Protein AF-A0AAU9JEL0-F1 (afdb_monomer)

InterPro domains:
  IPR000330 SNF2, N-terminal domain [PF00176] (108-391)
  IPR001650 Helicase, C-terminal domain-like [PF00271] (410-521)
  IPR001650 Helicase, C-terminal domain-like [PS51194] (413-571)
  IPR001650 Helicase, C-terminal domain-like [SM00490] (439-521)
  IPR014001 Helicase superfamily 1/2, ATP-binding domain [PS51192] (117-277)
  IPR014001 Helicase superfamily 1/2, ATP-binding domain [SM00487] (101-285)
  IPR027417 P-loop containing nucleoside triphosphate hydrolase [G3DSA:3.40.50.300] (337-603)
  IPR027417 P-loop containing nucleoside triphosphate hydrolase [SSF52540] (73-327)
  IPR027417 P-loop containing nucleoside triphosphate hydrolase [SSF52540] (328-576)
  IPR038718 SNF2-like, N-terminal domain superfamily [G3DSA:3.40.50.10810] (67-326)
  IPR049730 SNF2/RAD5-like, C-terminal helicase domain [cd18793] (408-532)
  IPR050496 SNF2/RAD54 Helicase and DNA Repair [PTHR45629] (23-666)

Secondary structure (DSSP, 8-state):
-HHHHHHHHHHHHHHHHHHHHHHHHHHHHHHHHHHHHHHHHHHHHHHHT--SHHHHHHHHHHHHHHHHHHHHHHHHHTTSS-S----EEEETTTEEEEHHHHHHS-HHHHHHHHHHHHHHHTT--EEE-PPTTS-HHHHHHHHHHHHHHTT---S-EEEE--TTTHHHHHHHHHHH-TTS-EEE--TTHHHHHHHHHHHT-EEEE-TTHHHHHHHHHHTS-EEEEEESSGGGG--TTSHHHHHHHTS-EEEEEEE-S-S-SS-HHHHHHHHHHHSTTTT--HHHHIIIIIHHHHHHHSTT--HHHHHHHHHHHHHHHHHHGGGEE---TTTS---PPPPEEEEEEEPPPHHHHHHHHHHHHHHHHH-SS--HHHHHHHHHHHHHHHH-GGGS-HHHHTTT-S------HHHHHHHHHHHHHHHTT--EEEEES-HHHHHHHHHHHHHTT--EEEE-TTS-HHHHHHHHHHHHHTS-SEEEEEHHHHTSS---TT--EEEESS--SSHHHHHHHHTTSS-TT--SPPEEEEEEETTSHHHHHHHHHHHHHHHHHHHHT---PPP---S-HHHHHTPPPPPPPPTTSS--------TT-HHHHHHHHHH-S------TT--S-----HHHHHHHHHHHHHHHHHHHHHHHHHHHHHT---TTHHHHHHHHHHHHHHHHHHHHHHHHHHHHHHHHHTTSPP---HHHHHHHHHHHHHTTT---HHHHHHHHHTTS-TT-HHHHHHHHHHHHHSTT------GGGS--

Radius of gyration: 37.8 Å; Cα contacts (8 Å, |Δi|>4): 823; chains: 1; bounding box: 83×120×112 Å

Mean predicted aligned error: 19.43 Å

Solvent-accessible surface area (backbone atoms only — not comparable to full-atom values): 43737 Å² total; per-residue (Å²): 112,73,68,61,52,53,52,56,51,52,53,49,51,52,50,49,54,53,50,49,54,51,52,55,51,51,51,51,52,51,55,54,50,52,52,50,51,52,53,51,52,55,45,52,60,49,62,77,66,64,82,48,76,69,54,52,56,52,46,55,54,48,53,55,50,50,52,54,50,51,49,53,52,50,66,75,54,59,92,77,80,81,70,76,91,60,58,63,42,60,53,94,77,70,40,31,40,46,42,73,61,59,70,71,49,51,73,65,45,51,54,48,40,54,52,53,48,57,33,54,76,67,63,38,24,32,37,44,32,35,38,72,66,77,46,71,68,58,38,52,50,51,45,53,51,19,31,54,71,55,66,67,66,89,43,22,33,40,36,36,32,55,77,78,44,50,66,52,54,55,49,50,38,55,73,78,44,63,87,60,56,76,43,73,72,52,96,63,47,75,60,52,58,52,53,29,65,74,67,46,17,38,42,40,37,39,66,72,53,43,78,81,46,35,74,66,57,48,78,41,79,31,32,36,38,36,34,47,58,40,67,78,36,30,49,64,84,39,69,63,33,51,52,58,64,63,45,48,53,65,32,28,40,33,32,21,56,57,70,60,84,87,49,68,63,29,43,50,31,49,44,47,54,25,37,68,67,77,69,59,55,71,70,57,32,38,65,68,36,46,46,40,34,56,48,22,44,41,64,87,46,51,72,68,42,37,51,50,11,47,51,38,47,51,54,53,41,65,72,41,50,88,40,46,49,67,54,50,75,87,80,46,88,77,76,66,53,71,75,48,81,43,80,43,77,28,57,63,31,68,70,40,45,54,53,50,50,56,48,53,54,52,47,58,76,70,51,89,65,94,48,68,70,61,52,54,49,50,55,53,51,53,54,32,40,67,56,30,64,83,70,50,62,66,82,62,60,64,76,71,72,69,97,67,87,78,69,32,38,51,52,56,55,48,50,56,50,50,52,55,33,56,76,69,68,51,27,36,36,40,31,29,75,46,72,68,58,50,55,55,50,48,52,54,36,56,75,69,69,51,49,64,45,79,48,51,91,84,60,56,75,78,65,49,55,59,53,50,49,36,39,61,74,57,80,27,43,34,38,41,31,27,36,75,52,42,55,48,84,54,81,37,61,58,34,30,37,38,39,34,63,53,80,60,87,49,56,63,52,51,49,46,29,51,39,23,48,54,42,85,88,31,83,52,61,34,41,36,38,38,45,35,41,60,65,41,60,54,43,54,48,48,54,51,32,53,51,49,53,50,53,44,46,27,70,73,75,48,73,90,67,81,73,77,63,67,96,68,52,69,65,63,57,67,51,81,54,79,78,68,69,62,96,83,76,69,82,75,78,88,68,80,92,60,92,89,49,71,80,53,54,61,50,48,66,71,69,47,100,73,72,84,76,80,61,90,76,71,87,60,79,94,73,91,55,72,66,59,58,50,53,50,50,51,50,52,51,51,49,51,52,50,51,52,52,49,50,51,48,54,54,54,66,72,66,65,92,72,79,73,53,59,61,54,46,54,52,52,51,47,50,49,51,51,49,52,47,52,48,49,50,50,49,49,51,48,45,56,44,52,59,51,56,75,70,55,76,86,81,72,63,69,64,65,52,48,52,53,50,51,52,40,57,76,52,74,74,63,82,55,74,68,60,52,50,58,60,46,50,75,81,41,74,94,79,55,73,68,57,57,54,52,48,53,53,52,57,58,61,51,92,72,82,85,60,80,87,68,78,79,70,78,84,115

Sequence (764 aa):
MFEVRNQQEIDKEILGSILAQKEEKTTKLKLENEKLLKIFEETKDLKSKARSKAIQKKIEKLERKSKQVEIAVNKSLAPVTQAEESESISINGELKLNKEFWGKLLDHQKAALEWLWEIHKKNAGGVLGDEMGLGKTIEIISLLESLRLTSLIEGPTLILAPATIIHQWKNEFSNWAPNFQVYLYDSQRSKILKEIFNNCGILITTYEILHTEGPALLKKKWFYVVLDEGHKIKNPNAAVTQIIKKIMSSHRLLLTGTPIQNSLHELWSIFDFAFPGLLGSLEVFDREIAAPINKAGYSNSDHLQVELGYQCALQLREMISPYFLRRTKKEIDIGIPEQEEKLLFCELTVDQWEIYINYIEKFWNSVTEVNKGVTFRCIKDLRLICNHPDLLKNSVIKVIGEEKNYSSGKLEVMKQLIEIWGDEGHSIVIFSQFKKMLNISEEVLRSAGIKFGRIDGNINIDDRLPIIQKFNSGEITALLMTTKVGGFGINLPKASRVLILDPDWNPMNDSQAKERALRIGQSNKVLIYRFITKHTIEEKIYNRQVFKTFLANKILLCPDQRSFFKNNELRELFSIPPKPEDLNTVESCNLPQKRKRENIILKSLLDSEGIKTYNEQKAIGGVECAGYREINRMKTHAYELAQIAKNNLINSIRNNQTADNRRLFEIQYRDIKIGNGKARDIIAKKRKAIVKDTTEKPRVEESIVNDLHEFFIQKGGKAQSNEIIEHISKELCPFDNMLVKEVLHQLAKRKNGLWVLRNEFITE

pLDDT: mean 70.11, std 21.09, range [21.97, 96.31]

Organism: NCBI:txid1481888

Foldseek 3Di:
DVVVVVVVVVVVVVVVVVVVVVVVVVVVLVVLVVVLVVLVVVLVVLVVVPPDPVSVVVSVVSVVVSVVSVVVSVVVCPDPPPDPPQPWDDDVNQWTDRPVLVVPQDPVLSVLLVLVVVCVVVLFFFEEQAAPQNCPLSSVLRNVRRCVVSVVLPAAEEEEDAPLCLVVSVVCCCVRPVVADEDECDPVNVVVVVVCGVVNHYYYYYLVCCVVCLVVQLVDAHAEYEYEQLLVQQACPDPSLVSLLSRHYSAYYYYHNQCDFFFVSSNVSSNCSRGNCLCHDPVCNCVQARVLLVLLQAPVHDPVSVVSNLVSLVVVQVSRVSRYDYDYCVRRPLVFADEAEAEDAFAFDLVLQVLLVVLLVVLVVPPPDDDPVSLVVSLVQLLLSQLPPVSDPPVSVVVVDDPDPDDHRLLVVVLVVLLLCVVVLAAEEEEDQDPVSLVVVVVSCVVSVFFEEEDEPVDDPVVVVVRLVCSQVSVHRYYYYYLQRLLRPAARLRHAEYEYSAQDLGNVSVSSSVVNNGHNPHDHHHYYYYYAYPPALRVVSVVVNVVSVVVSCCSNPNVPDGYDDDDPVSVVSSDRGDRDDPPPDDDDPDDDDDPPCPSPVVVCVVPDPDDDDPDPPPPPDDDPDVVVVVVVVVVVVVVVVVVVVVVVVVVVVVVDDDDPVVVVVVVVVVVVVVVVVVVVVVVVVVVVVVVVVVPDDDDDDVVVLVVVVVVCVVVVNDDDPVVSLVVVVVPDPNPCPPSVVVSVVVNCPPPPPSDDDDPPPPPD

Structure (mmCIF, N/CA/C/O backbone):
data_AF-A0AAU9JEL0-F1
#
_entry.id   AF-A0AAU9JEL0-F1
#
loop_
_atom_site.group_PDB
_atom_site.id
_atom_site.type_symbol
_atom_site.label_atom_id
_atom_site.label_alt_id
_atom_site.label_comp_id
_atom_site.label_asym_id
_atom_site.label_entity_id
_atom_site.label_seq_id
_atom_site.pdbx_PDB_ins_code
_atom_site.Cartn_x
_atom_site.Cartn_y
_atom_site.Cartn_z
_atom_site.occupancy
_atom_site.B_iso_or_equiv
_atom_site.auth_seq_id
_atom_site.auth_comp_id
_atom_site.auth_asym_id
_atom_site.auth_atom_id
_atom_site.pdbx_PDB_model_num
ATOM 1 N N . MET A 1 1 ? 38.287 9.024 -29.444 1.00 37.25 1 MET A N 1
ATOM 2 C CA . MET A 1 1 ? 38.519 8.862 -30.904 1.00 37.25 1 MET A CA 1
ATOM 3 C C . MET A 1 1 ? 39.182 7.527 -31.241 1.00 37.25 1 MET A C 1
ATOM 5 O O . MET A 1 1 ? 38.669 6.850 -32.118 1.00 37.25 1 MET A O 1
ATOM 9 N N . PHE A 1 2 ? 40.243 7.104 -30.538 1.00 24.55 2 PHE A N 1
ATOM 10 C CA . PHE A 1 2 ? 40.856 5.774 -30.729 1.00 24.55 2 PHE A CA 1
ATOM 11 C C . PHE A 1 2 ? 39.956 4.609 -30.247 1.00 24.55 2 PHE A C 1
ATOM 13 O O . PHE A 1 2 ? 39.812 3.621 -30.953 1.00 24.55 2 PHE A O 1
ATOM 20 N N . GLU A 1 3 ? 39.242 4.764 -29.125 1.00 30.23 3 GLU A N 1
ATOM 21 C CA . GLU A 1 3 ? 38.297 3.742 -28.619 1.00 30.23 3 GLU A CA 1
ATOM 22 C C . GLU A 1 3 ? 37.030 3.586 -29.478 1.00 30.23 3 GLU A C 1
ATOM 24 O O . GLU A 1 3 ? 36.522 2.484 -29.647 1.00 30.23 3 GLU A O 1
ATOM 29 N N . VAL A 1 4 ? 36.555 4.673 -30.097 1.00 34.62 4 VAL A N 1
ATOM 30 C CA . VAL A 1 4 ? 35.370 4.653 -30.980 1.00 34.62 4 VAL A CA 1
ATOM 31 C C . VAL A 1 4 ? 35.658 3.898 -32.285 1.00 34.62 4 VAL A C 1
ATOM 33 O O . VAL A 1 4 ? 34.762 3.259 -32.828 1.00 34.62 4 VAL A O 1
ATOM 36 N N . ARG A 1 5 ? 36.909 3.922 -32.773 1.00 33.69 5 ARG A N 1
ATOM 37 C CA . ARG A 1 5 ? 37.325 3.144 -33.952 1.00 33.69 5 ARG A CA 1
ATOM 38 C C . ARG A 1 5 ? 37.430 1.647 -33.652 1.00 33.69 5 ARG A C 1
ATOM 40 O O . ARG A 1 5 ? 36.917 0.863 -34.441 1.00 33.69 5 ARG A O 1
ATOM 47 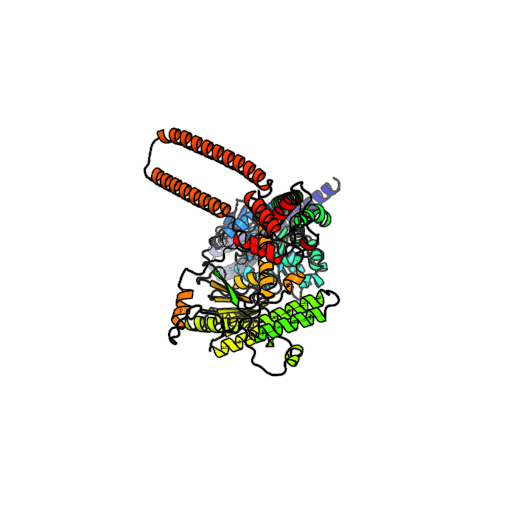N N . ASN A 1 6 ? 37.982 1.264 -32.497 1.00 36.25 6 ASN A N 1
ATOM 48 C CA . ASN A 1 6 ? 38.048 -0.147 -32.093 1.00 36.25 6 ASN A CA 1
ATOM 49 C C . ASN A 1 6 ? 36.656 -0.758 -31.875 1.00 36.25 6 ASN A C 1
ATOM 51 O O . ASN A 1 6 ? 36.423 -1.893 -32.272 1.00 36.25 6 ASN A O 1
ATOM 55 N N . GLN A 1 7 ? 35.708 -0.007 -31.302 1.00 37.66 7 GLN A N 1
ATOM 56 C CA . GLN A 1 7 ? 34.334 -0.489 -31.121 1.00 37.66 7 GLN A CA 1
ATOM 57 C C . GLN A 1 7 ? 33.635 -0.741 -32.472 1.00 37.66 7 GLN A C 1
ATOM 59 O O . GLN A 1 7 ? 32.992 -1.768 -32.654 1.00 37.66 7 GLN A O 1
ATOM 64 N N . GLN A 1 8 ? 33.830 0.152 -33.451 1.00 39.81 8 GLN A N 1
ATOM 65 C CA . GLN A 1 8 ? 33.269 0.007 -34.801 1.00 39.81 8 GLN A CA 1
ATOM 66 C C . GLN A 1 8 ? 33.887 -1.146 -35.606 1.00 39.81 8 GLN A C 1
ATOM 68 O O . GLN A 1 8 ? 33.214 -1.709 -36.470 1.00 39.81 8 GLN A O 1
ATOM 73 N N . GLU A 1 9 ? 35.152 -1.494 -35.359 1.00 44.69 9 GLU A N 1
ATOM 74 C CA . GLU A 1 9 ? 35.790 -2.667 -35.970 1.00 44.69 9 GLU A CA 1
ATOM 75 C C . GLU A 1 9 ? 35.285 -3.975 -35.349 1.00 44.69 9 GLU A C 1
ATOM 77 O O . GLU A 1 9 ? 34.937 -4.895 -36.090 1.00 44.69 9 GLU A O 1
ATOM 82 N N . ILE A 1 10 ? 35.115 -4.021 -34.023 1.00 47.94 10 ILE A N 1
ATOM 83 C CA . ILE A 1 10 ? 34.549 -5.181 -33.314 1.00 47.94 10 ILE A CA 1
ATOM 84 C C . ILE A 1 10 ? 33.087 -5.419 -33.731 1.00 47.94 10 ILE A C 1
ATOM 86 O O . ILE A 1 10 ? 32.699 -6.552 -34.017 1.00 47.94 10 ILE A O 1
ATOM 90 N N . ASP A 1 11 ? 32.280 -4.361 -33.848 1.00 41.72 11 ASP A N 1
ATOM 91 C CA . ASP A 1 11 ? 30.884 -4.469 -34.290 1.00 41.72 11 ASP A CA 1
ATOM 92 C C . ASP A 1 11 ? 30.775 -4.953 -35.748 1.00 41.72 11 ASP A C 1
ATOM 94 O O . ASP A 1 11 ? 29.863 -5.714 -36.080 1.00 41.72 11 ASP A O 1
ATOM 98 N N . LYS A 1 12 ? 31.729 -4.582 -36.618 1.00 49.38 12 LYS A N 1
ATOM 99 C CA . LYS A 1 12 ? 31.809 -5.084 -38.003 1.00 49.38 12 LYS A CA 1
ATOM 100 C C . LYS A 1 12 ? 32.212 -6.554 -38.076 1.00 49.38 12 LYS A C 1
ATOM 102 O O . LYS A 1 12 ? 31.645 -7.280 -38.892 1.00 49.38 12 LYS A O 1
ATOM 107 N N . GLU A 1 13 ? 33.141 -7.009 -37.237 1.00 53.38 13 GLU A N 1
ATOM 108 C CA . GLU A 1 13 ? 33.512 -8.429 -37.161 1.00 53.38 13 GLU A CA 1
ATOM 109 C C . GLU A 1 13 ? 32.355 -9.291 -36.638 1.00 53.38 13 GLU A C 1
ATOM 111 O O . GLU A 1 13 ? 32.065 -10.353 -37.198 1.00 53.38 13 GLU A O 1
ATOM 116 N N . ILE A 1 14 ? 31.623 -8.808 -35.628 1.00 47.97 14 ILE A N 1
ATOM 117 C CA . ILE A 1 14 ? 30.445 -9.499 -35.091 1.00 47.97 14 ILE A CA 1
ATOM 118 C C . ILE A 1 14 ? 29.337 -9.568 -36.151 1.00 47.97 14 ILE A C 1
ATOM 120 O O . ILE A 1 14 ? 28.809 -10.656 -36.398 1.00 47.97 14 ILE A O 1
ATOM 124 N N . LEU A 1 15 ? 29.031 -8.466 -36.848 1.00 43.53 15 LEU A N 1
ATOM 125 C CA . LEU A 1 15 ? 28.057 -8.469 -37.949 1.00 43.53 15 LEU A CA 1
ATOM 126 C C . LEU A 1 15 ? 28.479 -9.402 -39.093 1.00 43.53 15 LEU A C 1
ATOM 128 O O . LEU A 1 15 ? 27.639 -10.129 -39.625 1.00 43.53 15 LEU A O 1
ATOM 132 N N . GLY A 1 16 ? 29.771 -9.427 -39.434 1.00 47.00 16 GLY A N 1
ATOM 133 C CA . GLY A 1 16 ? 30.331 -10.343 -40.428 1.00 47.00 16 GLY A CA 1
ATOM 134 C C . GLY A 1 16 ? 30.146 -11.811 -40.037 1.00 47.00 16 GLY A C 1
ATOM 135 O O . GLY A 1 16 ? 29.712 -12.618 -40.858 1.00 47.00 16 GLY A O 1
ATOM 136 N N . SER A 1 17 ? 30.378 -12.152 -38.766 1.00 48.12 17 SER A N 1
ATOM 137 C CA . SER A 1 17 ? 30.187 -13.517 -38.256 1.00 48.12 17 SER A CA 1
ATOM 138 C C . SER A 1 17 ? 28.715 -13.960 -38.263 1.00 48.12 17 SER A C 1
ATOM 140 O O . SER A 1 17 ? 28.409 -15.104 -38.609 1.00 48.12 17 SER A O 1
ATOM 142 N N . ILE A 1 18 ? 27.786 -13.047 -37.960 1.00 44.06 18 ILE A N 1
ATOM 143 C CA . ILE A 1 18 ? 26.339 -13.310 -37.962 1.00 44.06 18 ILE A CA 1
ATOM 144 C C . ILE A 1 18 ? 25.822 -13.484 -39.394 1.00 44.06 18 ILE A C 1
ATOM 146 O O . ILE A 1 18 ? 25.024 -14.389 -39.659 1.00 44.06 18 ILE A O 1
ATOM 150 N N . LEU A 1 19 ? 26.288 -12.653 -40.331 1.00 46.06 19 LEU A N 1
ATOM 151 C CA . LEU A 1 19 ? 25.949 -12.776 -41.749 1.00 46.06 19 LEU A CA 1
ATOM 152 C C . LEU A 1 19 ? 26.476 -14.092 -42.332 1.00 46.06 19 LEU A C 1
ATOM 154 O O . LEU A 1 19 ? 25.705 -14.807 -42.970 1.00 46.06 19 LEU A O 1
ATOM 158 N N . ALA A 1 20 ? 27.713 -14.481 -42.009 1.00 52.72 20 ALA A N 1
ATOM 159 C CA . ALA A 1 20 ? 28.290 -15.757 -42.434 1.00 52.72 20 ALA A CA 1
ATOM 160 C C . ALA A 1 20 ? 27.497 -16.969 -41.903 1.00 52.72 20 ALA A C 1
ATOM 162 O O . ALA A 1 20 ? 27.183 -17.888 -42.658 1.00 52.72 20 ALA A O 1
ATOM 163 N N . GLN A 1 21 ? 27.076 -16.957 -40.630 1.00 48.34 21 GLN A N 1
ATOM 164 C CA . GLN A 1 21 ? 26.231 -18.025 -40.071 1.00 48.34 21 GLN A CA 1
ATOM 165 C C . GLN A 1 21 ? 24.840 -18.090 -40.723 1.00 48.34 21 GLN A C 1
ATOM 167 O O . GLN A 1 21 ? 24.252 -19.170 -40.853 1.00 48.34 21 GLN A O 1
ATOM 172 N N . LYS A 1 22 ? 24.292 -16.942 -41.138 1.00 49.50 22 LYS A N 1
ATOM 173 C CA . LYS A 1 22 ? 23.000 -16.860 -41.833 1.00 49.50 22 LYS A CA 1
ATOM 174 C C . LYS A 1 22 ? 23.113 -17.354 -43.280 1.00 49.50 22 LYS A C 1
ATOM 176 O O . LYS A 1 22 ? 22.220 -18.064 -43.751 1.00 49.50 22 LYS A O 1
ATOM 181 N N . GLU A 1 23 ? 24.218 -17.059 -43.960 1.00 53.81 23 GLU A N 1
ATOM 182 C CA . GLU A 1 23 ? 24.541 -17.592 -45.289 1.00 53.81 23 GLU A CA 1
ATOM 183 C C . GLU A 1 23 ? 24.781 -19.108 -45.261 1.00 53.81 23 GLU A C 1
ATOM 185 O O . GLU A 1 23 ? 24.267 -19.833 -46.115 1.00 53.81 23 GLU A O 1
ATOM 190 N N . GLU A 1 24 ? 25.458 -19.627 -44.235 1.00 58.94 24 GLU A N 1
ATOM 191 C CA . GLU A 1 24 ? 25.696 -21.068 -44.078 1.00 58.94 24 GLU A CA 1
ATOM 192 C C . GLU A 1 24 ? 24.393 -21.844 -43.800 1.00 58.94 24 GLU A C 1
ATOM 194 O O . GLU A 1 24 ? 24.160 -22.930 -44.337 1.00 58.94 24 GLU A O 1
ATOM 199 N N . LYS A 1 25 ? 23.483 -21.276 -42.996 1.00 58.78 25 LYS A N 1
ATOM 200 C CA . LYS A 1 25 ? 22.154 -21.871 -42.763 1.00 58.78 25 LYS A CA 1
ATOM 201 C C . LYS A 1 25 ? 21.280 -21.841 -44.017 1.00 58.78 25 LYS A C 1
ATOM 203 O O . LYS A 1 25 ? 20.612 -22.829 -44.318 1.00 58.78 25 LYS A O 1
ATOM 208 N N . THR A 1 26 ? 21.288 -20.737 -44.762 1.00 54.44 26 THR A N 1
ATOM 209 C CA . THR A 1 26 ? 20.482 -20.606 -45.988 1.00 54.44 26 THR A CA 1
ATOM 210 C C . THR A 1 26 ? 21.003 -21.483 -47.126 1.00 54.44 26 THR A C 1
ATOM 212 O O . THR A 1 26 ? 20.198 -22.051 -47.863 1.00 54.44 26 THR A O 1
ATOM 215 N N . THR A 1 27 ? 22.318 -21.682 -47.243 1.00 64.62 27 THR A N 1
ATOM 216 C CA . THR A 1 27 ? 22.903 -22.644 -48.195 1.00 64.62 27 THR A CA 1
ATOM 217 C C . THR A 1 27 ? 22.587 -24.096 -47.832 1.00 64.62 27 THR A C 1
ATOM 219 O O . THR A 1 27 ? 22.218 -24.863 -48.723 1.00 64.62 27 THR A O 1
ATOM 222 N N . LYS A 1 28 ? 22.622 -24.476 -46.544 1.00 66.94 28 LYS A N 1
ATOM 223 C CA . LYS A 1 28 ? 22.197 -25.820 -46.095 1.00 66.94 28 LYS A CA 1
ATOM 224 C C . LYS A 1 28 ? 20.724 -26.105 -46.414 1.00 66.94 28 LYS A C 1
ATOM 226 O O . LYS A 1 28 ? 20.424 -27.160 -46.968 1.00 66.94 28 LYS A O 1
ATOM 231 N N . LEU A 1 29 ? 19.831 -25.144 -46.162 1.00 60.88 29 LEU A N 1
ATOM 232 C CA . LEU A 1 29 ? 18.402 -25.248 -46.499 1.00 60.88 29 LEU A CA 1
ATOM 233 C C . LEU A 1 29 ? 18.157 -25.364 -48.012 1.00 60.88 29 LEU A C 1
ATOM 235 O O . LEU A 1 29 ? 17.342 -26.179 -48.442 1.00 60.88 29 LEU A O 1
ATOM 239 N N . LYS A 1 30 ? 18.885 -24.600 -48.838 1.00 66.38 30 LYS A N 1
ATOM 240 C CA . LYS A 1 30 ? 18.811 -24.725 -50.306 1.00 66.38 30 LYS A CA 1
ATOM 241 C C . LYS A 1 30 ? 19.233 -26.120 -50.779 1.00 66.38 30 LYS A C 1
ATOM 243 O O . LYS A 1 30 ? 18.538 -26.713 -51.599 1.00 66.38 30 LYS A O 1
ATOM 248 N N . LEU A 1 31 ? 20.311 -26.669 -50.216 1.00 71.31 31 LEU A N 1
ATOM 249 C CA . LEU A 1 31 ? 20.808 -28.004 -50.560 1.00 71.31 31 LEU A CA 1
ATOM 250 C C . LEU A 1 31 ? 19.818 -29.119 -50.168 1.00 71.31 31 LEU A C 1
ATOM 252 O O . LEU A 1 31 ? 19.675 -30.108 -50.886 1.00 71.31 31 LEU A O 1
ATOM 256 N N . GLU A 1 32 ? 19.138 -28.988 -49.027 1.00 69.69 32 GLU A N 1
ATOM 257 C CA . GLU A 1 32 ? 18.111 -29.946 -48.591 1.00 69.69 32 GLU A CA 1
ATOM 258 C C . GLU A 1 32 ? 16.840 -29.869 -49.448 1.00 69.69 32 GLU A C 1
ATOM 260 O O . GLU A 1 32 ? 16.294 -30.912 -49.816 1.00 69.69 32 GLU A O 1
ATOM 265 N N . ASN A 1 33 ? 16.435 -28.667 -49.865 1.00 62.88 33 ASN A N 1
ATOM 266 C CA . ASN A 1 33 ? 15.311 -28.476 -50.785 1.00 62.88 33 ASN A CA 1
ATOM 267 C C . ASN A 1 33 ? 15.601 -29.022 -52.195 1.00 62.88 33 ASN A C 1
ATOM 269 O O . ASN A 1 33 ? 14.737 -29.665 -52.790 1.00 62.88 33 ASN A O 1
ATOM 273 N N . GLU A 1 34 ? 16.821 -28.862 -52.716 1.00 71.75 34 GLU A N 1
ATOM 274 C CA . GLU A 1 34 ? 17.221 -29.487 -53.987 1.00 71.75 34 GLU A CA 1
ATOM 275 C C . GLU A 1 34 ? 17.216 -31.021 -53.915 1.00 71.75 34 GLU A C 1
ATOM 277 O O . GLU A 1 34 ? 16.830 -31.695 -54.874 1.00 71.75 34 GLU A O 1
ATOM 282 N N . LYS A 1 35 ? 17.615 -31.599 -52.773 1.00 74.25 35 LYS A N 1
ATOM 283 C CA . LYS A 1 35 ? 17.542 -33.053 -52.555 1.00 74.25 35 LYS A CA 1
ATOM 284 C C . LYS A 1 35 ? 16.095 -33.548 -52.552 1.00 74.25 35 LYS A C 1
ATOM 286 O O . LYS A 1 35 ? 15.828 -34.597 -53.134 1.00 74.25 35 LYS A O 1
ATOM 291 N N . LEU A 1 36 ? 15.174 -32.805 -51.933 1.00 70.88 36 LEU A N 1
ATOM 292 C CA . LEU A 1 36 ? 13.741 -33.118 -51.953 1.00 70.88 36 LEU A CA 1
ATOM 293 C C . LEU A 1 36 ? 13.163 -33.060 -53.372 1.00 70.88 36 LEU A C 1
ATOM 295 O O . LEU A 1 36 ? 12.463 -33.989 -53.771 1.00 70.88 36 LEU A O 1
ATOM 299 N N . LEU A 1 37 ? 13.513 -32.035 -54.154 1.00 70.69 37 LEU A N 1
ATOM 300 C CA . LEU A 1 37 ? 13.068 -31.899 -55.546 1.00 70.69 37 LEU A CA 1
ATOM 301 C C . LEU A 1 37 ? 13.529 -33.075 -56.419 1.00 70.69 37 LEU A C 1
ATOM 303 O O . LEU A 1 37 ? 12.712 -33.660 -57.126 1.00 70.69 37 LEU A O 1
ATOM 307 N N . LYS A 1 38 ? 14.792 -33.506 -56.295 1.00 75.50 38 LYS A N 1
ATOM 308 C CA . LYS A 1 38 ? 15.303 -34.684 -57.023 1.00 75.50 38 LYS A CA 1
ATOM 309 C C . LYS A 1 38 ? 14.571 -35.974 -56.649 1.00 75.50 38 LYS A C 1
ATOM 311 O O . LYS A 1 38 ? 14.232 -36.764 -57.525 1.00 75.50 38 LYS A O 1
ATOM 316 N N . ILE A 1 39 ? 14.282 -36.184 -55.361 1.00 74.00 39 ILE A N 1
ATOM 317 C CA . ILE A 1 39 ? 13.505 -37.350 -54.903 1.00 74.00 39 ILE A CA 1
ATOM 318 C C . ILE A 1 39 ? 12.073 -37.294 -55.463 1.00 74.00 39 ILE A C 1
ATOM 320 O O . ILE A 1 39 ? 11.504 -38.326 -55.832 1.00 74.00 39 ILE A O 1
ATOM 324 N N . PHE A 1 40 ? 11.485 -36.102 -55.556 1.00 68.44 40 PHE A N 1
ATOM 325 C CA . PHE A 1 40 ? 10.145 -35.908 -56.102 1.00 68.44 40 PHE A CA 1
ATOM 326 C C . PHE A 1 40 ? 10.080 -36.186 -57.614 1.00 68.44 40 PHE A C 1
ATOM 328 O O . PHE A 1 40 ? 9.164 -36.861 -58.083 1.00 68.44 40 PHE A O 1
ATOM 335 N N . GLU A 1 41 ? 11.077 -35.747 -58.380 1.00 73.94 41 GLU A N 1
ATOM 336 C CA . GLU A 1 41 ? 11.178 -36.046 -59.815 1.00 73.94 41 GLU A CA 1
ATOM 337 C C . GLU A 1 41 ? 11.400 -37.543 -60.071 1.00 73.94 41 GLU A C 1
ATOM 339 O O . GLU A 1 41 ? 10.663 -38.151 -60.850 1.00 73.94 41 GLU A O 1
ATOM 344 N N . GLU A 1 42 ? 12.317 -38.183 -59.334 1.00 74.69 42 GLU A N 1
ATOM 345 C CA . GLU A 1 42 ? 12.560 -39.629 -59.442 1.00 74.69 42 GLU A CA 1
ATOM 346 C C . GLU A 1 42 ? 11.314 -40.459 -59.094 1.00 74.69 42 GLU A C 1
ATOM 348 O O . GLU A 1 42 ? 11.022 -41.473 -59.737 1.00 74.69 42 GLU A O 1
ATOM 353 N N . THR A 1 43 ? 10.548 -40.046 -58.080 1.00 68.94 43 THR A N 1
ATOM 354 C CA . THR A 1 43 ? 9.303 -40.737 -57.711 1.00 68.94 43 THR A CA 1
ATOM 355 C C . THR A 1 43 ? 8.197 -40.531 -58.744 1.00 68.94 43 THR A C 1
ATOM 357 O O . THR A 1 43 ? 7.444 -41.473 -59.005 1.00 68.94 43 THR A O 1
ATOM 360 N N . LYS A 1 44 ? 8.116 -39.356 -59.378 1.00 70.88 44 LYS A N 1
ATOM 361 C CA . LYS A 1 44 ? 7.163 -39.065 -60.461 1.00 70.88 44 LYS A CA 1
ATOM 362 C C . LYS A 1 44 ? 7.444 -39.913 -61.708 1.00 70.88 44 LYS A C 1
ATOM 364 O O . LYS A 1 44 ? 6.519 -40.523 -62.251 1.00 70.88 44 LYS A O 1
ATOM 369 N N . ASP A 1 45 ? 8.712 -40.048 -62.090 1.00 72.56 45 ASP A N 1
ATOM 370 C CA . ASP A 1 45 ? 9.146 -40.877 -63.222 1.00 72.56 45 ASP A CA 1
ATOM 371 C C . ASP A 1 45 ? 8.971 -42.382 -62.979 1.00 72.56 45 ASP A C 1
ATOM 373 O O . ASP A 1 45 ? 8.689 -43.148 -63.903 1.00 72.56 45 ASP A O 1
ATOM 377 N N . LEU A 1 46 ? 9.113 -42.837 -61.733 1.00 67.94 46 LEU A N 1
ATOM 378 C CA . LEU A 1 46 ? 8.872 -44.237 -61.376 1.00 67.94 46 LEU A CA 1
ATOM 379 C C . LEU A 1 46 ? 7.375 -44.565 -61.283 1.00 67.94 46 LEU A C 1
ATOM 381 O O . LEU A 1 46 ? 6.980 -45.680 -61.637 1.00 67.94 46 LEU A O 1
ATOM 385 N N . LYS A 1 47 ? 6.533 -43.608 -60.864 1.00 65.00 47 LYS A N 1
ATOM 386 C CA . LYS A 1 47 ? 5.066 -43.760 -60.836 1.00 65.00 47 LYS A CA 1
ATOM 387 C C . LYS A 1 47 ? 4.470 -43.900 -62.240 1.00 65.00 47 LYS A C 1
ATOM 389 O O . LYS A 1 47 ? 3.551 -44.695 -62.412 1.00 65.00 47 LYS A O 1
ATOM 394 N N . SER A 1 48 ? 5.028 -43.230 -63.253 1.00 64.31 48 SER A N 1
ATOM 395 C CA . SER A 1 48 ? 4.569 -43.364 -64.649 1.00 64.31 48 SER A CA 1
ATOM 396 C C . SER A 1 48 ? 4.888 -44.734 -65.279 1.00 64.31 48 SER A C 1
ATOM 398 O O . SER A 1 48 ? 4.217 -45.152 -66.221 1.00 64.31 48 SER A O 1
ATOM 400 N N . LYS A 1 49 ? 5.861 -45.477 -64.727 1.00 65.50 49 LYS A N 1
ATOM 401 C CA . LYS A 1 49 ? 6.320 -46.798 -65.213 1.00 65.50 49 LYS A CA 1
ATOM 402 C C . LYS A 1 49 ? 5.830 -47.983 -64.358 1.00 65.50 49 LYS A C 1
ATOM 404 O O . LYS A 1 49 ? 6.298 -49.112 -64.524 1.00 65.50 49 LYS A O 1
ATOM 409 N N . ALA A 1 50 ? 4.903 -47.758 -63.425 1.00 56.78 50 ALA A N 1
ATOM 410 C CA . ALA A 1 50 ? 4.514 -48.733 -62.407 1.00 56.78 50 ALA A CA 1
ATOM 411 C C . ALA A 1 50 ? 3.638 -49.884 -62.955 1.00 56.78 50 ALA A C 1
ATOM 413 O O . ALA A 1 50 ? 2.413 -49.820 -62.930 1.00 56.78 50 ALA A O 1
ATOM 414 N N . ARG A 1 51 ? 4.268 -50.976 -63.414 1.00 57.47 51 ARG A N 1
ATOM 415 C CA . ARG A 1 51 ? 3.584 -52.254 -63.732 1.00 57.47 51 ARG A CA 1
ATOM 416 C C . ARG A 1 51 ? 4.127 -53.479 -62.976 1.00 57.47 51 ARG A C 1
ATOM 418 O O . ARG A 1 51 ? 3.559 -54.557 -63.097 1.00 57.47 51 ARG A O 1
ATOM 425 N N . SER A 1 52 ? 5.186 -53.345 -62.166 1.00 67.69 52 SER A N 1
ATOM 426 C CA . SER A 1 52 ? 5.798 -54.466 -61.428 1.00 67.69 52 SER A CA 1
ATOM 427 C C . SER A 1 52 ? 5.921 -54.211 -59.916 1.00 67.69 52 SER A C 1
ATOM 429 O O . SER A 1 52 ? 6.212 -53.096 -59.472 1.00 67.69 52 SER A O 1
ATOM 431 N N . LYS A 1 53 ? 5.759 -55.272 -59.106 1.00 65.31 53 LYS A N 1
ATOM 432 C CA . LYS A 1 53 ? 5.861 -55.233 -57.627 1.00 65.31 53 LYS A CA 1
ATOM 433 C C . LYS A 1 53 ? 7.217 -54.708 -57.119 1.00 65.31 53 LYS A C 1
ATOM 435 O O . LYS A 1 53 ? 7.298 -54.162 -56.021 1.00 65.31 53 LYS A O 1
ATOM 440 N N . ALA A 1 54 ? 8.284 -54.848 -57.909 1.00 69.19 54 ALA A N 1
ATOM 441 C CA . ALA A 1 54 ? 9.615 -54.339 -57.570 1.00 69.19 54 ALA A CA 1
ATOM 442 C C . ALA A 1 54 ? 9.692 -52.801 -57.633 1.00 69.19 54 ALA A C 1
ATOM 444 O O . ALA A 1 54 ? 10.324 -52.182 -56.776 1.00 69.19 54 ALA A O 1
ATOM 445 N N . ILE A 1 55 ? 9.008 -52.181 -58.603 1.00 70.56 55 ILE A N 1
ATOM 446 C CA . ILE A 1 55 ? 8.944 -50.719 -58.743 1.00 70.56 55 ILE A CA 1
ATOM 447 C C . ILE A 1 55 ? 8.109 -50.119 -57.604 1.00 70.56 55 ILE A C 1
ATOM 449 O O . ILE A 1 55 ? 8.530 -49.134 -57.005 1.00 70.56 55 ILE A O 1
ATOM 453 N N . GLN A 1 56 ? 7.003 -50.767 -57.218 1.00 68.69 56 GLN A N 1
ATOM 454 C CA . GLN A 1 56 ? 6.183 -50.343 -56.072 1.00 68.69 56 GLN A CA 1
ATOM 455 C C . GLN A 1 56 ? 6.976 -50.318 -54.756 1.00 68.69 56 GLN A C 1
ATOM 457 O O . GLN A 1 56 ? 6.965 -49.307 -54.058 1.00 68.69 56 GLN A O 1
ATOM 462 N N . LYS A 1 57 ? 7.766 -51.362 -54.458 1.00 73.25 57 LYS A N 1
ATOM 463 C CA . LYS A 1 57 ? 8.647 -51.370 -53.271 1.00 73.25 57 LYS A CA 1
ATOM 464 C C . LYS A 1 57 ? 9.711 -50.265 -53.304 1.00 73.25 57 LYS A C 1
ATOM 466 O O . LYS A 1 57 ? 10.111 -49.752 -52.259 1.00 73.25 57 LYS A O 1
ATOM 471 N N . LYS A 1 58 ? 10.203 -49.902 -54.494 1.00 73.94 58 LYS A N 1
ATOM 472 C CA . LYS A 1 58 ? 11.192 -48.825 -54.656 1.00 73.94 58 LYS A CA 1
ATOM 473 C C . LYS A 1 58 ? 10.560 -47.445 -54.436 1.00 73.94 58 LYS A C 1
ATOM 475 O O . LYS A 1 58 ? 11.185 -46.611 -53.786 1.00 73.94 58 LYS A O 1
ATOM 480 N N . ILE A 1 59 ? 9.320 -47.250 -54.888 1.00 72.00 59 ILE A N 1
ATOM 481 C CA . ILE A 1 59 ? 8.520 -46.044 -54.626 1.00 72.00 59 ILE A CA 1
ATOM 482 C C . ILE A 1 59 ? 8.262 -45.890 -53.121 1.00 72.00 59 ILE A C 1
ATOM 484 O O . ILE A 1 59 ? 8.586 -44.842 -52.572 1.00 72.00 59 ILE A O 1
ATOM 488 N N . GLU A 1 60 ? 7.820 -46.941 -52.420 1.00 74.19 60 GLU A N 1
ATOM 489 C CA . GLU A 1 60 ? 7.615 -46.887 -50.959 1.00 74.19 60 GLU A CA 1
ATOM 490 C C . GLU A 1 60 ? 8.891 -46.497 -50.196 1.00 74.19 60 GLU A C 1
ATOM 492 O O . GLU A 1 60 ? 8.851 -45.744 -49.220 1.00 74.19 60 GLU A O 1
ATOM 497 N N . LYS A 1 61 ? 10.056 -46.991 -50.637 1.00 76.44 61 LYS A N 1
ATOM 498 C CA . LYS A 1 61 ? 11.345 -46.653 -50.017 1.00 76.44 61 LYS A CA 1
ATOM 499 C C . LYS A 1 61 ? 11.723 -45.183 -50.234 1.00 76.44 61 LYS A C 1
ATOM 501 O O . LYS A 1 61 ? 12.289 -44.572 -49.327 1.00 76.44 61 LYS A O 1
ATOM 506 N N . LEU A 1 62 ? 11.429 -44.624 -51.408 1.00 73.81 62 LEU A N 1
ATOM 507 C CA . LEU A 1 62 ? 11.678 -43.213 -51.718 1.00 73.81 62 LEU A CA 1
ATOM 508 C C . LEU A 1 62 ? 10.697 -42.288 -50.985 1.00 73.81 62 LEU A C 1
ATOM 510 O O . LEU A 1 62 ? 11.129 -41.284 -50.429 1.00 73.81 62 LEU A O 1
ATOM 514 N N . GLU A 1 63 ? 9.423 -42.667 -50.865 1.00 73.50 63 GLU A N 1
ATOM 515 C CA . GLU A 1 63 ? 8.426 -41.915 -50.089 1.00 73.50 63 GLU A CA 1
ATOM 516 C C . GLU A 1 63 ? 8.778 -41.869 -48.593 1.00 73.50 63 GLU A C 1
ATOM 518 O O . GLU A 1 63 ? 8.648 -40.826 -47.952 1.00 73.50 63 GLU A O 1
ATOM 523 N N . ARG A 1 64 ? 9.318 -42.960 -48.029 1.00 72.81 64 ARG A N 1
ATOM 524 C CA . ARG A 1 64 ? 9.846 -42.959 -46.650 1.00 72.81 64 ARG A CA 1
ATOM 525 C C . ARG A 1 64 ? 11.038 -42.017 -46.477 1.00 72.81 64 ARG A C 1
ATOM 527 O O . ARG A 1 64 ? 11.121 -41.337 -45.458 1.00 72.81 64 ARG A O 1
ATOM 534 N N . LYS A 1 65 ? 11.947 -41.963 -47.458 1.00 73.88 65 LYS A N 1
ATOM 535 C CA . LYS A 1 65 ? 13.077 -41.019 -47.445 1.00 73.88 65 LYS A CA 1
ATOM 536 C C . LYS A 1 65 ? 12.605 -39.569 -47.568 1.00 73.88 65 LYS A C 1
ATOM 538 O O . LYS A 1 65 ? 13.094 -38.733 -46.819 1.00 73.88 65 LYS A O 1
ATOM 543 N N . SER A 1 66 ? 11.628 -39.292 -48.434 1.00 70.50 66 SER A N 1
ATOM 544 C CA . SER A 1 66 ? 11.009 -37.966 -48.570 1.00 70.50 66 SER A CA 1
ATOM 545 C C . SER A 1 66 ? 10.428 -37.486 -47.240 1.00 70.50 66 SER A C 1
ATOM 547 O O . SER A 1 66 ? 10.766 -36.399 -46.786 1.00 70.50 66 SER A O 1
ATOM 549 N N . LYS A 1 67 ? 9.661 -38.343 -46.550 1.00 70.81 67 LYS A N 1
ATOM 550 C CA . LYS A 1 67 ? 9.089 -38.020 -45.233 1.00 70.81 67 LYS A CA 1
ATOM 551 C C . LYS A 1 67 ? 10.147 -37.727 -44.169 1.00 70.81 67 LYS A C 1
ATOM 553 O O . LYS A 1 67 ? 9.952 -36.845 -43.343 1.00 70.81 67 LYS A O 1
ATOM 558 N N . GLN A 1 68 ? 11.272 -38.445 -44.162 1.00 72.06 68 GLN A N 1
ATOM 559 C CA . GLN A 1 68 ? 12.354 -38.172 -43.207 1.00 72.06 68 GLN A CA 1
ATOM 560 C C . GLN A 1 68 ? 13.011 -36.809 -43.444 1.00 72.06 68 GLN A C 1
ATOM 562 O O . GLN A 1 68 ? 13.315 -36.109 -42.479 1.00 72.06 68 GLN A O 1
ATOM 567 N N . VAL A 1 69 ? 13.206 -36.423 -44.708 1.00 68.31 69 VAL A N 1
ATOM 568 C CA . VAL A 1 69 ? 13.776 -35.115 -45.053 1.00 68.31 69 VAL A CA 1
ATOM 569 C C . VAL A 1 69 ? 12.765 -33.994 -44.792 1.00 68.31 69 VAL A C 1
ATOM 571 O O . VAL A 1 69 ? 13.146 -32.993 -44.201 1.00 68.31 69 VAL A O 1
ATOM 574 N N . GLU A 1 70 ? 11.474 -34.181 -45.088 1.00 64.69 70 GLU A N 1
ATOM 575 C CA . GLU A 1 70 ? 10.411 -33.235 -44.695 1.00 64.69 70 GLU A CA 1
ATOM 576 C C . GLU A 1 70 ? 10.361 -33.009 -43.182 1.00 64.69 70 GLU A C 1
ATOM 578 O O . GLU A 1 70 ? 10.214 -31.878 -42.731 1.00 64.69 70 GLU A O 1
ATOM 583 N N . ILE A 1 71 ? 10.522 -34.062 -42.375 1.00 64.56 71 ILE A N 1
ATOM 584 C CA . ILE A 1 71 ? 10.565 -33.931 -40.914 1.00 64.56 71 ILE A CA 1
ATOM 585 C C . ILE A 1 71 ? 11.802 -33.135 -40.476 1.00 64.56 71 ILE A C 1
ATOM 587 O O . ILE A 1 71 ? 11.692 -32.302 -39.580 1.00 64.56 71 ILE A O 1
ATOM 591 N N . ALA A 1 72 ? 12.966 -33.352 -41.096 1.00 61.03 72 ALA A N 1
ATOM 592 C CA . ALA A 1 72 ? 14.181 -32.591 -40.794 1.00 61.03 72 ALA A CA 1
ATOM 593 C C . ALA A 1 72 ? 14.051 -31.108 -41.190 1.00 61.03 72 ALA A C 1
ATOM 595 O O . ALA A 1 72 ? 14.406 -30.228 -40.402 1.00 61.03 72 ALA A O 1
ATOM 596 N N . VAL A 1 73 ? 13.454 -30.833 -42.353 1.00 58.44 73 VAL A N 1
ATOM 597 C CA . VAL A 1 73 ? 13.149 -29.478 -42.833 1.00 58.44 73 VAL A CA 1
ATOM 598 C C . VAL A 1 73 ? 12.144 -28.797 -41.896 1.00 58.44 73 VAL A C 1
ATOM 600 O O . VAL A 1 73 ? 12.428 -27.713 -41.397 1.00 58.44 73 VAL A O 1
ATOM 603 N N . ASN A 1 74 ? 11.044 -29.461 -41.525 1.00 53.38 74 ASN A N 1
ATOM 604 C CA . ASN A 1 74 ? 10.027 -28.918 -40.613 1.00 53.38 74 ASN A CA 1
ATOM 605 C C . ASN A 1 74 ? 10.551 -28.688 -39.188 1.00 53.38 74 ASN A C 1
ATOM 607 O O . ASN A 1 74 ? 10.175 -27.714 -38.541 1.00 53.38 74 ASN A O 1
ATOM 611 N N . LYS A 1 75 ? 11.465 -29.535 -38.700 1.00 55.34 75 LYS A N 1
ATOM 612 C CA . LYS A 1 75 ? 12.120 -29.357 -37.392 1.00 55.34 75 LYS A CA 1
ATOM 613 C C . LYS A 1 75 ? 13.107 -28.184 -37.385 1.00 55.34 75 LYS A C 1
ATOM 615 O O . LYS A 1 75 ? 13.373 -27.619 -36.331 1.00 55.34 75 LYS A O 1
ATOM 620 N N . SER A 1 76 ? 13.611 -27.811 -38.560 1.00 51.59 76 SER A N 1
ATOM 621 C CA . SER A 1 76 ? 14.439 -26.618 -38.775 1.00 51.59 76 SER A CA 1
ATOM 622 C C . SER A 1 76 ? 13.601 -25.347 -38.999 1.00 51.59 76 SER A C 1
ATOM 624 O O . SER A 1 76 ? 14.137 -24.245 -38.902 1.00 51.59 76 SER A O 1
ATOM 626 N N . LEU A 1 77 ? 12.300 -25.500 -39.291 1.00 46.44 77 LEU A N 1
ATOM 627 C CA . LEU A 1 77 ? 11.367 -24.447 -39.722 1.00 46.44 77 LEU A CA 1
ATOM 628 C C . LEU A 1 77 ? 10.243 -24.101 -38.727 1.00 46.44 77 LEU A C 1
ATOM 630 O O . LEU A 1 77 ? 9.432 -23.232 -39.043 1.00 46.44 77 LEU A O 1
ATOM 634 N N . ALA A 1 78 ? 10.177 -24.684 -37.525 1.00 36.62 78 ALA A N 1
ATOM 635 C CA . ALA A 1 78 ? 9.157 -24.285 -36.547 1.00 36.62 78 ALA A CA 1
ATOM 636 C C . ALA A 1 78 ? 9.677 -24.123 -35.104 1.00 36.62 78 ALA A C 1
ATOM 638 O O . ALA A 1 78 ? 10.461 -24.955 -34.645 1.00 36.62 78 ALA A O 1
ATOM 639 N N . PRO A 1 79 ? 9.213 -23.075 -34.383 1.00 39.97 79 PRO A N 1
ATOM 640 C CA . PRO A 1 79 ? 8.020 -22.288 -34.703 1.00 39.97 79 PRO A CA 1
ATOM 641 C C . PRO A 1 79 ? 8.355 -20.906 -35.292 1.00 39.97 79 PRO A C 1
ATOM 643 O O . PRO A 1 79 ? 8.656 -19.969 -34.560 1.00 39.97 79 PRO A O 1
ATOM 646 N N . VAL A 1 80 ? 8.247 -20.762 -36.618 1.00 36.66 80 VAL A N 1
ATOM 647 C CA . VAL A 1 80 ? 8.057 -19.453 -37.280 1.00 36.66 80 VAL A CA 1
ATOM 648 C C . VAL A 1 80 ? 6.728 -19.400 -38.059 1.00 36.66 80 VAL A C 1
ATOM 650 O O . VAL A 1 80 ? 6.318 -18.330 -38.484 1.00 36.66 80 VAL A O 1
ATOM 653 N N . THR A 1 81 ? 5.980 -20.502 -38.198 1.00 30.12 81 THR A N 1
ATOM 654 C CA . THR A 1 81 ? 4.801 -20.539 -39.093 1.00 30.12 81 THR A CA 1
ATOM 655 C C . THR A 1 81 ? 3.592 -21.311 -38.554 1.00 30.12 81 THR A C 1
ATOM 657 O O . THR A 1 81 ? 2.911 -21.995 -39.307 1.00 30.12 81 THR A O 1
ATOM 660 N N . GLN A 1 82 ? 3.286 -21.170 -37.261 1.00 29.47 82 GLN A N 1
ATOM 661 C CA . GLN A 1 82 ? 1.933 -21.376 -36.713 1.00 29.47 82 GLN A CA 1
ATOM 662 C C . GLN A 1 82 ? 1.704 -20.407 -35.544 1.00 29.47 82 GLN A C 1
ATOM 664 O O . GLN A 1 82 ? 1.508 -20.804 -34.401 1.00 29.47 82 GLN A O 1
ATOM 669 N N . ALA A 1 83 ? 1.791 -19.111 -35.824 1.00 31.78 83 ALA A N 1
ATOM 670 C CA . ALA A 1 83 ? 0.930 -18.160 -35.146 1.00 31.78 83 ALA A CA 1
ATOM 671 C C . ALA A 1 83 ? -0.108 -17.800 -36.200 1.00 31.78 83 ALA A C 1
ATOM 673 O O . ALA A 1 83 ? 0.249 -17.440 -37.321 1.00 31.78 83 ALA A O 1
ATOM 674 N N . GLU A 1 84 ? -1.371 -18.001 -35.858 1.00 32.62 84 GLU A N 1
ATOM 675 C CA . GLU A 1 84 ? -2.512 -17.423 -36.549 1.00 32.62 84 GLU A CA 1
ATOM 676 C C . GLU A 1 84 ? -2.159 -16.000 -37.004 1.00 32.62 84 GLU A C 1
ATOM 678 O O . GLU A 1 84 ? -1.430 -15.290 -36.298 1.00 32.62 84 GLU A O 1
ATOM 683 N N . GLU A 1 85 ? -2.673 -15.579 -38.162 1.00 33.53 85 GLU A N 1
ATOM 684 C CA . GLU A 1 85 ? -2.841 -14.165 -38.504 1.00 33.53 85 GLU A CA 1
ATOM 685 C C . GLU A 1 85 ? -3.730 -13.515 -37.432 1.00 33.53 85 GLU A C 1
ATOM 687 O O . GLU A 1 85 ? -4.897 -13.195 -37.624 1.00 33.53 85 GLU A O 1
ATOM 692 N N . SER A 1 86 ? -3.169 -13.370 -36.241 1.00 45.78 86 SER A N 1
ATOM 693 C CA . SER A 1 86 ? -3.660 -12.554 -35.165 1.00 45.78 86 SER A CA 1
ATOM 694 C C . SER A 1 86 ? -3.361 -11.162 -35.657 1.00 45.78 86 SER A C 1
ATOM 696 O O . SER A 1 86 ? -2.234 -10.676 -35.588 1.00 45.78 86 SER A O 1
ATOM 698 N N . GLU A 1 87 ? -4.365 -10.584 -36.304 1.00 54.94 87 GLU A N 1
ATOM 699 C CA . GLU A 1 87 ? -4.331 -9.225 -36.792 1.00 54.94 87 GLU A CA 1
ATOM 700 C C . GLU A 1 87 ? -3.635 -8.348 -35.729 1.00 54.94 87 GLU A C 1
ATOM 702 O O . GLU A 1 87 ? -4.096 -8.236 -34.592 1.00 54.94 87 GLU A O 1
ATOM 707 N N . SER A 1 88 ? -2.455 -7.814 -36.037 1.00 61.97 88 SER A N 1
ATOM 708 C CA . SER A 1 88 ? -1.660 -7.043 -35.080 1.00 61.97 88 SER A CA 1
ATOM 709 C C . SER A 1 88 ? -1.989 -5.561 -35.232 1.00 61.97 88 SER A C 1
ATOM 711 O O . SER A 1 88 ? -1.991 -5.055 -36.354 1.00 61.97 88 SER A O 1
ATOM 713 N N . ILE A 1 89 ? -2.246 -4.851 -34.134 1.00 72.50 89 ILE A N 1
ATOM 714 C CA . ILE A 1 89 ? -2.377 -3.388 -34.131 1.00 72.50 89 ILE A CA 1
ATOM 715 C C . ILE A 1 89 ? -0.989 -2.771 -33.995 1.00 72.50 89 ILE A C 1
ATOM 717 O O . ILE A 1 89 ? -0.208 -3.172 -33.131 1.00 72.50 89 ILE A O 1
ATOM 721 N N . SER A 1 90 ? -0.712 -1.767 -34.827 1.00 72.44 90 SER A N 1
ATOM 722 C CA . SER A 1 90 ? 0.420 -0.862 -34.652 1.00 72.44 90 SER A CA 1
ATOM 723 C C . SER A 1 90 ? 0.025 0.300 -33.734 1.00 72.44 90 SER A C 1
ATOM 725 O O . SER A 1 90 ? -0.745 1.173 -34.138 1.00 72.44 90 SER A O 1
ATOM 727 N N . ILE A 1 91 ? 0.555 0.332 -32.516 1.00 68.50 91 ILE A N 1
ATOM 728 C CA . ILE A 1 91 ? 0.419 1.447 -31.575 1.00 68.50 91 ILE A CA 1
ATOM 729 C C . ILE A 1 91 ? 1.455 2.508 -31.970 1.00 68.50 91 ILE A C 1
ATOM 731 O O . ILE A 1 91 ? 2.647 2.209 -32.086 1.00 68.50 91 ILE A O 1
ATOM 735 N N . ASN A 1 92 ? 0.997 3.736 -32.239 1.00 62.03 92 ASN A N 1
ATOM 736 C CA . ASN A 1 92 ? 1.816 4.859 -32.726 1.00 62.03 92 ASN A CA 1
ATOM 737 C C . ASN A 1 92 ? 2.693 4.534 -33.956 1.00 62.03 92 ASN A C 1
ATOM 739 O O . ASN A 1 92 ? 3.738 5.145 -34.157 1.00 62.03 92 ASN A O 1
ATOM 743 N N . GLY A 1 93 ? 2.276 3.563 -34.778 1.00 61.75 93 GLY A N 1
ATOM 744 C CA . GLY A 1 93 ? 2.966 3.164 -36.010 1.00 61.75 93 GLY A CA 1
ATOM 745 C C . GLY A 1 93 ? 4.222 2.297 -35.834 1.00 61.75 93 GLY A C 1
ATOM 746 O O . GLY A 1 93 ? 4.768 1.848 -36.837 1.00 61.75 93 GLY A O 1
ATOM 747 N N . GLU A 1 94 ? 4.659 2.014 -34.602 1.00 73.75 94 GLU A N 1
ATOM 748 C CA . GLU A 1 94 ? 5.951 1.350 -34.340 1.00 73.75 94 GLU A CA 1
ATOM 749 C C . GLU A 1 94 ? 5.837 0.116 -33.437 1.00 73.75 94 GLU A C 1
ATOM 751 O O . GLU A 1 94 ? 6.469 -0.900 -33.722 1.00 73.75 94 GLU A O 1
ATOM 756 N N . LEU A 1 95 ? 5.009 0.156 -32.388 1.00 80.31 95 LEU A N 1
ATOM 757 C CA . LEU A 1 95 ? 4.809 -0.989 -31.496 1.00 80.31 95 LEU A CA 1
ATOM 758 C C . LEU A 1 95 ? 3.731 -1.919 -32.033 1.00 80.31 95 LEU A C 1
ATOM 760 O O . LEU A 1 95 ? 2.650 -1.465 -32.395 1.00 80.31 95 LEU A O 1
ATOM 764 N N . LYS A 1 96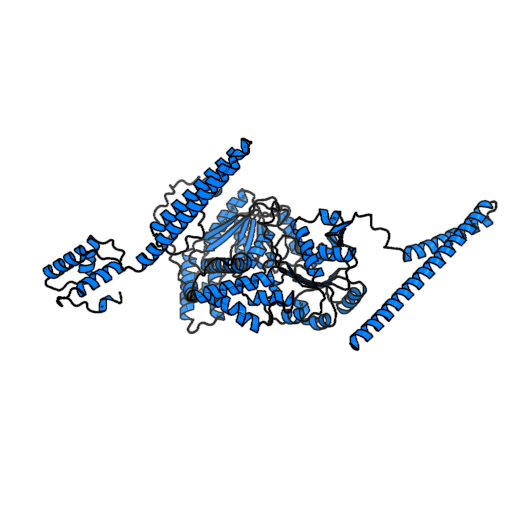 ? 3.983 -3.228 -32.020 1.00 82.69 96 LYS A N 1
ATOM 765 C CA . LYS A 1 96 ? 2.985 -4.235 -32.402 1.00 82.69 96 LYS A CA 1
ATOM 766 C C . LYS A 1 96 ? 2.381 -4.901 -31.175 1.00 82.69 96 LYS A C 1
ATOM 768 O O . LYS A 1 96 ? 3.111 -5.354 -30.300 1.00 82.69 96 LYS A O 1
ATOM 773 N N . LEU A 1 97 ? 1.057 -5.021 -31.143 1.00 85.19 97 LEU A N 1
ATOM 774 C CA . LEU A 1 97 ? 0.337 -5.818 -30.149 1.00 85.19 97 LEU A CA 1
ATOM 775 C C . LEU A 1 97 ? -0.797 -6.602 -30.819 1.00 85.19 97 LEU A C 1
ATOM 777 O O . LEU A 1 97 ? -1.396 -6.134 -31.787 1.00 85.19 97 LEU A O 1
ATOM 781 N N . ASN A 1 98 ? -1.112 -7.792 -30.312 1.00 84.88 98 ASN A N 1
ATOM 782 C CA . ASN A 1 98 ? -2.214 -8.601 -30.841 1.00 84.88 98 ASN A CA 1
ATOM 783 C C . ASN A 1 98 ? -3.560 -7.879 -30.648 1.00 84.88 98 ASN A C 1
ATOM 785 O O . ASN A 1 98 ? -3.826 -7.371 -29.554 1.00 84.88 98 ASN A O 1
ATOM 789 N N . LYS A 1 99 ? -4.440 -7.876 -31.666 1.00 81.06 99 LYS A N 1
ATOM 790 C CA . LYS A 1 99 ? -5.776 -7.248 -31.577 1.00 81.06 99 LYS A CA 1
ATOM 791 C C . LYS A 1 99 ? -6.597 -7.753 -30.397 1.00 81.06 99 LYS A C 1
ATOM 793 O O . LYS A 1 99 ? -7.205 -6.950 -29.695 1.00 81.06 99 LYS A O 1
ATOM 798 N N . GLU A 1 100 ? -6.588 -9.061 -30.152 1.00 82.56 100 GLU A N 1
ATOM 799 C CA . GLU A 1 100 ? -7.328 -9.654 -29.034 1.00 82.56 100 GLU A CA 1
ATOM 800 C C . GLU A 1 100 ? -6.805 -9.159 -27.677 1.00 82.56 100 GLU A C 1
ATOM 802 O O . GLU A 1 100 ? -7.587 -8.849 -26.779 1.00 82.56 100 GLU A O 1
ATOM 807 N N . PHE A 1 101 ? -5.482 -9.026 -27.538 1.00 85.88 101 PHE A N 1
ATOM 808 C CA . PHE A 1 101 ? -4.866 -8.494 -26.326 1.00 85.88 101 PHE A CA 1
ATOM 809 C C . PHE A 1 101 ? -5.263 -7.026 -26.131 1.00 85.88 101 PHE A C 1
ATOM 811 O O . PHE A 1 101 ? -5.728 -6.649 -25.058 1.00 85.88 101 PHE A O 1
ATOM 818 N N . TRP A 1 102 ? -5.141 -6.203 -27.177 1.00 85.69 102 TRP A N 1
ATOM 819 C CA . TRP A 1 102 ? -5.509 -4.785 -27.138 1.00 85.69 102 TRP A CA 1
ATOM 820 C C . TRP A 1 102 ? -6.996 -4.562 -26.826 1.00 85.69 102 TRP A C 1
ATOM 822 O O . TRP A 1 102 ? -7.338 -3.646 -26.080 1.00 85.69 102 TRP A O 1
ATOM 832 N N . GLY A 1 103 ? -7.881 -5.413 -27.355 1.00 85.19 103 GLY A N 1
ATOM 833 C CA . GLY A 1 103 ? -9.321 -5.357 -27.092 1.00 85.19 103 GLY A CA 1
ATOM 834 C C . GLY A 1 103 ? -9.697 -5.647 -25.636 1.00 85.19 103 GLY A C 1
ATOM 835 O O . GLY A 1 103 ? -10.714 -5.146 -25.165 1.00 85.19 103 GLY A O 1
ATOM 836 N N . LYS A 1 104 ? -8.871 -6.412 -24.909 1.00 88.19 104 LYS A N 1
ATOM 837 C CA . LYS A 1 104 ? -9.062 -6.705 -23.478 1.00 88.19 104 LYS A CA 1
ATOM 838 C C . LYS A 1 104 ? -8.527 -5.604 -22.553 1.00 88.19 104 LYS A C 1
ATOM 840 O O . LYS A 1 104 ? -8.889 -5.591 -21.378 1.00 88.19 104 LYS A O 1
ATOM 845 N N . LEU A 1 105 ? -7.668 -4.708 -23.049 1.00 89.06 105 LEU A N 1
ATOM 846 C CA . LEU A 1 105 ? -7.123 -3.600 -22.261 1.00 89.06 105 LEU A CA 1
ATOM 847 C C . LEU A 1 105 ? -8.162 -2.493 -22.063 1.00 89.06 105 LEU A C 1
ATOM 849 O O . LEU A 1 105 ? -8.877 -2.108 -22.990 1.00 89.06 105 LEU A O 1
ATOM 853 N N . LEU A 1 106 ? -8.185 -1.933 -20.856 1.00 88.75 106 LEU A N 1
ATOM 854 C CA . LEU A 1 106 ? -8.982 -0.749 -20.539 1.00 88.75 106 LEU A CA 1
ATOM 855 C C . LEU A 1 106 ? -8.349 0.508 -21.150 1.00 88.75 106 LEU A C 1
ATOM 857 O O . LEU A 1 106 ? -7.146 0.546 -21.413 1.00 88.75 106 LEU A O 1
ATOM 861 N N . ASP A 1 107 ? -9.137 1.560 -21.355 1.00 89.06 107 ASP A N 1
ATOM 862 C CA . ASP A 1 107 ? -8.662 2.757 -22.064 1.00 89.06 107 ASP A CA 1
ATOM 863 C C . ASP A 1 107 ? -7.539 3.484 -21.326 1.00 89.06 107 ASP A C 1
ATOM 865 O O . ASP A 1 107 ? -6.580 3.945 -21.949 1.00 89.06 107 ASP A O 1
ATOM 869 N N . HIS A 1 108 ? -7.572 3.500 -19.990 1.00 89.44 108 HIS A N 1
ATOM 870 C CA . HIS A 1 108 ? -6.429 3.992 -19.229 1.00 89.44 108 HIS A CA 1
ATOM 871 C C . HIS A 1 108 ? -5.203 3.098 -19.456 1.00 89.44 108 HIS A C 1
ATOM 873 O O . HIS A 1 108 ? -4.119 3.612 -19.698 1.00 89.44 108 HIS A O 1
ATOM 879 N N . GLN A 1 109 ? -5.336 1.775 -19.477 1.00 91.75 109 GLN A N 1
ATOM 880 C CA . GLN A 1 109 ? -4.190 0.879 -19.692 1.00 91.75 109 GLN A CA 1
ATOM 881 C C . GLN A 1 109 ? -3.552 1.087 -21.073 1.00 91.75 109 GLN A C 1
ATOM 883 O O . GLN A 1 109 ? -2.328 1.067 -21.189 1.00 91.75 109 GLN A O 1
ATOM 888 N N . LYS A 1 110 ? -4.359 1.378 -22.102 1.00 91.31 110 LYS A N 1
ATOM 889 C CA . LYS A 1 110 ? -3.874 1.762 -23.440 1.00 91.31 110 LYS A CA 1
ATOM 890 C C . LYS A 1 110 ? -3.053 3.055 -23.394 1.00 91.31 110 LYS A C 1
ATOM 892 O O . LYS A 1 110 ? -1.916 3.068 -23.856 1.00 91.31 110 LYS A O 1
ATOM 897 N N . ALA A 1 111 ? -3.572 4.101 -22.747 1.00 90.88 111 ALA A N 1
ATOM 898 C CA . ALA A 1 111 ? -2.835 5.354 -22.551 1.00 90.88 111 ALA A CA 1
ATOM 899 C C . ALA A 1 111 ? -1.551 5.162 -21.714 1.00 90.88 111 ALA A C 1
ATOM 901 O O . ALA A 1 111 ? -0.546 5.836 -21.931 1.00 90.88 111 ALA A O 1
ATOM 902 N N . ALA A 1 112 ? -1.561 4.220 -20.763 1.00 92.88 112 ALA A N 1
ATOM 903 C CA . ALA A 1 112 ? -0.381 3.863 -19.977 1.00 92.88 112 ALA A CA 1
ATOM 904 C C . ALA A 1 112 ? 0.701 3.229 -20.850 1.00 92.88 112 ALA A C 1
ATOM 906 O O . ALA A 1 112 ? 1.874 3.561 -20.712 1.00 92.88 112 ALA A O 1
ATOM 907 N N . LEU A 1 113 ? 0.305 2.333 -21.758 1.00 92.94 113 LEU A N 1
ATOM 908 C CA . LEU A 1 113 ? 1.209 1.682 -22.698 1.00 92.94 113 LEU A CA 1
ATOM 909 C C . LEU A 1 113 ? 1.851 2.698 -23.653 1.00 92.94 113 LEU A C 1
ATOM 911 O O . LEU A 1 113 ? 3.059 2.643 -23.872 1.00 92.94 113 LEU A O 1
ATOM 915 N N . GLU A 1 114 ? 1.082 3.667 -24.151 1.00 91.81 114 GLU A N 1
ATOM 916 C CA . GLU A 1 114 ? 1.614 4.781 -24.947 1.00 91.81 114 GLU A CA 1
ATOM 917 C C . GLU A 1 114 ? 2.639 5.608 -24.158 1.00 91.81 114 GLU A C 1
ATOM 919 O O . GLU A 1 114 ? 3.727 5.895 -24.653 1.00 91.81 114 GLU A O 1
ATOM 924 N N . TRP A 1 115 ? 2.342 5.941 -22.901 1.00 93.88 115 TRP A N 1
ATOM 925 C CA . TRP A 1 115 ? 3.278 6.672 -22.045 1.00 93.88 115 TRP A CA 1
ATOM 926 C C . TRP A 1 115 ? 4.550 5.867 -21.726 1.00 93.88 115 TRP A C 1
ATOM 928 O O . TRP A 1 115 ? 5.660 6.402 -21.778 1.00 93.88 115 TRP A O 1
ATOM 938 N N . LEU A 1 116 ? 4.413 4.569 -21.437 1.00 94.38 116 LEU A N 1
ATOM 939 C CA . LEU A 1 116 ? 5.541 3.663 -21.203 1.00 94.38 116 LEU A CA 1
ATOM 940 C C . LEU A 1 116 ? 6.445 3.562 -22.439 1.00 94.38 116 LEU A C 1
ATOM 942 O O . LEU A 1 116 ? 7.669 3.507 -22.303 1.00 94.38 116 LEU A O 1
ATOM 946 N N . TRP A 1 117 ? 5.855 3.578 -23.635 1.00 92.44 117 TRP A N 1
ATOM 947 C CA . TRP A 1 117 ? 6.587 3.600 -24.897 1.00 92.44 117 TRP A CA 1
ATOM 948 C C . TRP A 1 117 ? 7.395 4.887 -25.088 1.00 92.44 117 TRP A C 1
ATOM 950 O O . TRP A 1 117 ? 8.577 4.831 -25.431 1.00 92.44 117 TRP A O 1
ATOM 960 N N . GLU A 1 118 ? 6.806 6.046 -24.793 1.00 91.88 118 GLU A N 1
ATOM 961 C CA . GLU A 1 118 ? 7.508 7.334 -24.857 1.00 91.88 118 GLU A CA 1
ATOM 962 C C . GLU A 1 118 ? 8.715 7.391 -23.908 1.00 91.88 118 GLU A C 1
ATOM 964 O O . GLU A 1 118 ? 9.763 7.945 -24.248 1.00 91.88 118 GLU A O 1
ATOM 969 N N . ILE A 1 119 ? 8.603 6.787 -22.723 1.00 92.94 119 ILE A N 1
ATOM 970 C CA . ILE A 1 119 ? 9.720 6.682 -21.775 1.00 92.94 119 ILE A CA 1
ATOM 971 C C . ILE A 1 119 ? 10.799 5.726 -22.278 1.00 92.94 119 ILE A C 1
ATOM 973 O O . ILE A 1 119 ? 11.987 6.049 -22.180 1.00 92.94 119 ILE A O 1
ATOM 977 N N . HIS A 1 120 ? 10.400 4.590 -22.858 1.00 91.94 120 HIS A N 1
ATOM 978 C CA . HIS A 1 120 ? 11.329 3.644 -23.471 1.00 91.94 120 HIS A CA 1
ATOM 979 C C . HIS A 1 120 ? 12.168 4.321 -24.564 1.00 91.94 120 HIS A C 1
ATOM 981 O O . HIS A 1 120 ? 13.394 4.262 -24.508 1.00 91.94 120 HIS A O 1
ATOM 987 N N . LYS A 1 121 ? 11.533 5.066 -25.481 1.00 90.50 121 LYS A N 1
ATOM 988 C CA . LYS A 1 121 ? 12.221 5.826 -26.544 1.00 90.50 121 LYS A CA 1
ATOM 989 C C . LYS A 1 121 ? 13.242 6.828 -26.020 1.00 90.50 121 LYS A C 1
ATOM 991 O O . LYS A 1 121 ? 14.290 7.030 -26.627 1.00 90.50 121 LYS A O 1
ATOM 996 N N . LYS A 1 122 ? 12.929 7.478 -24.900 1.00 89.75 122 LYS A N 1
ATOM 997 C CA . LYS A 1 122 ? 13.811 8.466 -24.269 1.00 89.75 122 LYS A CA 1
ATOM 998 C C . LYS A 1 122 ? 14.989 7.828 -23.528 1.00 89.75 122 LYS A C 1
ATOM 1000 O O . LYS A 1 122 ? 15.803 8.569 -22.984 1.00 89.75 122 LYS A O 1
ATOM 1005 N N . ASN A 1 123 ? 15.082 6.493 -23.476 1.00 88.50 123 ASN A N 1
ATOM 1006 C CA . ASN A 1 123 ? 16.021 5.758 -22.620 1.00 88.50 123 ASN A CA 1
ATOM 1007 C C . ASN A 1 123 ? 15.983 6.245 -21.162 1.00 88.50 123 ASN A C 1
ATOM 1009 O O . ASN A 1 123 ? 16.988 6.241 -20.453 1.00 88.50 123 ASN A O 1
ATOM 1013 N N . ALA A 1 124 ? 14.806 6.692 -20.724 1.00 88.50 124 ALA A N 1
ATOM 1014 C CA . ALA A 1 124 ? 14.563 7.129 -19.365 1.00 88.50 124 ALA A CA 1
ATOM 1015 C C . ALA A 1 124 ? 13.863 6.013 -18.586 1.00 88.50 124 ALA A C 1
ATOM 1017 O O . ALA A 1 124 ? 13.318 5.069 -19.164 1.00 88.50 124 ALA A O 1
ATOM 1018 N N . GLY A 1 125 ? 13.874 6.114 -17.260 1.00 91.75 125 GLY A N 1
ATOM 1019 C CA . GLY A 1 125 ? 12.973 5.318 -16.438 1.00 91.75 125 GLY A CA 1
ATOM 1020 C C . GLY A 1 125 ? 11.706 6.077 -16.079 1.00 91.75 125 GLY A C 1
ATOM 1021 O O . GLY A 1 125 ? 11.588 7.282 -16.299 1.00 91.75 125 GLY A O 1
ATOM 1022 N N . GLY A 1 126 ? 10.747 5.346 -15.522 1.00 92.75 126 GLY A N 1
ATOM 1023 C CA . GLY A 1 126 ? 9.420 5.867 -15.221 1.00 92.75 126 GLY A CA 1
ATOM 1024 C C . GLY A 1 126 ? 8.861 5.326 -13.916 1.00 92.75 126 GLY A C 1
ATOM 1025 O O . GLY A 1 126 ? 9.163 4.206 -13.495 1.00 92.75 126 GLY A O 1
ATOM 1026 N N . VAL A 1 127 ? 8.021 6.138 -13.282 1.00 93.44 127 VAL A N 1
ATOM 1027 C CA . VAL A 1 127 ? 7.275 5.785 -12.078 1.00 93.44 127 VAL A CA 1
ATOM 1028 C C . VAL A 1 127 ? 5.791 5.712 -12.423 1.00 93.44 127 VAL A C 1
ATOM 1030 O O . VAL A 1 127 ? 5.155 6.724 -12.714 1.00 93.44 127 VAL A O 1
ATOM 1033 N N . LEU A 1 128 ? 5.243 4.502 -12.357 1.00 92.94 128 LEU A N 1
ATOM 1034 C CA . LEU A 1 128 ? 3.828 4.212 -12.542 1.00 92.94 128 LEU A CA 1
ATOM 1035 C C . LEU A 1 128 ? 3.129 4.257 -11.178 1.00 92.94 128 LEU A C 1
ATOM 1037 O O . LEU A 1 128 ? 3.140 3.297 -10.402 1.00 92.94 128 LEU A O 1
ATOM 1041 N N . GLY A 1 129 ? 2.585 5.431 -10.879 1.00 88.94 129 GLY A N 1
ATOM 1042 C CA . GLY A 1 129 ? 1.944 5.833 -9.632 1.00 88.94 129 GLY A CA 1
ATOM 1043 C C . GLY A 1 129 ? 0.428 5.634 -9.587 1.00 88.94 129 GLY A C 1
ATOM 1044 O O . GLY A 1 129 ? -0.223 6.259 -8.750 1.00 88.94 129 GLY A O 1
ATOM 1045 N N . ASP A 1 130 ? -0.145 4.846 -10.498 1.00 88.44 130 ASP A N 1
ATOM 1046 C CA . ASP A 1 130 ? -1.591 4.633 -10.577 1.00 88.44 130 ASP A CA 1
ATOM 1047 C C . ASP A 1 130 ? -2.175 4.010 -9.315 1.00 88.44 130 ASP A C 1
ATOM 1049 O O . ASP A 1 130 ? -1.560 3.147 -8.676 1.00 88.44 130 ASP A O 1
ATOM 1053 N N . GLU A 1 131 ? -3.404 4.411 -8.989 1.00 82.38 131 GLU A N 1
ATOM 1054 C CA . GLU A 1 131 ? -4.155 3.884 -7.852 1.00 82.38 131 GLU A CA 1
ATOM 1055 C C . GLU A 1 131 ? -4.267 2.346 -7.898 1.00 82.38 131 GLU A C 1
ATOM 1057 O O . GLU A 1 131 ? -4.191 1.693 -8.950 1.00 82.38 131 GLU A O 1
ATOM 1062 N N . MET A 1 132 ? -4.361 1.705 -6.732 1.00 80.19 132 MET A N 1
ATOM 1063 C CA . MET A 1 132 ? -4.289 0.248 -6.670 1.00 80.19 132 MET A CA 1
ATOM 1064 C C . MET A 1 132 ? -5.583 -0.364 -7.203 1.00 80.19 132 MET A C 1
ATOM 1066 O O . MET A 1 132 ? -6.686 0.108 -6.950 1.00 80.19 132 MET A O 1
ATOM 1070 N N . GLY A 1 133 ? -5.451 -1.442 -7.973 1.00 76.12 133 GLY A N 1
ATOM 1071 C CA . GLY A 1 133 ? -6.581 -2.077 -8.653 1.00 76.12 133 GLY A CA 1
ATOM 1072 C C . GLY A 1 133 ? -6.781 -1.649 -10.109 1.00 76.12 133 GLY A C 1
ATOM 1073 O O . GLY A 1 133 ? -7.513 -2.341 -10.803 1.00 76.12 133 GLY A O 1
ATOM 1074 N N . LEU A 1 134 ? -6.079 -0.619 -10.606 1.00 83.19 134 LEU A N 1
ATOM 1075 C CA . LEU A 1 134 ? -6.130 -0.201 -12.020 1.00 83.19 134 LEU A CA 1
ATOM 1076 C C . LEU A 1 134 ? -5.381 -1.132 -12.996 1.00 83.19 134 LEU A C 1
ATOM 1078 O O . LEU A 1 134 ? -5.564 -1.032 -14.207 1.00 83.19 134 LEU A O 1
ATOM 1082 N N . GLY A 1 135 ? -4.585 -2.076 -12.482 1.00 85.69 135 GLY A N 1
ATOM 1083 C CA . GLY A 1 135 ? -3.900 -3.079 -13.305 1.00 85.69 135 GLY A CA 1
ATOM 1084 C C . GLY A 1 135 ? -2.473 -2.713 -13.732 1.00 85.69 135 GLY A C 1
ATOM 1085 O O . GLY A 1 135 ? -2.095 -2.945 -14.870 1.00 85.69 135 GLY A O 1
ATOM 1086 N N . LYS A 1 136 ? -1.627 -2.239 -12.813 1.00 90.69 136 LYS A N 1
ATOM 1087 C CA . LYS A 1 136 ? -0.207 -1.951 -13.113 1.00 90.69 136 LYS A CA 1
ATOM 1088 C C . LYS A 1 136 ? 0.568 -3.149 -13.680 1.00 90.69 136 LYS A C 1
ATOM 1090 O O . LYS A 1 136 ? 1.424 -2.996 -14.542 1.00 90.69 136 LYS A O 1
ATOM 1095 N N . THR A 1 137 ? 0.260 -4.359 -13.211 1.00 91.50 137 THR A N 1
ATOM 1096 C CA . THR A 1 137 ? 0.900 -5.593 -13.690 1.00 91.50 137 THR A CA 1
ATOM 1097 C C . THR A 1 137 ? 0.619 -5.839 -15.172 1.00 91.50 137 THR A C 1
ATOM 1099 O O . THR A 1 137 ? 1.549 -6.121 -15.921 1.00 91.50 137 THR A O 1
ATOM 1102 N N . ILE A 1 138 ? -0.637 -5.687 -15.611 1.00 92.06 138 ILE A N 1
ATOM 1103 C CA . ILE A 1 138 ? -1.003 -5.891 -17.017 1.00 92.06 138 ILE A CA 1
ATOM 1104 C C . ILE A 1 138 ? -0.409 -4.802 -17.916 1.00 92.06 138 ILE A C 1
ATOM 1106 O O . ILE A 1 138 ? 0.032 -5.116 -19.015 1.00 92.06 138 ILE A O 1
ATOM 1110 N N . GLU A 1 139 ? -0.293 -3.562 -17.432 1.00 93.56 139 GLU A N 1
ATOM 1111 C CA . GLU A 1 139 ? 0.378 -2.477 -18.163 1.00 93.56 139 GLU A CA 1
ATOM 1112 C C . GLU A 1 139 ? 1.846 -2.837 -18.459 1.00 93.56 139 GLU A C 1
ATOM 1114 O O . GLU A 1 139 ? 2.289 -2.740 -19.604 1.00 93.56 139 GLU A O 1
ATOM 1119 N N . ILE A 1 140 ? 2.580 -3.383 -17.482 1.00 94.81 140 ILE A N 1
ATOM 1120 C CA . ILE A 1 140 ? 3.959 -3.852 -17.699 1.00 94.81 140 ILE A CA 1
ATOM 1121 C C . ILE A 1 140 ? 4.030 -5.072 -18.618 1.00 94.81 140 ILE A C 1
ATOM 1123 O O . ILE A 1 140 ? 4.889 -5.118 -19.498 1.00 94.81 140 ILE A O 1
ATOM 1127 N N . ILE A 1 141 ? 3.142 -6.054 -18.445 1.00 94.44 141 ILE A N 1
ATOM 1128 C CA . ILE A 1 141 ? 3.111 -7.236 -19.320 1.00 94.44 141 ILE A CA 1
ATOM 1129 C C . ILE A 1 141 ? 2.826 -6.818 -20.767 1.00 94.44 141 ILE A C 1
ATOM 1131 O O . ILE A 1 141 ? 3.485 -7.309 -21.679 1.00 94.44 141 ILE A O 1
ATOM 1135 N N . SER A 1 142 ? 1.901 -5.877 -20.975 1.00 93.06 142 SER A N 1
ATOM 1136 C CA . SER A 1 142 ? 1.557 -5.355 -22.300 1.00 93.06 142 SER A CA 1
ATOM 1137 C C . SER A 1 142 ? 2.741 -4.662 -22.976 1.00 93.06 142 SER A C 1
ATOM 1139 O O . SER A 1 142 ? 2.989 -4.894 -24.159 1.00 93.06 142 SER A O 1
ATOM 1141 N N . LEU A 1 143 ? 3.536 -3.900 -22.213 1.00 93.50 143 LEU A N 1
ATOM 1142 C CA . LEU A 1 143 ? 4.774 -3.301 -22.702 1.00 93.50 143 LEU A CA 1
ATOM 1143 C C . LEU A 1 143 ? 5.769 -4.381 -23.129 1.00 93.50 143 LEU A C 1
ATOM 1145 O O . LEU A 1 143 ? 6.245 -4.354 -24.261 1.00 93.50 143 LEU A O 1
ATOM 1149 N N . LEU A 1 144 ? 6.064 -5.352 -22.262 1.00 92.94 144 LEU A N 1
ATOM 1150 C CA . LEU A 1 144 ? 7.034 -6.405 -22.574 1.00 92.94 144 LEU A CA 1
ATOM 1151 C C . LEU A 1 144 ? 6.597 -7.239 -23.785 1.00 92.94 144 LEU A C 1
ATOM 1153 O O . LEU A 1 144 ? 7.410 -7.502 -24.669 1.00 92.94 144 LEU A O 1
ATOM 1157 N N . GLU A 1 145 ? 5.319 -7.609 -23.865 1.00 91.12 145 GLU A N 1
ATOM 1158 C CA . GLU A 1 145 ? 4.774 -8.348 -25.006 1.00 91.12 145 GLU A CA 1
ATOM 1159 C C . GLU A 1 145 ? 4.856 -7.531 -26.300 1.00 91.12 145 GLU A C 1
ATOM 1161 O O . GLU A 1 145 ? 5.274 -8.062 -27.331 1.00 91.12 145 GLU A O 1
ATOM 1166 N N . SER A 1 146 ? 4.562 -6.227 -26.246 1.00 90.00 146 SER A N 1
ATOM 1167 C CA . SER A 1 146 ? 4.702 -5.352 -27.414 1.00 90.00 146 SER A CA 1
ATOM 1168 C C . SER A 1 146 ? 6.152 -5.264 -27.903 1.00 90.00 146 SER A C 1
ATOM 1170 O O . SER A 1 146 ? 6.421 -5.373 -29.101 1.00 90.00 146 SER A O 1
ATOM 1172 N N . LEU A 1 147 ? 7.117 -5.170 -26.982 1.00 90.69 147 LEU A N 1
ATOM 1173 C CA . LEU A 1 147 ? 8.545 -5.164 -27.308 1.00 90.69 147 LEU A CA 1
ATOM 1174 C C . LEU A 1 147 ? 8.989 -6.504 -27.906 1.00 90.69 147 LEU A C 1
ATOM 1176 O O . LEU A 1 147 ? 9.782 -6.519 -28.848 1.00 90.69 147 LEU A O 1
ATOM 1180 N N . ARG A 1 148 ? 8.452 -7.628 -27.412 1.00 88.19 148 ARG A N 1
ATOM 1181 C CA . ARG A 1 148 ? 8.732 -8.971 -27.943 1.00 88.19 148 ARG A CA 1
ATOM 1182 C C . ARG A 1 148 ? 8.264 -9.107 -29.387 1.00 88.19 148 ARG A C 1
ATOM 1184 O O . ARG A 1 148 ? 9.042 -9.523 -30.239 1.00 88.19 148 ARG A O 1
ATOM 1191 N N . LEU A 1 149 ? 7.015 -8.731 -29.668 1.00 86.75 149 LEU A N 1
ATOM 1192 C CA . LEU A 1 149 ? 6.429 -8.802 -31.013 1.00 86.75 149 LEU A CA 1
ATOM 1193 C C . LEU A 1 149 ? 7.130 -7.864 -32.002 1.00 86.75 149 LEU A C 1
ATOM 1195 O O . LEU A 1 149 ? 7.257 -8.181 -33.184 1.00 86.75 149 LEU A O 1
ATOM 1199 N N . THR A 1 150 ? 7.634 -6.735 -31.509 1.00 86.50 150 THR A N 1
ATOM 1200 C CA . THR A 1 150 ? 8.408 -5.771 -32.303 1.00 86.50 150 THR A CA 1
ATOM 1201 C C . THR A 1 150 ? 9.895 -6.159 -32.411 1.00 86.50 150 THR A C 1
ATOM 1203 O O . THR A 1 150 ? 10.642 -5.529 -33.150 1.00 86.50 150 THR A O 1
ATOM 1206 N N . SER A 1 151 ? 10.330 -7.236 -31.738 1.00 83.50 151 SER A N 1
ATOM 1207 C CA . SER A 1 151 ? 11.727 -7.705 -31.681 1.00 83.50 151 SER A CA 1
ATOM 1208 C C . SER A 1 151 ? 12.720 -6.672 -31.122 1.00 83.50 151 SER A C 1
ATOM 1210 O O . SER A 1 151 ? 13.876 -6.636 -31.528 1.00 83.50 151 SER A O 1
ATOM 1212 N N . LEU A 1 152 ? 12.271 -5.853 -30.165 1.00 85.06 152 LEU A N 1
ATOM 1213 C CA . LEU A 1 152 ? 13.068 -4.821 -29.485 1.00 85.06 152 LEU A CA 1
ATOM 1214 C C . LEU A 1 152 ? 13.629 -5.281 -28.126 1.00 85.06 152 LEU A C 1
ATOM 1216 O O . LEU A 1 152 ? 14.202 -4.488 -27.386 1.00 85.06 152 LEU A O 1
ATOM 1220 N N . ILE A 1 153 ? 13.443 -6.551 -27.755 1.00 84.56 153 ILE A N 1
ATOM 1221 C CA . ILE A 1 153 ? 14.006 -7.101 -26.517 1.00 84.56 153 ILE A CA 1
ATOM 1222 C C . ILE A 1 153 ? 15.481 -7.442 -26.741 1.00 84.56 153 ILE A C 1
ATOM 1224 O O . ILE A 1 153 ? 15.802 -8.402 -27.437 1.00 84.56 153 ILE A O 1
ATOM 1228 N N . GLU A 1 154 ? 16.371 -6.687 -26.097 1.00 82.75 154 GLU A N 1
ATOM 1229 C CA . GLU A 1 154 ? 17.830 -6.853 -26.217 1.00 82.75 154 GLU A CA 1
ATOM 1230 C C . GLU A 1 154 ? 18.455 -7.681 -25.079 1.00 82.75 154 GLU A C 1
ATOM 1232 O O . GLU A 1 154 ? 19.673 -7.859 -25.015 1.00 82.75 154 GLU A O 1
ATOM 1237 N N . GLY A 1 155 ? 17.647 -8.182 -24.141 1.00 89.31 155 GLY A N 1
ATOM 1238 C CA . GLY A 1 155 ? 18.149 -8.979 -23.025 1.00 89.31 155 GLY A CA 1
ATOM 1239 C C . GLY A 1 155 ? 17.092 -9.358 -21.987 1.00 89.31 155 GLY A C 1
ATOM 1240 O O . GLY A 1 155 ? 15.905 -9.078 -22.161 1.00 89.31 155 GLY A O 1
ATOM 1241 N N . PRO A 1 156 ? 17.511 -10.001 -20.883 1.00 93.31 156 PRO A N 1
ATOM 1242 C CA . PRO A 1 156 ? 16.597 -10.506 -19.869 1.00 93.31 156 PRO A CA 1
ATOM 1243 C C . PRO A 1 156 ? 16.009 -9.389 -19.002 1.00 93.31 156 PRO A C 1
ATOM 1245 O O . PRO A 1 156 ? 16.630 -8.344 -18.780 1.00 93.31 156 PRO A O 1
ATOM 1248 N N . THR A 1 157 ? 14.822 -9.648 -18.456 1.00 95.00 157 THR A N 1
ATOM 1249 C CA . THR A 1 157 ? 14.095 -8.715 -17.583 1.00 95.00 157 THR A CA 1
ATOM 1250 C C . THR A 1 157 ? 14.108 -9.201 -16.136 1.00 95.00 157 THR A C 1
ATOM 1252 O O . THR A 1 157 ? 13.848 -10.373 -15.872 1.00 95.00 157 THR A O 1
ATOM 1255 N N . LEU A 1 158 ? 14.386 -8.298 -15.195 1.00 95.25 158 LEU A N 1
ATOM 1256 C CA . LEU A 1 158 ? 14.338 -8.544 -13.755 1.00 95.25 158 LEU A CA 1
ATOM 1257 C C . LEU A 1 158 ? 13.099 -7.886 -13.151 1.00 95.25 158 LEU A C 1
ATOM 1259 O O . LEU A 1 158 ? 12.924 -6.675 -13.261 1.00 95.25 158 LEU A O 1
ATOM 1263 N N . ILE A 1 159 ? 12.280 -8.664 -12.453 1.00 95.75 159 ILE A N 1
ATOM 1264 C CA . ILE A 1 159 ? 11.111 -8.181 -11.721 1.00 95.75 159 ILE A CA 1
ATOM 1265 C C . ILE A 1 159 ? 11.315 -8.469 -10.237 1.00 95.75 159 ILE A C 1
ATOM 1267 O O . ILE A 1 159 ? 11.498 -9.616 -9.821 1.00 95.75 159 ILE A O 1
ATOM 1271 N N . LEU A 1 160 ? 11.283 -7.412 -9.434 1.00 93.81 160 LEU A N 1
ATOM 1272 C CA . LEU A 1 160 ? 11.367 -7.475 -7.982 1.00 93.81 160 LEU A CA 1
ATOM 1273 C C . LEU A 1 160 ? 9.995 -7.215 -7.388 1.00 93.81 160 LEU A C 1
ATOM 1275 O O . LEU A 1 160 ? 9.432 -6.138 -7.556 1.00 93.81 160 LEU A O 1
ATOM 1279 N N . ALA A 1 161 ? 9.475 -8.200 -6.667 1.00 90.50 161 ALA A N 1
ATOM 1280 C CA . ALA A 1 161 ? 8.148 -8.136 -6.080 1.00 90.50 161 ALA A CA 1
ATOM 1281 C C . ALA A 1 161 ? 8.159 -8.699 -4.648 1.00 90.50 161 ALA A C 1
ATOM 1283 O O . ALA A 1 161 ? 8.994 -9.546 -4.317 1.00 90.50 161 ALA A O 1
ATOM 1284 N N . PRO A 1 162 ? 7.263 -8.263 -3.744 1.00 85.12 162 PRO A N 1
ATOM 1285 C CA . PRO A 1 162 ? 7.087 -8.921 -2.452 1.00 85.12 162 PRO A CA 1
ATOM 1286 C C . PRO A 1 162 ? 6.799 -10.422 -2.603 1.00 85.12 162 PRO A C 1
ATOM 1288 O O . PRO A 1 162 ? 6.083 -10.829 -3.517 1.00 85.12 162 PRO A O 1
ATOM 1291 N N . ALA A 1 163 ? 7.292 -11.242 -1.666 1.00 79.50 163 ALA A N 1
ATOM 1292 C CA . ALA A 1 163 ? 7.152 -12.707 -1.695 1.00 79.50 163 ALA A CA 1
ATOM 1293 C C . ALA A 1 163 ? 5.710 -13.192 -1.904 1.00 79.50 163 ALA A C 1
ATOM 1295 O O . ALA A 1 163 ? 5.461 -14.226 -2.513 1.00 79.50 163 ALA A O 1
ATOM 1296 N N . THR A 1 164 ? 4.749 -12.407 -1.440 1.00 71.44 164 THR A N 1
ATOM 1297 C CA . THR A 1 164 ? 3.326 -12.727 -1.469 1.00 71.44 164 THR A CA 1
ATOM 1298 C C . THR A 1 164 ? 2.659 -12.586 -2.828 1.00 71.44 164 THR A C 1
ATOM 1300 O O . THR A 1 164 ? 1.590 -13.158 -3.016 1.00 71.44 164 THR A O 1
ATOM 1303 N N . ILE A 1 165 ? 3.262 -11.862 -3.773 1.00 79.62 165 ILE A N 1
ATOM 1304 C CA . ILE A 1 165 ? 2.677 -11.632 -5.102 1.00 79.62 165 ILE A CA 1
ATOM 1305 C C . ILE A 1 165 ? 3.476 -12.287 -6.233 1.00 79.62 165 ILE A C 1
ATOM 1307 O O . ILE A 1 165 ? 3.062 -12.225 -7.384 1.00 79.62 165 ILE A O 1
ATOM 1311 N N . ILE A 1 166 ? 4.588 -12.963 -5.933 1.00 85.44 166 ILE A N 1
ATOM 1312 C CA . ILE A 1 166 ? 5.430 -13.613 -6.950 1.00 85.44 166 ILE A CA 1
ATOM 1313 C C . ILE A 1 166 ? 4.649 -14.646 -7.770 1.00 85.44 166 ILE A C 1
ATOM 1315 O O . ILE A 1 166 ? 4.743 -14.671 -8.997 1.00 85.44 166 ILE A O 1
ATOM 1319 N N . HIS A 1 167 ? 3.839 -15.473 -7.106 1.00 81.88 167 HIS A N 1
ATOM 1320 C CA . HIS A 1 167 ? 2.991 -16.449 -7.794 1.00 81.88 167 HIS A CA 1
ATOM 1321 C C . HIS A 1 167 ? 1.893 -15.774 -8.618 1.00 81.88 167 HIS A C 1
ATOM 1323 O O . HIS A 1 167 ? 1.575 -16.248 -9.705 1.00 81.88 167 HIS A O 1
ATOM 1329 N N . GLN A 1 168 ? 1.364 -14.640 -8.146 1.00 84.00 168 GLN A N 1
ATOM 1330 C CA . GLN A 1 168 ? 0.405 -13.853 -8.914 1.00 84.00 168 GLN A CA 1
ATOM 1331 C C . GLN A 1 168 ? 1.051 -13.344 -10.207 1.00 84.00 168 GLN A C 1
ATOM 1333 O O . GLN A 1 168 ? 0.496 -13.573 -11.271 1.00 84.00 168 GLN A O 1
ATOM 1338 N N . TRP A 1 169 ? 2.249 -12.756 -10.143 1.00 90.06 169 TRP A N 1
ATOM 1339 C CA . TRP A 1 169 ? 2.986 -12.323 -11.334 1.00 90.06 169 TRP A CA 1
ATOM 1340 C C . TRP A 1 169 ? 3.196 -13.467 -12.336 1.00 90.06 169 TRP A C 1
ATOM 1342 O O . TRP A 1 169 ? 2.936 -13.293 -13.524 1.00 90.06 169 TRP A O 1
ATOM 1352 N N . LYS A 1 170 ? 3.598 -14.657 -11.871 1.00 88.56 170 LYS A N 1
ATOM 1353 C CA . LYS A 1 170 ? 3.756 -15.836 -12.740 1.00 88.56 170 LYS A CA 1
ATOM 1354 C C . LYS A 1 170 ? 2.443 -16.247 -13.422 1.00 88.56 170 LYS A C 1
ATOM 1356 O O . LYS A 1 170 ? 2.447 -16.563 -14.613 1.00 88.56 170 LYS A O 1
ATOM 1361 N N . ASN A 1 171 ? 1.333 -16.234 -12.685 1.00 86.38 171 ASN A N 1
ATOM 1362 C CA . ASN A 1 171 ? 0.015 -16.562 -13.230 1.00 86.38 171 ASN A CA 1
ATOM 1363 C C . ASN A 1 171 ? -0.451 -15.512 -14.247 1.00 86.38 171 ASN A C 1
ATOM 1365 O O . ASN A 1 171 ? -0.952 -15.879 -15.303 1.00 86.38 171 ASN A O 1
ATOM 1369 N N . GLU A 1 172 ? -0.235 -14.224 -13.975 1.00 90.25 172 GLU A N 1
ATOM 1370 C CA . GLU A 1 172 ? -0.577 -13.144 -14.909 1.00 90.25 172 GLU A CA 1
ATOM 1371 C C . GLU A 1 172 ? 0.220 -13.265 -16.214 1.00 90.25 172 GLU A C 1
ATOM 1373 O O . GLU A 1 172 ? -0.367 -13.195 -17.289 1.00 90.25 172 GLU A O 1
ATOM 1378 N N . PHE A 1 173 ? 1.526 -13.549 -16.158 1.00 91.88 173 PHE A N 1
ATOM 1379 C CA . PHE A 1 173 ? 2.293 -13.832 -17.377 1.00 91.88 173 PHE A CA 1
ATOM 1380 C C . PHE A 1 173 ? 1.759 -15.048 -18.136 1.00 91.88 173 PHE A C 1
ATOM 1382 O O . PHE A 1 173 ? 1.652 -14.999 -19.354 1.00 91.88 173 PHE A O 1
ATOM 1389 N N . SER A 1 174 ? 1.378 -16.115 -17.431 1.00 90.00 174 SER A N 1
ATOM 1390 C CA . SER A 1 174 ? 0.830 -17.321 -18.068 1.00 90.00 174 SER A CA 1
ATOM 1391 C C . SER A 1 174 ? -0.512 -17.050 -18.764 1.00 90.00 174 SER A C 1
ATOM 1393 O O . SER A 1 174 ? -0.779 -17.625 -19.814 1.00 90.00 174 SER A O 1
ATOM 1395 N N . ASN A 1 175 ? -1.334 -16.159 -18.201 1.00 88.19 175 ASN A N 1
ATOM 1396 C CA . ASN A 1 175 ? -2.647 -15.803 -18.741 1.00 88.19 175 ASN A CA 1
ATOM 1397 C C . ASN A 1 175 ? -2.564 -14.808 -19.905 1.00 88.19 175 ASN A C 1
ATOM 1399 O O . ASN A 1 175 ? -3.286 -14.949 -20.888 1.00 88.19 175 ASN A O 1
ATOM 1403 N N . TRP A 1 176 ? -1.720 -13.782 -19.777 1.00 87.88 176 TRP A N 1
ATOM 1404 C CA . TRP A 1 176 ? -1.669 -12.663 -20.719 1.00 87.88 176 TRP A CA 1
ATOM 1405 C C . TRP A 1 176 ? -0.603 -12.845 -21.800 1.00 87.88 176 TRP A C 1
ATOM 1407 O O . TRP A 1 176 ? -0.842 -12.500 -22.953 1.00 87.88 176 TRP A O 1
ATOM 1417 N N . ALA A 1 177 ? 0.566 -13.385 -21.453 1.00 87.62 177 ALA A N 1
ATOM 1418 C CA . ALA A 1 177 ? 1.707 -13.493 -22.358 1.00 87.62 177 ALA A CA 1
ATOM 1419 C C . ALA A 1 177 ? 2.425 -14.855 -22.207 1.00 87.62 177 ALA A C 1
ATOM 1421 O O . ALA A 1 177 ? 3.574 -14.914 -21.755 1.00 87.62 177 ALA A O 1
ATOM 1422 N N . PRO A 1 178 ? 1.771 -15.968 -22.607 1.00 86.81 178 PRO A N 1
ATOM 1423 C CA . PRO A 1 178 ? 2.259 -17.337 -22.381 1.00 86.81 178 PRO A CA 1
ATOM 1424 C C . PRO A 1 178 ? 3.567 -17.665 -23.115 1.00 86.81 178 PRO A C 1
ATOM 1426 O O . PRO A 1 178 ? 4.246 -18.631 -22.776 1.00 86.81 178 PRO A O 1
ATOM 1429 N N . ASN A 1 179 ? 3.940 -16.861 -24.113 1.00 86.06 179 ASN A N 1
ATOM 1430 C CA . ASN A 1 179 ? 5.170 -17.036 -24.883 1.00 86.06 179 ASN A CA 1
ATOM 1431 C C . ASN A 1 179 ? 6.437 -16.639 -24.105 1.00 86.06 179 ASN A C 1
ATOM 1433 O O . ASN A 1 179 ? 7.544 -16.959 -24.542 1.00 86.06 179 ASN A O 1
ATOM 1437 N N . PHE A 1 180 ? 6.308 -15.942 -22.971 1.00 85.88 180 PHE A N 1
ATOM 1438 C CA . PHE A 1 180 ? 7.453 -15.624 -22.125 1.00 85.88 180 PHE A CA 1
ATOM 1439 C C . PHE A 1 180 ? 7.863 -16.805 -21.252 1.00 85.88 180 PHE A C 1
ATOM 1441 O O . PHE A 1 180 ? 7.060 -17.396 -20.533 1.00 85.88 180 PHE A O 1
ATOM 1448 N N . GLN A 1 181 ? 9.166 -17.079 -21.224 1.00 87.62 181 GLN A N 1
ATOM 1449 C CA . GLN A 1 181 ? 9.743 -17.978 -20.232 1.00 87.62 181 GLN A CA 1
ATOM 1450 C C . GLN A 1 181 ? 9.956 -17.223 -18.918 1.00 87.62 181 GLN A C 1
ATOM 1452 O O . GLN A 1 181 ? 10.843 -16.372 -18.805 1.00 87.62 181 GLN A O 1
ATOM 1457 N N . VAL A 1 182 ? 9.120 -17.539 -17.929 1.00 90.56 182 VAL A N 1
ATOM 1458 C CA . VAL A 1 182 ? 9.128 -16.904 -16.608 1.00 90.56 182 VAL A CA 1
ATOM 1459 C C . VAL A 1 182 ? 9.723 -17.842 -15.569 1.00 90.56 182 VAL A C 1
ATOM 1461 O O . VAL A 1 182 ? 9.215 -18.940 -15.327 1.00 90.56 182 VAL A O 1
ATOM 1464 N N . TYR A 1 183 ? 10.765 -17.370 -14.896 1.00 89.81 183 TYR A N 1
ATOM 1465 C CA . TYR A 1 183 ? 11.495 -18.119 -13.885 1.00 89.81 183 TYR A CA 1
ATOM 1466 C C . TYR A 1 183 ? 11.347 -17.462 -12.515 1.00 89.81 183 TYR A C 1
ATOM 1468 O O . TYR A 1 183 ? 11.487 -16.247 -12.370 1.00 89.81 183 TYR A O 1
ATOM 1476 N N . LEU A 1 184 ? 11.100 -18.280 -11.493 1.00 88.31 184 LEU A N 1
ATOM 1477 C CA . LEU A 1 184 ? 11.141 -17.846 -10.098 1.00 88.31 184 LEU A CA 1
ATOM 1478 C C . LEU A 1 184 ? 12.543 -18.080 -9.545 1.00 88.31 184 LEU A C 1
ATOM 1480 O O . LEU A 1 184 ? 13.107 -19.156 -9.742 1.00 88.31 184 LEU A O 1
ATOM 1484 N N . TYR A 1 185 ? 13.101 -17.092 -8.851 1.00 82.81 185 TYR A N 1
ATOM 1485 C CA . TYR A 1 185 ? 14.444 -17.190 -8.283 1.00 82.81 185 TYR A CA 1
ATOM 1486 C C . TYR A 1 185 ? 14.470 -18.041 -7.002 1.00 82.81 185 TYR A C 1
ATOM 1488 O O . TYR A 1 185 ? 14.580 -17.535 -5.887 1.00 82.81 185 TYR A O 1
ATOM 1496 N N . ASP A 1 186 ? 14.337 -19.354 -7.177 1.00 76.69 186 ASP A N 1
ATOM 1497 C CA . ASP A 1 186 ? 14.350 -20.359 -6.110 1.00 76.69 186 ASP A CA 1
ATOM 1498 C C . ASP A 1 186 ? 15.737 -21.030 -5.981 1.00 76.69 186 ASP A C 1
ATOM 1500 O O . ASP A 1 186 ? 16.703 -20.631 -6.621 1.00 76.69 186 ASP A O 1
ATOM 1504 N N . SER A 1 187 ? 15.863 -22.052 -5.143 1.00 67.31 187 SER A N 1
ATOM 1505 C CA . SER A 1 187 ? 17.074 -22.756 -4.707 1.00 67.31 187 SER A CA 1
ATOM 1506 C C . SER A 1 187 ? 18.039 -23.250 -5.808 1.00 67.31 187 SER A C 1
ATOM 1508 O O . SER A 1 187 ? 19.222 -23.422 -5.522 1.00 67.31 187 SER A O 1
ATOM 1510 N N . GLN A 1 188 ? 17.631 -23.377 -7.080 1.00 73.56 188 GLN A N 1
ATOM 1511 C CA . GLN A 1 188 ? 18.522 -23.706 -8.218 1.00 73.56 188 GLN A CA 1
ATOM 1512 C C . GLN A 1 188 ? 19.047 -22.474 -8.992 1.00 73.56 188 GLN A C 1
ATOM 1514 O O . GLN A 1 188 ? 19.168 -22.469 -10.220 1.00 73.56 188 GLN A O 1
ATOM 1519 N N . ARG A 1 189 ? 19.403 -21.422 -8.254 1.00 78.00 189 ARG A N 1
ATOM 1520 C CA . ARG A 1 189 ? 19.709 -20.059 -8.735 1.00 78.00 189 ARG A CA 1
ATOM 1521 C C . ARG A 1 189 ? 20.710 -19.967 -9.887 1.00 78.00 189 ARG A C 1
ATOM 1523 O O . ARG A 1 189 ? 20.486 -19.249 -10.858 1.00 78.00 189 ARG A O 1
ATOM 1530 N N . SER A 1 190 ? 21.821 -20.695 -9.803 1.00 75.12 190 SER A N 1
ATOM 1531 C CA . SER A 1 190 ? 22.919 -20.587 -10.774 1.00 75.12 190 SER A CA 1
ATOM 1532 C C . SER A 1 190 ? 22.586 -21.184 -12.144 1.00 75.12 190 SER A C 1
ATOM 1534 O O . SER A 1 190 ? 23.092 -20.698 -13.155 1.00 75.12 190 SER A O 1
ATOM 1536 N N . LYS A 1 191 ? 21.731 -22.215 -12.194 1.00 81.69 191 LYS A N 1
ATOM 1537 C CA . LYS A 1 191 ? 21.226 -22.795 -13.448 1.00 81.69 191 LYS A CA 1
ATOM 1538 C C . LYS A 1 191 ? 20.203 -21.866 -14.092 1.00 81.69 191 LYS A C 1
ATOM 1540 O O . LYS A 1 191 ? 20.351 -21.524 -15.261 1.00 81.69 191 LYS A O 1
ATOM 1545 N N . ILE A 1 192 ? 19.267 -21.370 -13.282 1.00 82.69 192 ILE A N 1
ATOM 1546 C CA . ILE A 1 192 ? 18.227 -20.421 -13.692 1.00 82.69 192 ILE A CA 1
ATOM 1547 C C . ILE A 1 192 ? 18.853 -19.182 -14.352 1.00 82.69 192 ILE A C 1
ATOM 1549 O O . ILE A 1 192 ? 18.464 -18.797 -15.450 1.00 82.69 192 ILE A O 1
ATOM 1553 N N . LEU A 1 193 ? 19.898 -18.603 -13.748 1.00 82.75 193 LEU A N 1
ATOM 1554 C CA . LEU A 1 193 ? 20.596 -17.452 -14.335 1.00 82.75 193 LEU A CA 1
ATOM 1555 C C . LEU A 1 193 ? 21.278 -17.754 -15.676 1.00 82.75 193 LEU A C 1
ATOM 1557 O O . LEU A 1 193 ? 21.470 -16.837 -16.463 1.00 82.75 193 LEU A O 1
ATOM 1561 N N . LYS A 1 194 ? 21.683 -18.994 -15.961 1.00 83.75 194 LYS A N 1
ATOM 1562 C CA . LYS A 1 194 ? 22.261 -19.326 -17.274 1.00 83.75 194 LYS A CA 1
ATOM 1563 C C . LYS A 1 194 ? 21.172 -19.434 -18.337 1.00 83.75 194 LYS A C 1
ATOM 1565 O O . LYS A 1 194 ? 21.320 -18.869 -19.413 1.00 83.75 194 LYS A O 1
ATOM 1570 N N . GLU A 1 195 ? 20.074 -20.111 -18.018 1.00 84.81 195 GLU A N 1
ATOM 1571 C CA . GLU A 1 195 ? 18.947 -20.300 -18.939 1.00 84.81 195 GLU A CA 1
ATOM 1572 C C . GLU A 1 195 ? 18.292 -18.970 -19.327 1.00 84.81 195 GLU A C 1
ATOM 1574 O O . GLU A 1 195 ? 18.045 -18.722 -20.505 1.00 84.81 195 GLU A O 1
ATOM 1579 N N . ILE A 1 196 ? 18.106 -18.068 -18.362 1.00 86.00 196 ILE A N 1
ATOM 1580 C CA . ILE A 1 196 ? 17.469 -16.763 -18.590 1.00 86.00 196 ILE A CA 1
ATOM 1581 C C . ILE A 1 196 ? 18.260 -15.891 -19.556 1.00 86.00 196 ILE A C 1
ATOM 1583 O O . ILE A 1 196 ? 17.670 -15.251 -20.422 1.00 86.00 196 ILE A O 1
ATOM 1587 N N . PHE A 1 197 ? 19.585 -15.854 -19.419 1.00 84.94 197 PHE A N 1
ATOM 1588 C CA . PHE A 1 197 ? 20.429 -15.041 -20.293 1.00 84.94 197 PHE A CA 1
ATOM 1589 C C . PHE A 1 197 ? 20.545 -15.642 -21.696 1.00 84.94 197 PHE A C 1
ATOM 1591 O O . PHE A 1 197 ? 20.687 -14.890 -22.653 1.00 84.94 197 PHE A O 1
ATOM 1598 N N . ASN A 1 198 ? 20.432 -16.967 -21.828 1.00 83.56 198 ASN A N 1
ATOM 1599 C CA . ASN A 1 198 ? 20.421 -17.629 -23.132 1.00 83.56 198 ASN A CA 1
ATOM 1600 C C . ASN A 1 198 ? 19.102 -17.398 -23.883 1.00 83.56 198 ASN A C 1
ATOM 1602 O O . ASN A 1 198 ? 19.118 -17.187 -25.092 1.00 83.56 198 ASN A O 1
ATOM 1606 N N . ASN A 1 199 ? 17.973 -17.419 -23.170 1.00 82.12 199 ASN A N 1
ATOM 1607 C CA . ASN A 1 199 ? 16.639 -17.355 -23.773 1.00 82.12 199 ASN A CA 1
ATOM 1608 C C . ASN A 1 199 ? 15.988 -15.963 -23.687 1.00 82.12 199 ASN A C 1
ATOM 1610 O O . ASN A 1 199 ? 14.832 -15.814 -24.072 1.00 82.12 199 ASN A O 1
ATOM 1614 N N . CYS A 1 200 ? 16.696 -14.956 -23.158 1.00 83.75 200 CYS A N 1
ATOM 1615 C CA . CYS A 1 200 ? 16.152 -13.626 -22.843 1.00 83.75 200 CYS A CA 1
ATOM 1616 C C . CYS A 1 200 ? 14.851 -13.696 -22.017 1.00 83.75 200 CYS A C 1
ATOM 1618 O O . CYS A 1 200 ? 13.853 -13.046 -22.321 1.00 83.75 200 CYS A O 1
ATOM 1620 N N . GLY A 1 201 ? 14.865 -14.526 -20.972 1.00 88.06 201 GLY A N 1
ATOM 1621 C CA . GLY A 1 201 ? 13.707 -14.781 -20.115 1.00 88.06 201 GLY A CA 1
ATOM 1622 C C . GLY A 1 201 ? 13.425 -13.682 -19.085 1.00 88.06 201 GLY A C 1
ATOM 1623 O O . GLY A 1 201 ? 14.179 -12.716 -18.921 1.00 88.06 201 GLY A O 1
ATOM 1624 N N . ILE A 1 202 ? 12.337 -13.871 -18.338 1.00 93.56 202 ILE A N 1
ATOM 1625 C CA . ILE A 1 202 ? 11.927 -12.998 -17.233 1.00 93.56 202 ILE A CA 1
ATOM 1626 C C . ILE A 1 202 ? 12.285 -13.672 -15.906 1.00 93.56 202 ILE A C 1
ATOM 1628 O O . ILE A 1 202 ? 11.849 -14.793 -15.637 1.00 93.56 202 ILE A O 1
ATOM 1632 N N . LEU A 1 203 ? 13.053 -12.980 -15.060 1.00 93.75 203 LEU A N 1
ATOM 1633 C CA . LEU A 1 203 ? 13.352 -13.405 -13.694 1.00 93.75 203 LEU A CA 1
ATOM 1634 C C . LEU A 1 203 ? 12.453 -12.674 -12.698 1.00 93.75 203 LEU A C 1
ATOM 1636 O O . LEU A 1 203 ? 12.516 -11.451 -12.606 1.00 93.75 203 LEU A O 1
ATOM 1640 N N . ILE A 1 204 ? 11.700 -13.416 -11.887 1.00 93.75 204 ILE A N 1
ATOM 1641 C CA . ILE A 1 204 ? 10.950 -12.863 -10.753 1.00 93.75 204 ILE A CA 1
ATOM 1642 C C . ILE A 1 204 ? 11.642 -13.265 -9.447 1.00 93.75 204 ILE A C 1
ATOM 1644 O O . ILE A 1 204 ? 11.862 -14.449 -9.179 1.00 93.75 204 ILE A O 1
ATOM 1648 N N . THR A 1 205 ? 11.969 -12.280 -8.613 1.00 92.00 205 THR A N 1
ATOM 1649 C CA . THR A 1 205 ? 12.637 -12.474 -7.315 1.00 92.00 205 THR A CA 1
ATOM 1650 C C . THR A 1 205 ? 12.046 -11.568 -6.231 1.00 92.00 205 THR A C 1
ATOM 1652 O O . THR A 1 205 ? 11.336 -10.603 -6.520 1.00 92.00 205 THR A O 1
ATOM 1655 N N . THR A 1 206 ? 12.340 -11.872 -4.963 1.00 91.00 206 THR A N 1
ATOM 1656 C CA . THR A 1 206 ? 11.958 -11.036 -3.818 1.00 91.00 206 THR A CA 1
ATOM 1657 C C . THR A 1 206 ? 13.017 -9.998 -3.471 1.00 91.00 206 THR A C 1
ATOM 1659 O O . THR A 1 206 ? 14.207 -10.175 -3.737 1.00 91.00 206 THR A O 1
ATOM 1662 N N . TYR A 1 207 ? 12.582 -8.947 -2.773 1.00 89.56 207 TYR A N 1
ATOM 1663 C CA . TYR A 1 207 ? 13.471 -7.980 -2.124 1.00 89.56 207 TYR A CA 1
ATOM 1664 C C . TYR A 1 207 ? 14.397 -8.609 -1.071 1.00 89.56 207 TYR A C 1
ATOM 1666 O O . TYR A 1 207 ? 15.506 -8.129 -0.870 1.00 89.56 207 TYR A O 1
ATOM 1674 N N . GLU A 1 208 ? 13.963 -9.681 -0.405 1.00 87.31 208 GLU A N 1
ATOM 1675 C CA . GLU A 1 208 ? 14.737 -10.341 0.654 1.00 87.31 208 GLU A CA 1
ATOM 1676 C C . GLU A 1 208 ? 15.934 -11.109 0.087 1.00 87.31 208 GLU A C 1
ATOM 1678 O O . GLU A 1 208 ? 17.029 -11.052 0.646 1.00 87.31 208 GLU A O 1
ATOM 1683 N N . ILE A 1 209 ? 15.758 -11.761 -1.068 1.00 87.25 209 ILE A N 1
ATOM 1684 C CA . ILE A 1 209 ? 16.828 -12.523 -1.726 1.00 87.25 209 ILE A CA 1
ATOM 1685 C C . ILE A 1 209 ? 17.963 -11.604 -2.209 1.00 87.25 209 ILE A C 1
ATOM 1687 O O . ILE A 1 209 ? 19.107 -12.039 -2.327 1.00 87.25 209 ILE A O 1
ATOM 1691 N N . LEU A 1 210 ? 17.709 -10.308 -2.415 1.00 86.75 210 LEU A N 1
ATOM 1692 C CA . LEU A 1 210 ? 18.761 -9.359 -2.793 1.00 86.75 210 LEU A CA 1
ATOM 1693 C C . LEU A 1 210 ? 19.862 -9.217 -1.739 1.00 86.75 210 LEU A C 1
ATOM 1695 O O . LEU A 1 210 ? 20.994 -8.901 -2.098 1.00 86.75 210 LEU A O 1
ATOM 1699 N N . HIS A 1 211 ? 19.567 -9.460 -0.460 1.00 86.31 211 HIS A N 1
ATOM 1700 C CA . HIS A 1 211 ? 20.589 -9.413 0.586 1.00 86.31 211 HIS A CA 1
ATOM 1701 C C . HIS A 1 211 ? 21.636 -10.514 0.427 1.00 86.31 211 HIS A C 1
ATOM 1703 O O . HIS A 1 211 ? 22.814 -10.280 0.683 1.00 86.31 211 HIS A O 1
ATOM 1709 N N . THR A 1 212 ? 21.210 -11.706 0.014 1.00 86.44 212 THR A N 1
ATOM 1710 C CA . THR A 1 212 ? 22.079 -12.880 -0.111 1.00 86.44 212 THR A CA 1
ATOM 1711 C C . THR A 1 212 ? 22.681 -12.992 -1.509 1.00 86.44 212 THR A C 1
ATOM 1713 O O . THR A 1 212 ? 23.865 -13.279 -1.653 1.00 86.44 212 THR A O 1
ATOM 1716 N N . GLU A 1 213 ? 21.892 -12.712 -2.544 1.00 85.62 213 GLU A N 1
ATOM 1717 C CA . GLU A 1 213 ? 22.237 -12.973 -3.948 1.00 85.62 213 GLU A CA 1
ATOM 1718 C C . GLU A 1 213 ? 22.485 -11.698 -4.767 1.00 85.62 213 GLU A C 1
ATOM 1720 O O . GLU A 1 213 ? 22.799 -11.766 -5.958 1.00 85.62 213 GLU A O 1
ATOM 1725 N N . GLY A 1 214 ? 22.395 -10.521 -4.141 1.00 84.56 214 GLY A N 1
ATOM 1726 C CA . GLY A 1 214 ? 22.691 -9.232 -4.771 1.00 84.56 214 GLY A CA 1
ATOM 1727 C C . GLY A 1 214 ? 24.009 -9.218 -5.561 1.00 84.56 214 GLY A C 1
ATOM 1728 O O . GLY A 1 214 ? 23.993 -8.817 -6.726 1.00 84.56 214 GLY A O 1
ATOM 1729 N N . PRO A 1 215 ? 25.139 -9.721 -5.020 1.00 87.81 215 PRO A N 1
ATOM 1730 C CA . PRO A 1 215 ? 26.411 -9.753 -5.744 1.00 87.81 215 PRO A CA 1
ATOM 1731 C C . PRO A 1 215 ? 26.387 -10.574 -7.041 1.00 87.81 215 PRO A C 1
ATOM 1733 O O . PRO A 1 215 ? 27.114 -10.249 -7.979 1.00 87.81 215 PRO A O 1
ATOM 1736 N N . ALA A 1 216 ? 25.574 -11.633 -7.121 1.00 88.38 216 ALA A N 1
ATOM 1737 C CA . ALA A 1 216 ? 25.440 -12.438 -8.334 1.00 88.38 216 ALA A CA 1
ATOM 1738 C C . ALA A 1 216 ? 24.643 -11.691 -9.413 1.00 88.38 216 ALA A C 1
ATOM 1740 O O . ALA A 1 216 ? 25.030 -11.699 -10.584 1.00 88.38 216 ALA A O 1
ATOM 1741 N N . LEU A 1 217 ? 23.577 -10.997 -9.005 1.00 88.62 217 LEU A N 1
ATOM 1742 C CA . LEU A 1 217 ? 22.718 -10.209 -9.893 1.00 88.62 217 LEU A CA 1
ATOM 1743 C C . LEU A 1 217 ? 23.419 -8.947 -10.422 1.00 88.62 217 LEU A C 1
ATOM 1745 O O . LEU A 1 217 ? 23.199 -8.576 -11.573 1.00 88.62 217 LEU A O 1
ATOM 1749 N N . LEU A 1 218 ? 24.299 -8.330 -9.622 1.00 91.69 218 LEU A N 1
ATOM 1750 C CA . LEU A 1 218 ? 25.091 -7.150 -10.002 1.00 91.69 218 LEU A CA 1
ATOM 1751 C C . LEU A 1 218 ? 26.106 -7.425 -11.121 1.00 91.69 218 LEU A C 1
ATOM 1753 O O . LEU A 1 218 ? 26.427 -6.527 -11.891 1.00 91.69 218 LEU A O 1
ATOM 1757 N N . LYS A 1 219 ? 26.610 -8.662 -11.235 1.00 89.06 219 LYS A N 1
ATOM 1758 C CA . LYS A 1 219 ? 27.574 -9.055 -12.284 1.00 89.06 219 LYS A CA 1
ATOM 1759 C C . LYS A 1 219 ? 26.951 -9.146 -13.678 1.00 89.06 219 LYS A C 1
ATOM 1761 O O . LYS A 1 219 ? 27.661 -9.395 -14.650 1.00 89.06 219 LYS A O 1
ATOM 1766 N N . LYS A 1 220 ? 25.629 -9.037 -13.779 1.00 89.69 220 LYS A N 1
ATOM 1767 C CA . LYS A 1 220 ? 24.877 -9.244 -15.010 1.00 89.69 220 LYS A CA 1
ATOM 1768 C C . LYS A 1 220 ? 24.242 -7.937 -15.486 1.00 89.69 220 LYS A C 1
ATOM 1770 O O . LYS A 1 220 ? 23.864 -7.100 -14.673 1.00 89.69 220 LYS A O 1
ATOM 1775 N N . LYS A 1 221 ? 24.124 -7.778 -16.808 1.00 91.88 221 LYS A N 1
ATOM 1776 C CA . LYS A 1 221 ? 23.452 -6.637 -17.444 1.00 91.88 221 LYS A CA 1
ATOM 1777 C C . LYS A 1 221 ? 22.004 -7.011 -17.747 1.00 91.88 221 LYS A C 1
ATOM 1779 O O . LYS A 1 221 ? 21.765 -7.985 -18.454 1.00 91.88 221 LYS A O 1
ATOM 1784 N N . TRP A 1 222 ? 21.066 -6.245 -17.210 1.00 94.38 222 TRP A N 1
ATOM 1785 C CA . TRP A 1 222 ? 19.634 -6.454 -17.414 1.00 94.38 222 TRP A CA 1
ATOM 1786 C C . TRP A 1 222 ? 19.103 -5.494 -18.476 1.00 94.38 222 TRP A C 1
ATOM 1788 O O . TRP A 1 222 ? 19.601 -4.379 -18.609 1.00 94.38 222 TRP A O 1
ATOM 1798 N N . PHE A 1 223 ? 18.093 -5.909 -19.234 1.00 94.31 223 PHE A N 1
ATOM 1799 C CA . PHE A 1 223 ? 17.435 -5.019 -20.187 1.00 94.31 223 PHE A CA 1
ATOM 1800 C C . PHE A 1 223 ? 16.420 -4.132 -19.460 1.00 94.31 223 PHE A C 1
ATOM 1802 O O . PHE A 1 223 ? 16.583 -2.913 -19.413 1.00 94.31 223 PHE A O 1
ATOM 1809 N N . TYR A 1 224 ? 15.460 -4.756 -18.778 1.00 95.19 224 TYR A N 1
ATOM 1810 C CA . TYR A 1 224 ? 14.510 -4.086 -17.891 1.00 95.19 224 TYR A CA 1
ATOM 1811 C C . TYR A 1 224 ? 14.714 -4.495 -16.436 1.00 95.19 224 TYR A C 1
ATOM 1813 O O . TYR A 1 224 ? 14.927 -5.671 -16.133 1.00 95.19 224 TYR A O 1
ATOM 1821 N N . VAL A 1 225 ? 14.575 -3.530 -15.528 1.00 95.88 225 VAL A N 1
ATOM 1822 C CA . VAL A 1 225 ? 14.386 -3.777 -14.094 1.00 95.88 225 VAL A CA 1
ATOM 1823 C C . VAL A 1 225 ? 13.075 -3.134 -13.666 1.00 95.88 225 VAL A C 1
ATOM 1825 O O . VAL A 1 225 ? 12.921 -1.915 -13.748 1.00 95.88 225 VAL A O 1
ATOM 1828 N N . VAL A 1 226 ? 12.137 -3.957 -13.204 1.00 96.31 226 VAL A N 1
ATOM 1829 C CA . VAL A 1 226 ? 10.823 -3.529 -12.723 1.00 96.31 226 VAL A CA 1
ATOM 1830 C C . VAL A 1 226 ? 10.737 -3.766 -11.221 1.00 96.31 226 VAL A C 1
ATOM 1832 O O . VAL A 1 226 ? 10.938 -4.887 -10.752 1.00 96.31 226 VAL A O 1
ATOM 1835 N N . LEU A 1 227 ? 10.432 -2.716 -10.463 1.00 94.75 227 LEU A N 1
ATOM 1836 C CA . LEU A 1 227 ? 10.181 -2.805 -9.025 1.00 94.75 227 LEU A CA 1
ATOM 1837 C C . LEU A 1 227 ? 8.687 -2.694 -8.761 1.00 94.75 227 LEU A C 1
ATOM 1839 O O . LEU A 1 227 ? 8.099 -1.646 -9.016 1.00 94.75 227 LEU A O 1
ATOM 1843 N N . ASP A 1 228 ? 8.085 -3.741 -8.213 1.00 92.00 228 ASP A N 1
ATOM 1844 C CA . ASP A 1 228 ? 6.716 -3.685 -7.714 1.00 92.00 228 ASP A CA 1
ATOM 1845 C C . ASP A 1 228 ? 6.686 -3.276 -6.240 1.00 92.00 228 ASP A C 1
ATOM 1847 O O . ASP A 1 228 ? 7.567 -3.646 -5.461 1.00 92.00 228 ASP A O 1
ATOM 1851 N N . GLU A 1 229 ? 5.670 -2.521 -5.836 1.00 84.88 229 GLU A N 1
ATOM 1852 C CA . GLU A 1 229 ? 5.574 -1.904 -4.511 1.00 84.88 229 GLU A CA 1
ATOM 1853 C C . GLU A 1 229 ? 6.817 -1.064 -4.162 1.00 84.88 229 GLU A C 1
ATOM 1855 O O . GLU A 1 229 ? 7.465 -1.242 -3.126 1.00 84.88 229 GLU A O 1
ATOM 1860 N N . GLY A 1 230 ? 7.150 -0.103 -5.029 1.00 80.75 230 GLY A N 1
ATOM 1861 C CA . GLY A 1 230 ? 8.355 0.729 -4.932 1.00 80.75 230 GLY A CA 1
ATOM 1862 C C . GLY A 1 230 ? 8.509 1.523 -3.627 1.00 80.75 230 GLY A C 1
ATOM 1863 O O . GLY A 1 230 ? 9.606 1.967 -3.297 1.00 80.75 230 GLY A O 1
ATOM 1864 N N . HIS A 1 231 ? 7.468 1.612 -2.794 1.00 78.88 231 HIS A N 1
ATOM 1865 C CA . HIS A 1 231 ? 7.595 2.100 -1.420 1.00 78.88 231 HIS A CA 1
ATOM 1866 C C . HIS A 1 231 ? 8.572 1.259 -0.561 1.00 78.88 231 HIS A C 1
ATOM 1868 O O . HIS A 1 231 ? 9.021 1.713 0.493 1.00 78.88 231 HIS A O 1
ATOM 1874 N N . LYS A 1 232 ? 8.959 0.047 -0.989 1.00 83.38 232 LYS A N 1
ATOM 1875 C CA . LYS A 1 232 ? 10.006 -0.764 -0.341 1.00 83.38 232 LYS A CA 1
ATOM 1876 C C . LYS A 1 232 ? 11.403 -0.139 -0.418 1.00 83.38 232 LYS A C 1
ATOM 1878 O O . LYS A 1 232 ? 12.201 -0.375 0.486 1.00 83.38 232 LYS A O 1
ATOM 1883 N N . ILE A 1 233 ? 11.679 0.698 -1.422 1.00 86.38 233 ILE A N 1
ATOM 1884 C CA . ILE A 1 233 ? 12.974 1.386 -1.602 1.00 86.38 233 ILE A CA 1
ATOM 1885 C C . ILE A 1 233 ? 12.970 2.837 -1.095 1.00 86.38 233 ILE A C 1
ATOM 1887 O O . ILE A 1 233 ? 13.833 3.644 -1.444 1.00 86.38 233 ILE A O 1
ATOM 1891 N N . LYS A 1 234 ? 11.998 3.183 -0.244 1.00 83.12 234 LYS A N 1
ATOM 1892 C CA . LYS A 1 234 ? 11.789 4.546 0.258 1.00 83.12 234 LYS A CA 1
ATOM 1893 C C . LYS A 1 234 ? 12.978 5.126 1.023 1.00 83.12 234 LYS A C 1
ATOM 1895 O O . LYS A 1 234 ? 13.194 6.326 0.993 1.00 83.12 234 LYS A O 1
ATOM 1900 N N . ASN A 1 235 ? 13.743 4.287 1.723 1.00 85.69 235 ASN A N 1
ATOM 1901 C CA . ASN A 1 235 ? 14.904 4.736 2.482 1.00 85.69 235 ASN A CA 1
ATOM 1902 C C . ASN A 1 235 ? 16.163 4.645 1.599 1.00 85.69 235 ASN A C 1
ATOM 1904 O O . ASN A 1 235 ? 16.555 3.520 1.262 1.00 85.69 235 ASN A O 1
ATOM 1908 N N . PRO A 1 236 ? 16.828 5.773 1.274 1.00 86.06 236 PRO A N 1
ATOM 1909 C CA . PRO A 1 236 ? 18.080 5.780 0.514 1.00 86.06 236 PRO A CA 1
ATOM 1910 C C . PRO A 1 236 ? 19.193 4.947 1.156 1.00 86.06 236 PRO A C 1
ATOM 1912 O O . PRO A 1 236 ? 19.989 4.318 0.462 1.00 86.06 236 PRO A O 1
ATOM 1915 N N . ASN A 1 237 ? 19.223 4.917 2.491 1.00 87.81 237 ASN A N 1
ATOM 1916 C CA . ASN A 1 237 ? 20.287 4.287 3.271 1.00 87.81 237 ASN A CA 1
ATOM 1917 C C . ASN A 1 237 ? 20.061 2.787 3.490 1.00 87.81 237 ASN A C 1
ATOM 1919 O O . ASN A 1 237 ? 20.915 2.112 4.061 1.00 87.81 237 ASN A O 1
ATOM 1923 N N . ALA A 1 238 ? 18.914 2.244 3.073 1.00 89.00 238 ALA A N 1
ATOM 1924 C CA . ALA A 1 238 ? 18.660 0.818 3.208 1.00 89.00 238 ALA A CA 1
ATOM 1925 C C . ALA A 1 238 ? 19.578 0.014 2.274 1.00 89.00 238 ALA A C 1
ATOM 1927 O O . ALA A 1 238 ? 19.714 0.334 1.093 1.00 89.00 238 ALA A O 1
ATOM 1928 N N . ALA A 1 239 ? 20.151 -1.079 2.788 1.00 88.94 239 ALA A N 1
ATOM 1929 C CA . ALA A 1 239 ? 21.052 -1.941 2.020 1.00 88.94 239 ALA A CA 1
ATOM 1930 C C . ALA A 1 239 ? 20.403 -2.462 0.722 1.00 88.94 239 ALA A C 1
ATOM 1932 O O . ALA A 1 239 ? 21.047 -2.479 -0.323 1.00 88.94 239 ALA A O 1
ATOM 1933 N N . VAL A 1 240 ? 19.109 -2.807 0.762 1.00 90.50 240 VAL A N 1
ATOM 1934 C CA . VAL A 1 240 ? 18.335 -3.218 -0.424 1.00 90.50 240 VAL A CA 1
ATOM 1935 C C . VAL A 1 240 ? 18.321 -2.116 -1.483 1.00 90.50 240 VAL A C 1
ATOM 1937 O O . VAL A 1 240 ? 18.653 -2.377 -2.636 1.00 90.50 240 VAL A O 1
ATOM 1940 N N . THR A 1 241 ? 17.996 -0.879 -1.096 1.00 91.56 241 THR A N 1
ATOM 1941 C CA . THR A 1 241 ? 17.966 0.281 -1.999 1.00 91.56 241 THR A CA 1
ATOM 1942 C C . THR A 1 241 ? 19.326 0.503 -2.656 1.00 91.56 241 THR A C 1
ATOM 1944 O O . THR A 1 241 ? 19.405 0.693 -3.867 1.00 91.56 241 THR A O 1
ATOM 1947 N N . GLN A 1 242 ? 20.409 0.420 -1.880 1.00 91.06 242 GLN A N 1
ATOM 1948 C CA . GLN A 1 242 ? 21.768 0.591 -2.395 1.00 91.06 242 GLN A CA 1
ATOM 1949 C C . GLN A 1 242 ? 22.167 -0.509 -3.384 1.00 91.06 242 GLN A C 1
ATOM 1951 O O . GLN A 1 242 ? 22.815 -0.217 -4.387 1.00 91.06 242 GLN A O 1
ATOM 1956 N N . ILE A 1 243 ? 21.790 -1.765 -3.125 1.00 92.06 243 ILE A N 1
ATOM 1957 C CA . ILE A 1 243 ? 22.053 -2.880 -4.044 1.00 92.06 243 ILE A CA 1
ATOM 1958 C C . ILE A 1 243 ? 21.263 -2.685 -5.339 1.00 92.06 243 ILE A C 1
ATOM 1960 O O . ILE A 1 243 ? 21.850 -2.753 -6.413 1.00 92.06 243 ILE A O 1
ATOM 1964 N N . ILE A 1 244 ? 19.965 -2.382 -5.249 1.00 92.44 244 ILE A N 1
ATOM 1965 C CA . ILE A 1 244 ? 19.088 -2.200 -6.416 1.00 92.44 244 ILE A CA 1
ATOM 1966 C C . ILE A 1 244 ? 19.579 -1.063 -7.314 1.00 92.44 244 ILE A C 1
ATOM 1968 O O . ILE A 1 244 ? 19.662 -1.235 -8.528 1.00 92.44 244 ILE A O 1
ATOM 1972 N N . LYS A 1 245 ? 19.954 0.084 -6.736 1.00 91.56 245 LYS A N 1
ATOM 1973 C CA . LYS A 1 245 ? 20.449 1.237 -7.506 1.00 91.56 245 LYS A CA 1
ATOM 1974 C C . LYS A 1 245 ? 21.747 0.938 -8.265 1.00 91.56 245 LYS A C 1
ATOM 1976 O O . LYS A 1 245 ? 21.962 1.502 -9.338 1.00 91.56 245 LYS A O 1
ATOM 1981 N N . LYS A 1 246 ? 22.570 0.016 -7.749 1.00 92.38 246 LYS A N 1
ATOM 1982 C CA . LYS A 1 246 ? 23.810 -0.460 -8.386 1.00 92.38 246 LYS A CA 1
ATOM 1983 C C . LYS A 1 246 ? 23.577 -1.465 -9.524 1.00 92.38 246 LYS A C 1
ATOM 1985 O O . LYS A 1 246 ? 24.520 -1.751 -10.256 1.00 92.38 246 LYS A O 1
ATOM 1990 N N . ILE A 1 247 ? 22.367 -2.010 -9.694 1.00 92.62 247 ILE A N 1
ATOM 1991 C CA . ILE A 1 247 ? 22.073 -2.971 -10.770 1.00 92.62 247 ILE A CA 1
ATOM 1992 C C . ILE A 1 247 ? 22.150 -2.276 -12.136 1.00 92.62 247 ILE A C 1
ATOM 1994 O O . ILE A 1 247 ? 21.438 -1.303 -12.413 1.00 92.62 247 ILE A O 1
ATOM 1998 N N . MET A 1 248 ? 22.999 -2.815 -13.013 1.00 91.31 248 MET A N 1
ATOM 1999 C CA . MET A 1 248 ? 23.148 -2.345 -14.389 1.00 91.31 248 MET A CA 1
ATOM 2000 C C . MET A 1 248 ? 21.923 -2.734 -15.216 1.00 91.31 248 MET A C 1
ATOM 2002 O O . MET A 1 248 ? 21.592 -3.917 -15.336 1.00 91.31 248 MET A O 1
ATOM 2006 N N . SER A 1 249 ? 21.255 -1.731 -15.779 1.00 93.00 249 SER A N 1
ATOM 2007 C CA . SER A 1 249 ? 20.027 -1.891 -16.560 1.00 93.00 249 SER A CA 1
ATOM 2008 C C . SER A 1 249 ? 19.916 -0.839 -17.657 1.00 93.00 249 SER A C 1
ATOM 2010 O O . SER A 1 249 ? 20.404 0.273 -17.462 1.00 93.00 249 SER A O 1
ATOM 2012 N N . SER A 1 250 ? 19.290 -1.190 -18.787 1.00 91.69 250 SER A N 1
ATOM 2013 C CA . SER A 1 250 ? 18.974 -0.226 -19.855 1.00 91.69 250 SER A CA 1
ATOM 2014 C C . SER A 1 250 ? 17.737 0.605 -19.507 1.00 91.69 250 SER A C 1
ATOM 2016 O O . SER A 1 250 ? 17.759 1.824 -19.631 1.00 91.69 250 SER A O 1
ATOM 2018 N N . HIS A 1 251 ? 16.683 -0.042 -19.002 1.00 94.06 251 HIS A N 1
ATOM 2019 C CA . HIS A 1 251 ? 15.432 0.610 -18.622 1.00 94.06 251 HIS A CA 1
ATOM 2020 C C . HIS A 1 251 ? 15.019 0.243 -17.196 1.00 94.06 251 HIS A C 1
ATOM 2022 O O . HIS A 1 251 ? 15.174 -0.900 -16.749 1.00 94.06 251 HIS A O 1
ATOM 2028 N N . ARG A 1 252 ? 14.456 1.219 -16.478 1.00 95.31 252 ARG A N 1
ATOM 2029 C CA . ARG A 1 252 ? 14.023 1.071 -15.084 1.00 95.31 252 ARG A CA 1
ATOM 2030 C C . ARG A 1 252 ? 12.590 1.547 -14.921 1.00 95.31 252 ARG A C 1
ATOM 2032 O O . ARG A 1 252 ? 12.270 2.686 -15.244 1.00 95.31 252 ARG A O 1
ATOM 2039 N N . LEU A 1 253 ? 11.735 0.682 -14.394 1.00 95.62 253 LEU A N 1
ATOM 2040 C CA . LEU A 1 253 ? 10.343 1.010 -14.109 1.00 95.62 253 LEU A CA 1
ATOM 2041 C C . LEU A 1 253 ? 10.036 0.734 -12.643 1.00 95.62 253 LEU A C 1
ATOM 2043 O O . LEU A 1 253 ? 10.449 -0.282 -12.082 1.00 95.62 253 LEU A O 1
ATOM 2047 N N . LEU A 1 254 ? 9.298 1.642 -12.019 1.00 94.31 254 LEU A N 1
ATOM 2048 C CA . LEU A 1 254 ? 8.855 1.501 -10.640 1.00 94.31 254 LEU A CA 1
ATOM 2049 C C . LEU A 1 254 ? 7.338 1.587 -10.575 1.00 94.31 254 LEU A C 1
ATOM 2051 O O . LEU A 1 254 ? 6.747 2.555 -11.039 1.00 94.31 254 LEU A O 1
ATOM 2055 N N . LEU A 1 255 ? 6.716 0.587 -9.961 1.00 92.69 255 LEU A N 1
ATOM 2056 C CA . LEU A 1 255 ? 5.277 0.510 -9.755 1.00 92.69 255 LEU A CA 1
ATOM 2057 C C . LEU A 1 255 ? 4.979 0.847 -8.301 1.00 92.69 255 LEU A C 1
ATOM 2059 O O . LEU A 1 255 ? 5.552 0.267 -7.376 1.00 92.69 255 LEU A O 1
ATOM 2063 N N . THR A 1 256 ? 4.070 1.785 -8.074 1.00 87.12 256 THR A N 1
ATOM 2064 C CA . THR A 1 256 ? 3.648 2.137 -6.720 1.00 87.12 256 THR A CA 1
ATOM 2065 C C . THR A 1 256 ? 2.198 2.586 -6.719 1.00 87.12 256 THR A C 1
ATOM 2067 O O . THR A 1 256 ? 1.784 3.389 -7.541 1.00 87.12 256 THR A O 1
ATOM 2070 N N . GLY A 1 257 ? 1.397 2.055 -5.795 1.00 76.69 257 GLY A N 1
ATOM 2071 C CA . GLY A 1 257 ? 0.051 2.581 -5.544 1.00 76.69 257 GLY A CA 1
ATOM 2072 C C . GLY A 1 257 ? 0.050 3.893 -4.763 1.00 76.69 257 GLY A C 1
ATOM 2073 O O . GLY A 1 257 ? -0.916 4.647 -4.792 1.00 76.69 257 GLY A O 1
ATOM 2074 N N . THR A 1 258 ? 1.138 4.156 -4.036 1.00 70.75 258 THR A N 1
ATOM 2075 C CA . THR A 1 258 ? 1.241 5.251 -3.068 1.00 70.75 258 THR A CA 1
ATOM 2076 C C . THR A 1 258 ? 2.619 5.901 -3.215 1.00 70.75 258 THR A C 1
ATOM 2078 O O . THR A 1 258 ? 3.555 5.539 -2.495 1.00 70.75 258 THR A O 1
ATOM 2081 N N . PRO A 1 259 ? 2.793 6.800 -4.195 1.00 58.88 259 PRO A N 1
ATOM 2082 C CA . PRO A 1 259 ? 4.113 7.295 -4.585 1.00 58.88 259 PRO A CA 1
ATOM 2083 C C . PRO A 1 259 ? 4.812 8.141 -3.514 1.00 58.88 259 PRO A C 1
ATOM 2085 O O . PRO A 1 259 ? 6.035 8.126 -3.448 1.00 58.88 259 PRO A O 1
ATOM 2088 N N . ILE A 1 260 ? 4.060 8.822 -2.640 1.00 64.06 260 ILE A N 1
ATOM 2089 C CA . ILE A 1 260 ? 4.598 9.568 -1.491 1.00 64.06 260 ILE A CA 1
ATOM 2090 C C . ILE A 1 260 ? 3.898 9.079 -0.224 1.00 64.06 260 ILE A C 1
ATOM 2092 O O . ILE A 1 260 ? 2.671 9.147 -0.144 1.00 64.06 260 ILE A O 1
ATOM 2096 N N . GLN A 1 261 ? 4.660 8.584 0.760 1.00 57.59 261 GLN A N 1
ATOM 2097 C CA . GLN A 1 261 ? 4.102 8.100 2.028 1.00 57.59 261 GLN A CA 1
ATOM 2098 C C . GLN A 1 261 ? 4.438 9.015 3.213 1.00 57.59 261 GLN A C 1
ATOM 2100 O O . GLN A 1 261 ? 3.541 9.325 3.995 1.00 57.59 261 GLN A O 1
ATOM 2105 N N . ASN A 1 262 ? 5.699 9.432 3.388 1.00 61.91 262 ASN A N 1
ATOM 2106 C CA . ASN A 1 262 ? 6.119 10.118 4.619 1.00 61.91 262 ASN A CA 1
ATOM 2107 C C . ASN A 1 262 ? 7.050 11.322 4.439 1.00 61.91 262 ASN A C 1
ATOM 2109 O O . ASN A 1 262 ? 6.971 12.228 5.266 1.00 61.91 262 ASN A O 1
ATOM 2113 N N . SER A 1 263 ? 7.938 11.351 3.437 1.00 71.94 263 SER A N 1
ATOM 2114 C CA . SER A 1 263 ? 8.885 12.468 3.269 1.00 71.94 263 SER A CA 1
ATOM 2115 C C . SER A 1 263 ? 9.351 12.675 1.827 1.00 71.94 263 SER A C 1
ATOM 2117 O O . SER A 1 263 ? 9.276 11.777 0.990 1.00 71.94 263 SER A O 1
ATOM 2119 N N . LEU A 1 264 ? 9.879 13.872 1.551 1.00 82.00 264 LEU A N 1
ATOM 2120 C CA . LEU A 1 264 ? 10.500 14.216 0.267 1.00 82.00 264 LEU A CA 1
ATOM 2121 C C . LEU A 1 264 ? 11.745 13.365 -0.031 1.00 82.00 264 LEU A C 1
ATOM 2123 O O . LEU A 1 264 ? 12.037 13.098 -1.192 1.00 82.00 264 LEU A O 1
ATOM 2127 N N . HIS A 1 265 ? 12.435 12.867 0.999 1.00 84.44 265 HIS A N 1
ATOM 2128 C CA . HIS A 1 265 ? 13.547 11.922 0.846 1.00 84.44 265 HIS A CA 1
ATOM 2129 C C . HIS A 1 265 ? 13.117 10.606 0.190 1.00 84.44 265 HIS A C 1
ATOM 2131 O O . HIS A 1 265 ? 13.877 10.024 -0.583 1.00 84.44 265 HIS A O 1
ATOM 2137 N N . GLU A 1 266 ? 11.897 10.134 0.478 1.00 85.00 266 GLU A N 1
ATOM 2138 C CA . GLU A 1 266 ? 11.352 8.921 -0.144 1.00 85.00 266 GLU A CA 1
ATOM 2139 C C . GLU A 1 266 ? 11.116 9.140 -1.643 1.00 85.00 266 GLU A C 1
ATOM 2141 O O . GLU A 1 266 ? 11.473 8.286 -2.456 1.00 85.00 266 GLU A O 1
ATOM 2146 N N . LEU A 1 267 ? 10.583 10.313 -2.002 1.00 86.62 267 LEU A N 1
ATOM 2147 C CA . LEU A 1 267 ? 10.381 10.728 -3.388 1.00 86.62 267 LEU A CA 1
ATOM 2148 C C . LEU A 1 267 ? 11.718 10.785 -4.138 1.00 86.62 267 LEU A C 1
ATOM 2150 O O . LEU A 1 267 ? 11.840 10.195 -5.209 1.00 86.62 267 LEU A O 1
ATOM 2154 N N . TRP A 1 268 ? 12.738 11.416 -3.546 1.00 90.69 268 TRP A N 1
ATOM 2155 C CA . TRP A 1 268 ? 14.083 11.441 -4.124 1.00 90.69 268 TRP A CA 1
ATOM 2156 C C . TRP A 1 268 ? 14.623 10.026 -4.351 1.00 90.69 268 TRP A C 1
ATOM 2158 O O . TRP A 1 268 ? 15.113 9.723 -5.434 1.00 90.69 268 TRP A O 1
ATOM 2168 N N . SER A 1 269 ? 14.468 9.121 -3.375 1.00 90.88 269 SER A N 1
ATOM 2169 C CA . SER A 1 269 ? 14.954 7.741 -3.500 1.00 90.88 269 SER A CA 1
ATOM 2170 C C . SER A 1 269 ? 14.333 6.996 -4.687 1.00 90.88 269 SER A C 1
ATOM 2172 O O . SER A 1 269 ? 15.036 6.261 -5.385 1.00 90.88 269 SER A O 1
ATOM 2174 N N . ILE A 1 270 ? 13.029 7.196 -4.904 1.00 90.62 270 ILE A N 1
ATOM 2175 C CA . ILE A 1 270 ? 12.247 6.601 -5.994 1.00 90.62 270 ILE A CA 1
ATOM 2176 C C . ILE A 1 270 ? 12.719 7.128 -7.355 1.00 90.62 270 ILE A C 1
ATOM 2178 O O . ILE A 1 270 ? 12.984 6.329 -8.255 1.00 90.62 270 ILE A O 1
ATOM 2182 N N . PHE A 1 271 ? 12.867 8.449 -7.501 1.00 90.88 271 PHE A N 1
ATOM 2183 C CA . PHE A 1 271 ? 13.296 9.054 -8.766 1.00 90.88 271 PHE A CA 1
ATOM 2184 C C . PHE A 1 271 ? 14.768 8.812 -9.076 1.00 90.88 271 PHE A C 1
ATOM 2186 O O . PHE A 1 271 ? 15.099 8.601 -10.234 1.00 90.88 271 PHE A O 1
ATOM 2193 N N . ASP A 1 272 ? 15.632 8.735 -8.066 1.00 92.25 272 ASP A N 1
ATOM 2194 C CA . ASP A 1 272 ? 17.035 8.354 -8.248 1.00 92.25 272 ASP A CA 1
ATOM 2195 C C . ASP A 1 272 ? 17.180 6.904 -8.749 1.00 92.25 272 ASP A C 1
ATOM 2197 O O . ASP A 1 272 ? 18.085 6.583 -9.517 1.00 92.25 272 ASP A O 1
ATOM 2201 N N . PHE A 1 273 ? 16.257 6.008 -8.372 1.00 92.69 273 PHE A N 1
ATOM 2202 C CA . PHE A 1 273 ? 16.194 4.689 -9.000 1.00 92.69 273 PHE A CA 1
ATOM 2203 C C . PHE A 1 273 ? 15.693 4.772 -10.446 1.00 92.69 273 PHE A C 1
ATOM 2205 O O . PHE A 1 273 ? 16.353 4.221 -11.329 1.00 92.69 273 PHE A O 1
ATOM 2212 N N . ALA A 1 274 ? 14.543 5.418 -10.676 1.00 91.75 274 ALA A N 1
ATOM 2213 C CA . ALA A 1 274 ? 13.893 5.454 -11.984 1.00 91.75 274 ALA A CA 1
ATOM 2214 C C . ALA A 1 274 ? 14.757 6.171 -13.032 1.00 91.75 274 ALA A C 1
ATOM 2216 O O . ALA A 1 274 ? 15.068 5.594 -14.068 1.00 91.75 274 ALA A O 1
ATOM 2217 N N . PHE A 1 275 ? 15.200 7.393 -12.749 1.00 90.44 275 PHE A N 1
ATOM 2218 C CA . PHE A 1 275 ? 16.037 8.179 -13.644 1.00 90.44 275 PHE A CA 1
ATOM 2219 C C . PHE A 1 275 ? 17.224 8.783 -12.868 1.00 90.44 275 PHE A C 1
ATOM 2221 O O . PHE A 1 275 ? 17.120 9.888 -12.321 1.00 90.44 275 PHE A O 1
ATOM 2228 N N . PRO A 1 276 ? 18.350 8.045 -12.769 1.00 88.38 276 PRO A N 1
ATOM 2229 C CA . PRO A 1 276 ? 19.496 8.473 -11.975 1.00 88.38 276 PRO A CA 1
ATOM 2230 C C . PRO A 1 276 ? 20.067 9.788 -12.517 1.00 88.38 276 PRO A C 1
ATOM 2232 O O . PRO A 1 276 ? 20.317 9.921 -13.713 1.00 88.38 276 PRO A O 1
ATOM 2235 N N . GLY A 1 277 ? 20.281 10.760 -11.627 1.00 86.31 277 GLY A N 1
ATOM 2236 C CA . GLY A 1 277 ? 20.795 12.092 -11.970 1.00 86.31 277 GLY A CA 1
ATOM 2237 C C . GLY A 1 277 ? 19.736 13.180 -12.190 1.00 86.31 277 GLY A C 1
ATOM 2238 O O . GLY A 1 277 ? 20.108 14.348 -12.228 1.00 86.31 277 GLY A O 1
ATOM 2239 N N . LEU A 1 278 ? 18.436 12.848 -12.248 1.00 89.69 278 LEU A N 1
ATOM 2240 C CA . LEU A 1 278 ? 17.357 13.832 -12.457 1.00 89.69 278 LEU A CA 1
ATOM 2241 C C . LEU A 1 278 ? 17.322 14.938 -11.395 1.00 89.69 278 LEU A C 1
ATOM 2243 O O . LEU A 1 278 ? 17.203 16.114 -11.716 1.00 89.69 278 LEU A O 1
ATOM 2247 N N . LEU A 1 279 ? 17.389 14.538 -10.124 1.00 88.31 279 LEU A N 1
ATOM 2248 C CA . LEU A 1 279 ? 17.247 15.424 -8.964 1.00 88.31 279 LEU A CA 1
ATOM 2249 C C . LEU A 1 279 ? 18.599 15.761 -8.311 1.00 88.31 279 LEU A C 1
ATOM 2251 O O . LEU A 1 279 ? 18.631 16.323 -7.219 1.00 88.31 279 LEU A O 1
ATOM 2255 N N . GLY A 1 280 ? 19.712 15.385 -8.948 1.00 89.81 280 GLY A N 1
ATOM 2256 C CA . GLY A 1 280 ? 21.051 15.510 -8.376 1.00 89.81 280 GLY A CA 1
ATOM 2257 C C . GLY A 1 280 ? 21.295 14.598 -7.166 1.00 89.81 280 GLY A C 1
ATOM 2258 O O . GLY A 1 280 ? 20.570 13.630 -6.920 1.00 89.81 280 GLY A O 1
ATOM 2259 N N . SER A 1 281 ? 22.355 14.893 -6.410 1.00 91.56 281 SER A N 1
ATOM 2260 C CA . SER A 1 281 ? 22.684 14.156 -5.186 1.00 91.56 281 SER A CA 1
ATOM 2261 C C . SER A 1 281 ? 21.707 14.481 -4.053 1.00 91.56 281 SER A C 1
ATOM 2263 O O . SER A 1 281 ? 21.097 15.551 -4.022 1.00 91.56 281 SER A O 1
ATOM 2265 N N . LEU A 1 282 ? 21.592 13.569 -3.084 1.00 90.50 282 LEU A N 1
ATOM 2266 C CA . LEU A 1 282 ? 20.698 13.736 -1.935 1.00 90.50 282 LEU A CA 1
ATOM 2267 C C . LEU A 1 282 ? 20.984 15.025 -1.149 1.00 90.50 282 LEU A C 1
ATOM 2269 O O . LEU A 1 282 ? 20.057 15.703 -0.726 1.00 90.50 282 LEU A O 1
ATOM 2273 N N . GLU A 1 283 ? 22.257 15.391 -0.987 1.00 90.88 283 GLU A N 1
ATOM 2274 C CA . GLU A 1 283 ? 22.664 16.596 -0.252 1.00 90.88 283 GLU A CA 1
ATOM 2275 C C . GLU A 1 283 ? 22.229 17.887 -0.957 1.00 90.88 283 GLU A C 1
ATOM 2277 O O . GLU A 1 283 ? 21.772 18.833 -0.311 1.00 90.88 283 GLU A O 1
ATOM 2282 N N . VAL A 1 284 ? 22.347 17.923 -2.288 1.00 92.50 284 VAL A N 1
ATOM 2283 C CA . VAL A 1 284 ? 21.911 19.064 -3.104 1.00 92.50 284 VAL A CA 1
ATOM 2284 C C . VAL A 1 284 ? 20.392 19.173 -3.059 1.00 92.50 284 VAL A C 1
ATOM 2286 O O . VAL A 1 284 ? 19.867 20.247 -2.767 1.00 92.50 284 VAL A O 1
ATOM 2289 N N . PHE A 1 285 ? 19.694 18.050 -3.245 1.00 92.56 285 PHE A N 1
ATOM 2290 C CA . PHE A 1 285 ? 18.239 17.984 -3.144 1.00 92.56 285 PHE A CA 1
ATOM 2291 C C . PHE A 1 285 ? 17.732 18.467 -1.779 1.00 92.56 285 PHE A C 1
ATOM 2293 O O . PHE A 1 285 ? 16.784 19.253 -1.701 1.00 92.56 285 PHE A O 1
ATOM 2300 N N . ASP A 1 286 ? 18.386 18.047 -0.696 1.00 90.25 286 ASP A N 1
ATOM 2301 C CA . ASP A 1 286 ? 18.002 18.441 0.654 1.00 90.25 286 ASP A CA 1
ATOM 2302 C C . ASP A 1 286 ? 18.181 19.937 0.897 1.00 90.25 286 ASP A C 1
ATOM 2304 O O . ASP A 1 286 ? 17.308 20.579 1.486 1.00 90.25 286 ASP A O 1
ATOM 2308 N N . ARG A 1 287 ? 19.285 20.510 0.414 1.00 90.44 287 ARG A N 1
ATOM 2309 C CA . ARG A 1 287 ? 19.582 21.936 0.562 1.00 90.44 287 ARG A CA 1
ATOM 2310 C C . ARG A 1 287 ? 18.653 22.814 -0.276 1.00 90.44 287 ARG A C 1
ATOM 2312 O O . ARG A 1 287 ? 18.182 23.833 0.227 1.00 90.44 287 ARG A O 1
ATOM 2319 N N . GLU A 1 288 ? 18.423 22.447 -1.533 1.00 88.50 288 GLU A N 1
ATOM 2320 C CA . GLU A 1 288 ? 17.772 23.312 -2.527 1.00 88.50 288 GLU A CA 1
ATOM 2321 C C . GLU A 1 288 ? 16.257 23.125 -2.595 1.00 88.50 288 GLU A C 1
ATOM 2323 O O . GLU A 1 288 ? 15.540 24.085 -2.867 1.00 88.50 288 GLU A O 1
ATOM 2328 N N . ILE A 1 289 ? 15.754 21.921 -2.305 1.00 87.31 289 ILE A N 1
ATOM 2329 C CA . ILE A 1 289 ? 14.335 21.586 -2.471 1.00 87.31 289 ILE A CA 1
ATOM 2330 C C . ILE A 1 289 ? 13.707 21.183 -1.135 1.00 87.31 289 ILE A C 1
ATOM 2332 O O . ILE A 1 289 ? 12.738 21.806 -0.695 1.00 87.31 289 ILE A O 1
ATOM 2336 N N . ALA A 1 290 ? 14.251 20.176 -0.444 1.00 86.31 290 ALA A N 1
ATOM 2337 C CA . ALA A 1 290 ? 13.572 19.616 0.726 1.00 86.31 290 ALA A CA 1
ATOM 2338 C C . ALA A 1 290 ? 13.536 20.582 1.923 1.00 86.31 290 ALA A C 1
ATOM 2340 O O . ALA A 1 290 ? 12.492 20.740 2.561 1.00 86.31 290 ALA A O 1
ATOM 2341 N N . ALA A 1 291 ? 14.649 21.252 2.241 1.00 86.88 291 ALA A N 1
ATOM 2342 C CA . ALA A 1 291 ? 14.721 22.166 3.379 1.00 86.88 291 ALA A CA 1
ATOM 2343 C C . ALA A 1 291 ? 13.806 23.399 3.224 1.00 86.88 291 ALA A C 1
ATOM 2345 O O . ALA A 1 291 ? 13.093 23.697 4.187 1.00 86.88 291 ALA A O 1
ATOM 2346 N N . PRO A 1 292 ? 13.750 24.098 2.070 1.00 86.56 292 PRO A N 1
ATOM 2347 C CA . PRO A 1 292 ? 12.790 25.182 1.853 1.00 86.56 292 PRO A CA 1
ATOM 2348 C C . PRO A 1 292 ? 11.327 24.740 1.975 1.00 86.56 292 PRO A C 1
ATOM 2350 O O . PRO A 1 292 ? 10.545 25.416 2.644 1.00 86.56 292 PRO A O 1
ATOM 2353 N N . ILE A 1 293 ? 10.960 23.585 1.407 1.00 82.75 293 ILE A N 1
ATOM 2354 C CA . ILE A 1 293 ? 9.584 23.063 1.474 1.00 82.75 293 ILE A CA 1
ATOM 2355 C C . ILE A 1 293 ? 9.199 22.716 2.917 1.00 82.75 293 ILE A C 1
ATOM 2357 O O . ILE A 1 293 ? 8.128 23.098 3.389 1.00 82.75 293 ILE A O 1
ATOM 2361 N N . ASN A 1 294 ? 10.087 22.042 3.652 1.00 82.19 294 ASN A N 1
ATOM 2362 C CA . ASN A 1 294 ? 9.842 21.708 5.054 1.00 82.19 294 ASN A CA 1
ATOM 2363 C C . ASN A 1 294 ? 9.745 22.970 5.922 1.00 82.19 294 ASN A C 1
ATOM 2365 O O . ASN A 1 294 ? 8.871 23.052 6.782 1.00 82.19 294 ASN A O 1
ATOM 2369 N N . LYS A 1 295 ? 10.591 23.981 5.666 1.00 79.81 295 LYS A N 1
ATOM 2370 C CA . LYS A 1 295 ? 10.513 25.280 6.346 1.00 79.81 295 LYS A CA 1
ATOM 2371 C C . LYS A 1 295 ? 9.183 25.976 6.075 1.00 79.81 295 LYS A C 1
ATOM 2373 O O . LYS A 1 295 ? 8.559 26.429 7.023 1.00 79.81 295 LYS A O 1
ATOM 2378 N N . ALA A 1 296 ? 8.695 25.993 4.837 1.00 75.69 296 ALA A N 1
ATOM 2379 C CA . ALA A 1 296 ? 7.379 26.543 4.494 1.00 75.69 296 ALA A CA 1
ATOM 2380 C C . ALA A 1 296 ? 6.205 25.835 5.197 1.00 75.69 296 ALA A C 1
ATOM 2382 O O . ALA A 1 296 ? 5.145 26.430 5.389 1.00 75.69 296 ALA A O 1
ATOM 2383 N N . GLY A 1 297 ? 6.384 24.567 5.578 1.00 65.94 297 GLY A N 1
ATOM 2384 C CA . GLY A 1 297 ? 5.380 23.778 6.287 1.00 65.94 297 GLY A CA 1
ATOM 2385 C C . GLY A 1 297 ? 5.178 24.175 7.751 1.00 65.94 297 GLY A C 1
ATOM 2386 O O . GLY A 1 297 ? 4.108 23.904 8.296 1.00 65.94 297 GLY A O 1
ATOM 2387 N N . TYR A 1 298 ? 6.151 24.830 8.397 1.00 69.31 298 TYR A N 1
ATOM 2388 C CA . TYR A 1 298 ? 5.999 25.208 9.800 1.00 69.31 298 TYR A CA 1
ATOM 2389 C C . TYR A 1 298 ? 5.018 26.375 9.975 1.00 69.31 298 TYR A C 1
ATOM 2391 O O . TYR A 1 298 ? 5.000 27.371 9.265 1.00 69.31 298 TYR A O 1
ATOM 2399 N N . SER A 1 299 ? 4.203 26.275 11.015 1.00 59.00 299 SER A N 1
ATOM 2400 C CA . SER A 1 299 ? 3.263 27.325 11.447 1.00 59.00 299 SER A CA 1
ATOM 2401 C C . SER A 1 299 ? 3.858 28.696 11.819 1.00 59.00 299 SER A C 1
ATOM 2403 O O . SER A 1 299 ? 3.115 29.667 11.882 1.00 59.00 299 SER A O 1
ATOM 2405 N N . ASN A 1 300 ? 5.155 28.764 12.139 1.00 69.25 300 ASN A N 1
ATOM 2406 C CA . ASN A 1 300 ? 5.849 30.000 12.520 1.00 69.25 300 ASN A CA 1
ATOM 2407 C C . ASN A 1 300 ? 6.598 30.609 11.323 1.00 69.25 300 ASN A C 1
ATOM 2409 O O . ASN A 1 300 ? 7.441 31.477 11.516 1.00 69.25 300 ASN A O 1
ATOM 2413 N N . SER A 1 301 ? 6.358 30.109 10.111 1.00 71.12 301 SER A N 1
ATOM 2414 C CA . SER A 1 301 ? 7.141 30.488 8.941 1.00 71.12 301 SER A CA 1
ATOM 2415 C C . SER A 1 301 ? 6.690 31.815 8.360 1.00 71.12 301 SER A C 1
ATOM 2417 O O . SER A 1 301 ? 5.495 32.064 8.186 1.00 71.12 301 SER A O 1
ATOM 2419 N N . ASP A 1 302 ? 7.671 32.645 8.015 1.00 79.75 302 ASP A N 1
ATOM 2420 C CA . ASP A 1 302 ? 7.441 33.929 7.365 1.00 79.75 302 ASP A CA 1
ATOM 2421 C C . ASP A 1 302 ? 6.773 33.749 5.999 1.00 79.75 302 ASP A C 1
ATOM 2423 O O . ASP A 1 302 ? 6.980 32.751 5.303 1.00 79.75 302 ASP A O 1
ATOM 2427 N N . HIS A 1 303 ? 6.035 34.769 5.557 1.00 81.31 303 HIS A N 1
ATOM 2428 C CA . HIS A 1 303 ? 5.367 34.752 4.253 1.00 81.31 303 HIS A CA 1
ATOM 2429 C C . HIS A 1 303 ? 6.350 34.489 3.097 1.00 81.31 303 HIS A C 1
ATOM 2431 O O . HIS A 1 303 ? 6.031 33.716 2.197 1.00 81.31 303 HIS A O 1
ATOM 2437 N N . LEU A 1 304 ? 7.567 35.045 3.173 1.00 82.19 304 LEU A N 1
ATOM 2438 C CA . LEU A 1 304 ? 8.635 34.803 2.197 1.00 82.19 304 LEU A CA 1
ATOM 2439 C C . LEU A 1 304 ? 9.070 33.328 2.174 1.00 82.19 304 LEU A C 1
ATOM 2441 O O . LEU A 1 304 ? 9.288 32.763 1.110 1.00 82.19 304 LEU A O 1
ATOM 2445 N N . GLN A 1 305 ? 9.173 32.677 3.337 1.00 78.56 305 GLN A N 1
ATOM 2446 C CA . GLN A 1 305 ? 9.552 31.262 3.417 1.00 78.56 305 GLN A CA 1
ATOM 2447 C C . GLN A 1 305 ? 8.461 30.361 2.841 1.00 78.56 305 GLN A C 1
ATOM 2449 O O . GLN A 1 305 ? 8.771 29.391 2.153 1.00 78.56 305 GLN A O 1
ATOM 2454 N N . VAL A 1 306 ? 7.192 30.700 3.088 1.00 77.25 306 VAL A N 1
ATOM 2455 C CA . VAL A 1 306 ? 6.046 29.988 2.511 1.00 77.25 306 VAL A CA 1
ATOM 2456 C C . VAL A 1 306 ? 6.044 30.103 0.985 1.00 77.25 306 VAL A C 1
ATOM 2458 O O . VAL A 1 306 ? 5.839 29.102 0.301 1.00 77.25 306 VAL A O 1
ATOM 2461 N N . GLU A 1 307 ? 6.311 31.295 0.450 1.00 79.06 307 GLU A N 1
ATOM 2462 C CA . GLU A 1 307 ? 6.388 31.528 -0.994 1.00 79.06 307 GLU A CA 1
ATOM 2463 C C . GLU A 1 307 ? 7.580 30.803 -1.633 1.00 79.06 307 GLU A C 1
ATOM 2465 O O . GLU A 1 307 ? 7.404 30.114 -2.636 1.00 79.06 307 GLU A O 1
ATOM 2470 N N . LEU A 1 308 ? 8.765 30.856 -1.016 1.00 82.56 308 LEU A N 1
ATOM 2471 C CA . LEU A 1 308 ? 9.944 30.120 -1.483 1.00 82.56 308 LEU A CA 1
ATOM 2472 C C . LEU A 1 308 ? 9.701 28.607 -1.514 1.00 82.56 308 LEU A C 1
ATOM 2474 O O . LEU A 1 308 ? 9.962 27.965 -2.528 1.00 82.56 308 LEU A O 1
ATOM 2478 N N . GLY A 1 309 ? 9.156 28.029 -0.439 1.00 84.12 309 GLY A N 1
ATOM 2479 C CA . GLY A 1 309 ? 8.855 26.597 -0.411 1.00 84.12 309 GLY A CA 1
ATOM 2480 C C . GLY A 1 309 ? 7.802 26.193 -1.446 1.00 84.12 309 GLY A C 1
ATOM 2481 O O . GLY A 1 309 ? 7.898 25.114 -2.024 1.00 84.12 309 GLY A O 1
ATOM 2482 N N . TYR A 1 310 ? 6.835 27.067 -1.734 1.00 81.75 310 TYR A N 1
ATOM 2483 C CA . TYR A 1 310 ? 5.864 26.853 -2.808 1.00 81.75 310 TYR A CA 1
ATOM 2484 C C . TYR A 1 310 ? 6.534 26.830 -4.192 1.00 81.75 310 TYR A C 1
ATOM 2486 O O . TYR A 1 310 ? 6.276 25.914 -4.973 1.00 81.75 310 TYR A O 1
ATOM 2494 N N . GLN A 1 311 ? 7.440 27.771 -4.477 1.00 84.12 311 GLN A N 1
ATOM 2495 C CA . GLN A 1 311 ? 8.186 27.791 -5.742 1.00 84.12 311 GLN A CA 1
ATOM 2496 C C . GLN A 1 311 ? 9.067 26.545 -5.908 1.00 84.12 311 GLN A C 1
ATOM 2498 O O . GLN A 1 311 ? 9.043 25.912 -6.963 1.00 84.12 311 GLN A O 1
ATOM 2503 N N . CYS A 1 312 ? 9.771 26.122 -4.854 1.00 86.81 312 CYS A N 1
ATOM 2504 C CA . CYS A 1 312 ? 10.545 24.876 -4.870 1.00 86.81 312 CYS A CA 1
ATOM 2505 C C . CYS A 1 312 ? 9.659 23.647 -5.145 1.00 86.81 312 CYS A C 1
ATOM 2507 O O . CYS A 1 312 ? 10.061 22.743 -5.877 1.00 86.81 312 CYS A O 1
ATOM 2509 N N . ALA A 1 313 ? 8.444 23.599 -4.586 1.00 84.69 313 ALA A N 1
ATOM 2510 C CA . ALA A 1 313 ? 7.506 22.503 -4.829 1.00 84.69 313 ALA A CA 1
ATOM 2511 C C . ALA A 1 313 ? 6.996 22.474 -6.282 1.00 84.69 313 ALA A C 1
ATOM 2513 O O . ALA A 1 313 ? 6.865 21.393 -6.858 1.00 84.69 313 ALA A O 1
ATOM 2514 N N . LEU A 1 314 ? 6.746 23.641 -6.887 1.00 85.50 314 LEU A N 1
ATOM 2515 C CA . LEU A 1 314 ? 6.388 23.753 -8.305 1.00 85.50 314 LEU A CA 1
ATOM 2516 C C . LEU A 1 314 ? 7.511 23.256 -9.216 1.00 85.50 314 LEU A C 1
ATOM 2518 O O . LEU A 1 314 ? 7.268 22.396 -10.060 1.00 85.50 314 LEU A O 1
ATOM 2522 N N . GLN A 1 315 ? 8.738 23.730 -8.991 1.00 88.94 315 GLN A N 1
ATOM 2523 C CA . GLN A 1 315 ? 9.914 23.293 -9.748 1.00 88.94 315 GLN A CA 1
ATOM 2524 C C . GLN A 1 315 ? 10.098 21.776 -9.664 1.00 88.94 315 GLN A C 1
ATOM 2526 O O . GLN A 1 315 ? 10.287 21.105 -10.677 1.00 88.94 315 GLN A O 1
ATOM 2531 N N . LEU A 1 316 ? 9.983 21.213 -8.457 1.00 88.69 316 LEU A N 1
ATOM 2532 C CA . LEU A 1 316 ? 10.065 19.771 -8.247 1.00 88.69 316 LEU A CA 1
ATOM 2533 C C . LEU A 1 316 ? 9.011 19.008 -9.059 1.00 88.69 316 LEU A C 1
ATOM 2535 O O . LEU A 1 316 ? 9.320 17.989 -9.678 1.00 88.69 316 LEU A O 1
ATOM 2539 N N . ARG A 1 317 ? 7.770 19.502 -9.072 1.00 85.44 317 ARG A N 1
ATOM 2540 C CA . ARG A 1 317 ? 6.674 18.890 -9.824 1.00 85.44 317 ARG A CA 1
ATOM 2541 C C . ARG A 1 317 ? 6.930 18.927 -11.327 1.00 85.44 317 ARG A C 1
ATOM 2543 O O . ARG A 1 317 ? 6.734 17.906 -11.979 1.00 85.44 317 ARG A O 1
ATOM 2550 N N . GLU A 1 318 ? 7.368 20.059 -11.870 1.00 88.50 318 GLU A N 1
ATOM 2551 C CA . GLU A 1 318 ? 7.659 20.203 -13.303 1.00 88.50 318 GLU A CA 1
ATOM 2552 C C . GLU A 1 318 ? 8.767 19.245 -13.760 1.00 88.50 318 GLU A C 1
ATOM 2554 O O . GLU A 1 318 ? 8.628 18.601 -14.799 1.00 88.50 318 GLU A O 1
ATOM 2559 N N . MET A 1 319 ? 9.815 19.071 -12.946 1.00 89.12 319 MET A N 1
ATOM 2560 C CA . MET A 1 319 ? 10.901 18.124 -13.230 1.00 89.12 319 MET A CA 1
ATOM 2561 C C . MET A 1 319 ? 10.433 16.662 -13.240 1.00 89.12 319 MET A C 1
ATOM 2563 O O . MET A 1 319 ? 10.909 15.856 -14.040 1.00 89.12 319 MET A O 1
ATOM 2567 N N . ILE A 1 320 ? 9.510 16.306 -12.345 1.00 89.31 320 ILE A N 1
ATOM 2568 C CA . ILE A 1 320 ? 9.055 14.925 -12.144 1.00 89.31 320 ILE A CA 1
ATOM 2569 C C . ILE A 1 320 ? 7.917 14.533 -13.096 1.00 89.31 320 ILE A C 1
ATOM 2571 O O . ILE A 1 320 ? 7.841 13.377 -13.517 1.00 89.31 320 ILE A O 1
ATOM 2575 N N . SER A 1 321 ? 7.044 15.477 -13.455 1.00 88.50 321 SER A N 1
ATOM 2576 C CA . SER A 1 321 ? 5.821 15.230 -14.227 1.00 88.50 321 SER A CA 1
ATOM 2577 C C . SER A 1 321 ? 5.987 14.362 -15.485 1.00 88.50 321 SER A C 1
ATOM 2579 O O . SER A 1 321 ? 5.129 13.506 -15.691 1.00 88.50 321 SER A O 1
ATOM 2581 N N . PRO A 1 322 ? 7.024 14.511 -16.339 1.00 90.94 322 PRO A N 1
ATOM 2582 C CA . PRO A 1 322 ? 7.144 13.670 -17.535 1.00 90.94 322 PRO A CA 1
ATOM 2583 C C . PRO A 1 322 ? 7.449 12.194 -17.228 1.00 90.94 322 PRO A C 1
ATOM 2585 O O . PRO A 1 322 ? 7.109 11.329 -18.032 1.00 90.94 322 PRO A O 1
ATOM 2588 N N . TYR A 1 323 ? 8.053 11.901 -16.073 1.00 91.88 323 TYR A N 1
ATOM 2589 C CA . TYR A 1 323 ? 8.477 10.555 -15.660 1.00 91.88 323 TYR A CA 1
ATOM 2590 C C . TYR A 1 323 ? 7.553 9.933 -14.609 1.00 91.88 323 TYR A C 1
ATOM 2592 O O . TYR A 1 323 ? 7.852 8.868 -14.067 1.00 91.88 323 TYR A O 1
ATOM 2600 N N . PHE A 1 324 ? 6.426 10.584 -14.320 1.00 90.75 324 PHE A N 1
ATOM 2601 C CA . PHE A 1 324 ? 5.472 10.158 -13.312 1.00 90.75 324 PHE A CA 1
ATOM 2602 C C . PHE A 1 324 ? 4.053 10.123 -13.873 1.00 90.75 324 PHE A C 1
ATOM 2604 O O . PHE A 1 324 ? 3.446 11.166 -14.111 1.00 90.75 324 PHE A O 1
ATOM 2611 N N . LEU A 1 325 ? 3.507 8.919 -14.034 1.00 91.00 325 LEU A N 1
ATOM 2612 C CA . LEU A 1 325 ? 2.113 8.722 -14.421 1.00 91.00 325 LEU A CA 1
ATOM 2613 C C . LEU A 1 325 ? 1.301 8.327 -13.192 1.00 91.00 325 LEU A C 1
ATOM 2615 O O . LEU A 1 325 ? 1.618 7.339 -12.537 1.00 91.00 325 LEU A O 1
ATOM 2619 N N . ARG A 1 326 ? 0.254 9.087 -12.872 1.00 88.06 326 ARG A N 1
ATOM 2620 C CA . ARG A 1 326 ? -0.674 8.762 -11.785 1.00 88.06 326 ARG A CA 1
ATOM 2621 C C . ARG A 1 326 ? -2.090 9.134 -12.176 1.00 88.06 326 ARG A C 1
ATOM 2623 O O . ARG A 1 326 ? -2.352 10.290 -12.487 1.00 88.06 326 ARG A O 1
ATOM 2630 N N . ARG A 1 327 ? -2.988 8.162 -12.073 1.00 86.81 327 ARG A N 1
ATOM 2631 C CA . ARG A 1 327 ? -4.427 8.321 -12.277 1.00 86.81 327 ARG A CA 1
ATOM 2632 C C . ARG A 1 327 ? -5.197 7.787 -11.081 1.00 86.81 327 ARG A C 1
ATOM 2634 O O . ARG A 1 327 ? -4.743 6.854 -10.407 1.00 86.81 327 ARG A O 1
ATOM 2641 N N . THR A 1 328 ? -6.356 8.382 -10.822 1.00 82.75 328 THR A N 1
ATOM 2642 C CA . THR A 1 328 ? -7.264 7.948 -9.752 1.00 82.75 328 THR A CA 1
ATOM 2643 C C . THR A 1 328 ? -8.500 7.245 -10.307 1.00 82.75 328 THR A C 1
ATOM 2645 O O . THR A 1 328 ? -8.929 7.498 -11.431 1.00 82.75 328 THR A O 1
ATOM 2648 N N . LYS A 1 329 ? -9.126 6.377 -9.506 1.00 78.62 329 LYS A N 1
ATOM 2649 C CA . LYS A 1 329 ? -10.378 5.687 -9.878 1.00 78.62 329 LYS A CA 1
ATOM 2650 C C . LYS A 1 329 ? -11.546 6.644 -10.109 1.00 78.62 329 LYS A C 1
ATOM 2652 O O . LYS A 1 329 ? -12.497 6.277 -10.777 1.00 78.62 329 LYS A O 1
ATOM 2657 N N . LYS A 1 330 ? -11.492 7.856 -9.545 1.00 75.00 330 LYS A N 1
ATOM 2658 C CA . LYS A 1 330 ? -12.504 8.898 -9.777 1.00 75.00 330 LYS A CA 1
ATOM 2659 C C . LYS A 1 330 ? -12.370 9.549 -11.154 1.00 75.00 330 LYS A C 1
ATOM 2661 O O . LYS A 1 330 ? -13.355 10.042 -11.681 1.00 75.00 330 LYS A O 1
ATOM 2666 N N . GLU A 1 331 ? -11.157 9.589 -11.702 1.00 76.50 331 GLU A N 1
ATOM 2667 C CA . GLU A 1 331 ? -10.875 10.170 -13.022 1.00 76.50 331 GLU A CA 1
ATOM 2668 C C . GLU A 1 331 ? -11.174 9.190 -14.157 1.00 76.50 331 GLU A C 1
ATOM 2670 O O . GLU A 1 331 ? -11.514 9.607 -15.261 1.00 76.50 331 GLU A O 1
ATOM 2675 N N . ILE A 1 332 ? -11.038 7.891 -13.888 1.00 74.50 332 ILE A N 1
ATOM 2676 C CA . ILE A 1 332 ? -11.269 6.827 -14.857 1.00 74.50 332 ILE A CA 1
ATOM 2677 C C . ILE A 1 332 ? -12.621 6.196 -14.513 1.00 74.50 332 ILE A C 1
ATOM 2679 O O . ILE A 1 332 ? -12.715 5.410 -13.574 1.00 74.50 332 ILE A O 1
ATOM 2683 N N . ASP A 1 333 ? -13.675 6.561 -15.239 1.00 66.69 333 ASP A N 1
ATOM 2684 C CA . ASP A 1 333 ? -15.024 6.007 -15.064 1.00 66.69 333 ASP A CA 1
ATOM 2685 C C . ASP A 1 333 ? -15.064 4.518 -15.472 1.00 66.69 333 ASP A C 1
ATOM 2687 O O . ASP A 1 333 ? -15.408 4.155 -16.592 1.00 66.69 333 ASP A O 1
ATOM 2691 N N . ILE A 1 334 ? -14.612 3.635 -14.573 1.00 66.44 334 ILE A N 1
ATOM 2692 C CA . ILE A 1 334 ? -14.457 2.185 -14.817 1.00 66.44 334 ILE A CA 1
ATOM 2693 C C . ILE A 1 334 ? -15.764 1.427 -14.494 1.00 66.44 334 ILE A C 1
ATOM 2695 O O . ILE A 1 334 ? -15.781 0.198 -14.443 1.00 66.44 334 ILE A O 1
ATOM 2699 N N . GLY A 1 335 ? -16.874 2.129 -14.230 1.00 65.31 335 GLY A N 1
ATOM 2700 C CA . GLY A 1 335 ? -18.128 1.501 -13.796 1.00 65.31 335 GLY A CA 1
ATOM 2701 C C . GLY A 1 335 ? -18.027 0.820 -12.423 1.00 65.31 335 GLY A C 1
ATOM 2702 O O . GLY A 1 335 ? -18.780 -0.107 -12.127 1.00 65.31 335 GLY A O 1
ATOM 2703 N N . ILE A 1 336 ? -17.073 1.245 -11.587 1.00 67.81 336 ILE A N 1
ATOM 2704 C CA . ILE A 1 336 ? -16.954 0.792 -10.196 1.00 67.81 336 ILE A CA 1
ATOM 2705 C C . ILE A 1 336 ? -18.050 1.500 -9.382 1.00 67.81 336 ILE A C 1
ATOM 2707 O O . ILE A 1 336 ? -18.177 2.720 -9.495 1.00 67.81 336 ILE A O 1
ATOM 2711 N N . PRO A 1 337 ? -18.833 0.782 -8.556 1.00 71.12 337 PRO A N 1
ATOM 2712 C CA . PRO A 1 337 ? -19.891 1.395 -7.762 1.00 71.12 337 PRO A CA 1
ATOM 2713 C C . PRO A 1 337 ? -19.333 2.433 -6.783 1.00 71.12 337 PRO A C 1
ATOM 2715 O O . PRO A 1 337 ? -18.226 2.282 -6.258 1.00 71.12 337 PRO A O 1
ATOM 2718 N N . GLU A 1 338 ? -20.123 3.477 -6.515 1.00 67.06 338 GLU A N 1
ATOM 2719 C CA . GLU A 1 338 ? -19.727 4.567 -5.625 1.00 67.06 338 GLU A CA 1
ATOM 2720 C C . GLU A 1 338 ? -19.320 4.048 -4.241 1.00 67.06 338 GLU A C 1
ATOM 2722 O O . GLU A 1 338 ? -20.074 3.346 -3.557 1.00 67.06 338 GLU A O 1
ATOM 2727 N N . GLN A 1 339 ? -18.111 4.425 -3.828 1.00 74.94 339 GLN A N 1
ATOM 2728 C CA . GLN A 1 339 ? -17.591 4.147 -2.500 1.00 74.94 339 GLN A CA 1
ATOM 2729 C C . GLN A 1 339 ? -18.047 5.238 -1.534 1.00 74.94 339 GLN A C 1
ATOM 2731 O O . GLN A 1 339 ? -17.769 6.420 -1.738 1.00 74.94 339 GLN A O 1
ATOM 2736 N N . GLU A 1 340 ? -18.643 4.821 -0.423 1.00 82.00 340 GLU A N 1
ATOM 2737 C CA . GLU A 1 340 ? -18.950 5.704 0.696 1.00 82.00 340 GLU A CA 1
ATOM 2738 C C . GLU A 1 340 ? -18.175 5.231 1.933 1.00 82.00 340 GLU A C 1
ATOM 2740 O O . GLU A 1 340 ? -18.316 4.088 2.381 1.00 82.00 340 GLU A O 1
ATOM 2745 N N . GLU A 1 341 ? -17.311 6.098 2.466 1.00 85.44 341 GLU A N 1
ATOM 2746 C CA . GLU A 1 341 ? -16.610 5.867 3.731 1.00 85.44 341 GLU A CA 1
ATOM 2747 C C . GLU A 1 341 ? -17.312 6.641 4.849 1.00 85.44 341 GLU A C 1
ATOM 2749 O O . GLU A 1 341 ? -17.413 7.865 4.801 1.00 85.44 341 GLU A O 1
ATOM 2754 N N . LYS A 1 342 ? -17.782 5.914 5.866 1.00 88.94 342 LYS A N 1
ATOM 2755 C CA . LYS A 1 342 ? -18.429 6.446 7.064 1.00 88.94 342 LYS A CA 1
ATOM 2756 C C . LYS A 1 342 ? -17.497 6.298 8.264 1.00 88.94 342 LYS A C 1
ATOM 2758 O O . LYS A 1 342 ? -16.992 5.211 8.557 1.00 88.94 342 LYS A O 1
ATOM 2763 N N . LEU A 1 343 ? -17.286 7.400 8.976 1.00 89.88 343 LEU A N 1
ATOM 2764 C CA . LEU A 1 343 ? -16.557 7.426 10.243 1.00 89.88 343 LEU A CA 1
ATOM 2765 C C . LEU A 1 343 ? -17.548 7.187 11.380 1.00 89.88 343 LEU A C 1
ATOM 2767 O O . LEU A 1 343 ? -18.497 7.952 11.547 1.00 89.88 343 LEU A O 1
ATOM 2771 N N . LEU A 1 344 ? -17.329 6.122 12.146 1.00 90.25 344 LEU A N 1
ATOM 2772 C CA . LEU A 1 344 ? -18.113 5.793 13.328 1.00 90.25 344 LEU A CA 1
ATOM 2773 C C . LEU A 1 344 ? -17.341 6.219 14.570 1.00 90.25 344 LEU A C 1
ATOM 2775 O O . LEU A 1 344 ? -16.294 5.654 14.894 1.00 90.25 344 LEU A O 1
ATOM 2779 N N . PHE A 1 345 ? -17.877 7.222 15.255 1.00 88.19 345 PHE A N 1
ATOM 2780 C CA . PHE A 1 345 ? -17.326 7.716 16.503 1.00 88.19 345 PHE A CA 1
ATOM 2781 C C . PHE A 1 345 ? -17.925 6.951 17.682 1.00 88.19 345 PHE A C 1
ATOM 2783 O O . PHE A 1 345 ? -19.086 7.159 18.030 1.00 88.19 345 PHE A O 1
ATOM 2790 N N . CYS A 1 346 ? -17.123 6.086 18.296 1.00 88.69 346 CYS A N 1
ATOM 2791 C CA . CYS A 1 346 ? -17.488 5.330 19.489 1.00 88.69 346 CYS A CA 1
ATOM 2792 C C . CYS A 1 346 ? -17.030 6.072 20.748 1.00 88.69 346 CYS A C 1
ATOM 2794 O O . CYS A 1 346 ? -15.981 6.719 20.754 1.00 88.69 346 CYS A O 1
ATOM 2796 N N . GLU A 1 347 ? -17.794 5.959 21.825 1.00 87.81 347 GLU A N 1
ATOM 2797 C CA . GLU A 1 347 ? -17.405 6.477 23.137 1.00 87.81 347 GLU A CA 1
ATOM 2798 C C . GLU A 1 347 ? -16.722 5.377 23.954 1.00 87.81 347 GLU A C 1
ATOM 2800 O O . GLU A 1 347 ? -16.916 4.185 23.702 1.00 87.81 347 GLU A O 1
ATOM 2805 N N . LEU A 1 348 ? -15.850 5.778 24.882 1.00 87.12 348 LEU A N 1
ATOM 2806 C CA . LEU A 1 348 ? -15.251 4.843 25.831 1.00 87.12 348 LEU A CA 1
ATOM 2807 C C . LEU A 1 348 ? -16.295 4.465 26.882 1.00 87.12 348 LEU A C 1
ATOM 2809 O O . LEU A 1 348 ? -17.028 5.331 27.358 1.00 87.12 348 LEU A O 1
ATOM 2813 N N . THR A 1 349 ? -16.322 3.197 27.286 1.00 87.94 349 THR A N 1
ATOM 2814 C CA . THR A 1 349 ? -17.090 2.788 28.470 1.00 87.94 349 THR A CA 1
ATOM 2815 C C . THR A 1 349 ? -16.464 3.371 29.738 1.00 87.94 349 THR A C 1
ATOM 2817 O O . THR A 1 349 ? -15.290 3.751 29.742 1.00 87.94 349 THR A O 1
ATOM 2820 N N . VAL A 1 350 ? -17.234 3.434 30.829 1.00 85.75 350 VAL A N 1
ATOM 2821 C CA . VAL A 1 350 ? -16.744 3.940 32.125 1.00 85.75 350 VAL A CA 1
ATOM 2822 C C . VAL A 1 350 ? -15.510 3.150 32.578 1.00 85.75 350 VAL A C 1
ATOM 2824 O O . VAL A 1 350 ? -14.474 3.746 32.867 1.00 85.75 350 VAL A O 1
ATOM 2827 N N . ASP A 1 351 ? -15.566 1.817 32.496 1.00 83.69 351 ASP A N 1
ATOM 2828 C CA . ASP A 1 351 ? -14.438 0.938 32.826 1.00 83.69 351 ASP A CA 1
ATOM 2829 C C . ASP A 1 351 ? -13.215 1.200 31.929 1.00 83.69 351 ASP A C 1
ATOM 2831 O O . ASP A 1 351 ? -12.079 1.282 32.403 1.00 83.69 351 ASP A O 1
ATOM 2835 N N . GLN A 1 352 ? -13.425 1.357 30.614 1.00 87.31 352 GLN A N 1
ATOM 2836 C CA . GLN A 1 352 ? -12.344 1.679 29.680 1.00 87.31 352 GLN A CA 1
ATOM 2837 C C . GLN A 1 352 ? -11.710 3.031 30.002 1.00 87.31 352 GLN A C 1
ATOM 2839 O O . GLN A 1 352 ? -10.487 3.156 29.933 1.00 87.31 352 GLN A O 1
ATOM 2844 N N . TRP A 1 353 ? -12.521 4.031 30.344 1.00 88.75 353 TRP A N 1
ATOM 2845 C CA . TRP A 1 353 ? -12.063 5.375 30.670 1.00 88.75 353 TRP A CA 1
ATOM 2846 C C . TRP A 1 353 ? -11.212 5.393 31.943 1.00 88.75 353 TRP A C 1
ATOM 2848 O O . TRP A 1 353 ? -10.116 5.956 31.932 1.00 88.75 353 TRP A O 1
ATOM 2858 N N . GLU A 1 354 ? -11.643 4.703 33.002 1.00 86.62 354 GLU A N 1
ATOM 2859 C CA . GLU A 1 354 ? -10.870 4.583 34.244 1.00 86.62 354 GLU A CA 1
ATOM 2860 C C . GLU A 1 354 ? -9.516 3.901 34.010 1.00 86.62 354 GLU A C 1
ATOM 2862 O O . GLU A 1 354 ? -8.476 4.379 34.472 1.00 86.62 354 GLU A O 1
ATOM 2867 N N . ILE A 1 355 ? -9.495 2.806 33.240 1.00 86.44 355 ILE A N 1
ATOM 2868 C CA . ILE A 1 355 ? -8.250 2.114 32.872 1.00 86.44 355 ILE A CA 1
ATOM 2869 C C . ILE A 1 355 ? -7.355 3.031 32.029 1.00 86.44 355 ILE A C 1
ATOM 2871 O O . ILE A 1 355 ? -6.139 3.069 32.236 1.00 86.44 355 ILE A O 1
ATOM 2875 N N . TYR A 1 356 ? -7.943 3.777 31.093 1.00 88.62 356 TYR A N 1
ATOM 2876 C CA . TYR A 1 356 ? -7.231 4.684 30.199 1.00 88.62 356 TYR A CA 1
ATOM 2877 C C . TYR A 1 356 ? -6.533 5.812 30.969 1.00 88.62 356 TYR A C 1
ATOM 2879 O O . TYR A 1 356 ? -5.342 6.050 30.755 1.00 88.62 356 TYR A O 1
ATOM 2887 N N . ILE A 1 357 ? -7.230 6.465 31.904 1.00 88.38 357 ILE A N 1
ATOM 2888 C CA . ILE A 1 357 ? -6.657 7.538 32.731 1.00 88.38 357 ILE A CA 1
ATOM 2889 C C . ILE A 1 357 ? -5.585 7.003 33.665 1.00 88.38 357 ILE A C 1
ATOM 2891 O O . ILE A 1 357 ? -4.462 7.509 33.648 1.00 88.38 357 ILE A O 1
ATOM 2895 N N . ASN A 1 358 ? -5.884 5.930 34.400 1.00 87.25 358 ASN A N 1
ATOM 2896 C CA . ASN A 1 358 ? -4.920 5.308 35.305 1.00 87.25 358 ASN A CA 1
ATOM 2897 C C . ASN A 1 358 ? -3.629 4.915 34.571 1.00 87.25 358 ASN A C 1
ATOM 2899 O O . ASN A 1 358 ? -2.533 4.983 35.132 1.00 87.25 358 ASN A O 1
ATOM 2903 N N . TYR A 1 359 ? -3.734 4.494 33.307 1.00 86.69 359 TYR A N 1
ATOM 2904 C CA . TYR A 1 359 ? -2.576 4.173 32.481 1.00 86.69 359 TYR A CA 1
ATOM 2905 C C . TYR A 1 359 ? -1.777 5.425 32.078 1.00 86.69 359 TYR A C 1
ATOM 2907 O O . TYR A 1 359 ? -0.547 5.408 32.162 1.00 86.69 359 TYR A O 1
ATOM 2915 N N . ILE A 1 360 ? -2.445 6.516 31.682 1.00 86.88 360 ILE A N 1
ATOM 2916 C CA . ILE A 1 360 ? -1.791 7.794 31.347 1.00 86.88 360 ILE A CA 1
ATOM 2917 C C . ILE A 1 360 ? -1.076 8.390 32.563 1.00 86.88 360 ILE A C 1
ATOM 2919 O O . ILE A 1 360 ? 0.072 8.816 32.442 1.00 86.88 360 ILE A O 1
ATOM 2923 N N . GLU A 1 361 ? -1.708 8.392 33.734 1.00 85.69 361 GLU A N 1
ATOM 2924 C CA . GLU A 1 361 ? -1.111 8.921 34.964 1.00 85.69 361 GLU A CA 1
ATOM 2925 C C . GLU A 1 361 ? 0.121 8.117 35.382 1.00 85.69 361 GLU A C 1
ATOM 2927 O O . GLU A 1 361 ? 1.185 8.682 35.637 1.00 85.69 361 GLU A O 1
ATOM 2932 N N . LYS A 1 362 ? 0.027 6.780 35.362 1.00 83.38 362 LYS A N 1
ATOM 2933 C CA . LYS A 1 362 ? 1.183 5.903 35.608 1.00 83.38 362 LYS A CA 1
ATOM 2934 C C . LYS A 1 362 ? 2.307 6.152 34.612 1.00 83.38 362 LYS A C 1
ATOM 2936 O O . LYS A 1 362 ? 3.473 6.154 35.003 1.00 83.38 362 LYS A O 1
ATOM 2941 N N . PHE A 1 363 ? 1.972 6.367 33.340 1.00 81.94 363 PHE A N 1
ATOM 2942 C CA . PHE A 1 363 ? 2.955 6.697 32.318 1.00 81.94 363 PHE A CA 1
ATOM 2943 C C . PHE A 1 363 ? 3.674 8.006 32.656 1.00 81.94 363 PHE A C 1
ATOM 2945 O O . PHE A 1 363 ? 4.899 7.990 32.742 1.00 81.94 363 PHE A O 1
ATOM 2952 N N . TRP A 1 364 ? 2.955 9.096 32.937 1.00 80.12 364 TRP A N 1
ATOM 2953 C CA . TRP A 1 364 ? 3.576 10.375 33.301 1.00 80.12 364 TRP A CA 1
ATOM 2954 C C . TRP A 1 364 ? 4.417 10.293 34.577 1.00 80.12 364 TRP A C 1
ATOM 2956 O O . TRP A 1 364 ? 5.518 10.833 34.599 1.00 80.12 364 TRP A O 1
ATOM 2966 N N . ASN A 1 365 ? 3.972 9.536 35.583 1.00 79.75 365 ASN A N 1
ATOM 2967 C CA . ASN A 1 365 ? 4.740 9.309 36.811 1.00 79.75 365 ASN A CA 1
ATOM 2968 C C . ASN A 1 365 ? 6.017 8.484 36.570 1.00 79.75 365 ASN A C 1
ATOM 2970 O O . ASN A 1 365 ? 7.000 8.635 37.289 1.00 79.75 365 ASN A O 1
ATOM 2974 N N . SER A 1 366 ? 6.019 7.609 35.560 1.00 74.00 366 SER A N 1
ATOM 2975 C CA . SER A 1 366 ? 7.185 6.791 35.196 1.00 74.00 366 SER A CA 1
ATOM 2976 C C . SER A 1 366 ? 8.183 7.499 34.271 1.00 74.00 366 SER A C 1
ATOM 2978 O O . SER A 1 366 ? 9.318 7.045 34.127 1.00 74.00 366 SER A O 1
ATOM 2980 N N . VAL A 1 367 ? 7.769 8.586 33.614 1.00 70.38 367 VAL A N 1
ATOM 2981 C CA . VAL A 1 367 ? 8.559 9.276 32.589 1.00 70.38 367 VAL A CA 1
ATOM 2982 C C . VAL A 1 367 ? 9.286 10.460 33.222 1.00 70.38 367 VAL A C 1
ATOM 2984 O O . VAL A 1 367 ? 8.756 11.563 33.309 1.00 70.38 367 VAL A O 1
ATOM 2987 N N . THR A 1 368 ? 10.533 10.233 33.633 1.00 62.91 368 THR A N 1
ATOM 2988 C CA . THR A 1 368 ? 11.478 11.301 34.005 1.00 62.91 368 THR A CA 1
ATOM 2989 C C . THR A 1 368 ? 12.172 11.896 32.772 1.00 62.91 368 THR A C 1
ATOM 2991 O O . THR A 1 368 ? 12.379 13.104 32.708 1.00 62.91 368 THR A O 1
ATOM 2994 N N . GLU A 1 369 ? 12.444 11.074 31.749 1.00 63.56 369 GLU A N 1
ATOM 2995 C CA . GLU A 1 369 ? 12.937 11.483 30.426 1.00 63.56 369 GLU A CA 1
ATOM 2996 C C . GLU A 1 369 ? 12.128 10.828 29.295 1.00 63.56 369 GLU A C 1
ATOM 2998 O O . GLU A 1 369 ? 11.768 9.647 29.350 1.00 63.56 369 GLU A O 1
ATOM 3003 N N . VAL A 1 370 ? 11.859 11.584 28.223 1.00 62.78 370 VAL A N 1
ATOM 3004 C CA . VAL A 1 370 ? 11.073 11.119 27.066 1.00 62.78 370 VAL A CA 1
ATOM 3005 C C . VAL A 1 370 ? 11.901 10.149 26.218 1.00 62.78 370 VAL A C 1
ATOM 3007 O O . VAL A 1 370 ? 12.494 10.511 25.201 1.00 62.78 370 VAL A O 1
ATOM 3010 N N . ASN A 1 371 ? 11.922 8.874 26.602 1.00 67.81 371 ASN A N 1
ATOM 3011 C CA . ASN A 1 371 ? 12.450 7.826 25.738 1.00 67.81 371 ASN A CA 1
ATOM 3012 C C . ASN A 1 371 ? 11.418 7.474 24.647 1.00 67.81 371 ASN A C 1
ATOM 3014 O O . ASN A 1 371 ? 10.267 7.110 24.929 1.00 67.81 371 ASN A O 1
ATOM 3018 N N . LYS A 1 372 ? 11.845 7.532 23.377 1.00 66.62 372 LYS A N 1
ATOM 3019 C CA . LYS A 1 372 ? 11.019 7.178 22.209 1.00 66.62 372 LYS A CA 1
ATOM 3020 C C . LYS A 1 372 ? 10.424 5.772 22.342 1.00 66.62 372 LYS A C 1
ATOM 3022 O O . LYS A 1 372 ? 9.249 5.582 22.041 1.00 66.62 372 LYS A O 1
ATOM 3027 N N . GLY A 1 373 ? 11.192 4.801 22.846 1.00 70.25 373 GLY A N 1
ATOM 3028 C CA . GLY A 1 373 ? 10.732 3.413 22.986 1.00 70.25 373 GLY A CA 1
ATOM 3029 C C . GLY A 1 373 ? 9.559 3.251 23.961 1.00 70.25 373 GLY A C 1
ATOM 3030 O O . GLY A 1 373 ? 8.580 2.572 23.648 1.00 70.25 373 GLY A O 1
ATOM 3031 N N . VAL A 1 374 ? 9.629 3.919 25.117 1.00 73.81 374 VAL A N 1
ATOM 3032 C CA . VAL A 1 374 ? 8.583 3.872 26.156 1.00 73.81 374 VAL A CA 1
ATOM 3033 C C . VAL A 1 374 ? 7.313 4.577 25.668 1.00 73.81 374 VAL A C 1
ATOM 3035 O O . VAL A 1 374 ? 6.213 4.055 25.831 1.00 73.81 374 VAL A O 1
ATOM 3038 N N . THR A 1 375 ? 7.467 5.698 24.960 1.00 76.56 375 THR A N 1
ATOM 3039 C CA . THR A 1 375 ? 6.351 6.448 24.360 1.00 76.56 375 THR A CA 1
ATOM 3040 C C . THR A 1 375 ? 5.597 5.616 23.315 1.00 76.56 375 THR A C 1
ATOM 3042 O O . THR A 1 375 ? 4.370 5.543 23.348 1.00 76.56 375 THR A O 1
ATOM 3045 N N . PHE A 1 376 ? 6.306 4.922 22.414 1.00 75.56 376 PHE A N 1
ATOM 3046 C CA . PHE A 1 376 ? 5.660 4.052 21.420 1.00 75.56 376 PHE A CA 1
ATOM 3047 C C . PHE A 1 376 ? 4.914 2.876 22.056 1.00 75.56 376 PHE A C 1
ATOM 3049 O O . PHE A 1 376 ? 3.854 2.482 21.561 1.00 75.56 376 PHE A O 1
ATOM 3056 N N . ARG A 1 377 ? 5.442 2.323 23.155 1.00 81.00 377 ARG A N 1
ATOM 3057 C CA . ARG A 1 377 ? 4.755 1.279 23.922 1.00 81.00 377 ARG A CA 1
ATOM 3058 C C . ARG A 1 377 ? 3.470 1.810 24.555 1.00 81.00 377 ARG A C 1
ATOM 3060 O O . ARG A 1 377 ? 2.440 1.167 24.402 1.00 81.00 377 ARG A O 1
ATOM 3067 N N . CYS A 1 378 ? 3.524 2.987 25.173 1.00 83.00 378 CYS A N 1
ATOM 3068 C CA . CYS A 1 378 ? 2.357 3.644 25.757 1.00 83.00 378 CYS A CA 1
ATOM 3069 C C . CYS A 1 378 ? 1.253 3.859 24.716 1.00 83.00 378 CYS A C 1
ATOM 3071 O O . CYS A 1 378 ? 0.126 3.419 24.915 1.00 83.00 378 CYS A O 1
ATOM 3073 N N . ILE A 1 379 ? 1.580 4.417 23.546 1.00 83.88 379 ILE A N 1
ATOM 3074 C CA . ILE A 1 379 ? 0.575 4.624 22.493 1.00 83.88 379 ILE A CA 1
ATOM 3075 C C . ILE A 1 379 ? -0.029 3.294 22.023 1.00 83.88 379 ILE A C 1
ATOM 3077 O O . ILE A 1 379 ? -1.232 3.199 21.780 1.00 83.88 379 ILE A O 1
ATOM 3081 N N . LYS A 1 380 ? 0.793 2.248 21.891 1.00 84.50 380 LYS A N 1
ATOM 3082 C CA . LYS A 1 380 ? 0.296 0.918 21.538 1.00 84.50 380 LYS A CA 1
ATOM 3083 C C . LYS A 1 380 ? -0.685 0.396 22.588 1.00 84.50 380 LYS A C 1
ATOM 3085 O O . LYS A 1 380 ? -1.734 -0.111 22.207 1.00 84.50 380 LYS A O 1
ATOM 3090 N N . ASP A 1 381 ? -0.354 0.521 23.866 1.00 87.62 381 ASP A N 1
ATOM 3091 C CA . ASP A 1 381 ? -1.187 0.035 24.965 1.00 87.62 381 ASP A CA 1
ATOM 3092 C C . ASP A 1 381 ? -2.495 0.847 25.079 1.00 87.62 381 ASP A C 1
ATOM 3094 O O . ASP A 1 381 ? -3.560 0.249 25.211 1.00 87.62 381 ASP A O 1
ATOM 3098 N N . LEU A 1 382 ? -2.462 2.173 24.884 1.00 88.56 382 LEU A N 1
ATOM 3099 C CA . LEU A 1 382 ? -3.665 3.020 24.817 1.00 88.56 382 LEU A CA 1
ATOM 3100 C C . LEU A 1 382 ? -4.614 2.607 23.683 1.00 88.56 382 LEU A C 1
ATOM 3102 O O . LEU A 1 382 ? -5.827 2.559 23.879 1.00 88.56 382 LEU A O 1
ATOM 3106 N N . ARG A 1 383 ? -4.079 2.247 22.509 1.00 89.50 383 ARG A N 1
ATOM 3107 C CA . ARG A 1 383 ? -4.888 1.704 21.400 1.00 89.50 383 ARG A CA 1
ATOM 3108 C C . ARG A 1 383 ? -5.517 0.355 21.752 1.00 89.50 383 ARG A C 1
ATOM 3110 O O . ARG A 1 383 ? -6.641 0.084 21.345 1.00 89.50 383 ARG A O 1
ATOM 3117 N N . LEU A 1 384 ? -4.811 -0.496 22.502 1.00 89.25 384 LEU A N 1
ATOM 3118 C CA . LEU A 1 384 ? -5.379 -1.762 22.972 1.00 89.25 384 LEU A CA 1
ATOM 3119 C C . LEU A 1 384 ? -6.556 -1.514 23.922 1.00 89.25 384 LEU A C 1
ATOM 3121 O O . LEU A 1 384 ? -7.584 -2.153 23.739 1.00 89.25 384 LEU A O 1
ATOM 3125 N N . ILE A 1 385 ? -6.444 -0.553 24.847 1.00 88.81 385 ILE A N 1
ATOM 3126 C CA . ILE A 1 385 ? -7.533 -0.167 25.766 1.00 88.81 385 ILE A CA 1
ATOM 3127 C C . ILE A 1 385 ? -8.771 0.308 24.991 1.00 88.81 385 ILE A C 1
ATOM 3129 O O . ILE A 1 385 ? -9.880 -0.141 25.281 1.00 88.81 385 ILE A O 1
ATOM 3133 N N . CYS A 1 386 ? -8.574 1.157 23.973 1.00 89.00 386 CYS A N 1
ATOM 3134 C CA . CYS A 1 386 ? -9.657 1.663 23.117 1.00 89.00 386 CYS A CA 1
ATOM 3135 C C . CYS A 1 386 ? -10.383 0.539 22.357 1.00 89.00 386 CYS A C 1
ATOM 3137 O O . CYS A 1 386 ? -11.578 0.641 22.092 1.00 89.00 386 CYS A O 1
ATOM 3139 N N . ASN A 1 387 ? -9.674 -0.537 22.004 1.00 89.38 387 ASN A N 1
ATOM 3140 C CA . ASN A 1 387 ? -10.269 -1.701 21.352 1.00 89.38 387 ASN A CA 1
ATOM 3141 C C . ASN A 1 387 ? -11.001 -2.600 22.351 1.00 89.38 387 ASN A C 1
ATOM 3143 O O . ASN A 1 387 ? -12.188 -2.864 22.173 1.00 89.38 387 ASN A O 1
ATOM 3147 N N . HIS A 1 388 ? -10.299 -3.080 23.377 1.00 87.69 388 HIS A N 1
ATOM 3148 C CA . HIS A 1 388 ? -10.863 -3.871 24.468 1.00 87.69 388 HIS A CA 1
ATOM 3149 C C . HIS A 1 388 ? -9.860 -3.988 25.634 1.00 87.69 388 HIS A C 1
ATOM 3151 O O . HIS A 1 388 ? -8.696 -4.327 25.381 1.00 87.69 388 HIS A O 1
ATOM 3157 N N . PRO A 1 389 ? -10.275 -3.792 26.900 1.00 83.62 389 PRO A N 1
ATOM 3158 C CA . PRO A 1 389 ? -9.386 -3.900 28.063 1.00 83.62 389 PRO A CA 1
ATOM 3159 C C . PRO A 1 389 ? -8.603 -5.221 28.150 1.00 83.62 389 PRO A C 1
ATOM 3161 O O . PRO A 1 389 ? -7.389 -5.188 28.361 1.00 83.62 389 PRO A O 1
ATOM 3164 N N . ASP A 1 390 ? -9.238 -6.363 27.861 1.00 80.12 390 ASP A N 1
ATOM 3165 C CA . ASP A 1 390 ? -8.622 -7.710 27.907 1.00 80.12 390 ASP A CA 1
ATOM 3166 C C . ASP A 1 390 ? -7.426 -7.907 26.966 1.00 80.12 390 ASP A C 1
ATOM 3168 O O . ASP A 1 390 ? -6.662 -8.873 27.069 1.00 80.12 390 ASP A O 1
ATOM 3172 N N . LEU A 1 391 ? -7.237 -7.009 25.998 1.00 78.62 391 LEU A N 1
ATOM 3173 C CA . LEU A 1 391 ? -6.109 -7.102 25.077 1.00 78.62 391 LEU A CA 1
ATOM 3174 C C . LEU A 1 391 ? -4.776 -6.802 25.772 1.00 78.62 391 LEU A C 1
ATOM 3176 O O . LEU A 1 391 ? -3.729 -7.319 25.334 1.00 78.62 391 LEU A O 1
ATOM 3180 N N . LEU A 1 392 ? -4.807 -6.008 26.849 1.00 74.94 392 LEU A N 1
ATOM 3181 C CA . LEU A 1 392 ? -3.657 -5.750 27.706 1.00 74.94 392 LEU A CA 1
ATOM 3182 C C . LEU A 1 392 ? -3.191 -7.048 28.376 1.00 74.94 392 LEU A C 1
ATOM 3184 O O . LEU A 1 392 ? -3.966 -7.935 28.711 1.00 74.94 392 LEU A O 1
ATOM 3188 N N . LYS A 1 393 ? -1.877 -7.204 28.560 1.00 62.38 393 LYS A N 1
ATOM 3189 C CA . LYS A 1 393 ? -1.349 -8.372 29.281 1.00 62.38 393 LYS A CA 1
ATOM 3190 C C . LYS A 1 393 ? -1.815 -8.322 30.744 1.00 62.38 393 LYS A C 1
ATOM 3192 O O . LYS A 1 393 ? -1.759 -7.254 31.353 1.00 62.38 393 LYS A O 1
ATOM 3197 N N . ASN A 1 394 ? -2.140 -9.489 31.313 1.00 52.50 394 ASN A N 1
ATOM 3198 C CA . ASN A 1 394 ? -2.601 -9.708 32.698 1.00 52.50 394 ASN A CA 1
ATOM 3199 C C . ASN A 1 394 ? -1.794 -8.972 33.790 1.00 52.50 394 ASN A C 1
ATOM 3201 O O . ASN A 1 394 ? -2.274 -8.839 34.908 1.00 52.50 394 ASN A O 1
ATOM 3205 N N . SER A 1 395 ? -0.583 -8.479 33.507 1.00 48.22 395 SER A N 1
ATOM 3206 C CA . SER A 1 395 ? 0.220 -7.680 34.439 1.00 48.22 395 SER A CA 1
ATOM 3207 C C . SER A 1 395 ? -0.396 -6.322 34.803 1.00 48.22 395 SER A C 1
ATOM 3209 O O . SER A 1 395 ? -0.096 -5.824 35.879 1.00 48.22 395 SER A O 1
ATOM 3211 N N . VAL A 1 396 ? -1.228 -5.715 33.943 1.00 49.81 396 VAL A N 1
ATOM 3212 C CA . VAL A 1 396 ? -1.882 -4.421 34.251 1.00 49.81 396 VAL A CA 1
ATOM 3213 C C . VAL A 1 396 ? -3.275 -4.629 34.859 1.00 49.81 396 VAL A C 1
ATOM 3215 O O . VAL A 1 396 ? -3.634 -3.930 35.800 1.00 49.81 396 VAL A O 1
ATOM 3218 N N . ILE A 1 397 ? -4.019 -5.638 34.390 1.00 49.03 397 ILE A N 1
ATOM 3219 C CA . ILE A 1 397 ? -5.382 -5.962 34.857 1.00 49.03 397 ILE A CA 1
ATOM 3220 C C . ILE A 1 397 ? -5.367 -6.567 36.275 1.00 49.03 397 ILE A C 1
ATOM 3222 O O . ILE A 1 397 ? -6.264 -6.300 37.068 1.00 49.03 397 ILE A O 1
ATOM 3226 N N . LYS A 1 398 ? -4.287 -7.266 36.670 1.00 46.56 398 LYS A N 1
ATOM 3227 C CA . LYS A 1 398 ? -4.092 -7.736 38.058 1.00 46.56 398 LYS A CA 1
ATOM 3228 C C . LYS A 1 398 ? -4.085 -6.620 39.113 1.00 46.56 398 LYS A C 1
ATOM 3230 O O . LYS A 1 398 ? -4.203 -6.929 40.291 1.00 46.56 398 LYS A O 1
ATOM 3235 N N . VAL A 1 399 ? -3.939 -5.353 38.717 1.00 47.44 399 VAL A N 1
ATOM 3236 C CA . VAL A 1 399 ? -3.949 -4.210 39.644 1.00 47.44 399 VAL A CA 1
ATOM 3237 C C . VAL A 1 399 ? -5.369 -3.829 40.083 1.00 47.44 399 VAL A C 1
ATOM 3239 O O . VAL A 1 399 ? -5.511 -3.170 41.104 1.00 47.44 399 VAL A O 1
ATOM 3242 N N . ILE A 1 400 ? -6.411 -4.244 39.352 1.00 49.34 400 ILE A N 1
ATOM 3243 C CA . ILE A 1 400 ? -7.798 -3.810 39.612 1.00 49.34 400 ILE A CA 1
ATOM 3244 C C . ILE A 1 400 ? -8.624 -4.894 40.323 1.00 49.34 400 ILE A C 1
ATOM 3246 O O . ILE A 1 400 ? -9.685 -4.594 40.847 1.00 49.34 400 ILE A O 1
ATOM 3250 N N . GLY A 1 401 ? -8.097 -6.119 40.440 1.00 39.94 401 GLY A N 1
ATOM 3251 C CA . GLY A 1 401 ? -8.638 -7.135 41.344 1.00 39.94 401 GLY A CA 1
ATOM 3252 C C . GLY A 1 401 ? -10.104 -7.477 41.086 1.00 39.94 401 GLY A C 1
ATOM 3253 O O . GLY A 1 401 ? -10.936 -7.128 41.901 1.00 39.94 401 GLY A O 1
ATOM 3254 N N . GLU A 1 402 ? -10.397 -8.140 39.964 1.00 46.53 402 GLU A N 1
ATOM 3255 C CA . GLU A 1 402 ? -11.513 -9.083 39.741 1.00 46.53 402 GLU A CA 1
ATOM 3256 C C . GLU A 1 402 ? -11.550 -9.466 38.248 1.00 46.53 402 GLU A C 1
ATOM 3258 O O . GLU A 1 402 ? -11.233 -8.646 37.385 1.00 46.53 402 GLU A O 1
ATOM 3263 N N . GLU A 1 403 ? -11.925 -10.710 37.925 1.00 46.66 403 GLU A N 1
ATOM 3264 C CA . GLU A 1 403 ? -12.268 -11.126 36.555 1.00 46.66 403 GLU A CA 1
ATOM 3265 C C . GLU A 1 403 ? -13.622 -10.507 36.173 1.00 46.66 403 GLU A C 1
ATOM 3267 O O . GLU A 1 403 ? -14.665 -11.154 36.230 1.00 46.66 403 GLU A O 1
ATOM 3272 N N . LYS A 1 404 ? -13.629 -9.212 35.846 1.00 53.38 404 LYS A N 1
ATOM 3273 C CA . LYS A 1 404 ? -14.810 -8.543 35.291 1.00 53.38 404 LYS A CA 1
ATOM 3274 C C . LYS A 1 404 ? -14.868 -8.767 33.779 1.00 53.38 404 LYS A C 1
ATOM 3276 O O . LYS A 1 404 ? -13.862 -8.605 33.093 1.00 53.38 404 LYS A O 1
ATOM 3281 N N . ASN A 1 405 ? -16.055 -9.087 33.258 1.00 62.56 405 ASN A N 1
ATOM 3282 C CA . ASN A 1 405 ? -16.341 -9.004 31.824 1.00 62.56 405 ASN A CA 1
ATOM 3283 C C . ASN A 1 405 ? -16.394 -7.526 31.437 1.00 62.56 405 ASN A C 1
ATOM 3285 O O . ASN A 1 405 ? -17.423 -6.872 31.605 1.00 62.56 405 ASN A O 1
ATOM 3289 N N . TYR A 1 406 ? -15.272 -6.990 30.968 1.00 65.50 406 TYR A N 1
ATOM 3290 C CA . TYR A 1 406 ? -15.204 -5.602 30.538 1.00 65.50 406 TYR A CA 1
ATOM 3291 C C . TYR A 1 406 ? -16.029 -5.395 29.267 1.00 65.50 406 TYR A C 1
ATOM 3293 O O . TYR A 1 406 ? -15.907 -6.163 28.316 1.00 65.50 406 TYR A O 1
ATOM 3301 N N . SER A 1 407 ? -16.839 -4.334 29.226 1.00 73.31 407 SE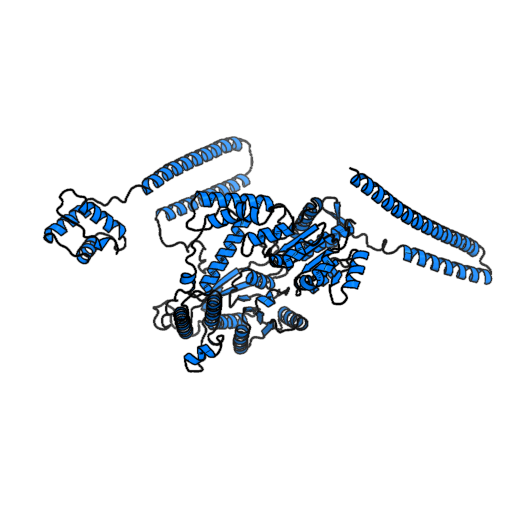R A N 1
ATOM 3302 C CA . SER A 1 407 ? -17.488 -3.914 27.982 1.00 73.31 407 SER A CA 1
ATOM 3303 C C . SER A 1 407 ? -16.603 -2.945 27.191 1.00 73.31 407 SER A C 1
ATOM 3305 O O . SER A 1 407 ? -15.891 -2.112 27.763 1.00 73.31 407 SER A O 1
ATOM 3307 N N . SER A 1 408 ? -16.673 -3.030 25.860 1.00 86.19 408 SER A N 1
ATOM 3308 C CA . SER A 1 408 ? -16.026 -2.097 24.935 1.00 86.19 408 SER A CA 1
ATOM 3309 C C . SER A 1 408 ? -17.055 -1.413 24.050 1.00 86.19 408 SER A C 1
ATOM 3311 O O . SER A 1 408 ? -17.795 -2.081 23.324 1.00 86.19 408 SER A O 1
ATOM 3313 N N . GLY A 1 409 ? -17.018 -0.078 24.015 1.00 86.25 409 GLY A N 1
ATOM 3314 C CA . GLY A 1 409 ? -17.958 0.713 23.217 1.00 86.25 409 GLY A CA 1
ATOM 3315 C C . GLY A 1 409 ? -17.867 0.409 21.718 1.00 86.25 409 GLY A C 1
ATOM 3316 O O . GLY A 1 409 ? -18.869 0.430 21.006 1.00 86.25 409 GLY A O 1
ATOM 3317 N N . LYS A 1 410 ? -16.682 0.030 21.216 1.00 89.44 410 LYS A N 1
ATOM 3318 C CA . LYS A 1 410 ? -16.529 -0.412 19.820 1.00 89.44 410 LYS A CA 1
ATOM 3319 C C . LYS A 1 410 ? -17.209 -1.751 19.551 1.00 89.44 410 LYS A C 1
ATOM 3321 O O . LYS A 1 410 ? -17.811 -1.918 18.493 1.00 89.44 410 LYS A O 1
ATOM 3326 N N . LEU A 1 411 ? -17.086 -2.711 20.470 1.00 89.06 411 LEU A N 1
ATOM 3327 C CA . LEU A 1 411 ? -17.682 -4.038 20.299 1.00 89.06 411 LEU A CA 1
ATOM 3328 C C . LEU A 1 411 ? -19.203 -3.991 20.389 1.00 89.06 411 LEU A C 1
ATOM 3330 O O . LEU A 1 411 ? -19.858 -4.700 19.633 1.00 89.06 411 LEU A O 1
ATOM 3334 N N . GLU A 1 412 ? -19.757 -3.143 21.255 1.00 87.94 412 GLU A N 1
ATOM 3335 C CA . GLU A 1 412 ? -21.204 -2.930 21.348 1.00 87.94 412 GLU A CA 1
ATOM 3336 C C . GLU A 1 412 ? -21.775 -2.421 20.019 1.00 87.94 412 GLU A C 1
ATOM 3338 O O . GLU A 1 412 ? -22.694 -3.025 19.464 1.00 87.94 412 GLU A O 1
ATOM 3343 N N . VAL A 1 413 ? -21.168 -1.372 19.451 1.00 90.19 413 VAL A N 1
ATOM 3344 C CA . VAL A 1 413 ? -21.562 -0.837 18.138 1.00 90.19 413 VAL A CA 1
ATOM 3345 C C . VAL A 1 413 ? -21.355 -1.880 17.035 1.00 90.19 413 VAL A C 1
ATOM 3347 O O . VAL A 1 413 ? -22.209 -2.046 16.166 1.00 90.19 413 VAL A O 1
ATOM 3350 N N . MET A 1 414 ? -20.245 -2.624 17.067 1.00 91.44 414 MET A N 1
ATOM 3351 C CA . MET A 1 414 ? -19.979 -3.688 16.097 1.00 91.44 414 MET A CA 1
ATOM 3352 C C . MET A 1 414 ? -21.042 -4.790 16.155 1.00 91.44 414 MET A C 1
ATOM 3354 O O . MET A 1 414 ? -21.517 -5.220 15.107 1.00 91.44 414 MET A O 1
ATOM 3358 N N . LYS A 1 415 ? -21.432 -5.233 17.354 1.00 89.75 415 LYS A N 1
ATOM 3359 C CA . LYS A 1 415 ? -22.448 -6.272 17.552 1.00 89.75 415 LYS A CA 1
ATOM 3360 C C . LYS A 1 415 ? -23.792 -5.850 16.958 1.00 89.75 415 LYS A C 1
ATOM 3362 O O . LYS A 1 415 ? -24.358 -6.607 16.177 1.00 89.75 415 LYS A O 1
ATOM 3367 N N . GLN A 1 416 ? -24.236 -4.624 17.242 1.00 89.12 416 GLN A N 1
ATOM 3368 C CA . GLN A 1 416 ? -25.481 -4.079 16.688 1.00 89.12 416 GLN A CA 1
ATOM 3369 C C . GLN A 1 416 ? -25.463 -4.052 15.152 1.00 89.12 416 GLN A C 1
ATOM 3371 O O . GLN A 1 416 ? -26.424 -4.470 14.512 1.00 89.12 416 GLN A O 1
ATOM 3376 N N . LEU A 1 417 ? -24.359 -3.608 14.541 1.00 90.88 417 LEU A N 1
ATOM 3377 C CA . LEU A 1 417 ? -24.234 -3.576 13.078 1.00 90.88 417 LEU A CA 1
ATOM 3378 C C . LEU A 1 417 ? -24.235 -4.976 12.460 1.00 90.88 417 LEU A C 1
ATOM 3380 O O . LEU A 1 417 ? -24.850 -5.191 11.419 1.00 90.88 417 LEU A O 1
ATOM 3384 N N . ILE A 1 418 ? -23.543 -5.921 13.094 1.00 90.38 418 ILE A N 1
ATOM 3385 C CA . ILE A 1 418 ? -23.448 -7.303 12.627 1.00 90.38 418 ILE A CA 1
ATOM 3386 C C . ILE A 1 418 ? -24.815 -7.997 12.670 1.00 90.38 418 ILE A C 1
ATOM 3388 O O . ILE A 1 418 ? -25.138 -8.713 11.727 1.00 90.38 418 ILE A O 1
ATOM 3392 N N . GLU A 1 419 ? -25.616 -7.775 13.715 1.00 88.25 419 GLU A N 1
ATOM 3393 C CA . GLU A 1 419 ? -26.976 -8.323 13.826 1.00 88.25 419 GLU A CA 1
ATOM 3394 C C . GLU A 1 419 ? -27.884 -7.777 12.711 1.00 88.25 419 GLU A C 1
ATOM 3396 O O . GLU A 1 419 ? -28.480 -8.555 11.968 1.00 88.25 419 GLU A O 1
ATOM 3401 N N . ILE A 1 420 ? -27.890 -6.454 12.499 1.00 89.88 420 ILE A N 1
ATOM 3402 C CA . ILE A 1 420 ? -28.681 -5.808 11.434 1.00 89.88 420 ILE A CA 1
ATOM 3403 C C . ILE A 1 420 ? -28.282 -6.335 10.050 1.00 89.88 420 ILE A C 1
ATOM 3405 O O . ILE A 1 420 ? -29.131 -6.692 9.236 1.00 89.88 420 ILE A O 1
ATOM 3409 N N . TRP A 1 421 ? -26.982 -6.406 9.765 1.00 90.38 421 TRP A N 1
ATOM 3410 C CA . TRP A 1 421 ? -26.492 -6.848 8.458 1.00 90.38 421 TRP A CA 1
ATOM 3411 C C . TRP A 1 421 ? -26.610 -8.353 8.241 1.00 90.38 421 TRP A C 1
ATOM 3413 O O . TRP A 1 421 ? -26.703 -8.789 7.092 1.00 90.38 421 TRP A O 1
ATOM 3423 N N . GLY A 1 422 ? -26.605 -9.132 9.324 1.00 85.38 422 GLY A N 1
ATOM 3424 C CA . GLY A 1 422 ? -26.936 -10.550 9.304 1.00 85.38 422 GLY A CA 1
ATOM 3425 C C . GLY A 1 422 ? -28.369 -10.766 8.825 1.00 85.38 422 GLY A C 1
ATOM 3426 O O . GLY A 1 422 ? -28.577 -11.543 7.893 1.00 85.38 422 GLY A O 1
ATOM 3427 N N . ASP A 1 423 ? -29.320 -10.007 9.377 1.00 86.31 423 ASP A N 1
ATOM 3428 C CA . ASP A 1 423 ? -30.736 -10.045 8.985 1.00 86.31 423 ASP A CA 1
ATOM 3429 C C . ASP A 1 423 ? -30.964 -9.554 7.543 1.00 86.31 423 ASP A C 1
ATOM 3431 O O . ASP A 1 423 ? -31.801 -10.090 6.817 1.00 86.31 423 ASP A O 1
ATOM 3435 N N . GLU A 1 424 ? -30.196 -8.556 7.094 1.00 87.88 424 GLU A N 1
ATOM 3436 C CA . GLU A 1 424 ? -30.243 -8.029 5.719 1.00 87.88 424 GLU A CA 1
ATOM 3437 C C . GLU A 1 424 ? -29.510 -8.914 4.691 1.00 87.88 424 GLU A C 1
ATOM 3439 O O . GLU A 1 424 ? -29.607 -8.679 3.484 1.00 87.88 424 GLU A O 1
ATOM 3444 N N . GLY A 1 425 ? -28.768 -9.932 5.139 1.00 87.69 425 GLY A N 1
ATOM 3445 C CA . GLY A 1 425 ? -28.019 -10.837 4.265 1.00 87.69 425 GLY A CA 1
ATOM 3446 C C . GLY A 1 425 ? -26.808 -10.189 3.583 1.00 87.69 425 GLY A C 1
ATOM 3447 O O . GLY A 1 425 ? -26.398 -10.608 2.495 1.00 87.69 425 GLY A O 1
ATOM 3448 N N . HIS A 1 426 ? -26.220 -9.156 4.188 1.00 91.00 426 HIS A N 1
ATOM 3449 C CA . HIS A 1 426 ? -25.029 -8.500 3.655 1.00 91.00 426 HIS A CA 1
ATOM 3450 C C . HIS A 1 426 ? -23.751 -9.305 3.931 1.00 91.00 426 HIS A C 1
ATOM 3452 O O . HIS A 1 426 ? -23.556 -9.864 5.007 1.00 91.00 426 HIS A O 1
ATOM 3458 N N . SER A 1 427 ? -22.827 -9.324 2.964 1.00 91.94 427 SER A N 1
ATOM 3459 C CA . SER A 1 427 ? -21.504 -9.941 3.139 1.00 91.94 427 SER A CA 1
ATOM 3460 C C . SER A 1 427 ? -20.529 -8.959 3.793 1.00 91.94 427 SER A C 1
ATOM 3462 O O . SER A 1 427 ? -20.270 -7.876 3.247 1.00 91.94 427 SER A O 1
ATOM 3464 N N . ILE A 1 428 ? -19.981 -9.352 4.944 1.00 92.88 428 ILE A N 1
ATOM 3465 C CA . ILE A 1 428 ? -19.217 -8.487 5.852 1.00 92.88 428 ILE A CA 1
ATOM 3466 C C . ILE A 1 428 ? -17.735 -8.870 5.819 1.00 92.88 428 ILE A C 1
ATOM 3468 O O . ILE A 1 428 ? -17.378 -10.040 5.933 1.00 92.88 428 ILE A O 1
ATOM 3472 N N . VAL A 1 429 ? -16.852 -7.881 5.716 1.00 92.31 429 VAL A N 1
ATOM 3473 C CA . VAL A 1 429 ? -15.402 -8.060 5.864 1.00 92.31 429 VAL A CA 1
ATOM 3474 C C . VAL A 1 429 ? -14.914 -7.213 7.029 1.00 92.31 429 VAL A C 1
ATOM 3476 O O . VAL A 1 429 ? -15.144 -6.009 7.040 1.00 92.31 429 VAL A O 1
ATOM 3479 N N . ILE A 1 430 ? -14.227 -7.820 7.995 1.00 92.81 430 ILE A N 1
ATOM 3480 C CA . ILE A 1 430 ? -13.726 -7.138 9.193 1.00 92.81 430 ILE A CA 1
ATOM 3481 C C . ILE A 1 430 ? -12.200 -7.145 9.183 1.00 92.81 430 ILE A C 1
ATOM 3483 O O . ILE A 1 430 ? -11.569 -8.203 9.161 1.00 92.81 430 ILE A O 1
ATOM 3487 N N . PHE A 1 431 ? -11.613 -5.953 9.233 1.00 91.69 431 PHE A N 1
ATOM 3488 C CA . PHE A 1 431 ? -10.179 -5.732 9.322 1.00 91.69 431 PHE A CA 1
ATOM 3489 C C . PHE A 1 431 ? -9.770 -5.299 10.729 1.00 91.69 431 PHE A C 1
ATOM 3491 O O . PHE A 1 431 ? -10.339 -4.361 11.294 1.00 91.69 431 PHE A O 1
ATOM 3498 N N . SER A 1 432 ? -8.725 -5.940 11.259 1.00 91.19 432 SER A N 1
ATOM 3499 C CA . SER A 1 432 ? -8.043 -5.495 12.477 1.00 91.19 432 SER A CA 1
ATOM 3500 C C . SER A 1 432 ? -6.524 -5.669 12.394 1.00 91.19 432 SER A C 1
ATOM 3502 O O . SER A 1 432 ? -6.034 -6.571 11.718 1.00 91.19 432 SER A O 1
ATOM 3504 N N . GLN A 1 433 ? -5.721 -4.861 13.091 1.00 88.44 433 GLN A N 1
ATOM 3505 C CA . GLN A 1 433 ? -4.270 -5.111 13.161 1.00 88.44 433 GLN A CA 1
ATOM 3506 C C . GLN A 1 433 ? -3.910 -6.155 14.218 1.00 88.44 433 GLN A C 1
ATOM 3508 O O . GLN A 1 433 ? -2.867 -6.811 14.114 1.00 88.44 433 GLN A O 1
ATOM 3513 N N . PHE A 1 434 ? -4.741 -6.310 15.251 1.00 87.88 434 PHE A N 1
ATOM 3514 C CA . PHE A 1 434 ? -4.439 -7.156 16.399 1.00 87.88 434 PHE A CA 1
ATOM 3515 C C . PHE A 1 434 ? -5.149 -8.507 16.291 1.00 87.88 434 PHE A C 1
ATOM 3517 O O . PHE A 1 434 ? -6.363 -8.600 16.421 1.00 87.88 434 PHE A O 1
ATOM 3524 N N . LYS A 1 435 ? -4.376 -9.596 16.180 1.00 88.44 435 LYS A N 1
ATOM 3525 C CA . LYS A 1 435 ? -4.914 -10.975 16.162 1.00 88.44 435 LYS A CA 1
ATOM 3526 C C . LYS A 1 435 ? -5.816 -11.286 17.360 1.00 88.44 435 LYS A C 1
ATOM 3528 O O . LYS A 1 435 ? -6.797 -12.002 17.227 1.00 88.44 435 LYS A O 1
ATOM 3533 N N . LYS A 1 436 ? -5.482 -10.738 18.532 1.00 88.06 436 LYS A N 1
ATOM 3534 C CA . LYS A 1 436 ? -6.302 -10.889 19.738 1.00 88.06 436 LYS A CA 1
ATOM 3535 C C . LYS A 1 436 ? -7.687 -10.244 19.585 1.00 88.06 436 LYS A C 1
ATOM 3537 O O . LYS A 1 436 ? -8.656 -10.818 20.052 1.00 88.06 436 LYS A O 1
ATOM 3542 N N . MET A 1 437 ? -7.783 -9.099 18.908 1.00 89.62 437 MET A N 1
ATOM 3543 C CA . MET A 1 437 ? -9.066 -8.441 18.645 1.00 89.62 437 MET A CA 1
ATOM 3544 C C . MET A 1 437 ? -9.923 -9.265 17.680 1.00 89.62 437 MET A C 1
ATOM 3546 O O . MET A 1 437 ? -11.135 -9.351 17.852 1.00 89.62 437 MET A O 1
ATOM 3550 N N . LEU A 1 438 ? -9.293 -9.946 16.714 1.00 91.06 438 LEU A N 1
ATOM 3551 C CA . LEU A 1 438 ? -9.997 -10.903 15.858 1.00 91.06 438 LEU A CA 1
ATOM 3552 C C . LEU A 1 438 ? -10.573 -12.072 16.662 1.00 91.06 438 LEU A C 1
ATOM 3554 O O . LEU A 1 438 ? -11.704 -12.450 16.398 1.00 91.06 438 LEU A O 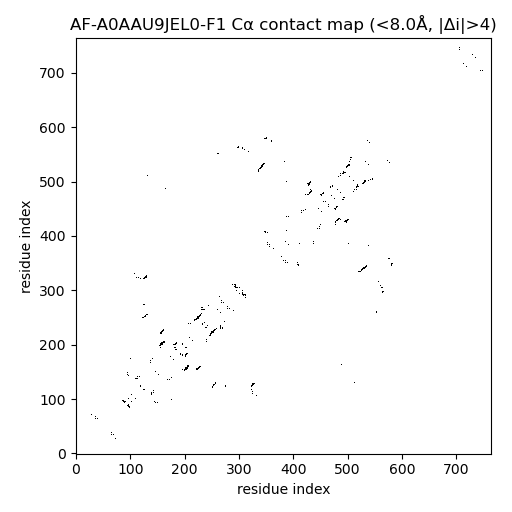1
ATOM 3558 N N . ASN A 1 439 ? -9.863 -12.590 17.674 1.00 90.44 439 ASN A N 1
ATOM 3559 C CA . ASN A 1 439 ? -10.408 -13.639 18.551 1.00 90.44 439 ASN A CA 1
ATOM 3560 C C . ASN A 1 439 ? -11.687 -13.177 19.268 1.00 90.44 439 ASN A C 1
ATOM 3562 O O . ASN A 1 439 ? -12.657 -13.922 19.313 1.00 90.44 439 ASN A O 1
ATOM 3566 N N . ILE A 1 440 ? -11.701 -11.946 19.788 1.00 89.62 440 ILE A N 1
ATOM 3567 C CA . ILE A 1 440 ? -12.888 -11.380 20.448 1.00 89.62 440 ILE A CA 1
ATOM 3568 C C . ILE A 1 440 ? -14.017 -11.169 19.426 1.00 89.62 440 ILE A C 1
ATOM 3570 O O . ILE A 1 440 ? -15.179 -11.467 19.683 1.00 89.62 440 ILE A O 1
ATOM 3574 N N . SER A 1 441 ? -13.674 -10.719 18.218 1.00 90.69 441 SER A N 1
ATOM 3575 C CA . SER A 1 441 ? -14.647 -10.535 17.134 1.00 90.69 441 SER A CA 1
ATOM 3576 C C . SER A 1 441 ? -15.259 -11.862 16.663 1.00 90.69 441 SER A C 1
ATOM 3578 O O . SER A 1 441 ? -16.429 -11.891 16.289 1.00 90.69 441 SER A O 1
ATOM 3580 N N . GLU A 1 442 ? -14.505 -12.968 16.703 1.00 92.12 442 GLU A N 1
ATOM 3581 C CA . GLU A 1 442 ? -15.048 -14.309 16.445 1.00 92.12 442 GLU A CA 1
ATOM 3582 C C . GLU A 1 442 ? -16.126 -14.684 17.452 1.00 92.12 442 GLU A C 1
ATOM 3584 O O . GLU A 1 442 ? -17.142 -15.253 17.067 1.00 92.12 442 GLU A O 1
ATOM 3589 N N . GLU A 1 443 ? -15.914 -14.390 18.732 1.00 89.00 443 GLU A N 1
ATOM 3590 C CA . GLU A 1 443 ? -16.885 -14.697 19.779 1.00 89.00 443 GLU A CA 1
ATOM 3591 C C . GLU A 1 443 ? -18.188 -13.919 19.570 1.00 89.00 443 GLU A C 1
ATOM 3593 O O . GLU A 1 443 ? -19.269 -14.507 19.622 1.00 89.00 443 GLU A O 1
ATOM 3598 N N . VAL A 1 444 ? -18.090 -12.638 19.192 1.00 88.56 444 VAL A N 1
ATOM 3599 C CA . VAL A 1 444 ? -19.255 -11.825 18.809 1.00 88.56 444 VAL A CA 1
ATOM 3600 C C . VAL A 1 444 ? -19.985 -12.439 17.608 1.00 88.56 444 VAL A C 1
ATOM 3602 O O . VAL A 1 444 ? -21.203 -12.610 17.658 1.00 88.56 444 VAL A O 1
ATOM 3605 N N . LEU A 1 445 ? -19.266 -12.852 16.559 1.00 91.25 445 LEU A N 1
ATOM 3606 C CA . LEU A 1 445 ? -19.871 -13.490 15.380 1.00 91.25 445 LEU A CA 1
ATOM 3607 C C . LEU A 1 445 ? -20.522 -14.845 15.702 1.00 91.25 445 LEU A C 1
ATOM 3609 O O . LEU A 1 445 ? -21.596 -15.142 15.177 1.00 91.25 445 LEU A O 1
ATOM 3613 N N . ARG A 1 446 ? -19.910 -15.648 16.585 1.00 91.12 446 ARG A N 1
ATOM 3614 C CA . ARG A 1 446 ? -20.494 -16.906 17.083 1.00 91.12 446 ARG A CA 1
ATOM 3615 C C . ARG A 1 446 ? -21.772 -16.644 17.868 1.00 91.12 446 ARG A C 1
ATOM 3617 O O . ARG A 1 446 ? -22.751 -17.349 17.654 1.00 91.12 446 ARG A O 1
ATOM 3624 N N . SER A 1 447 ? -21.771 -15.626 18.731 1.00 87.31 447 SER A N 1
ATOM 3625 C CA . SER A 1 447 ? -22.947 -15.246 19.522 1.00 87.31 447 SER A CA 1
ATOM 3626 C C . SER A 1 447 ? -24.123 -14.800 18.645 1.00 87.31 447 SER A C 1
ATOM 3628 O O . SER A 1 447 ? -25.268 -15.093 18.972 1.00 87.31 447 SER A O 1
ATOM 3630 N N . ALA A 1 448 ? -23.836 -14.178 17.496 1.00 86.06 448 ALA A N 1
ATOM 3631 C CA . ALA A 1 448 ? -24.828 -13.779 16.500 1.00 86.06 448 ALA A CA 1
ATOM 3632 C C . ALA A 1 448 ? -25.245 -14.918 15.540 1.00 86.06 448 ALA A C 1
ATOM 3634 O O . ALA A 1 448 ? -26.100 -14.715 14.685 1.00 86.06 448 ALA A O 1
ATOM 3635 N N . GLY A 1 449 ? -24.643 -16.113 15.633 1.00 88.12 449 GLY A N 1
ATOM 3636 C CA . GLY A 1 449 ? -24.967 -17.250 14.760 1.00 88.12 449 GLY A CA 1
ATOM 3637 C C . GLY A 1 449 ? -24.500 -17.105 13.303 1.00 88.12 449 GLY A C 1
ATOM 3638 O O . GLY A 1 449 ? -24.999 -17.802 12.420 1.00 88.12 449 GLY A O 1
ATOM 3639 N N . ILE A 1 450 ? -23.540 -16.218 13.029 1.00 89.81 450 ILE A N 1
ATOM 3640 C CA . ILE A 1 450 ? -23.087 -15.897 11.670 1.00 89.81 450 ILE A CA 1
ATOM 3641 C C . ILE A 1 450 ? -21.934 -16.818 11.263 1.00 89.81 450 ILE A C 1
ATOM 3643 O O . ILE A 1 450 ? -20.958 -16.983 11.993 1.00 89.81 450 ILE A O 1
ATOM 3647 N N . LYS A 1 451 ? -22.007 -17.395 10.057 1.00 93.19 451 LYS A N 1
ATOM 3648 C CA . LYS A 1 451 ? -20.917 -18.208 9.499 1.00 93.19 451 LYS A CA 1
ATOM 3649 C C . LYS A 1 451 ? -19.759 -17.309 9.082 1.00 93.19 451 LYS A C 1
ATOM 3651 O O . LYS A 1 451 ? -19.918 -16.456 8.208 1.00 93.19 451 LYS A O 1
ATOM 3656 N N . PHE A 1 452 ? -18.582 -17.528 9.660 1.00 94.19 452 PHE A N 1
ATOM 3657 C CA . PHE A 1 452 ? -17.409 -16.709 9.377 1.00 94.19 452 PHE A CA 1
ATOM 3658 C C . PHE A 1 452 ? -16.180 -17.530 8.972 1.00 94.19 452 PHE A C 1
ATOM 3660 O O . PHE A 1 452 ? -16.049 -18.706 9.309 1.00 94.19 452 PHE A O 1
ATOM 3667 N N . GLY A 1 453 ? -15.269 -16.888 8.244 1.00 92.56 453 GLY A N 1
ATOM 3668 C CA . GLY A 1 453 ? -13.926 -17.379 7.942 1.00 92.56 453 GLY A CA 1
ATOM 3669 C C . GLY A 1 453 ? -12.870 -16.435 8.513 1.00 92.56 453 GLY A C 1
ATOM 3670 O O . GLY A 1 453 ? -13.148 -15.256 8.732 1.00 92.56 453 GLY A O 1
ATOM 3671 N N . ARG A 1 454 ? -11.649 -16.928 8.738 1.00 91.19 454 ARG A N 1
ATOM 3672 C CA . ARG A 1 454 ? -10.534 -16.127 9.263 1.00 91.19 454 ARG A CA 1
ATOM 3673 C C . ARG A 1 454 ? -9.291 -16.268 8.401 1.00 91.19 454 ARG A C 1
ATOM 3675 O O . ARG A 1 454 ? -8.913 -17.380 8.051 1.00 91.19 454 ARG A O 1
ATOM 3682 N N . ILE A 1 455 ? -8.639 -15.144 8.102 1.00 88.19 455 ILE A N 1
ATOM 3683 C CA . ILE A 1 455 ? -7.372 -15.087 7.371 1.00 88.19 455 ILE A CA 1
ATOM 3684 C C . ILE A 1 455 ? -6.348 -14.257 8.153 1.00 88.19 455 ILE A C 1
ATOM 3686 O O . ILE A 1 455 ? -6.299 -13.023 8.100 1.00 88.19 455 ILE A O 1
ATOM 3690 N N . ASP A 1 456 ? -5.461 -14.980 8.831 1.00 85.88 456 ASP A N 1
ATOM 3691 C CA . ASP A 1 456 ? -4.390 -14.431 9.656 1.00 85.88 456 ASP A CA 1
ATOM 3692 C C . ASP A 1 456 ? -3.012 -14.850 9.143 1.00 85.88 456 ASP A C 1
ATOM 3694 O O . ASP A 1 456 ? -2.860 -15.797 8.376 1.00 85.88 456 ASP A O 1
ATOM 3698 N N . GLY A 1 457 ? -1.964 -14.192 9.647 1.00 78.00 457 GLY A N 1
ATOM 3699 C CA . GLY A 1 457 ? -0.583 -14.484 9.251 1.00 78.00 457 GLY A CA 1
ATOM 3700 C C . GLY A 1 457 ? -0.057 -15.863 9.673 1.00 78.00 457 GLY A C 1
ATOM 3701 O O . GLY A 1 457 ? 1.062 -16.192 9.309 1.00 78.00 457 GLY A O 1
ATOM 3702 N N . ASN A 1 458 ? -0.824 -16.643 10.444 1.00 81.62 458 ASN A N 1
ATOM 3703 C CA . ASN A 1 458 ? -0.462 -18.017 10.815 1.00 81.62 458 ASN A CA 1
ATOM 3704 C C . ASN A 1 458 ? -0.958 -19.050 9.793 1.00 81.62 458 ASN A C 1
ATOM 3706 O O . ASN A 1 458 ? -0.481 -20.177 9.804 1.00 81.62 458 ASN A O 1
ATOM 3710 N N . ILE A 1 459 ? -1.924 -18.684 8.945 1.00 81.06 459 ILE A N 1
ATOM 3711 C CA . ILE A 1 459 ? -2.508 -19.601 7.968 1.00 81.06 459 ILE A CA 1
ATOM 3712 C C . ILE A 1 459 ? -1.567 -19.689 6.770 1.00 81.06 459 ILE A C 1
ATOM 3714 O O . ILE A 1 459 ? -1.138 -18.650 6.236 1.00 81.06 459 ILE A O 1
ATOM 3718 N N . ASN A 1 460 ? -1.254 -20.922 6.369 1.00 77.69 460 ASN A N 1
ATOM 3719 C CA . ASN A 1 460 ? -0.410 -21.190 5.214 1.00 77.69 460 ASN A CA 1
ATOM 3720 C C . ASN A 1 460 ? -1.072 -20.662 3.930 1.00 77.69 460 ASN A C 1
ATOM 3722 O O . ASN A 1 460 ? -2.285 -20.484 3.879 1.00 77.69 460 ASN A O 1
ATOM 3726 N N . ILE A 1 461 ? -0.283 -20.355 2.901 1.00 73.31 461 ILE A N 1
ATOM 3727 C CA . ILE A 1 461 ? -0.784 -19.703 1.679 1.00 73.31 461 ILE A CA 1
ATOM 3728 C C . ILE A 1 461 ? -1.827 -20.581 0.970 1.00 73.31 461 ILE A C 1
ATOM 3730 O O . ILE A 1 461 ? -2.843 -20.054 0.514 1.00 73.31 461 ILE A O 1
ATOM 3734 N N . ASP A 1 462 ? -1.615 -21.897 0.962 1.00 77.00 462 ASP A N 1
ATOM 3735 C CA . ASP A 1 462 ? -2.483 -22.868 0.287 1.00 77.00 462 ASP A CA 1
ATOM 3736 C C . ASP A 1 462 ? -3.899 -22.913 0.890 1.00 77.00 462 ASP A C 1
ATOM 3738 O O . ASP A 1 462 ? -4.884 -22.989 0.157 1.00 77.00 462 ASP A O 1
ATOM 3742 N N . ASP A 1 463 ? -4.024 -22.742 2.210 1.00 83.19 463 ASP A N 1
ATOM 3743 C CA . ASP A 1 463 ? -5.308 -22.788 2.927 1.00 83.19 463 ASP A CA 1
ATOM 3744 C C . ASP A 1 463 ? -6.131 -21.496 2.785 1.00 83.19 463 ASP A C 1
ATOM 3746 O O . ASP A 1 463 ? -7.331 -21.471 3.071 1.00 83.19 463 ASP A O 1
ATOM 3750 N N . ARG A 1 464 ? -5.519 -20.394 2.328 1.00 82.69 464 ARG A N 1
ATOM 3751 C CA . ARG A 1 464 ? -6.220 -19.104 2.174 1.00 82.69 464 ARG A CA 1
ATOM 3752 C C . ARG A 1 464 ? -7.193 -19.127 1.004 1.00 82.69 464 ARG A C 1
ATOM 3754 O O . ARG A 1 464 ? -8.290 -18.581 1.113 1.00 82.69 464 ARG A O 1
ATOM 3761 N N . LEU A 1 465 ? -6.785 -19.735 -0.111 1.00 81.94 465 LEU A N 1
ATOM 3762 C CA . LEU A 1 465 ? -7.565 -19.770 -1.350 1.00 81.94 465 LEU A CA 1
ATOM 3763 C C . LEU A 1 465 ? -8.939 -20.439 -1.159 1.00 81.94 465 LEU A C 1
ATOM 3765 O O . LEU A 1 465 ? -9.930 -19.812 -1.543 1.00 81.94 465 LEU A O 1
ATOM 3769 N N . PRO A 1 466 ? -9.051 -21.616 -0.505 1.00 88.12 466 PRO A N 1
ATOM 3770 C CA . PRO A 1 466 ? -10.344 -22.219 -0.190 1.00 88.12 466 PRO A CA 1
ATOM 3771 C C . PRO A 1 466 ? -11.262 -21.298 0.621 1.00 88.12 466 PRO A C 1
ATOM 3773 O O . PRO A 1 466 ? -12.431 -21.152 0.283 1.00 88.12 466 PRO A O 1
ATOM 3776 N N . ILE A 1 467 ? -10.749 -20.624 1.658 1.00 89.31 467 ILE A N 1
ATOM 3777 C CA . ILE A 1 467 ? -11.555 -19.725 2.508 1.00 89.31 467 ILE A CA 1
ATOM 3778 C C . ILE A 1 467 ? -12.122 -18.560 1.683 1.00 89.31 467 ILE A C 1
ATOM 3780 O O . ILE A 1 467 ? -13.294 -18.207 1.816 1.00 89.31 467 ILE A O 1
ATOM 3784 N N . ILE A 1 468 ? -11.308 -17.990 0.794 1.00 87.06 468 ILE A N 1
ATOM 3785 C CA . ILE A 1 468 ? -11.718 -16.897 -0.098 1.00 87.06 468 ILE A CA 1
ATOM 3786 C C . ILE A 1 468 ? -12.775 -17.374 -1.096 1.00 87.06 468 ILE A C 1
ATOM 3788 O O . ILE A 1 468 ? -13.756 -16.672 -1.333 1.00 87.06 468 ILE A O 1
ATOM 3792 N N . GLN A 1 469 ? -12.603 -18.567 -1.667 1.00 87.94 469 GLN A N 1
ATOM 3793 C CA . GLN A 1 469 ? -13.589 -19.160 -2.573 1.00 87.94 469 GLN A CA 1
ATOM 3794 C C . GLN A 1 469 ? -14.924 -19.399 -1.863 1.00 87.94 469 GLN A C 1
ATOM 3796 O O . GLN A 1 469 ? -15.966 -19.032 -2.401 1.00 87.94 469 GLN A O 1
ATOM 3801 N N . LYS A 1 470 ? -14.900 -19.908 -0.625 1.00 92.00 470 LYS A N 1
ATOM 3802 C CA . LYS A 1 470 ? -16.103 -20.075 0.202 1.00 92.00 470 LYS A CA 1
ATOM 3803 C C . LYS A 1 470 ? -16.821 -18.753 0.461 1.00 92.00 470 LYS A C 1
ATOM 3805 O O . LYS A 1 470 ? -18.034 -18.680 0.283 1.00 92.00 470 LYS A O 1
ATOM 3810 N N . PHE A 1 471 ? -16.085 -17.694 0.795 1.00 91.44 471 PHE A N 1
ATOM 3811 C CA . PHE A 1 471 ? -16.658 -16.355 0.960 1.00 91.44 471 PHE A CA 1
ATOM 3812 C C . PHE A 1 471 ? -17.261 -15.814 -0.346 1.00 91.44 471 PHE A C 1
ATOM 3814 O O . PHE A 1 471 ? -18.404 -15.365 -0.366 1.00 91.44 471 PHE A O 1
ATOM 3821 N N . ASN A 1 472 ? -16.536 -15.919 -1.462 1.00 88.56 472 ASN A N 1
ATOM 3822 C CA . ASN A 1 472 ? -17.012 -15.439 -2.760 1.00 88.56 472 ASN A CA 1
ATOM 3823 C C . ASN A 1 472 ? -18.215 -16.242 -3.290 1.00 88.56 472 ASN A C 1
ATOM 3825 O O . ASN A 1 472 ? -19.066 -15.670 -3.968 1.00 88.56 472 ASN A O 1
ATOM 3829 N N . SER A 1 473 ? -18.317 -17.532 -2.949 1.00 90.25 473 SER A N 1
ATOM 3830 C CA . SER A 1 473 ? -19.480 -18.380 -3.258 1.00 90.25 473 SER A CA 1
ATOM 3831 C C . SER A 1 473 ? -20.711 -18.086 -2.389 1.00 90.25 473 SER A C 1
ATOM 3833 O O . SER A 1 473 ? -21.820 -18.460 -2.758 1.00 90.25 473 SER A O 1
ATOM 3835 N N . GLY A 1 474 ? -20.533 -17.404 -1.250 1.00 87.50 474 GLY A N 1
ATOM 3836 C CA . GLY A 1 474 ? -21.596 -17.107 -0.288 1.00 87.50 474 GLY A CA 1
ATOM 3837 C C . GLY A 1 474 ? -21.836 -18.178 0.785 1.00 87.50 474 GLY A C 1
ATOM 3838 O O . GLY A 1 474 ? -22.759 -18.019 1.576 1.00 87.50 474 GLY A O 1
ATOM 3839 N N . GLU A 1 475 ? -21.018 -19.239 0.869 1.00 90.62 475 GLU A N 1
ATOM 3840 C CA . GLU A 1 475 ? -21.075 -20.230 1.968 1.00 90.62 475 GLU A CA 1
ATOM 3841 C C . GLU A 1 475 ? -20.803 -19.575 3.336 1.00 90.62 475 GLU A C 1
ATOM 3843 O O . GLU A 1 475 ? -21.349 -19.981 4.366 1.00 90.62 475 GLU A O 1
ATOM 3848 N N . ILE A 1 476 ? -19.955 -18.543 3.326 1.00 92.50 476 ILE A N 1
ATOM 3849 C CA . ILE A 1 476 ? -19.533 -17.768 4.490 1.00 92.50 476 ILE A CA 1
ATOM 3850 C C . ILE A 1 476 ? -20.013 -16.324 4.319 1.00 92.50 476 ILE A C 1
ATOM 3852 O O . ILE A 1 476 ? -19.743 -15.697 3.296 1.00 92.50 476 ILE A O 1
ATOM 3856 N N . THR A 1 477 ? -20.675 -15.781 5.339 1.00 91.25 477 THR A N 1
ATOM 3857 C CA . THR A 1 477 ? -21.242 -14.424 5.327 1.00 91.25 477 THR A CA 1
ATOM 3858 C C . THR A 1 477 ? -20.264 -13.369 5.843 1.00 91.25 477 THR A C 1
ATOM 3860 O O . THR A 1 477 ? -20.283 -12.239 5.353 1.00 91.25 477 THR A O 1
ATOM 3863 N N . ALA A 1 478 ? -19.386 -13.721 6.791 1.00 93.25 478 ALA A N 1
ATOM 3864 C CA . ALA A 1 478 ? -18.397 -12.805 7.366 1.00 93.25 478 ALA A CA 1
ATOM 3865 C C . ALA A 1 478 ? -16.945 -13.286 7.181 1.00 93.25 478 ALA A C 1
ATOM 3867 O O . ALA A 1 478 ? -16.634 -14.459 7.369 1.00 93.25 478 ALA A O 1
ATOM 3868 N N . LEU A 1 479 ? -16.020 -12.381 6.860 1.00 92.69 479 LEU A N 1
ATOM 3869 C CA . LEU A 1 479 ? -14.593 -12.693 6.734 1.00 92.69 479 LEU A CA 1
ATOM 3870 C C . LEU A 1 479 ? -13.755 -11.806 7.659 1.00 92.69 479 LEU A C 1
ATOM 3872 O O . LEU A 1 479 ? -13.730 -10.586 7.507 1.00 92.69 479 LEU A O 1
ATOM 3876 N N . LEU A 1 480 ? -13.043 -12.428 8.597 1.00 92.56 480 LEU A N 1
ATOM 3877 C CA . LEU A 1 480 ? -12.102 -11.776 9.504 1.00 92.56 480 LEU A CA 1
ATOM 3878 C C . LEU A 1 480 ? -10.704 -11.780 8.895 1.00 92.56 480 LEU A C 1
ATOM 3880 O O . LEU A 1 480 ? -10.184 -12.837 8.536 1.00 92.56 480 LEU A O 1
ATOM 3884 N N . MET A 1 481 ? -10.064 -10.618 8.810 1.00 90.19 481 MET A N 1
ATOM 3885 C CA . MET A 1 481 ? -8.711 -10.511 8.275 1.00 90.19 481 MET A CA 1
ATOM 3886 C C . MET A 1 481 ? -7.854 -9.548 9.076 1.00 90.19 481 MET A C 1
ATOM 3888 O O . MET A 1 481 ? -8.309 -8.513 9.563 1.00 90.19 481 MET A O 1
ATOM 3892 N N . THR A 1 482 ? -6.556 -9.841 9.134 1.00 88.75 482 THR A N 1
ATOM 3893 C CA . THR A 1 482 ? -5.608 -8.825 9.601 1.00 88.75 482 THR A CA 1
ATOM 3894 C C . THR A 1 482 ? -5.305 -7.806 8.502 1.00 88.75 482 THR A C 1
ATOM 3896 O O . THR A 1 482 ? -5.068 -8.206 7.363 1.00 88.75 482 THR A O 1
ATOM 3899 N N . THR A 1 483 ? -5.227 -6.506 8.816 1.00 81.44 483 THR A N 1
ATOM 3900 C CA . THR A 1 483 ? -4.968 -5.438 7.817 1.00 81.44 483 THR A CA 1
ATOM 3901 C C . THR A 1 483 ? -3.703 -5.711 6.993 1.00 81.44 483 THR A C 1
ATOM 3903 O O . THR A 1 483 ? -3.680 -5.538 5.778 1.00 81.44 483 THR A O 1
ATOM 3906 N N . LYS A 1 484 ? -2.658 -6.252 7.635 1.00 73.56 484 LYS A N 1
ATOM 3907 C CA . LYS A 1 484 ? -1.400 -6.625 6.966 1.00 73.56 484 LYS A CA 1
ATOM 3908 C C . LYS A 1 484 ? -1.542 -7.815 6.019 1.00 73.56 484 LYS A C 1
ATOM 3910 O O . LYS A 1 484 ? -0.858 -7.849 5.004 1.00 73.56 484 LYS A O 1
ATOM 3915 N N . VAL A 1 485 ? -2.398 -8.786 6.348 1.00 67.94 485 VAL A N 1
ATOM 3916 C CA . VAL A 1 485 ? -2.636 -9.959 5.493 1.00 67.94 485 VAL A CA 1
ATOM 3917 C C . VAL A 1 485 ? -3.593 -9.625 4.352 1.00 67.94 485 VAL A C 1
ATOM 3919 O O . VAL A 1 485 ? -3.383 -10.090 3.236 1.00 67.94 485 VAL A O 1
ATOM 3922 N N . GLY A 1 486 ? -4.548 -8.720 4.585 1.00 54.28 486 GLY A N 1
ATOM 3923 C CA . GLY A 1 486 ? -5.335 -8.073 3.530 1.00 54.28 486 GLY A CA 1
ATOM 3924 C C . GLY A 1 486 ? -4.474 -7.281 2.535 1.00 54.28 486 GLY A C 1
ATOM 3925 O O . GLY A 1 486 ? -4.851 -7.106 1.380 1.00 54.28 486 GLY A O 1
ATOM 3926 N N . GLY A 1 487 ? -3.256 -6.892 2.920 1.00 55.53 487 GLY A N 1
ATOM 3927 C CA . GLY A 1 487 ? -2.253 -6.337 2.011 1.00 55.53 487 GLY A CA 1
ATOM 3928 C C . GLY A 1 487 ? -1.844 -7.266 0.857 1.00 55.53 487 GLY A C 1
ATOM 3929 O O . GLY A 1 487 ? -1.345 -6.795 -0.163 1.00 55.53 487 GLY A O 1
ATOM 3930 N N . PHE A 1 488 ? -2.081 -8.575 0.960 1.00 55.81 488 PHE A N 1
ATOM 3931 C CA . PHE A 1 488 ? -1.578 -9.580 0.025 1.00 55.81 488 PHE A CA 1
ATOM 3932 C C . PHE A 1 488 ? -2.599 -9.958 -1.048 1.00 55.81 488 PHE A C 1
ATOM 3934 O O . PHE A 1 488 ? -3.339 -10.897 -0.836 1.00 55.81 488 PHE A O 1
ATOM 3941 N N . GLY A 1 489 ? -2.636 -9.275 -2.197 1.00 60.66 489 GLY A N 1
ATOM 3942 C CA . GLY A 1 489 ? -3.168 -9.787 -3.483 1.00 60.66 489 GLY A CA 1
ATOM 3943 C C . GLY A 1 489 ? -4.621 -10.308 -3.585 1.00 60.66 489 GLY A C 1
ATOM 3944 O O . GLY A 1 489 ? -5.066 -10.587 -4.696 1.00 60.66 489 GLY A O 1
ATOM 3945 N N . ILE A 1 490 ? -5.370 -10.438 -2.489 1.00 76.00 490 ILE A N 1
ATOM 3946 C CA . ILE A 1 490 ? -6.647 -11.164 -2.417 1.00 76.00 490 ILE A CA 1
ATOM 3947 C C . ILE A 1 490 ? -7.773 -10.351 -3.067 1.00 76.00 490 ILE A C 1
ATOM 3949 O O . ILE A 1 490 ? -7.823 -9.131 -2.929 1.00 76.00 490 ILE A O 1
ATOM 3953 N N . ASN A 1 491 ? -8.671 -11.022 -3.790 1.00 79.81 491 ASN A N 1
ATOM 3954 C CA . ASN A 1 491 ? -9.837 -10.401 -4.419 1.00 79.81 491 ASN A CA 1
ATOM 3955 C C . ASN A 1 491 ? -11.132 -10.820 -3.704 1.00 79.81 491 ASN A C 1
ATOM 3957 O O . ASN A 1 491 ? -11.404 -12.019 -3.593 1.00 79.81 491 ASN A O 1
ATOM 3961 N N . LEU A 1 492 ? -11.924 -9.844 -3.247 1.00 84.31 492 LEU A N 1
ATOM 3962 C CA . LEU A 1 492 ? -13.169 -10.057 -2.494 1.00 84.31 492 LEU A CA 1
ATOM 3963 C C . LEU A 1 492 ? -14.367 -9.368 -3.174 1.00 84.31 492 LEU A C 1
ATOM 3965 O O . LEU A 1 492 ? -14.982 -8.485 -2.576 1.00 84.31 492 LEU A O 1
ATOM 3969 N N . PRO A 1 493 ? -14.737 -9.763 -4.407 1.00 83.31 493 PRO A N 1
ATOM 3970 C CA . PRO A 1 493 ? -15.793 -9.098 -5.177 1.00 83.31 493 PRO A CA 1
ATOM 3971 C C . PRO A 1 493 ? -17.187 -9.197 -4.536 1.00 83.31 493 PRO A C 1
ATOM 3973 O O . PRO A 1 493 ? -18.063 -8.392 -4.842 1.00 83.31 493 PRO A O 1
ATOM 3976 N N . LYS A 1 494 ? -17.414 -10.175 -3.646 1.00 87.56 494 LYS A N 1
ATOM 3977 C CA . LYS A 1 494 ? -18.702 -10.366 -2.960 1.00 87.56 494 LYS A CA 1
ATOM 3978 C C . LYS A 1 494 ? -18.918 -9.395 -1.789 1.00 87.56 494 LYS A C 1
ATOM 3980 O O . LYS A 1 494 ? -20.056 -9.211 -1.352 1.00 87.56 494 LYS A O 1
ATOM 3985 N N . ALA A 1 495 ? -17.856 -8.765 -1.283 1.00 88.81 495 ALA A N 1
ATOM 3986 C CA . ALA A 1 495 ? -17.930 -7.888 -0.119 1.00 88.81 495 ALA A CA 1
ATOM 3987 C C . ALA A 1 495 ? -18.901 -6.714 -0.350 1.00 88.81 495 ALA A C 1
ATOM 3989 O O . ALA A 1 495 ? -18.886 -6.074 -1.398 1.00 88.81 495 ALA A O 1
ATOM 3990 N N . SER A 1 496 ? -19.761 -6.438 0.634 1.00 89.69 496 SER A N 1
ATOM 3991 C CA . SER A 1 496 ? -20.744 -5.337 0.575 1.00 89.69 496 SER A CA 1
ATOM 3992 C C . SER A 1 496 ? -20.572 -4.341 1.725 1.00 89.69 496 SER A C 1
ATOM 3994 O O . SER A 1 496 ? -20.846 -3.147 1.581 1.00 89.69 496 SER A O 1
ATOM 3996 N N . ARG A 1 497 ? -20.108 -4.827 2.881 1.00 90.88 497 ARG A N 1
ATOM 3997 C CA . ARG A 1 497 ? -19.818 -4.027 4.074 1.00 90.88 497 ARG A CA 1
ATOM 3998 C C . ARG A 1 497 ? -18.390 -4.306 4.519 1.00 90.88 497 ARG A C 1
ATOM 4000 O O . ARG A 1 497 ? -18.005 -5.465 4.668 1.00 90.88 497 ARG A O 1
ATOM 4007 N N . VAL A 1 498 ? -17.608 -3.254 4.730 1.00 91.81 498 VAL A N 1
ATOM 4008 C CA . VAL A 1 498 ? -16.228 -3.352 5.217 1.00 91.81 498 VAL A CA 1
ATOM 4009 C C . VAL A 1 498 ? -16.124 -2.631 6.551 1.00 91.81 498 VAL A C 1
ATOM 4011 O O . VAL A 1 498 ? -16.420 -1.444 6.630 1.00 91.81 498 VAL A O 1
ATOM 4014 N N . LEU A 1 499 ? -15.678 -3.334 7.587 1.00 92.50 499 LEU A N 1
ATOM 4015 C CA . LEU A 1 499 ? -15.412 -2.788 8.912 1.00 92.50 499 LEU A CA 1
ATOM 4016 C C . LEU A 1 499 ? -13.907 -2.675 9.139 1.00 92.50 499 LEU A C 1
ATOM 4018 O O . LEU A 1 499 ? -13.181 -3.656 8.996 1.00 92.50 499 LEU A O 1
ATOM 4022 N N . ILE A 1 500 ? -13.439 -1.496 9.538 1.00 92.19 500 ILE A N 1
ATOM 4023 C CA . ILE A 1 500 ? -12.072 -1.276 10.020 1.00 92.19 500 ILE A CA 1
ATOM 4024 C C . ILE A 1 500 ? -12.164 -0.940 11.505 1.00 92.19 500 ILE A C 1
ATOM 4026 O O . ILE A 1 500 ? -12.572 0.167 11.860 1.00 92.19 500 ILE A O 1
ATOM 4030 N N . LEU A 1 501 ? -11.805 -1.903 12.359 1.00 91.19 501 LEU A N 1
ATOM 4031 C CA . LEU A 1 501 ? -11.935 -1.775 13.816 1.00 91.19 501 LEU A CA 1
ATOM 4032 C C . LEU A 1 501 ? -10.872 -0.859 14.422 1.00 91.19 501 LEU A C 1
ATOM 4034 O O . LEU A 1 501 ? -11.160 -0.070 15.323 1.00 91.19 501 LEU A O 1
ATOM 4038 N N . ASP A 1 502 ? -9.642 -0.966 13.929 1.00 88.06 502 ASP A N 1
ATOM 4039 C CA . ASP A 1 502 ? -8.510 -0.185 14.405 1.00 88.06 502 ASP A CA 1
ATOM 4040 C C . ASP A 1 502 ? -7.705 0.392 13.229 1.00 88.06 502 ASP A C 1
ATOM 4042 O O . ASP A 1 502 ? -7.090 -0.371 12.474 1.00 88.06 502 ASP A O 1
ATOM 4046 N N . PRO A 1 503 ? -7.676 1.731 13.061 1.00 81.94 503 PRO A N 1
ATOM 4047 C CA . PRO A 1 503 ? -6.921 2.379 11.990 1.00 81.94 503 PRO A CA 1
ATOM 4048 C C . PRO A 1 503 ? -5.409 2.221 12.201 1.00 81.94 503 PRO A C 1
ATOM 4050 O O . PRO A 1 503 ? -4.916 2.257 13.336 1.00 81.94 503 PRO A O 1
ATOM 4053 N N . ASP A 1 504 ? -4.644 1.997 11.128 1.00 82.75 504 ASP A N 1
ATOM 4054 C CA . ASP A 1 504 ? -3.172 1.919 11.191 1.00 82.75 504 ASP A CA 1
ATOM 4055 C C . ASP A 1 504 ? -2.569 3.321 11.370 1.00 82.75 504 ASP A C 1
ATOM 4057 O O . ASP A 1 504 ? -3.207 4.335 11.147 1.00 82.75 504 ASP A O 1
ATOM 4061 N N . TRP A 1 505 ? -1.316 3.439 11.780 1.00 74.75 505 TRP A N 1
ATOM 4062 C CA . TRP A 1 505 ? -0.609 4.719 11.718 1.00 74.75 505 TRP A CA 1
ATOM 4063 C C . TRP A 1 505 ? -0.370 5.182 10.282 1.00 74.75 505 TRP A C 1
ATOM 4065 O O . TRP A 1 505 ? -0.266 6.381 10.022 1.00 74.75 505 TRP A O 1
ATOM 4075 N N . ASN A 1 506 ? -0.240 4.227 9.360 1.00 75.81 506 ASN A N 1
ATOM 4076 C CA . ASN A 1 506 ? -0.079 4.499 7.943 1.00 75.81 506 ASN A CA 1
ATOM 4077 C C . ASN A 1 506 ? -1.431 4.350 7.223 1.00 75.81 506 ASN A C 1
ATOM 4079 O O . ASN A 1 506 ? -1.876 3.212 7.058 1.00 75.81 506 ASN A O 1
ATOM 4083 N N . PRO A 1 507 ? -2.055 5.440 6.734 1.00 76.38 507 PRO A N 1
ATOM 4084 C CA . PRO A 1 507 ? -3.341 5.354 6.034 1.00 76.38 507 PRO A CA 1
ATOM 4085 C C . PRO A 1 507 ? -3.280 4.455 4.797 1.00 76.38 507 PRO A C 1
ATOM 4087 O O . PRO A 1 507 ? -4.280 3.852 4.427 1.00 76.38 507 PRO A O 1
ATOM 4090 N N . MET A 1 508 ? -2.098 4.304 4.194 1.00 75.31 508 MET A N 1
ATOM 4091 C CA . MET A 1 508 ? -1.915 3.488 2.996 1.00 75.31 508 MET A CA 1
ATOM 4092 C C . MET A 1 508 ? -2.151 1.996 3.235 1.00 75.31 508 MET A C 1
ATOM 4094 O O . MET A 1 508 ? -2.653 1.317 2.346 1.00 75.31 508 MET A O 1
ATOM 4098 N N . ASN A 1 509 ? -1.833 1.484 4.429 1.00 77.94 509 ASN A N 1
ATOM 4099 C CA . ASN A 1 509 ? -2.095 0.080 4.757 1.00 77.94 509 ASN A CA 1
ATOM 4100 C C . ASN A 1 509 ? -3.607 -0.184 4.817 1.00 77.94 509 ASN A C 1
ATOM 4102 O O . ASN A 1 509 ? -4.081 -1.213 4.338 1.00 77.94 509 ASN A O 1
ATOM 4106 N N . ASP A 1 510 ? -4.363 0.773 5.362 1.00 80.62 510 ASP A N 1
ATOM 4107 C CA . ASP A 1 510 ? -5.821 0.703 5.411 1.00 80.62 510 ASP A CA 1
ATOM 4108 C C . ASP A 1 510 ? -6.420 0.847 4.007 1.00 80.62 510 ASP A C 1
ATOM 4110 O O . ASP A 1 510 ? -7.309 0.079 3.650 1.00 80.62 510 ASP A O 1
ATOM 4114 N N . SER A 1 511 ? -5.924 1.784 3.189 1.00 79.06 511 SER A N 1
ATOM 4115 C CA . SER A 1 511 ? -6.350 1.934 1.789 1.00 79.06 511 SER A CA 1
ATOM 4116 C C . SER A 1 511 ? -6.120 0.653 0.990 1.00 79.06 511 SER A C 1
ATOM 4118 O O . SER A 1 511 ? -7.049 0.162 0.357 1.00 79.06 511 SER A O 1
ATOM 4120 N N . GLN A 1 512 ? -4.944 0.033 1.120 1.00 78.94 512 GLN A N 1
ATOM 4121 C CA . GLN A 1 512 ? -4.632 -1.230 0.451 1.00 78.94 512 GLN A CA 1
ATOM 4122 C C . GLN A 1 512 ? -5.583 -2.363 0.872 1.00 78.94 512 GLN A C 1
ATOM 4124 O O . GLN A 1 512 ? -5.968 -3.185 0.038 1.00 78.94 512 GLN A O 1
ATOM 4129 N N . ALA A 1 513 ? -5.967 -2.424 2.151 1.00 79.88 513 ALA A N 1
ATOM 4130 C CA . ALA A 1 513 ? -6.945 -3.397 2.632 1.00 79.88 513 ALA A CA 1
ATOM 4131 C C . ALA A 1 513 ? -8.349 -3.128 2.058 1.00 79.88 513 ALA A C 1
ATOM 4133 O O . ALA A 1 513 ? -9.000 -4.060 1.580 1.00 79.88 513 ALA A O 1
ATOM 4134 N N . LYS A 1 514 ? -8.792 -1.862 2.031 1.00 83.12 514 LYS A N 1
ATOM 4135 C CA . LYS A 1 514 ? -10.078 -1.453 1.433 1.00 83.12 514 LYS A CA 1
ATOM 4136 C C . LYS A 1 514 ? -10.164 -1.815 -0.047 1.00 83.12 514 LYS A C 1
ATOM 4138 O O . LYS A 1 514 ? -11.169 -2.358 -0.490 1.00 83.12 514 LYS A O 1
ATOM 4143 N N . GLU A 1 515 ? -9.095 -1.581 -0.802 1.00 78.88 515 GLU A N 1
ATOM 4144 C CA . GLU A 1 515 ? -9.043 -1.850 -2.243 1.00 78.88 515 GLU A CA 1
ATOM 4145 C C . GLU A 1 515 ? -9.121 -3.343 -2.594 1.00 78.88 515 GLU A C 1
ATOM 4147 O O . GLU A 1 515 ? -9.366 -3.690 -3.748 1.00 78.88 515 GLU A O 1
ATOM 4152 N N . ARG A 1 516 ? -8.967 -4.259 -1.626 1.00 77.88 516 ARG A N 1
ATOM 4153 C CA . ARG A 1 516 ? -9.244 -5.692 -1.852 1.00 77.88 516 ARG A CA 1
ATOM 4154 C C . ARG A 1 516 ? -10.729 -5.998 -1.962 1.00 77.88 516 ARG A C 1
ATOM 4156 O O . ARG A 1 516 ? -11.109 -6.925 -2.674 1.00 77.88 516 ARG A O 1
ATOM 4163 N N . ALA A 1 517 ? -11.534 -5.225 -1.243 1.00 78.81 517 ALA A N 1
ATOM 4164 C CA . ALA A 1 517 ? -12.984 -5.284 -1.272 1.00 78.81 517 ALA A CA 1
ATOM 4165 C C . ALA A 1 517 ? -13.592 -4.301 -2.279 1.00 78.81 517 ALA A C 1
ATOM 4167 O O . ALA A 1 517 ? -14.810 -4.251 -2.349 1.00 78.81 517 ALA A O 1
ATOM 4168 N N . LEU A 1 518 ? -12.774 -3.520 -3.000 1.00 74.62 518 LEU A N 1
ATOM 4169 C CA . LEU A 1 518 ? -13.188 -2.628 -4.085 1.00 74.62 518 LEU A CA 1
ATOM 4170 C C . LEU A 1 518 ? -12.242 -2.793 -5.280 1.00 74.62 518 LEU A C 1
ATOM 4172 O O . LEU A 1 518 ? -11.286 -2.027 -5.464 1.00 74.62 518 LEU A O 1
ATOM 4176 N N . ARG A 1 519 ? -12.510 -3.818 -6.090 1.00 74.94 519 ARG A N 1
ATOM 4177 C CA . ARG A 1 519 ? -11.723 -4.143 -7.286 1.00 74.94 519 ARG A CA 1
ATOM 4178 C C . ARG A 1 519 ? -12.605 -4.130 -8.533 1.00 74.94 519 ARG A C 1
ATOM 4180 O O . ARG A 1 519 ? -13.817 -4.305 -8.454 1.00 74.94 519 ARG A O 1
ATOM 4187 N N . ILE A 1 520 ? -11.978 -3.920 -9.690 1.00 71.62 520 ILE A N 1
ATOM 4188 C CA . ILE A 1 520 ? -12.643 -3.999 -10.997 1.00 71.62 520 ILE A CA 1
ATOM 4189 C C . ILE A 1 520 ? -13.347 -5.362 -11.111 1.00 71.62 520 ILE A C 1
ATOM 4191 O O . ILE A 1 520 ? -12.724 -6.396 -10.862 1.00 71.62 520 ILE A O 1
ATOM 4195 N N . GLY A 1 521 ? -14.640 -5.347 -11.451 1.00 69.44 521 GLY A N 1
ATOM 4196 C CA . GLY A 1 521 ? -15.509 -6.533 -11.487 1.00 69.44 521 GLY A CA 1
ATOM 4197 C C . GLY A 1 521 ? -16.537 -6.619 -10.352 1.00 69.44 521 GLY A C 1
ATOM 4198 O O . GLY A 1 521 ? -17.247 -7.616 -10.247 1.00 69.44 521 GLY A O 1
ATOM 4199 N N . GLN A 1 522 ? -16.630 -5.597 -9.501 1.00 73.56 522 GLN A N 1
ATOM 4200 C CA . GLN A 1 522 ? -17.590 -5.551 -8.405 1.00 73.56 522 GLN A CA 1
ATOM 4201 C C . GLN A 1 522 ? -18.906 -4.893 -8.808 1.00 73.56 522 GLN A C 1
ATOM 4203 O O . GLN A 1 522 ? -18.920 -3.762 -9.277 1.00 73.56 522 GLN A O 1
ATOM 4208 N N . SER A 1 523 ? -20.013 -5.594 -8.572 1.00 72.75 523 SER A N 1
ATOM 4209 C CA . SER A 1 523 ? -21.367 -5.101 -8.849 1.00 72.75 523 SER A CA 1
ATOM 4210 C C . SER A 1 523 ? -22.026 -4.422 -7.644 1.00 72.75 523 SER A C 1
ATOM 4212 O O . SER A 1 523 ? -22.958 -3.642 -7.810 1.00 72.75 523 SER A O 1
ATOM 4214 N N . ASN A 1 524 ? -21.588 -4.737 -6.421 1.00 79.69 524 ASN A N 1
ATOM 4215 C CA . ASN A 1 524 ? -22.270 -4.311 -5.197 1.00 79.69 524 ASN A CA 1
ATOM 4216 C C . ASN A 1 524 ? -21.729 -2.973 -4.685 1.00 79.69 524 ASN A C 1
ATOM 4218 O O . ASN A 1 524 ? -20.515 -2.779 -4.634 1.00 79.69 524 ASN A O 1
ATOM 4222 N N . LYS A 1 525 ? -22.618 -2.090 -4.208 1.00 84.31 525 LYS A N 1
ATOM 4223 C CA . LYS A 1 525 ? -22.222 -0.865 -3.496 1.00 84.31 525 LYS A CA 1
ATOM 4224 C C . LYS A 1 525 ? -21.516 -1.226 -2.187 1.00 84.31 525 LYS A C 1
ATOM 4226 O O . LYS A 1 525 ? -22.110 -1.857 -1.308 1.00 84.31 525 LYS A O 1
ATOM 4231 N N . VAL A 1 526 ? -20.259 -0.806 -2.059 1.00 86.88 526 VAL A N 1
ATOM 4232 C CA . VAL A 1 526 ? -19.417 -1.082 -0.889 1.00 86.88 526 VAL A CA 1
ATOM 4233 C C . VAL A 1 526 ? -19.484 0.088 0.079 1.00 86.88 526 VAL A C 1
ATOM 4235 O O . VAL A 1 526 ? -19.082 1.202 -0.255 1.00 86.88 526 VAL A O 1
ATOM 4238 N N . LEU A 1 527 ? -19.954 -0.179 1.298 1.00 89.81 527 LEU A N 1
ATOM 4239 C CA . LEU A 1 527 ? -19.911 0.785 2.398 1.00 89.81 527 LEU A CA 1
ATOM 4240 C C . LEU A 1 527 ? -18.769 0.430 3.345 1.00 89.81 527 LEU A C 1
ATOM 4242 O O . LEU A 1 527 ? -18.670 -0.710 3.811 1.00 89.81 527 LEU A O 1
ATOM 4246 N N . ILE A 1 528 ? -17.916 1.411 3.627 1.00 90.25 528 ILE A N 1
ATOM 4247 C CA . ILE A 1 528 ? -16.752 1.247 4.496 1.00 90.25 528 ILE A CA 1
ATOM 4248 C C . ILE A 1 528 ? -17.010 1.989 5.799 1.00 90.25 528 ILE A C 1
ATOM 4250 O O . ILE A 1 528 ? -17.244 3.191 5.788 1.00 90.25 528 ILE A O 1
ATOM 4254 N N . TYR A 1 529 ? -16.918 1.285 6.919 1.00 91.69 529 TYR A N 1
ATOM 4255 C CA . TYR A 1 529 ? -17.106 1.834 8.254 1.00 91.69 529 TYR A CA 1
ATOM 4256 C C . TYR A 1 529 ? -15.791 1.783 9.014 1.00 91.69 529 TYR A C 1
ATOM 4258 O O . TYR A 1 529 ? -15.220 0.712 9.237 1.00 91.69 529 TYR A O 1
ATOM 4266 N N . ARG A 1 530 ? -15.306 2.952 9.419 1.00 91.06 530 ARG A N 1
ATOM 4267 C CA . ARG A 1 530 ? -14.083 3.090 10.205 1.00 91.06 530 ARG A CA 1
ATOM 4268 C C . ARG A 1 530 ? -14.436 3.462 11.636 1.00 91.06 530 ARG A C 1
ATOM 4270 O O . ARG A 1 530 ? -15.022 4.515 11.859 1.00 91.06 530 ARG A O 1
ATOM 4277 N N . PHE A 1 531 ? -14.044 2.619 12.584 1.00 92.38 531 PHE A N 1
ATOM 4278 C CA . PHE A 1 531 ? -14.256 2.854 14.009 1.00 92.38 531 PHE A CA 1
ATOM 4279 C C . PHE A 1 531 ? -13.154 3.752 14.568 1.00 92.38 531 PHE A C 1
ATOM 4281 O O . PHE A 1 531 ? -11.967 3.497 14.352 1.00 92.38 531 PHE A O 1
ATOM 4288 N N . ILE A 1 532 ? -13.552 4.794 15.296 1.00 91.25 532 ILE A N 1
ATOM 4289 C CA . ILE A 1 532 ? -12.655 5.718 15.995 1.00 91.25 532 ILE A CA 1
ATOM 4290 C C . ILE A 1 532 ? -13.251 6.016 17.366 1.00 91.25 532 ILE A C 1
ATOM 4292 O O . ILE A 1 532 ? -14.408 6.419 17.462 1.00 91.25 532 ILE A O 1
ATOM 4296 N N . THR A 1 533 ? -12.469 5.863 18.433 1.00 89.69 533 THR A N 1
ATOM 4297 C CA . THR A 1 533 ? -12.896 6.287 19.775 1.00 89.69 533 THR A CA 1
ATOM 4298 C C . THR A 1 533 ? -12.697 7.791 19.994 1.00 89.69 533 THR A C 1
ATOM 4300 O O . THR A 1 533 ? -11.578 8.298 19.858 1.00 89.69 533 THR A O 1
ATOM 4303 N N . LYS A 1 534 ? -13.768 8.510 20.358 1.00 86.06 534 LYS A N 1
ATOM 4304 C CA . LYS A 1 534 ? -13.759 9.968 20.601 1.00 86.06 534 LYS A CA 1
ATOM 4305 C C . LYS A 1 534 ? -12.821 10.357 21.741 1.00 86.06 534 LYS A C 1
ATOM 4307 O O . LYS A 1 534 ? -12.719 9.642 22.731 1.00 86.06 534 LYS A O 1
ATOM 4312 N N . HIS A 1 535 ? -12.167 11.510 21.622 1.00 83.69 535 HIS A N 1
ATOM 4313 C CA . HIS A 1 535 ? -11.273 12.108 22.621 1.00 83.69 535 HIS A CA 1
ATOM 4314 C C . HIS A 1 535 ? -10.060 11.247 23.014 1.00 83.69 535 HIS A C 1
ATOM 4316 O O . HIS A 1 535 ? -9.340 11.566 23.960 1.00 83.69 535 HIS A O 1
ATOM 4322 N N . THR A 1 536 ? -9.791 10.171 22.274 1.00 88.69 536 THR A N 1
ATOM 4323 C CA . THR A 1 536 ? -8.686 9.249 22.554 1.00 88.69 536 THR A CA 1
ATOM 4324 C C . THR A 1 536 ? -7.495 9.468 21.627 1.00 88.69 536 THR A C 1
ATOM 4326 O O . THR A 1 536 ? -7.502 10.295 20.711 1.00 88.69 536 THR A O 1
ATOM 4329 N N . ILE A 1 537 ? -6.451 8.668 21.840 1.00 86.69 537 ILE A N 1
ATOM 4330 C CA . ILE A 1 537 ? -5.299 8.589 20.947 1.00 86.69 537 ILE A CA 1
ATOM 4331 C C . ILE A 1 537 ? -5.678 8.223 19.501 1.00 86.69 537 ILE A C 1
ATOM 4333 O O . ILE A 1 537 ? -4.985 8.639 18.576 1.00 86.69 537 ILE A O 1
ATOM 4337 N N . GLU A 1 538 ? -6.765 7.479 19.278 1.00 87.94 538 GLU A N 1
ATOM 4338 C CA . GLU A 1 538 ? -7.166 7.058 17.932 1.00 87.94 538 GLU A CA 1
ATOM 4339 C C . GLU A 1 538 ? -7.650 8.215 17.065 1.00 87.94 538 GLU A C 1
ATOM 4341 O O . GLU A 1 538 ? -7.256 8.301 15.904 1.00 87.94 538 GLU A O 1
ATOM 4346 N N . GLU A 1 539 ? -8.434 9.134 17.630 1.00 86.88 539 GLU A N 1
ATOM 4347 C CA . GLU A 1 539 ? -8.884 10.341 16.932 1.00 86.88 539 GLU A CA 1
ATOM 4348 C C . GLU A 1 539 ? -7.684 11.189 16.491 1.00 86.88 539 GLU A C 1
ATOM 4350 O O . GLU A 1 539 ? -7.604 11.653 15.355 1.00 86.88 539 GLU A O 1
ATOM 4355 N N . LYS A 1 540 ? -6.674 11.307 17.357 1.00 83.56 540 LYS A N 1
ATOM 4356 C CA . LYS A 1 540 ? -5.442 12.046 17.053 1.00 83.56 540 LYS A CA 1
ATOM 4357 C C . LYS A 1 540 ? -4.602 11.349 15.989 1.00 83.56 540 LYS A C 1
ATOM 4359 O O . LYS A 1 540 ? -4.034 12.017 15.125 1.00 83.56 540 LYS A O 1
ATOM 4364 N N . ILE A 1 541 ? -4.518 10.016 16.030 1.00 82.50 541 ILE A N 1
ATOM 4365 C CA . ILE A 1 541 ? -3.871 9.228 14.973 1.00 82.50 541 ILE A CA 1
ATOM 4366 C C . ILE A 1 541 ? -4.593 9.468 13.649 1.00 82.50 541 ILE A C 1
ATOM 4368 O O . ILE A 1 541 ? -3.933 9.778 12.660 1.00 82.50 541 ILE A O 1
ATOM 4372 N N . TYR A 1 542 ? -5.923 9.400 13.637 1.00 85.12 542 TYR A N 1
ATOM 4373 C CA . TYR A 1 542 ? -6.725 9.636 12.443 1.00 85.12 542 TYR A CA 1
ATOM 4374 C C . TYR A 1 542 ? -6.519 11.046 11.875 1.00 85.12 542 TYR A C 1
ATOM 4376 O O . TYR A 1 542 ? -6.194 11.192 10.698 1.00 85.12 542 TYR A O 1
ATOM 4384 N N . ASN A 1 543 ? -6.572 12.084 12.712 1.00 82.12 543 ASN A N 1
ATOM 4385 C CA . ASN A 1 543 ? -6.316 13.463 12.282 1.00 82.12 543 ASN A CA 1
ATOM 4386 C C . ASN A 1 543 ? -4.926 13.611 11.639 1.00 82.12 543 ASN A C 1
ATOM 4388 O O . ASN A 1 543 ? -4.769 14.269 10.610 1.00 82.12 543 ASN A O 1
ATOM 4392 N N . ARG A 1 544 ? -3.913 12.921 12.179 1.00 75.56 544 ARG A N 1
ATOM 4393 C CA . ARG A 1 544 ? -2.567 12.875 11.583 1.00 75.56 544 ARG A CA 1
ATOM 4394 C C . ARG A 1 544 ? -2.525 12.112 10.262 1.00 75.56 544 ARG A C 1
ATOM 4396 O O . ARG A 1 544 ? -1.783 12.511 9.366 1.00 75.56 544 ARG A O 1
ATOM 4403 N N . GLN A 1 545 ? -3.281 11.025 10.122 1.00 76.38 545 GLN A N 1
ATOM 4404 C CA . GLN A 1 545 ? -3.395 10.303 8.852 1.00 76.38 545 GLN A CA 1
ATOM 4405 C C . GLN A 1 545 ? -4.010 11.190 7.764 1.00 76.38 545 GLN A C 1
ATOM 4407 O O . GLN A 1 545 ? -3.474 11.256 6.654 1.00 76.38 545 GLN A O 1
ATOM 4412 N N . VAL A 1 546 ? -5.104 11.887 8.088 1.00 77.94 546 VAL A N 1
ATOM 4413 C CA . VAL A 1 546 ? -5.778 12.831 7.184 1.00 77.94 546 VAL A CA 1
ATOM 4414 C C . VAL A 1 546 ? -4.804 13.931 6.776 1.00 77.94 546 VAL A C 1
ATOM 4416 O O . VAL A 1 546 ? -4.608 14.168 5.586 1.00 77.94 546 VAL A O 1
ATOM 4419 N N . PHE A 1 547 ? -4.095 14.515 7.745 1.00 71.00 547 PHE A N 1
ATOM 4420 C CA . PHE A 1 547 ? -3.084 15.538 7.491 1.00 71.00 547 PHE A CA 1
ATOM 4421 C C . PHE A 1 547 ? -1.956 15.052 6.567 1.00 71.00 547 PHE A C 1
ATOM 4423 O O . PHE A 1 547 ? -1.604 15.728 5.601 1.00 71.00 547 PHE A O 1
ATOM 4430 N N . LYS A 1 548 ? -1.415 13.850 6.802 1.00 68.38 548 LYS A N 1
ATOM 4431 C CA . LYS A 1 548 ? -0.389 13.257 5.928 1.00 68.38 548 LYS A CA 1
ATOM 4432 C C . LYS A 1 548 ? -0.899 13.019 4.510 1.00 68.38 548 LYS A C 1
ATOM 4434 O O . LYS A 1 548 ? -0.198 13.320 3.547 1.00 68.38 548 LYS A O 1
ATOM 4439 N N . THR A 1 549 ? -2.114 12.492 4.385 1.00 69.62 549 THR A N 1
ATOM 4440 C CA . THR A 1 549 ? -2.743 12.229 3.083 1.00 69.62 549 THR A CA 1
ATOM 4441 C C . THR A 1 549 ? -2.962 13.534 2.322 1.00 69.62 549 THR A C 1
ATOM 4443 O O . THR A 1 549 ? -2.658 13.625 1.133 1.00 69.62 549 THR A O 1
ATOM 4446 N N . PHE A 1 550 ? -3.405 14.573 3.028 1.00 68.38 550 PHE A N 1
ATOM 4447 C CA . PHE A 1 550 ? -3.567 15.916 2.492 1.00 68.38 550 PHE A CA 1
ATOM 4448 C C . PHE A 1 550 ? -2.240 16.501 1.989 1.00 68.38 5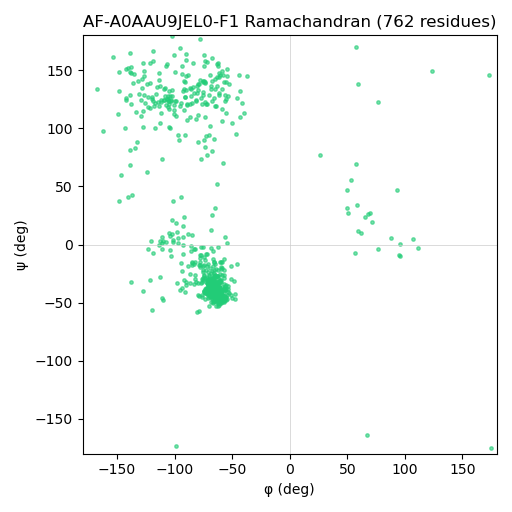50 PHE A C 1
ATOM 4450 O O . PHE A 1 550 ? -2.175 16.968 0.854 1.00 68.38 550 PHE A O 1
ATOM 4457 N N . LEU A 1 551 ? -1.156 16.411 2.771 1.00 63.50 551 LEU A N 1
ATOM 4458 C CA . LEU A 1 551 ? 0.172 16.878 2.351 1.00 63.50 551 LEU A CA 1
ATOM 4459 C C . LEU A 1 551 ? 0.694 16.145 1.108 1.00 63.50 551 LEU A C 1
ATOM 4461 O O . LEU A 1 551 ? 1.192 16.787 0.182 1.00 63.50 551 LEU A O 1
ATOM 4465 N N . ALA A 1 552 ? 0.559 14.817 1.067 1.00 63.97 552 ALA A N 1
ATOM 4466 C CA . ALA A 1 552 ? 0.984 14.017 -0.080 1.00 63.97 552 ALA A CA 1
ATOM 4467 C C . ALA A 1 552 ? 0.210 14.400 -1.353 1.00 63.97 552 ALA A C 1
ATOM 4469 O O . ALA A 1 552 ? 0.802 14.563 -2.420 1.00 63.97 552 ALA A O 1
ATOM 4470 N N . ASN A 1 553 ? -1.105 14.603 -1.237 1.00 66.69 553 ASN A N 1
ATOM 4471 C CA . ASN A 1 553 ? -1.938 15.048 -2.351 1.00 66.69 553 ASN A CA 1
ATOM 4472 C C . ASN A 1 553 ? -1.623 16.486 -2.771 1.00 66.69 553 ASN A C 1
ATOM 4474 O O . ASN A 1 553 ? -1.638 16.781 -3.958 1.00 66.69 553 ASN A O 1
ATOM 4478 N N . LYS A 1 554 ? -1.277 17.373 -1.839 1.00 63.28 554 LYS A N 1
ATOM 4479 C CA . LYS A 1 554 ? -0.923 18.766 -2.132 1.00 63.28 554 LYS A CA 1
ATOM 4480 C C . LYS A 1 554 ? 0.351 18.888 -2.974 1.00 63.28 554 LYS A C 1
ATOM 4482 O O . LYS A 1 554 ? 0.358 19.608 -3.966 1.00 63.28 554 LYS A O 1
ATOM 4487 N N . ILE A 1 555 ? 1.406 18.147 -2.624 1.00 61.91 555 ILE A N 1
ATOM 4488 C CA . ILE A 1 555 ? 2.667 18.146 -3.390 1.00 61.91 555 ILE A CA 1
ATOM 4489 C C . ILE A 1 555 ? 2.441 17.616 -4.817 1.00 61.91 555 ILE A C 1
ATOM 4491 O O . ILE A 1 555 ? 3.052 18.107 -5.762 1.00 61.91 555 ILE A O 1
ATOM 4495 N N . LEU A 1 556 ? 1.545 16.638 -4.982 1.00 60.62 556 LEU A N 1
ATOM 4496 C CA . LEU A 1 556 ? 1.322 15.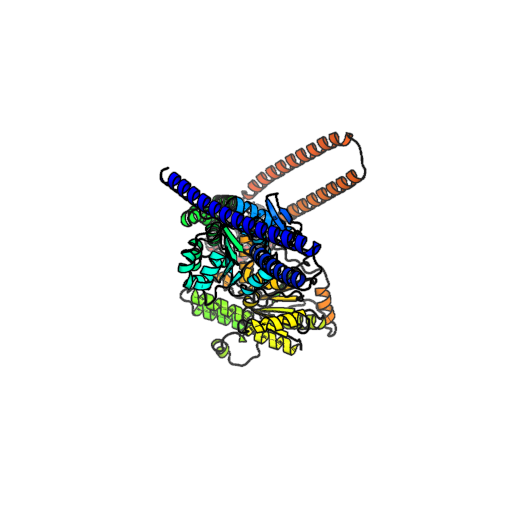958 -6.261 1.00 60.62 556 LEU A CA 1
ATOM 4497 C C . LEU A 1 556 ? 0.244 16.611 -7.146 1.00 60.62 556 LEU A C 1
ATOM 4499 O O . LEU A 1 556 ? 0.383 16.596 -8.365 1.00 60.62 556 LEU A O 1
ATOM 4503 N N . LEU A 1 557 ? -0.822 17.172 -6.565 1.00 55.47 557 LEU A N 1
ATOM 4504 C CA . LEU A 1 557 ? -2.021 17.613 -7.293 1.00 55.47 557 LEU A CA 1
ATOM 4505 C C . LEU A 1 557 ? -2.175 19.142 -7.322 1.00 55.47 557 LEU A C 1
ATOM 4507 O O . LEU A 1 557 ? -2.385 19.695 -8.402 1.00 55.47 557 LEU A O 1
ATOM 4511 N N . CYS A 1 558 ? -2.007 19.845 -6.193 1.00 42.09 558 CYS A N 1
ATOM 4512 C CA . CYS A 1 558 ? -2.268 21.291 -6.091 1.00 42.09 558 CYS A CA 1
ATOM 4513 C C . CYS A 1 558 ? -1.353 21.995 -5.071 1.00 42.09 558 CYS A C 1
ATOM 4515 O O . CYS A 1 558 ? -1.546 21.820 -3.867 1.00 42.09 558 CYS A O 1
ATOM 4517 N N . PRO A 1 559 ? -0.434 22.871 -5.504 1.00 44.78 559 PRO A N 1
ATOM 4518 C CA . PRO A 1 559 ? 0.447 23.586 -4.588 1.00 44.78 559 PRO A CA 1
ATOM 4519 C C . PRO A 1 559 ? -0.248 24.775 -3.877 1.00 44.78 559 PRO A C 1
ATOM 4521 O O . PRO A 1 559 ? 0.239 25.224 -2.843 1.00 44.78 559 PRO A O 1
ATOM 4524 N N . ASP A 1 560 ? -1.397 25.269 -4.369 1.00 40.34 560 ASP A N 1
ATOM 4525 C CA . ASP A 1 560 ? -2.019 26.575 -4.019 1.00 40.34 560 ASP A CA 1
ATOM 4526 C C . ASP A 1 560 ? -2.576 26.747 -2.595 1.00 40.34 560 ASP A C 1
ATOM 4528 O O . ASP A 1 560 ? -3.053 27.824 -2.228 1.00 40.34 560 ASP A O 1
ATOM 4532 N N . GLN A 1 561 ? -2.541 25.718 -1.755 1.00 39.94 561 GLN A N 1
ATOM 4533 C CA . GLN A 1 561 ? -3.083 25.814 -0.398 1.00 39.94 561 GLN A CA 1
ATOM 4534 C C . GLN A 1 561 ? -1.987 26.244 0.593 1.00 39.94 561 GLN A C 1
ATOM 4536 O O . GLN A 1 561 ? -0.844 25.816 0.490 1.00 39.94 561 GLN A O 1
ATOM 4541 N N . ARG A 1 562 ? -2.286 27.109 1.567 1.00 36.12 562 ARG A N 1
ATOM 4542 C CA . ARG A 1 562 ? -1.317 27.559 2.595 1.00 36.12 562 ARG A CA 1
ATOM 4543 C C . ARG A 1 562 ? -1.344 26.643 3.835 1.00 36.12 562 ARG A C 1
ATOM 4545 O O . ARG A 1 562 ? -2.205 25.777 3.941 1.00 36.12 562 ARG A O 1
ATOM 4552 N N . SER A 1 563 ? -0.309 26.743 4.669 1.00 37.09 563 SER A N 1
ATOM 4553 C CA . SER A 1 563 ? 0.104 25.835 5.759 1.00 37.09 563 SER A CA 1
ATOM 4554 C C . SER A 1 563 ? -0.893 25.662 6.924 1.00 37.09 563 SER A C 1
ATOM 4556 O O . SER A 1 563 ? -1.689 26.554 7.202 1.00 37.09 563 SER A O 1
ATOM 4558 N N . PHE A 1 564 ? -0.785 24.528 7.646 1.00 34.50 564 PHE A N 1
ATOM 4559 C CA . PHE A 1 564 ? -1.436 24.266 8.944 1.00 34.50 564 PHE A CA 1
ATOM 4560 C C . PHE A 1 564 ? -0.483 23.563 9.955 1.00 34.50 564 PHE A C 1
ATOM 4562 O O . PHE A 1 564 ? -0.009 22.464 9.688 1.00 34.50 5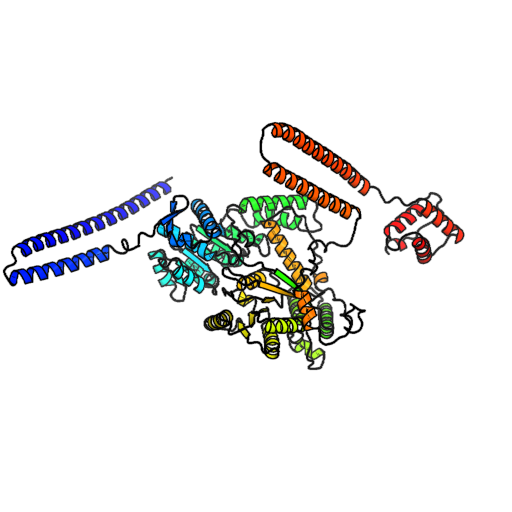64 PHE A O 1
ATOM 4569 N N . PHE A 1 565 ? -0.278 24.250 11.097 1.00 33.66 565 PHE A N 1
ATOM 4570 C CA . PHE A 1 565 ? 0.040 23.887 12.512 1.00 33.66 565 PHE A CA 1
ATOM 4571 C C . PHE A 1 565 ? 1.270 23.057 12.995 1.00 33.66 565 PHE A C 1
ATOM 4573 O O . PHE A 1 565 ? 2.111 22.638 12.214 1.00 33.66 565 PHE A O 1
ATOM 4580 N N . LYS A 1 566 ? 1.447 23.052 14.344 1.00 41.19 566 LYS A N 1
ATOM 4581 C CA . LYS A 1 566 ? 2.659 23.294 15.187 1.00 41.19 566 LYS A CA 1
ATOM 4582 C C . LYS A 1 566 ? 3.290 22.069 15.878 1.00 41.19 566 LYS A C 1
ATOM 4584 O O . LYS A 1 566 ? 2.597 21.185 16.353 1.00 41.19 566 LYS A O 1
ATOM 4589 N N . ASN A 1 567 ? 4.600 22.180 16.143 1.00 38.25 567 ASN A N 1
ATOM 4590 C CA . ASN A 1 567 ? 5.498 21.247 16.856 1.00 38.25 567 ASN A CA 1
ATOM 4591 C C . ASN A 1 567 ? 5.264 21.037 18.387 1.00 38.25 567 ASN A C 1
ATOM 4593 O O . ASN A 1 567 ? 6.196 20.634 19.079 1.00 38.25 567 ASN A O 1
ATOM 4597 N N . ASN A 1 568 ? 4.060 21.238 18.948 1.00 46.97 568 ASN A N 1
ATOM 4598 C CA . ASN A 1 568 ? 3.765 20.961 20.381 1.00 46.97 568 ASN A CA 1
ATOM 4599 C C . ASN A 1 568 ? 3.017 19.625 20.599 1.00 46.97 568 ASN A C 1
ATOM 4601 O O . ASN A 1 568 ? 2.151 19.474 21.458 1.00 46.97 568 ASN A O 1
ATOM 4605 N N . GLU A 1 569 ? 3.392 18.627 19.809 1.00 57.88 569 GLU A N 1
ATOM 4606 C CA . GLU A 1 569 ? 2.577 17.454 19.493 1.00 57.88 569 GLU A CA 1
ATOM 4607 C C . GLU A 1 569 ? 2.458 16.377 20.587 1.00 57.88 569 GLU A C 1
ATOM 4609 O O . GLU A 1 569 ? 1.458 15.661 20.636 1.00 57.88 569 GLU A O 1
ATOM 4614 N N . LEU A 1 570 ? 3.463 16.200 21.451 1.00 62.72 570 LEU A N 1
ATOM 4615 C CA . LEU A 1 570 ? 3.470 15.059 22.382 1.00 62.72 570 LEU A CA 1
ATOM 4616 C C . LEU A 1 570 ? 2.489 15.236 23.544 1.00 62.72 570 LEU A C 1
ATOM 4618 O O . LEU A 1 570 ? 1.802 14.286 23.904 1.00 62.72 570 LEU A O 1
ATOM 4622 N N . ARG A 1 571 ? 2.384 16.441 24.115 1.00 66.50 571 ARG A N 1
ATOM 4623 C CA . ARG A 1 571 ? 1.392 16.711 25.170 1.00 66.50 571 ARG A CA 1
ATOM 4624 C C . ARG A 1 571 ? -0.027 16.683 24.613 1.00 66.50 571 ARG A C 1
ATOM 4626 O O . ARG A 1 571 ? -0.921 16.144 25.256 1.00 66.50 571 ARG A O 1
ATOM 4633 N N . GLU A 1 572 ? -0.208 17.180 23.391 1.00 70.06 572 GLU A N 1
ATOM 4634 C CA . GLU A 1 572 ? -1.483 17.097 22.685 1.00 70.06 572 GLU A CA 1
ATOM 4635 C C . GLU A 1 572 ? -1.894 15.639 22.451 1.00 70.06 572 GLU A C 1
ATOM 4637 O O . GLU A 1 572 ? -3.047 15.298 22.684 1.00 70.06 572 GLU A O 1
ATOM 4642 N N . LEU A 1 573 ? -0.962 14.740 22.104 1.00 71.62 573 LEU A N 1
ATOM 4643 C CA . LEU A 1 573 ? -1.237 13.306 21.935 1.00 71.62 573 LEU A CA 1
ATOM 4644 C C . LEU A 1 573 ? -1.794 12.625 23.193 1.00 71.62 573 LEU A C 1
ATOM 4646 O O . LEU A 1 573 ? -2.692 11.791 23.076 1.00 71.62 573 LEU A O 1
ATOM 4650 N N . PHE A 1 574 ? -1.330 13.010 24.383 1.00 75.38 574 PHE A N 1
ATOM 4651 C CA . PHE A 1 574 ? -1.727 12.397 25.658 1.00 75.38 574 PHE A CA 1
ATOM 4652 C C . PHE A 1 574 ? -2.748 13.218 26.462 1.00 75.38 574 PHE A C 1
ATOM 4654 O O . PHE A 1 574 ? -2.869 13.016 27.667 1.00 75.38 574 PHE A O 1
ATOM 4661 N N . SER A 1 575 ? -3.492 14.130 25.822 1.00 78.62 575 SER A N 1
ATOM 4662 C CA . SER A 1 575 ? -4.605 14.816 26.494 1.00 78.62 575 SER A CA 1
ATOM 4663 C C . SER A 1 575 ? -5.613 13.817 27.076 1.00 78.62 575 SER A C 1
ATOM 4665 O O . SER A 1 575 ? -5.930 12.801 26.448 1.00 78.62 575 SER A O 1
ATOM 4667 N N . ILE A 1 576 ? -6.095 14.130 28.276 1.00 77.00 576 ILE A N 1
ATOM 4668 C CA . ILE A 1 576 ? -7.037 13.307 29.032 1.00 77.00 576 ILE A CA 1
ATOM 4669 C C . ILE A 1 576 ? -8.436 13.456 28.404 1.00 77.00 576 ILE A C 1
ATOM 4671 O O . ILE A 1 576 ? -8.862 14.591 28.172 1.00 77.00 576 ILE A O 1
ATOM 4675 N N . PRO A 1 577 ? -9.140 12.353 28.088 1.00 78.69 577 PRO A N 1
ATOM 4676 C CA . PRO A 1 577 ? -10.513 12.409 27.596 1.00 78.69 577 PRO A CA 1
ATOM 4677 C C . PRO A 1 577 ? -11.475 12.859 28.707 1.00 78.69 577 PRO A C 1
ATOM 4679 O O . PRO A 1 577 ? -11.273 12.479 29.865 1.00 78.69 577 PRO A O 1
ATOM 4682 N N . PRO A 1 578 ? -12.546 13.609 28.384 1.00 77.94 578 PRO A N 1
ATOM 4683 C CA . PRO A 1 578 ? -13.591 13.918 29.356 1.00 77.94 578 PRO A CA 1
ATOM 4684 C C . PRO A 1 578 ? -14.217 12.623 29.887 1.00 77.94 578 PRO A C 1
ATOM 4686 O O . PRO A 1 578 ? -14.244 11.612 29.177 1.00 77.94 578 PRO A O 1
ATOM 4689 N N . LYS A 1 579 ? -14.689 12.644 31.139 1.00 74.50 579 LYS A N 1
ATOM 4690 C CA . LYS A 1 579 ? -15.398 11.500 31.719 1.00 74.50 579 LYS A CA 1
ATOM 4691 C C . LYS A 1 579 ? -16.660 11.242 30.895 1.00 74.50 579 LYS A C 1
ATOM 4693 O O . LYS A 1 579 ? -17.392 12.206 30.670 1.00 74.50 579 LYS A O 1
ATOM 4698 N N . PRO A 1 580 ? -16.918 10.003 30.434 1.00 71.06 580 PRO A N 1
ATOM 4699 C CA . PRO A 1 580 ? -18.236 9.675 29.920 1.00 71.06 580 PRO A CA 1
ATOM 4700 C C . PRO A 1 580 ? -19.220 9.941 31.061 1.00 71.06 580 PRO A C 1
ATOM 4702 O O . PRO A 1 580 ? -19.076 9.364 32.142 1.00 71.06 580 PRO A O 1
ATOM 4705 N N . GLU A 1 581 ? -20.138 10.891 30.869 1.00 57.72 581 GLU A N 1
ATOM 4706 C CA . GLU A 1 581 ? -21.238 11.102 31.809 1.00 57.72 581 GLU A CA 1
ATOM 4707 C C . GLU A 1 581 ? -21.931 9.752 32.000 1.00 57.72 581 GLU A C 1
ATOM 4709 O O . GLU A 1 581 ? -22.073 8.996 31.031 1.00 57.72 581 GLU A O 1
ATOM 4714 N N . ASP A 1 582 ? -22.296 9.410 33.244 1.00 45.34 582 ASP A N 1
ATOM 4715 C CA . ASP A 1 582 ? -23.092 8.212 33.494 1.00 45.34 582 ASP A CA 1
ATOM 4716 C C . ASP A 1 582 ? -24.226 8.221 32.467 1.00 45.34 582 ASP A C 1
ATOM 4718 O O . ASP A 1 582 ? -24.964 9.205 32.372 1.00 45.34 582 ASP A O 1
ATOM 4722 N N . LEU A 1 583 ? -24.381 7.138 31.700 1.00 43.94 583 LEU A N 1
ATOM 4723 C CA . LEU A 1 583 ? -25.437 6.965 30.686 1.00 43.94 583 LEU A CA 1
ATOM 4724 C C . LEU A 1 583 ? -26.871 7.125 31.252 1.00 43.94 583 LEU A C 1
ATOM 4726 O O . LEU A 1 583 ? -27.851 6.913 30.545 1.00 43.94 583 LEU A O 1
ATOM 4730 N N . ASN A 1 584 ? -26.997 7.520 32.521 1.00 35.53 584 ASN A N 1
ATOM 4731 C CA . ASN A 1 584 ? -28.213 7.752 33.273 1.00 35.53 584 ASN A CA 1
ATOM 4732 C C . ASN A 1 584 ? -28.476 9.233 33.628 1.00 35.53 584 ASN A C 1
ATOM 4734 O O . ASN A 1 584 ? -29.540 9.507 34.179 1.00 35.53 584 ASN A O 1
ATOM 4738 N N . THR A 1 585 ? -27.588 10.191 33.322 1.00 28.95 585 THR A N 1
ATOM 4739 C CA . THR A 1 585 ? -27.820 11.626 33.620 1.00 28.95 585 THR A CA 1
ATOM 4740 C C . THR A 1 585 ? -27.416 12.571 32.489 1.00 28.95 585 THR A C 1
ATOM 4742 O O . THR A 1 585 ? -26.861 13.635 32.745 1.00 28.95 585 THR A O 1
ATOM 4745 N N . VAL A 1 586 ? -27.742 12.222 31.242 1.00 31.28 586 VAL A N 1
ATOM 4746 C CA . VAL A 1 586 ? -27.833 13.219 30.166 1.00 31.28 586 VAL A CA 1
ATOM 4747 C C . VAL A 1 586 ? -29.306 13.469 29.889 1.00 31.28 586 VAL A C 1
ATOM 4749 O O . VAL A 1 586 ? -30.062 12.550 29.564 1.00 31.28 586 VAL A O 1
ATOM 4752 N N . GLU A 1 587 ? -29.719 14.719 30.052 1.00 26.55 587 GLU A N 1
ATOM 4753 C CA . GLU A 1 587 ? -30.984 15.241 29.555 1.00 26.55 587 GLU A CA 1
ATOM 4754 C C . G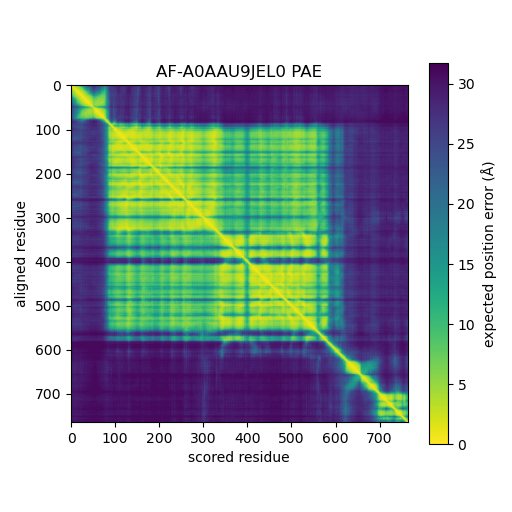LU A 1 587 ? -31.270 14.723 28.134 1.00 26.55 587 GLU A C 1
ATOM 4756 O O . GLU A 1 587 ? -30.488 14.905 27.203 1.00 26.55 587 GLU A O 1
ATOM 4761 N N . SER A 1 588 ? -32.409 14.046 27.986 1.00 26.88 588 SER A N 1
ATOM 4762 C CA . SER A 1 588 ? -33.329 14.222 26.859 1.00 26.88 588 SER A CA 1
ATOM 4763 C C . SER A 1 588 ? -32.724 14.730 25.535 1.00 26.88 588 SER A C 1
ATOM 4765 O O . SER A 1 588 ? -33.070 15.796 25.029 1.00 26.88 588 SER A O 1
ATOM 4767 N N . CYS A 1 589 ? -32.048 13.843 24.805 1.00 24.69 589 CYS A N 1
ATOM 4768 C CA . CYS A 1 589 ? -32.558 13.622 23.455 1.00 24.69 589 CYS A CA 1
ATOM 4769 C C . CYS A 1 589 ? -33.889 12.890 23.627 1.00 24.69 589 CYS A C 1
ATOM 4771 O O . CYS A 1 589 ? -33.903 11.706 23.948 1.00 24.69 589 CYS A O 1
ATOM 4773 N N . ASN A 1 590 ? -35.004 13.617 23.500 1.00 29.28 590 ASN A N 1
ATOM 4774 C CA . ASN A 1 590 ? -36.360 13.068 23.504 1.00 29.28 590 ASN A CA 1
ATOM 4775 C C . ASN A 1 590 ? -36.460 11.837 22.584 1.00 29.28 590 ASN A C 1
ATOM 4777 O O . ASN A 1 590 ? -36.711 11.951 21.386 1.00 29.28 590 ASN A O 1
ATOM 4781 N N . LEU A 1 591 ? -36.309 10.654 23.169 1.00 24.64 591 LEU A N 1
ATOM 4782 C CA . LEU A 1 591 ? -36.692 9.367 22.612 1.00 24.64 591 LEU A CA 1
ATOM 4783 C C . LEU A 1 591 ? -37.773 8.826 23.553 1.00 24.64 591 LEU A C 1
ATOM 4785 O O . LEU A 1 591 ? -37.458 8.354 24.647 1.00 24.64 591 LEU A O 1
ATOM 4789 N N . PRO A 1 592 ? -39.066 8.948 23.193 1.00 27.52 592 PRO A N 1
ATOM 4790 C CA . PRO A 1 592 ? -40.138 8.473 24.045 1.00 27.52 592 PRO A CA 1
ATOM 4791 C C . PRO A 1 592 ? -40.064 6.953 24.151 1.00 27.52 592 PRO A C 1
ATOM 4793 O O . PRO A 1 592 ? -40.087 6.233 23.150 1.00 27.52 592 PRO A O 1
ATOM 4796 N N . GLN A 1 593 ? -40.026 6.484 25.393 1.00 30.27 593 GLN A N 1
ATOM 4797 C CA . GLN A 1 593 ? -40.200 5.097 25.795 1.00 30.27 593 GLN A CA 1
ATOM 4798 C C . GLN A 1 593 ? -41.358 4.435 25.030 1.00 30.27 593 GLN A C 1
ATOM 4800 O O . GLN A 1 593 ? -42.527 4.723 25.281 1.00 30.27 593 GLN A O 1
ATOM 4805 N N . LYS A 1 594 ? -41.042 3.507 24.119 1.00 26.28 594 LYS A N 1
ATOM 4806 C CA . LYS A 1 594 ? -41.913 2.378 23.753 1.00 26.28 594 LYS A CA 1
ATOM 4807 C C . LYS A 1 594 ? -41.094 1.299 23.041 1.00 26.28 594 LYS A C 1
ATOM 4809 O O . LYS A 1 594 ? -40.852 1.350 21.835 1.00 26.28 594 LYS A O 1
ATOM 4814 N N . ARG A 1 595 ? -40.700 0.298 23.836 1.00 30.86 595 ARG A N 1
ATOM 4815 C CA . ARG A 1 595 ? -40.236 -1.027 23.399 1.00 30.86 595 ARG A CA 1
ATOM 4816 C C . ARG A 1 595 ? -41.152 -1.538 22.272 1.00 30.86 595 ARG A C 1
ATOM 4818 O O . ARG A 1 595 ? -42.372 -1.483 22.433 1.00 30.86 595 ARG A O 1
ATOM 4825 N N . LYS A 1 596 ? -40.549 -2.030 21.176 1.00 28.14 596 LYS A N 1
ATOM 4826 C CA . LYS A 1 596 ? -41.111 -2.539 19.889 1.00 28.14 596 LYS A CA 1
ATOM 4827 C C . LYS A 1 596 ? -40.852 -1.702 18.619 1.00 28.14 596 LYS A C 1
ATOM 4829 O O . LYS A 1 596 ? -41.212 -2.165 17.543 1.00 28.14 596 LYS A O 1
ATOM 4834 N N . ARG A 1 597 ? -40.192 -0.535 18.681 1.00 26.47 597 ARG A N 1
ATOM 4835 C CA . ARG A 1 597 ? -39.825 0.265 17.479 1.00 26.47 597 ARG A CA 1
ATOM 4836 C C . ARG A 1 597 ? -38.336 0.261 17.098 1.00 26.47 597 ARG A C 1
ATOM 4838 O O . ARG A 1 597 ? -37.974 0.896 16.110 1.00 26.47 597 ARG A O 1
ATOM 4845 N N . GLU A 1 598 ? -37.490 -0.469 17.821 1.00 29.55 598 GLU A N 1
ATOM 4846 C CA . GLU A 1 598 ? -36.024 -0.419 17.663 1.00 29.55 598 GLU A CA 1
ATOM 4847 C C . GLU A 1 598 ? -35.536 -0.852 16.267 1.00 29.55 598 GLU A C 1
ATOM 4849 O O . GLU A 1 598 ? -34.638 -0.218 15.721 1.00 29.55 598 GLU A O 1
ATOM 4854 N N . ASN A 1 599 ? -36.230 -1.778 15.594 1.00 30.58 599 ASN A N 1
ATOM 4855 C CA . ASN A 1 599 ? -35.884 -2.177 14.220 1.00 30.58 599 ASN A CA 1
ATOM 4856 C C . ASN A 1 599 ? -36.318 -1.178 13.131 1.00 30.58 599 ASN A C 1
ATOM 4858 O O . ASN A 1 599 ? -35.940 -1.340 11.977 1.00 30.58 599 ASN A O 1
ATOM 4862 N N . ILE A 1 600 ? -37.112 -0.153 13.460 1.00 28.16 600 ILE A N 1
ATOM 4863 C CA . ILE A 1 600 ? -37.610 0.834 12.483 1.00 28.16 600 ILE A CA 1
ATOM 4864 C C . ILE A 1 600 ? -36.752 2.106 12.508 1.00 28.16 600 ILE A C 1
ATOM 4866 O O . ILE A 1 600 ? -36.539 2.714 11.465 1.00 28.16 600 ILE A O 1
ATOM 4870 N N . ILE A 1 601 ? -36.211 2.490 13.672 1.00 29.78 601 ILE A N 1
ATOM 4871 C CA . ILE A 1 601 ? -35.452 3.743 13.828 1.00 29.78 601 ILE A CA 1
ATOM 4872 C C . ILE A 1 601 ? -34.045 3.623 13.227 1.00 29.78 601 ILE A C 1
ATOM 4874 O O . ILE A 1 601 ? -33.640 4.507 12.473 1.00 29.78 601 ILE A O 1
ATOM 4878 N N . LEU A 1 602 ? -33.343 2.506 13.456 1.00 34.12 602 LEU A N 1
ATOM 4879 C CA . LEU A 1 602 ? -32.058 2.216 12.800 1.00 34.12 602 LEU A CA 1
ATOM 4880 C C . LEU A 1 602 ? -32.208 2.097 11.278 1.00 34.12 602 LEU A C 1
ATOM 4882 O O . LEU A 1 602 ? -31.390 2.641 10.542 1.00 34.12 602 LEU A O 1
ATOM 4886 N N . LYS A 1 603 ? -33.306 1.493 10.810 1.00 28.44 603 LYS A N 1
ATOM 4887 C CA . LYS A 1 603 ? -33.646 1.405 9.383 1.00 28.44 603 LYS A CA 1
ATOM 4888 C C . LYS A 1 603 ? -33.931 2.785 8.777 1.00 28.44 603 LYS A C 1
ATOM 4890 O O . LYS A 1 603 ? -33.372 3.129 7.749 1.00 28.44 603 LYS A O 1
ATOM 4895 N N . SER A 1 604 ? -34.669 3.646 9.484 1.00 27.14 604 SER A N 1
ATOM 4896 C CA . SER A 1 604 ? -34.929 5.025 9.041 1.00 27.14 604 SER A CA 1
ATOM 4897 C C . SER A 1 604 ? -33.695 5.942 9.058 1.00 27.14 604 SER A C 1
ATOM 4899 O O . SER A 1 604 ? -33.598 6.826 8.216 1.00 27.14 604 SER A O 1
ATOM 4901 N N . LEU A 1 605 ? -32.734 5.719 9.968 1.00 34.31 605 LEU A N 1
ATOM 4902 C CA . LEU A 1 605 ? -31.443 6.428 10.017 1.00 34.31 605 LEU A CA 1
ATOM 4903 C C . LEU A 1 605 ? -30.477 5.969 8.913 1.00 34.31 605 LEU A C 1
ATOM 4905 O O . LEU A 1 605 ? -29.606 6.738 8.506 1.00 34.31 605 LEU A O 1
ATOM 4909 N N . LEU A 1 606 ? -30.623 4.727 8.443 1.00 35.22 606 LEU A N 1
ATOM 4910 C CA . LEU A 1 606 ? -29.881 4.171 7.310 1.00 35.22 606 LEU A CA 1
ATOM 4911 C C . LEU A 1 606 ? -30.490 4.579 5.954 1.00 35.22 606 LEU A C 1
ATOM 4913 O O . LEU A 1 606 ? -29.726 4.779 5.011 1.00 35.22 606 LEU A O 1
ATOM 4917 N N . ASP A 1 607 ? -31.815 4.761 5.884 1.00 27.25 607 ASP A N 1
ATOM 4918 C CA . ASP A 1 607 ? -32.564 5.051 4.648 1.00 27.25 607 ASP A CA 1
ATOM 4919 C C . ASP A 1 607 ? -32.813 6.552 4.376 1.00 27.25 607 ASP A C 1
ATOM 4921 O O . ASP A 1 607 ? -33.144 6.926 3.251 1.00 27.25 607 ASP A O 1
ATOM 4925 N N . SER A 1 608 ? -32.654 7.450 5.358 1.00 26.06 608 SER A N 1
ATOM 4926 C CA . SER A 1 608 ? -32.809 8.895 5.132 1.00 26.06 608 SER A CA 1
ATOM 4927 C C . SER A 1 608 ? -31.505 9.543 4.645 1.00 26.06 608 SER A C 1
ATOM 4929 O O . SER A 1 608 ? -30.508 9.545 5.369 1.00 26.06 608 SER A O 1
ATOM 4931 N N . GLU A 1 609 ? -31.534 10.165 3.462 1.00 29.59 609 GLU A N 1
ATOM 4932 C CA . GLU A 1 609 ? -30.505 11.055 2.883 1.00 29.59 609 GLU A CA 1
ATOM 4933 C C . GLU A 1 609 ? -30.286 12.349 3.709 1.00 29.59 609 GLU A C 1
ATOM 4935 O O . GLU A 1 609 ? -30.348 13.471 3.210 1.00 29.59 609 GLU A O 1
ATOM 4940 N N . GLY A 1 610 ? -30.047 12.218 5.013 1.00 28.61 610 GLY A N 1
ATOM 4941 C CA . GLY A 1 610 ? -30.021 13.325 5.966 1.00 28.61 610 GLY A CA 1
ATOM 4942 C C . GLY A 1 610 ? -29.054 13.107 7.123 1.00 28.61 610 GLY A C 1
ATOM 4943 O O . GLY A 1 610 ? -29.350 13.488 8.251 1.00 28.61 610 GLY A O 1
ATOM 4944 N N . ILE A 1 611 ? -27.894 12.499 6.875 1.00 27.06 611 ILE A N 1
ATOM 4945 C CA . ILE A 1 611 ? -26.793 12.485 7.844 1.00 27.06 611 ILE A CA 1
ATOM 4946 C C . ILE A 1 611 ? -25.939 13.724 7.577 1.00 27.06 611 ILE A C 1
ATOM 4948 O O . ILE A 1 611 ? -25.425 13.901 6.475 1.00 27.06 611 ILE A O 1
ATOM 4952 N N . LYS A 1 612 ? -25.801 14.597 8.585 1.00 25.95 612 LYS A N 1
ATOM 4953 C CA . LYS A 1 612 ? -24.962 15.805 8.530 1.00 25.95 612 LYS A CA 1
ATOM 4954 C C . LYS A 1 612 ? -23.559 15.440 8.032 1.00 25.95 612 LYS A C 1
ATOM 4956 O O . LYS A 1 612 ? -22.746 14.924 8.797 1.00 25.95 612 LYS A O 1
ATOM 4961 N N . THR A 1 613 ? -23.252 15.769 6.781 1.00 21.97 613 THR A N 1
ATOM 4962 C CA . THR A 1 613 ? -21.878 15.885 6.302 1.00 21.97 613 THR A CA 1
ATOM 4963 C C . THR A 1 613 ? -21.186 16.941 7.152 1.00 21.97 613 THR A C 1
ATOM 4965 O O . THR A 1 613 ? -21.439 18.144 7.040 1.00 21.97 613 THR A O 1
ATOM 4968 N N . TYR A 1 614 ? -20.312 16.493 8.047 1.00 28.73 614 TYR A N 1
ATOM 4969 C CA . TYR A 1 614 ? -19.304 17.361 8.633 1.00 28.73 614 TYR A CA 1
ATOM 4970 C C . TYR A 1 614 ? -18.359 17.768 7.500 1.00 28.73 614 TYR A C 1
ATOM 4972 O O . TYR A 1 614 ? -17.409 17.065 7.176 1.00 28.73 614 TYR A O 1
ATOM 4980 N N . ASN A 1 615 ? -18.664 18.889 6.844 1.00 23.05 615 ASN A N 1
ATOM 4981 C CA . ASN A 1 615 ? -17.749 19.509 5.896 1.00 23.05 615 ASN A CA 1
ATOM 4982 C C . ASN A 1 615 ? -16.423 19.781 6.622 1.00 23.05 615 ASN A C 1
ATOM 4984 O O . ASN A 1 615 ? -16.416 20.439 7.666 1.00 23.05 615 ASN A O 1
ATOM 4988 N N . GLU A 1 616 ? -15.311 19.332 6.035 1.00 27.75 616 GLU A N 1
ATOM 4989 C CA . GLU A 1 616 ? -13.918 19.452 6.513 1.00 27.75 616 GLU A CA 1
ATOM 4990 C C . GLU A 1 616 ? -13.457 20.897 6.826 1.00 27.75 616 GLU A C 1
ATOM 4992 O O . GLU A 1 616 ? -12.326 21.130 7.234 1.00 27.75 616 GLU A O 1
ATOM 4997 N N . GLN A 1 617 ? -14.327 21.896 6.675 1.00 27.41 617 GLN A N 1
ATOM 4998 C CA . GLN A 1 617 ? -14.035 23.312 6.887 1.00 27.41 617 GLN A CA 1
ATOM 4999 C C . GLN A 1 617 ? -14.339 23.826 8.304 1.00 27.41 617 GLN A C 1
ATOM 5001 O O . GLN A 1 617 ? -13.985 24.962 8.609 1.00 27.41 617 GLN A O 1
ATOM 5006 N N . LYS A 1 618 ? -14.976 23.038 9.185 1.00 25.00 618 LYS A N 1
ATOM 5007 C CA . LYS A 1 618 ? -15.362 23.500 10.539 1.00 25.00 618 LYS A CA 1
ATOM 5008 C C . LYS A 1 618 ? -14.353 23.214 11.662 1.00 25.00 618 LYS A C 1
ATOM 5010 O O . LYS A 1 618 ? -14.640 23.531 12.810 1.00 25.00 618 LYS A O 1
ATOM 5015 N N . ALA A 1 619 ? -13.165 22.695 11.349 1.00 23.75 619 ALA A N 1
ATOM 5016 C CA . ALA A 1 619 ? -12.086 22.476 12.323 1.00 23.75 619 ALA A CA 1
ATOM 5017 C C . ALA A 1 619 ? -11.108 23.667 12.451 1.00 23.75 619 ALA A C 1
ATOM 5019 O O . ALA A 1 619 ? -9.958 23.494 12.847 1.00 23.75 619 ALA A O 1
ATOM 5020 N N . ILE A 1 620 ? -11.545 24.882 12.111 1.00 25.55 620 ILE A N 1
ATOM 5021 C CA . ILE A 1 620 ? -10.803 26.115 12.395 1.00 25.55 620 ILE A CA 1
ATOM 5022 C C . ILE A 1 620 ? -11.621 26.872 13.435 1.00 25.55 620 ILE A C 1
ATOM 5024 O O . ILE A 1 620 ? -12.809 27.112 13.227 1.00 25.55 620 ILE A O 1
ATOM 5028 N N . GLY A 1 621 ? -10.982 27.153 14.572 1.00 24.98 621 GLY A N 1
ATOM 5029 C CA . GLY A 1 621 ? -11.588 27.703 15.780 1.00 24.98 621 GLY A CA 1
ATOM 5030 C C . GLY A 1 621 ? -12.566 28.850 15.534 1.00 24.98 621 GLY A C 1
ATOM 5031 O O . GLY A 1 621 ? -12.412 29.652 14.612 1.00 24.98 621 GLY A O 1
ATOM 5032 N N . GLY A 1 622 ? -13.592 28.891 16.383 1.00 29.30 622 GLY A N 1
ATOM 5033 C CA . GLY A 1 622 ? -14.670 29.860 16.320 1.00 29.30 622 GLY A CA 1
ATOM 5034 C C . GLY A 1 622 ? -14.169 31.300 16.334 1.00 29.30 622 GLY A C 1
ATOM 5035 O O . GLY A 1 622 ? -13.677 31.777 17.348 1.00 29.30 622 GLY A O 1
ATOM 5036 N N . VAL A 1 623 ? -14.375 31.983 15.210 1.00 26.83 623 VAL A N 1
ATOM 5037 C CA . VAL A 1 623 ? -14.705 33.408 15.136 1.00 26.83 623 VAL A CA 1
ATOM 5038 C C . VAL A 1 623 ? -15.700 33.551 13.983 1.00 26.83 623 VAL A C 1
ATOM 5040 O O . VAL A 1 623 ? -15.329 33.528 12.809 1.00 26.83 623 VAL A O 1
ATOM 5043 N N . GLU A 1 624 ? -16.992 33.651 14.289 1.00 26.75 624 GLU A N 1
ATOM 5044 C CA . GLU A 1 624 ? -17.991 34.021 13.285 1.00 26.75 624 GLU A CA 1
ATOM 5045 C C . GLU A 1 624 ? -17.967 35.540 13.074 1.00 26.75 624 GLU A C 1
ATOM 5047 O O . GLU A 1 624 ? -18.710 36.284 13.704 1.00 26.75 624 GLU A O 1
ATOM 5052 N N . CYS A 1 625 ? -17.129 36.028 12.157 1.00 30.62 625 CYS A N 1
ATOM 5053 C CA . CYS A 1 625 ? -17.253 37.401 11.668 1.00 30.62 625 CYS A CA 1
ATOM 5054 C C . CYS A 1 625 ? -18.434 37.491 10.685 1.00 30.62 625 CYS A C 1
ATOM 5056 O O . CYS A 1 625 ? -18.426 36.843 9.632 1.00 30.62 625 CYS A O 1
ATOM 5058 N N . ALA A 1 626 ? -19.422 38.339 10.990 1.00 31.03 626 ALA A N 1
ATOM 5059 C CA . ALA A 1 626 ? -20.612 38.598 10.170 1.00 31.03 626 ALA A CA 1
ATOM 5060 C C . ALA A 1 626 ? -20.302 38.870 8.678 1.00 31.03 626 ALA A C 1
ATOM 5062 O O . ALA A 1 626 ? -21.048 38.434 7.800 1.00 31.03 626 ALA A O 1
ATOM 5063 N N . GLY A 1 627 ? -19.143 39.466 8.371 1.00 32.34 627 GLY A N 1
ATOM 5064 C CA . GLY A 1 627 ? -18.699 39.721 6.997 1.00 32.34 627 GLY A CA 1
ATOM 5065 C C . GLY A 1 627 ? -18.419 38.463 6.158 1.00 32.34 627 GLY A C 1
ATOM 5066 O O . GLY A 1 627 ? -18.599 38.487 4.943 1.00 32.34 627 GLY A O 1
ATOM 5067 N N . TYR A 1 628 ? -18.041 37.331 6.765 1.00 34.41 628 TYR A N 1
ATOM 5068 C CA . TYR A 1 628 ? -17.758 36.094 6.015 1.00 34.41 628 TYR A CA 1
ATOM 5069 C C . TYR A 1 628 ? -19.042 35.398 5.539 1.00 34.41 628 TYR A C 1
ATOM 5071 O O . TYR A 1 628 ? -19.067 34.791 4.464 1.00 34.41 628 TYR A O 1
ATOM 5079 N N . ARG A 1 629 ? -20.139 35.542 6.297 1.00 34.66 629 ARG A N 1
ATOM 5080 C CA . ARG A 1 629 ? -21.477 35.087 5.883 1.00 34.66 629 ARG A CA 1
ATOM 5081 C C . ARG A 1 629 ? -22.007 35.915 4.717 1.00 34.66 629 ARG A C 1
ATOM 5083 O O . ARG A 1 629 ? -22.578 35.347 3.792 1.00 34.66 629 ARG A O 1
ATOM 5090 N N . GLU A 1 630 ? -21.770 37.224 4.717 1.00 38.69 630 GLU A N 1
ATOM 5091 C CA . GLU A 1 630 ? -22.155 38.108 3.611 1.00 38.69 630 GLU A CA 1
ATOM 5092 C C . GLU A 1 630 ? -21.339 37.855 2.342 1.00 38.69 630 GLU A C 1
ATOM 5094 O O . GLU A 1 630 ? -21.906 37.778 1.254 1.00 38.69 630 GLU A O 1
ATOM 5099 N N . ILE A 1 631 ? -20.031 37.613 2.467 1.00 38.50 631 ILE A N 1
ATOM 5100 C CA . ILE A 1 631 ? -19.177 37.253 1.325 1.00 38.50 631 ILE A CA 1
ATOM 5101 C C . ILE A 1 631 ? -19.597 35.906 0.728 1.00 38.50 631 ILE A C 1
ATOM 5103 O O . ILE A 1 631 ? -19.637 35.766 -0.496 1.00 38.50 631 ILE A O 1
ATOM 5107 N N . ASN A 1 632 ? -19.938 34.920 1.561 1.00 42.75 632 ASN A N 1
ATOM 5108 C CA . ASN A 1 632 ? -20.428 33.635 1.068 1.00 42.75 632 ASN A CA 1
ATOM 5109 C C . ASN A 1 632 ? -21.822 33.756 0.443 1.00 42.75 632 ASN A C 1
ATOM 5111 O O . ASN A 1 632 ? -22.019 33.177 -0.619 1.00 42.75 632 ASN A O 1
ATOM 5115 N N . ARG A 1 633 ? -22.723 34.581 1.003 1.00 43.28 633 ARG A N 1
ATOM 5116 C CA . ARG A 1 633 ? -24.018 34.919 0.381 1.00 43.28 633 ARG A CA 1
ATOM 5117 C C . ARG A 1 633 ? -23.845 35.608 -0.971 1.00 43.28 633 ARG A C 1
ATOM 5119 O O . ARG A 1 633 ? -24.525 35.252 -1.925 1.00 43.28 633 ARG A O 1
ATOM 5126 N N . MET A 1 634 ? -22.909 36.548 -1.087 1.00 42.66 634 MET A N 1
ATOM 5127 C CA . MET A 1 634 ? -22.613 37.221 -2.355 1.00 42.66 634 MET A CA 1
ATOM 5128 C C . MET A 1 634 ? -21.979 36.274 -3.380 1.00 42.66 634 MET A C 1
ATOM 5130 O O . MET A 1 634 ? -22.276 36.384 -4.566 1.00 42.66 634 MET A O 1
ATOM 5134 N N . LYS A 1 635 ? -21.147 35.314 -2.950 1.00 41.09 635 LYS A N 1
ATOM 5135 C CA . LYS A 1 635 ? -20.588 34.279 -3.835 1.00 41.09 635 LYS A CA 1
ATOM 5136 C C . LYS A 1 635 ? -21.645 33.290 -4.315 1.00 41.09 635 LYS A C 1
ATOM 5138 O O . LYS A 1 635 ? -21.648 32.972 -5.500 1.00 41.09 635 LYS A O 1
ATOM 5143 N N . THR A 1 636 ? -22.536 32.827 -3.437 1.00 43.84 636 THR A N 1
ATOM 5144 C CA . THR A 1 636 ? -23.655 31.963 -3.839 1.00 43.84 636 THR A CA 1
ATOM 5145 C C . THR A 1 636 ? -24.600 32.704 -4.772 1.00 43.84 636 THR A C 1
ATOM 5147 O O . THR A 1 636 ? -24.954 32.161 -5.809 1.00 43.84 636 THR A O 1
ATOM 5150 N N . HIS A 1 637 ? -24.893 33.977 -4.500 1.00 41.62 637 HIS A N 1
ATOM 5151 C CA . HIS A 1 637 ? -25.753 34.777 -5.368 1.00 41.62 637 HIS A CA 1
ATOM 5152 C C . HIS A 1 637 ? -25.105 35.076 -6.731 1.00 41.62 637 HIS A C 1
ATOM 5154 O O . HIS A 1 637 ? -25.759 35.013 -7.767 1.00 41.62 637 HIS A O 1
ATOM 5160 N N . ALA A 1 638 ? -23.790 35.320 -6.771 1.00 42.25 638 ALA A N 1
ATOM 5161 C CA . ALA A 1 638 ? -23.047 35.451 -8.025 1.00 42.25 638 ALA A CA 1
ATOM 5162 C C . ALA A 1 638 ? -23.009 34.134 -8.821 1.00 42.25 638 ALA A C 1
ATOM 5164 O O . ALA A 1 638 ? -23.061 34.157 -10.051 1.00 42.25 638 ALA A O 1
ATOM 5165 N N . TYR A 1 639 ? -22.943 32.989 -8.136 1.00 42.75 639 TYR A N 1
ATOM 5166 C CA . TYR A 1 639 ? -22.996 31.671 -8.765 1.00 42.75 639 TYR A CA 1
ATOM 5167 C C . TYR A 1 639 ? -24.395 31.360 -9.317 1.00 42.75 639 TYR A C 1
ATOM 5169 O O . TYR A 1 639 ? -24.511 30.887 -10.444 1.00 42.75 639 TYR A O 1
ATOM 5177 N N . GLU A 1 640 ? -25.455 31.701 -8.583 1.00 43.22 640 GLU A N 1
ATOM 5178 C CA . GLU A 1 640 ? -26.846 31.603 -9.046 1.00 43.22 640 GLU A CA 1
ATOM 5179 C C . GLU A 1 640 ? -27.092 32.481 -10.276 1.00 43.22 640 GLU A C 1
ATOM 5181 O O . GLU A 1 640 ? -27.613 31.999 -11.280 1.00 43.22 640 GLU A O 1
ATOM 5186 N N . LEU A 1 641 ? -26.633 33.736 -10.258 1.00 44.09 641 LEU A N 1
ATOM 5187 C CA . LEU A 1 641 ? -26.729 34.635 -11.411 1.00 44.09 641 LEU A CA 1
ATOM 5188 C C . LEU A 1 641 ? -25.936 34.114 -12.619 1.00 44.09 641 LEU A C 1
ATOM 5190 O O . LEU A 1 641 ? -26.406 34.220 -13.751 1.00 44.09 641 LEU A O 1
ATOM 5194 N N . ALA A 1 642 ? -24.771 33.497 -12.397 1.00 42.44 642 ALA A N 1
ATOM 5195 C CA . ALA A 1 642 ? -23.990 32.867 -13.461 1.00 42.44 642 ALA A CA 1
ATOM 5196 C C . ALA A 1 642 ? -24.689 31.628 -14.047 1.00 42.44 642 ALA A C 1
ATOM 5198 O O . ALA A 1 642 ? -24.633 31.412 -15.257 1.00 42.44 642 ALA A O 1
ATOM 5199 N N . GLN A 1 643 ? -25.383 30.839 -13.223 1.00 42.53 643 GLN A N 1
ATOM 5200 C CA . GLN A 1 643 ? -26.175 29.694 -13.684 1.00 42.53 643 GLN A CA 1
ATOM 5201 C C . GLN A 1 643 ? -27.441 30.136 -14.425 1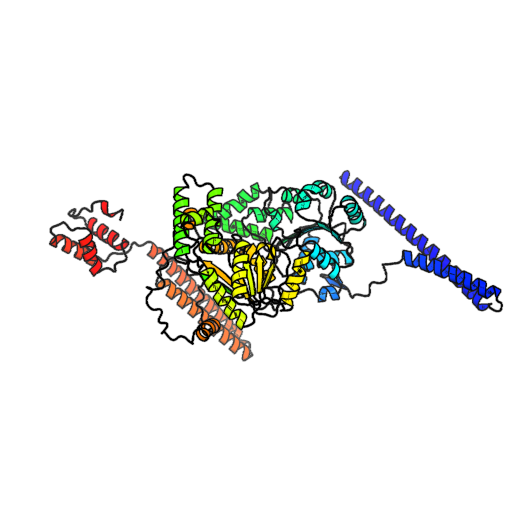.00 42.53 643 GLN A C 1
ATOM 5203 O O . GLN A 1 643 ? -27.766 29.561 -15.460 1.00 42.53 643 GLN A O 1
ATOM 5208 N N . ILE A 1 644 ? -28.110 31.200 -13.973 1.00 46.16 644 ILE A N 1
ATOM 5209 C CA . ILE A 1 644 ? -29.238 31.812 -14.690 1.00 46.16 644 ILE A CA 1
ATOM 5210 C C . ILE A 1 644 ? -28.769 32.347 -16.048 1.00 46.16 644 ILE A C 1
ATOM 5212 O O . ILE A 1 644 ? -29.399 32.072 -17.067 1.00 46.16 644 ILE A O 1
ATOM 5216 N N . ALA A 1 645 ? -27.623 33.032 -16.099 1.00 43.66 645 ALA A N 1
ATOM 5217 C CA . ALA A 1 645 ? -27.033 33.503 -17.351 1.00 43.66 645 ALA A CA 1
ATOM 5218 C C . ALA A 1 645 ? -26.645 32.340 -18.281 1.00 43.66 645 ALA A C 1
ATOM 5220 O O . ALA A 1 645 ? -26.915 32.400 -19.478 1.00 43.66 645 ALA A O 1
ATOM 5221 N N . LYS A 1 646 ? -26.080 31.254 -17.739 1.00 41.44 646 LYS A N 1
ATOM 5222 C CA . LYS A 1 646 ? -25.748 30.034 -18.490 1.00 41.44 646 LYS A CA 1
ATOM 5223 C C . LYS A 1 646 ? -26.997 29.335 -19.029 1.00 41.44 646 LYS A C 1
ATOM 5225 O O . LYS A 1 646 ? -27.003 28.918 -20.182 1.00 41.44 646 LYS A O 1
ATOM 5230 N N . ASN A 1 647 ? -28.066 29.250 -18.246 1.00 46.53 647 ASN A N 1
ATOM 5231 C CA . ASN A 1 647 ? -29.326 28.640 -18.669 1.00 46.53 647 ASN A CA 1
ATOM 5232 C C . ASN A 1 647 ? -30.053 29.501 -19.709 1.00 46.53 647 ASN A C 1
ATOM 5234 O O . ASN A 1 647 ? -30.571 28.967 -20.686 1.00 46.53 647 ASN A O 1
ATOM 5238 N N . ASN A 1 648 ? -30.005 30.827 -19.575 1.00 47.56 648 ASN A N 1
ATOM 5239 C CA . ASN A 1 648 ? -30.505 31.752 -20.592 1.00 47.56 648 ASN A CA 1
ATOM 5240 C C . ASN A 1 648 ? -29.678 31.679 -21.884 1.00 47.56 648 ASN A C 1
ATOM 5242 O O . ASN A 1 648 ? -30.242 31.748 -22.973 1.00 47.56 648 ASN A O 1
ATOM 5246 N N . LEU A 1 649 ? -28.363 31.460 -21.780 1.00 41.06 649 LEU A N 1
ATOM 5247 C CA . LEU A 1 649 ? -27.484 31.209 -22.922 1.00 41.06 649 LEU A CA 1
ATOM 5248 C C . LEU A 1 649 ? -27.831 29.881 -23.613 1.00 41.06 649 LEU A C 1
ATOM 5250 O O . LEU A 1 649 ? -27.955 29.845 -24.831 1.00 41.06 649 LEU A O 1
ATOM 5254 N N . ILE A 1 650 ? -28.055 28.808 -22.852 1.00 45.84 650 ILE A N 1
ATOM 5255 C CA . ILE A 1 650 ? -28.459 27.493 -23.378 1.00 45.84 650 ILE A CA 1
ATOM 5256 C C . ILE A 1 650 ? -29.844 27.566 -24.044 1.00 45.84 650 ILE A C 1
ATOM 5258 O O . ILE A 1 650 ? -30.043 26.989 -25.113 1.00 45.84 650 ILE A O 1
ATOM 5262 N N . ASN A 1 651 ? -30.781 28.320 -23.464 1.00 47.47 651 ASN A N 1
ATOM 5263 C CA . ASN A 1 651 ? -32.112 28.540 -24.036 1.00 47.47 651 ASN A CA 1
ATOM 5264 C C . ASN A 1 651 ? -32.074 29.432 -25.289 1.00 47.47 651 ASN A C 1
ATOM 5266 O O . ASN A 1 651 ? -32.822 29.192 -26.230 1.00 47.47 651 ASN A O 1
ATOM 5270 N N . SER A 1 652 ? -31.165 30.409 -25.341 1.00 44.22 652 SER A N 1
ATOM 5271 C CA . SER A 1 652 ? -30.920 31.244 -26.525 1.00 44.22 652 SER A CA 1
ATOM 5272 C C . SER A 1 652 ? -30.266 30.449 -27.665 1.00 44.22 652 SER A C 1
ATOM 5274 O O . SER A 1 652 ? -30.686 30.549 -28.816 1.00 44.22 652 SER A O 1
ATOM 5276 N N . ILE A 1 653 ? -29.315 29.562 -27.343 1.00 43.53 653 ILE A N 1
ATOM 5277 C CA . ILE A 1 653 ? -28.675 28.649 -28.306 1.00 43.53 653 ILE A CA 1
ATOM 5278 C C . ILE A 1 653 ? -29.690 27.652 -28.891 1.00 43.53 653 ILE A C 1
ATOM 5280 O O . ILE A 1 653 ? -29.595 27.310 -30.067 1.00 43.53 653 ILE A O 1
ATOM 5284 N N . ARG A 1 654 ? -30.695 27.223 -28.113 1.00 43.41 654 ARG A N 1
ATOM 5285 C CA . ARG A 1 654 ? -31.770 26.334 -28.593 1.00 43.41 654 ARG A CA 1
ATOM 5286 C C . ARG A 1 654 ? -32.715 26.978 -29.618 1.00 43.41 654 ARG A C 1
ATOM 5288 O O . ARG A 1 654 ? -33.309 26.235 -30.392 1.00 43.41 654 ARG A O 1
ATOM 5295 N N . ASN A 1 655 ? -32.833 28.308 -29.665 1.00 44.38 655 ASN A N 1
ATOM 5296 C CA . ASN A 1 655 ? -33.860 28.996 -30.466 1.00 44.38 655 ASN A CA 1
ATOM 5297 C C . ASN A 1 655 ? -33.385 29.590 -31.809 1.00 44.38 655 ASN A C 1
ATOM 5299 O O . ASN A 1 655 ? -34.206 30.124 -32.540 1.00 44.38 655 ASN A O 1
ATOM 5303 N N . ASN A 1 656 ? -32.113 29.404 -32.174 1.00 38.94 656 ASN A N 1
ATOM 5304 C CA . ASN A 1 656 ? -31.534 29.551 -33.520 1.00 38.94 656 ASN A CA 1
ATOM 5305 C C . ASN A 1 656 ? -31.605 30.899 -34.298 1.00 38.94 656 ASN A C 1
ATOM 5307 O O . ASN A 1 656 ? -32.639 31.523 -34.484 1.00 38.94 656 ASN A O 1
ATOM 5311 N N . GLN A 1 657 ? -30.449 31.174 -34.924 1.00 44.62 657 GLN A N 1
ATOM 5312 C CA . GLN A 1 657 ? -30.131 31.969 -36.128 1.00 44.62 657 GLN A CA 1
ATOM 5313 C C . GLN A 1 657 ? -30.091 33.517 -36.114 1.00 44.62 657 GLN A C 1
ATOM 5315 O O . GLN A 1 657 ? -31.084 34.211 -35.942 1.00 44.62 657 GLN A O 1
ATOM 5320 N N . THR A 1 658 ? -28.901 34.000 -36.520 1.00 38.66 658 THR A N 1
ATOM 5321 C CA . THR A 1 658 ? -28.540 35.198 -37.323 1.00 38.66 658 THR A CA 1
ATOM 5322 C C . THR A 1 658 ? -27.563 36.204 -36.688 1.00 38.66 658 THR A C 1
ATOM 5324 O O . THR A 1 658 ? -27.402 36.313 -35.473 1.00 38.66 658 THR A O 1
ATOM 5327 N N . ALA A 1 659 ? -26.791 36.844 -37.577 1.00 42.72 659 ALA A N 1
ATOM 5328 C CA . ALA A 1 659 ? -25.480 37.462 -37.361 1.00 42.72 659 ALA A CA 1
ATOM 5329 C C . ALA A 1 659 ? -25.465 38.773 -36.548 1.00 42.72 659 ALA A C 1
ATOM 5331 O O . ALA A 1 659 ? -24.386 39.210 -36.141 1.00 42.72 659 ALA A O 1
ATOM 5332 N N . ASP A 1 660 ? -26.624 39.358 -36.237 1.00 42.94 660 ASP A N 1
ATOM 5333 C CA . ASP A 1 660 ? -26.721 40.581 -35.423 1.00 42.94 660 ASP A CA 1
ATOM 5334 C C . ASP A 1 660 ? -26.287 40.373 -33.962 1.00 42.94 660 ASP A C 1
ATOM 5336 O O . ASP A 1 660 ? -25.857 41.306 -33.276 1.00 42.94 660 ASP A O 1
ATOM 5340 N N . ASN A 1 661 ? -26.260 39.119 -33.507 1.00 41.06 661 ASN A N 1
ATOM 5341 C CA . ASN A 1 661 ? -25.857 38.779 -32.149 1.00 41.06 661 ASN A CA 1
ATOM 5342 C C . ASN A 1 661 ? -24.359 38.938 -31.870 1.00 41.06 661 ASN A C 1
ATOM 5344 O O . ASN A 1 661 ? -24.012 39.065 -30.704 1.00 41.06 661 ASN A O 1
ATOM 5348 N N . ARG A 1 662 ? -23.457 38.996 -32.867 1.00 39.31 662 ARG A N 1
ATOM 5349 C CA . ARG A 1 662 ? -22.013 39.209 -32.596 1.00 39.31 662 ARG A CA 1
ATOM 5350 C C . ARG A 1 662 ? -21.716 40.611 -32.064 1.00 39.31 662 ARG A C 1
ATOM 5352 O O . ARG A 1 662 ? -20.897 40.748 -31.160 1.00 39.31 662 ARG A O 1
ATOM 5359 N N . ARG A 1 663 ? -22.411 41.636 -32.571 1.00 37.81 663 ARG A N 1
ATOM 5360 C CA . ARG A 1 663 ? -22.265 43.018 -32.083 1.00 37.81 663 ARG A CA 1
ATOM 5361 C C . ARG A 1 663 ? -22.865 43.192 -30.691 1.00 37.81 663 ARG A C 1
ATOM 5363 O O . ARG A 1 663 ? -22.237 43.819 -29.845 1.00 37.81 663 ARG A O 1
ATOM 5370 N N . LEU A 1 664 ? -24.018 42.578 -30.421 1.00 38.09 664 LEU A N 1
ATOM 5371 C CA . LEU A 1 664 ? -24.596 42.543 -29.072 1.00 38.09 664 LEU A CA 1
ATOM 5372 C C . LEU A 1 664 ? -23.724 41.737 -28.092 1.00 38.09 664 LEU A C 1
ATOM 5374 O O . LEU A 1 664 ? -23.547 42.175 -26.957 1.00 38.09 664 LEU A O 1
ATOM 5378 N N . PHE A 1 665 ? -23.095 40.641 -28.540 1.00 36.16 665 PHE A N 1
ATOM 5379 C CA . PHE A 1 665 ? -22.116 39.883 -27.751 1.00 36.16 665 PHE A CA 1
ATOM 5380 C C . PHE A 1 665 ? -20.880 40.718 -27.414 1.00 36.16 665 PHE A C 1
ATOM 5382 O O . PHE A 1 665 ? -20.447 40.706 -26.271 1.00 36.16 665 PHE A O 1
ATOM 5389 N N . GLU A 1 666 ? -20.305 41.461 -28.363 1.00 36.12 666 GLU A N 1
ATOM 5390 C CA . GLU A 1 666 ? -19.135 42.304 -28.083 1.00 36.12 666 GLU A CA 1
ATOM 5391 C C . GLU A 1 666 ? -19.456 43.456 -27.129 1.00 36.12 666 GLU A C 1
ATOM 5393 O O . GLU A 1 666 ? -18.632 43.781 -26.272 1.00 36.12 666 GLU A O 1
ATOM 5398 N N . ILE A 1 667 ? -20.651 44.044 -27.243 1.00 38.16 667 ILE A N 1
ATOM 5399 C CA . ILE A 1 667 ? -21.112 45.114 -26.351 1.00 38.16 667 ILE A CA 1
ATOM 5400 C C . ILE A 1 667 ? -21.347 44.552 -24.940 1.00 38.16 667 ILE A C 1
ATOM 5402 O O . ILE A 1 667 ? -20.754 45.051 -23.986 1.00 38.16 667 ILE A O 1
ATOM 5406 N N . GLN A 1 668 ? -22.083 43.443 -24.797 1.00 34.19 668 GLN A N 1
ATOM 5407 C CA . GLN A 1 668 ? -22.345 42.831 -23.488 1.00 34.19 668 GLN A CA 1
ATOM 5408 C C . GLN A 1 668 ? -21.090 42.219 -22.848 1.00 34.19 668 GLN A C 1
ATOM 5410 O O . GLN A 1 668 ? -20.904 42.325 -21.639 1.00 34.19 668 GLN A O 1
ATOM 5415 N N . TYR A 1 669 ? -20.176 41.632 -23.626 1.00 36.28 669 TYR A N 1
ATOM 5416 C CA . TYR A 1 669 ? -18.913 41.108 -23.097 1.00 36.28 669 TYR A CA 1
ATOM 5417 C C . TYR A 1 669 ? -17.965 42.238 -22.673 1.00 36.28 669 TYR A C 1
ATOM 5419 O O . TYR A 1 669 ? -17.249 42.091 -21.680 1.00 36.28 669 TYR A O 1
ATOM 5427 N N . ARG A 1 670 ? -17.980 43.387 -23.371 1.00 34.12 670 ARG A N 1
ATOM 5428 C CA . ARG A 1 670 ? -17.295 44.611 -22.922 1.00 34.12 670 ARG A CA 1
ATOM 5429 C C . ARG A 1 670 ? -17.905 45.146 -21.633 1.00 34.12 670 ARG A C 1
ATOM 5431 O O . ARG A 1 670 ? -17.141 45.423 -20.713 1.00 34.12 670 ARG A O 1
ATOM 5438 N N . ASP A 1 671 ? -19.228 45.194 -21.511 1.00 37.00 671 ASP A N 1
ATOM 5439 C CA . ASP A 1 671 ? -19.900 45.642 -20.286 1.00 37.00 671 ASP A CA 1
ATOM 5440 C C . ASP A 1 671 ? -19.658 44.693 -19.102 1.00 37.00 671 ASP A C 1
ATOM 5442 O O . ASP A 1 671 ? -19.439 45.154 -17.983 1.00 37.00 671 ASP A O 1
ATOM 5446 N N . ILE A 1 672 ? -19.554 43.379 -19.335 1.00 35.50 672 ILE A N 1
ATOM 5447 C CA . ILE A 1 672 ? -19.150 42.388 -18.321 1.00 35.50 672 ILE A CA 1
ATOM 5448 C C . ILE A 1 672 ? -17.670 42.554 -17.941 1.00 35.50 672 ILE A C 1
ATOM 5450 O O . ILE A 1 672 ? -17.315 42.423 -16.768 1.00 35.50 672 ILE A O 1
ATOM 5454 N N . LYS A 1 673 ? -16.780 42.886 -18.889 1.00 34.09 673 LYS A N 1
ATOM 5455 C CA . LYS A 1 673 ? -15.361 43.171 -18.598 1.00 34.09 673 LYS A CA 1
ATOM 5456 C C . LYS A 1 673 ? -15.194 44.477 -17.817 1.00 34.09 673 LYS A C 1
ATOM 5458 O O . LYS A 1 673 ? -14.394 44.520 -16.885 1.00 34.09 673 LYS A O 1
ATOM 5463 N N . ILE A 1 674 ? -15.967 45.510 -18.156 1.00 37.78 674 ILE A N 1
ATOM 5464 C CA . ILE A 1 674 ? -15.995 46.805 -17.461 1.00 37.78 674 ILE A CA 1
ATOM 5465 C C . ILE A 1 674 ? -16.640 46.647 -16.077 1.00 37.78 674 ILE A C 1
ATOM 5467 O O . ILE A 1 674 ? -16.130 47.203 -15.108 1.00 37.78 674 ILE A O 1
ATOM 5471 N N . GLY A 1 675 ? -17.695 45.839 -15.950 1.00 38.50 675 GLY A N 1
ATOM 5472 C CA . GLY A 1 675 ? -18.341 45.485 -14.684 1.00 38.50 675 GLY A CA 1
ATOM 5473 C C . GLY A 1 675 ? -17.425 44.682 -13.760 1.00 38.50 675 GLY A C 1
ATOM 5474 O O . GLY A 1 675 ? -17.293 45.025 -12.590 1.00 38.50 675 GLY A O 1
ATOM 5475 N N . ASN A 1 676 ? -16.700 43.690 -14.286 1.00 37.75 676 ASN A N 1
ATOM 5476 C CA . ASN A 1 676 ? -15.693 42.932 -13.535 1.00 37.75 676 ASN A CA 1
ATOM 5477 C C . ASN A 1 676 ? -14.449 43.766 -13.198 1.00 37.75 676 ASN A C 1
ATOM 5479 O O . ASN A 1 676 ? -13.851 43.561 -12.144 1.00 37.75 676 ASN A O 1
ATOM 5483 N N . GLY A 1 677 ? -14.070 44.718 -14.056 1.00 38.78 677 GLY A N 1
ATOM 5484 C CA . GLY A 1 677 ? -13.015 45.698 -13.788 1.00 38.78 677 GLY A CA 1
ATOM 5485 C C . GLY A 1 677 ? -13.406 46.658 -12.665 1.00 38.78 677 GLY A C 1
ATOM 5486 O O . GLY A 1 677 ? -12.689 46.762 -11.675 1.00 38.78 677 GLY A O 1
ATOM 5487 N N . LYS A 1 678 ? -14.599 47.262 -12.745 1.00 38.00 678 LYS A N 1
ATOM 5488 C CA . LYS A 1 678 ? -15.159 48.122 -11.691 1.00 38.00 678 LYS A CA 1
ATOM 5489 C C . LYS A 1 678 ? -15.394 47.351 -10.392 1.00 38.00 678 LYS A C 1
ATOM 5491 O O . LYS A 1 678 ? -15.086 47.875 -9.330 1.00 38.00 678 LYS A O 1
ATOM 5496 N N . ALA A 1 679 ? -15.861 46.103 -10.445 1.00 33.38 679 ALA A N 1
ATOM 5497 C CA . ALA A 1 679 ? -16.014 45.253 -9.265 1.00 33.38 679 ALA A CA 1
ATOM 5498 C C . ALA A 1 679 ? -14.657 44.882 -8.654 1.00 33.38 679 ALA A C 1
ATOM 5500 O O . ALA A 1 679 ? -14.515 44.940 -7.439 1.00 33.38 679 ALA A O 1
ATOM 5501 N N . ARG A 1 680 ? -13.631 44.577 -9.462 1.00 37.66 680 ARG A N 1
ATOM 5502 C CA . ARG A 1 680 ? -12.261 44.357 -8.969 1.00 37.66 680 ARG A CA 1
ATOM 5503 C C . ARG A 1 680 ? -11.657 45.615 -8.365 1.00 37.66 680 ARG A C 1
ATOM 5505 O O . ARG A 1 680 ? -11.038 45.500 -7.316 1.00 37.66 680 ARG A O 1
ATOM 5512 N N . ASP A 1 681 ? -11.887 46.788 -8.946 1.00 37.91 681 ASP A N 1
ATOM 5513 C CA . ASP A 1 681 ? -11.419 48.062 -8.396 1.00 37.91 681 ASP A CA 1
ATOM 5514 C C . ASP A 1 681 ? -12.182 48.469 -7.134 1.00 37.91 681 ASP A C 1
ATOM 5516 O O . ASP A 1 681 ? -11.577 48.987 -6.200 1.00 37.91 681 ASP A O 1
ATOM 5520 N N . ILE A 1 682 ? -13.485 48.183 -7.044 1.00 38.94 682 ILE A N 1
ATOM 5521 C CA . ILE A 1 682 ? -14.282 48.382 -5.825 1.00 38.94 682 ILE A CA 1
ATOM 5522 C C . ILE A 1 682 ? -13.855 47.384 -4.746 1.00 38.94 682 ILE A C 1
ATOM 5524 O O . ILE A 1 682 ? -13.705 47.780 -3.595 1.00 38.94 682 ILE A O 1
ATOM 5528 N N . ILE A 1 683 ? -13.587 46.122 -5.092 1.00 37.06 683 ILE A N 1
ATOM 5529 C CA . ILE A 1 683 ? -13.072 45.104 -4.166 1.00 37.06 683 ILE A CA 1
ATOM 5530 C C . ILE A 1 683 ? -11.633 45.426 -3.755 1.00 37.06 683 ILE A C 1
ATOM 5532 O O . ILE A 1 683 ? -11.283 45.207 -2.604 1.00 37.06 683 ILE A O 1
ATOM 5536 N N . ALA A 1 684 ? -10.798 45.981 -4.634 1.00 39.25 684 ALA A N 1
ATOM 5537 C CA . ALA A 1 684 ? -9.432 46.393 -4.319 1.00 39.25 684 ALA A CA 1
ATOM 5538 C C . ALA A 1 684 ? -9.406 47.677 -3.478 1.00 39.25 684 ALA A C 1
ATOM 5540 O O . ALA A 1 684 ? -8.639 47.752 -2.519 1.00 39.25 684 ALA A O 1
ATOM 5541 N N . LYS A 1 685 ? -10.278 48.656 -3.767 1.00 38.84 685 LYS A N 1
ATOM 5542 C CA . LYS A 1 685 ? -10.488 49.846 -2.928 1.00 38.84 685 LYS A CA 1
ATOM 5543 C C . LYS A 1 685 ? -11.082 49.472 -1.574 1.00 38.84 685 LYS A C 1
ATOM 5545 O O . LYS A 1 685 ? -10.577 49.954 -0.569 1.00 38.84 685 LYS A O 1
ATOM 5550 N N . LYS A 1 686 ? -12.064 48.562 -1.517 1.00 35.22 686 LYS A N 1
ATOM 5551 C CA . LYS A 1 686 ? -12.618 48.047 -0.255 1.00 35.22 686 LYS A CA 1
ATOM 5552 C C . LYS A 1 686 ? -11.647 47.129 0.479 1.00 35.22 686 LYS A C 1
ATOM 5554 O O . LYS A 1 686 ? -11.624 47.184 1.690 1.00 35.22 686 LYS A O 1
ATOM 5559 N N . ARG A 1 687 ? -10.780 46.362 -0.189 1.00 35.38 687 ARG A N 1
ATOM 5560 C CA . ARG A 1 687 ? -9.687 45.618 0.467 1.00 35.38 687 ARG A CA 1
ATOM 5561 C C . ARG A 1 687 ? -8.624 46.555 1.019 1.00 35.38 687 ARG A C 1
ATOM 5563 O O . ARG A 1 687 ? -8.162 46.322 2.122 1.00 35.38 687 ARG A O 1
ATOM 5570 N N . LYS A 1 688 ? -8.262 47.625 0.304 1.00 34.12 688 LYS A N 1
ATOM 5571 C CA . LYS A 1 688 ? -7.383 48.677 0.838 1.00 34.12 688 LYS A CA 1
ATOM 5572 C C . LYS A 1 688 ? -8.046 49.461 1.979 1.00 34.12 688 LYS A C 1
ATOM 5574 O O . LYS A 1 688 ? -7.328 49.886 2.873 1.00 34.12 688 LYS A O 1
ATOM 5579 N N . ALA A 1 689 ? -9.374 49.616 1.970 1.00 32.62 689 ALA A N 1
ATOM 5580 C CA . ALA A 1 689 ? -10.138 50.172 3.088 1.00 32.62 689 ALA A CA 1
ATOM 5581 C C . ALA A 1 689 ? -10.184 49.203 4.282 1.00 32.62 689 ALA A C 1
ATOM 5583 O O . ALA A 1 689 ? -9.817 49.604 5.368 1.00 32.62 689 ALA A O 1
ATOM 5584 N N . ILE A 1 690 ? -10.465 47.912 4.069 1.00 31.86 690 ILE A N 1
ATOM 5585 C CA . ILE A 1 690 ? -10.476 46.867 5.110 1.00 31.86 690 ILE A CA 1
ATOM 5586 C C . ILE A 1 690 ? -9.079 46.669 5.717 1.00 31.86 690 ILE A C 1
ATOM 5588 O O . ILE A 1 690 ? -8.960 46.499 6.920 1.00 31.86 690 ILE A O 1
ATOM 5592 N N . VAL A 1 691 ? -8.011 46.731 4.911 1.00 31.84 691 VAL A N 1
ATOM 5593 C CA . VAL A 1 691 ? -6.623 46.655 5.404 1.00 31.84 691 VAL A CA 1
ATOM 5594 C C . VAL A 1 691 ? -6.235 47.920 6.185 1.00 31.84 691 VAL A C 1
ATOM 5596 O O . VAL A 1 691 ? -5.447 47.818 7.122 1.00 31.84 691 VAL A O 1
ATOM 5599 N N . LYS A 1 692 ? -6.813 49.088 5.859 1.00 31.16 692 LYS A N 1
ATOM 5600 C CA . LYS A 1 692 ? -6.695 50.305 6.681 1.00 31.16 692 LYS A CA 1
ATOM 5601 C C . LYS A 1 692 ? -7.532 50.220 7.970 1.00 31.16 692 LYS A C 1
ATOM 5603 O O . LYS A 1 692 ? -7.017 50.596 9.019 1.00 31.16 692 LYS A O 1
ATOM 5608 N N . ASP A 1 693 ? -8.732 49.640 7.922 1.00 32.31 693 ASP A N 1
ATOM 5609 C CA . ASP A 1 693 ? -9.623 49.446 9.080 1.00 32.31 693 ASP A CA 1
ATOM 5610 C C . ASP A 1 693 ? -9.095 48.384 10.061 1.00 32.31 693 ASP A C 1
ATOM 5612 O O . ASP A 1 693 ? -9.337 48.476 11.257 1.00 32.31 693 ASP A O 1
ATOM 5616 N N . THR A 1 694 ? -8.289 47.413 9.612 1.00 32.88 694 THR A N 1
ATOM 5617 C CA . THR A 1 694 ? -7.584 46.472 10.510 1.00 32.88 694 THR A CA 1
ATOM 5618 C C . THR A 1 694 ? -6.345 47.066 11.195 1.00 32.88 694 THR A C 1
ATOM 5620 O O . THR A 1 694 ? -5.700 46.383 11.988 1.00 32.88 694 THR A O 1
ATOM 5623 N N . THR A 1 695 ? -6.000 48.326 10.903 1.00 32.25 695 THR A N 1
ATOM 5624 C CA . THR A 1 695 ? -4.928 49.078 11.584 1.00 32.25 695 THR A CA 1
ATOM 5625 C C . THR A 1 695 ? -5.439 50.234 12.452 1.00 32.25 695 THR A C 1
ATOM 5627 O O . THR A 1 695 ? -4.625 50.963 13.019 1.00 32.25 695 THR A O 1
ATOM 5630 N N . GLU A 1 696 ? -6.757 50.385 12.622 1.00 33.34 696 GLU A N 1
ATOM 5631 C CA . GLU A 1 696 ? -7.340 51.299 13.609 1.00 33.34 696 GLU A CA 1
ATOM 5632 C C . GLU A 1 696 ? -7.740 50.525 14.875 1.00 33.34 696 GLU A C 1
ATOM 5634 O O . GLU A 1 696 ? -8.484 49.547 14.831 1.00 33.34 696 GLU A O 1
ATOM 5639 N N . LYS A 1 697 ? -7.197 50.946 16.024 1.00 34.81 697 LYS A N 1
ATOM 5640 C CA . LYS A 1 697 ? -7.559 50.415 17.347 1.00 34.81 697 LYS A CA 1
ATOM 5641 C C . LYS A 1 697 ? -9.066 50.599 17.597 1.00 34.81 697 LYS A C 1
ATOM 5643 O O . LYS A 1 697 ? -9.597 51.631 17.182 1.00 34.81 697 LYS A O 1
ATOM 5648 N N . PRO A 1 698 ? -9.745 49.673 18.303 1.00 39.34 698 PRO A N 1
ATOM 5649 C CA . PRO A 1 698 ? -11.169 49.813 18.595 1.00 39.34 698 PRO A CA 1
ATOM 5650 C C . PRO A 1 698 ? -11.426 51.138 19.330 1.00 39.34 698 PRO A C 1
ATOM 5652 O O . PRO A 1 698 ? -10.812 51.417 20.362 1.00 39.34 698 PRO A O 1
ATOM 5655 N N . ARG A 1 699 ? -12.299 51.988 18.774 1.00 42.88 699 ARG A N 1
ATOM 5656 C CA . ARG A 1 699 ? -12.731 53.229 19.427 1.00 42.88 699 ARG A CA 1
ATOM 5657 C C . ARG A 1 699 ? -13.679 52.870 20.566 1.00 42.88 699 ARG A C 1
ATOM 5659 O O . ARG A 1 699 ? -14.794 52.428 20.322 1.00 42.88 699 ARG A O 1
ATOM 5666 N N . VAL A 1 700 ? -13.213 53.063 21.792 1.00 53.75 700 VAL A N 1
ATOM 5667 C CA . VAL A 1 700 ? -14.045 53.043 22.998 1.00 53.75 700 VAL A CA 1
ATOM 5668 C C . VAL A 1 700 ? -14.939 54.287 22.978 1.00 53.75 700 VAL A C 1
ATOM 5670 O O . VAL A 1 700 ? -14.429 55.390 22.773 1.00 53.75 700 VAL A O 1
ATOM 5673 N N . GLU A 1 701 ? -16.251 54.123 23.157 1.00 57.91 701 GLU A N 1
ATOM 5674 C CA . GLU A 1 701 ? -17.177 55.255 23.262 1.00 57.91 701 GLU A CA 1
ATOM 5675 C C . GLU A 1 701 ? -16.875 56.086 24.517 1.00 57.91 701 GLU A C 1
ATOM 5677 O O . GLU A 1 701 ? -16.652 55.562 25.608 1.00 57.91 701 GLU A O 1
ATOM 5682 N N . GLU A 1 702 ? -16.836 57.409 24.357 1.00 57.34 702 GLU A N 1
ATOM 5683 C CA . GLU A 1 702 ? -16.402 58.332 25.409 1.00 57.34 702 GLU A CA 1
ATOM 5684 C C . GLU A 1 702 ? -17.411 58.451 26.570 1.00 57.34 702 GLU A C 1
ATOM 5686 O O . GLU A 1 702 ? -17.042 58.877 27.665 1.00 57.34 702 GLU A O 1
ATOM 5691 N N . SER A 1 703 ? -18.660 58.021 26.349 1.00 61.56 703 SER A N 1
ATOM 5692 C CA . SER A 1 703 ? -19.718 57.901 27.363 1.00 61.56 703 SER A CA 1
ATOM 5693 C C . SER A 1 703 ? -19.344 56.907 28.462 1.00 61.56 703 SER A C 1
ATOM 5695 O O . SER A 1 703 ? -19.321 57.277 29.628 1.00 61.56 703 SER A O 1
ATOM 5697 N N . ILE A 1 704 ? -18.909 55.702 28.084 1.00 65.38 704 ILE A N 1
ATOM 5698 C CA . ILE A 1 704 ? -18.558 54.612 29.012 1.00 65.38 704 ILE A CA 1
ATOM 5699 C C . ILE A 1 704 ? -17.393 55.028 29.926 1.00 65.38 704 ILE A C 1
ATOM 5701 O O . ILE A 1 704 ? -17.337 54.702 31.111 1.00 65.38 704 ILE A O 1
ATOM 5705 N N . VAL A 1 705 ? -16.449 55.797 29.378 1.00 66.75 705 VAL A N 1
ATOM 5706 C CA . VAL A 1 705 ? -15.316 56.361 30.125 1.00 66.75 705 VAL A CA 1
ATOM 5707 C C . VAL A 1 705 ? -15.765 57.446 31.116 1.00 66.75 705 VAL A C 1
ATOM 5709 O O . VAL A 1 705 ? -15.182 57.555 32.196 1.00 66.75 705 VAL A O 1
ATOM 5712 N N . ASN A 1 706 ? -16.778 58.248 30.774 1.00 67.69 706 ASN A N 1
ATOM 5713 C CA . ASN A 1 706 ? -17.342 59.259 31.674 1.00 67.69 706 ASN A CA 1
ATOM 5714 C C . ASN A 1 706 ? -18.158 58.620 32.807 1.00 67.69 706 ASN A C 1
ATOM 5716 O O . ASN A 1 706 ? -17.973 59.006 33.959 1.00 67.69 706 ASN A O 1
ATOM 5720 N N . ASP A 1 707 ? -18.966 57.605 32.506 1.00 71.88 707 ASP A N 1
ATOM 5721 C CA . ASP A 1 707 ? -19.801 56.913 33.496 1.00 71.88 707 ASP A CA 1
ATOM 5722 C C . ASP A 1 707 ? -18.947 56.166 34.527 1.00 71.88 707 ASP A C 1
ATOM 5724 O O . ASP A 1 707 ? -19.155 56.288 35.737 1.00 71.88 707 ASP A O 1
ATOM 5728 N N . LEU A 1 708 ? -17.877 55.498 34.079 1.00 70.31 708 LEU A N 1
ATOM 5729 C CA . LEU A 1 708 ? -16.881 54.920 34.985 1.00 70.31 708 LEU A CA 1
ATOM 5730 C C . LEU A 1 708 ? -16.202 55.989 35.853 1.00 70.31 708 LEU A C 1
ATOM 5732 O O . LEU A 1 708 ? -15.949 55.749 37.034 1.00 70.31 708 LEU A O 1
ATOM 5736 N N . HIS A 1 709 ? -15.915 57.174 35.308 1.00 70.12 709 HIS A N 1
ATOM 5737 C CA . HIS A 1 709 ? -15.347 58.268 36.096 1.00 70.12 709 HIS A CA 1
ATOM 5738 C C . HIS A 1 709 ? -16.325 58.750 37.183 1.00 70.12 709 HIS A C 1
ATOM 5740 O O . HIS A 1 709 ? -15.892 59.006 38.311 1.00 70.12 709 HIS A O 1
ATOM 5746 N N . GLU A 1 710 ? -17.624 58.863 36.894 1.00 72.50 710 GLU A N 1
ATOM 5747 C CA . GLU A 1 710 ? -18.629 59.202 37.910 1.00 72.50 710 GLU A CA 1
ATOM 5748 C C . GLU A 1 710 ? -18.767 58.108 38.974 1.00 72.50 710 GLU A C 1
ATOM 5750 O O . GLU A 1 710 ? -18.785 58.415 40.170 1.00 72.50 710 GLU A O 1
ATOM 5755 N N . PHE A 1 711 ? -18.760 56.834 38.571 1.00 75.56 711 PHE A N 1
ATOM 5756 C CA . PHE A 1 711 ? -18.776 55.692 39.488 1.00 75.56 711 PHE A CA 1
ATOM 5757 C C . PHE A 1 711 ? -17.607 55.738 40.486 1.00 75.56 711 PHE A C 1
ATOM 5759 O O . PHE A 1 711 ? -17.792 55.571 41.696 1.00 75.56 711 PHE A O 1
ATOM 5766 N N . PHE A 1 712 ? -16.399 56.042 40.007 1.00 69.88 712 PHE A N 1
ATOM 5767 C CA . PHE A 1 712 ? -15.222 56.169 40.865 1.00 69.88 712 PHE A CA 1
ATOM 5768 C C . PHE A 1 712 ? -15.273 57.395 41.799 1.00 69.88 712 PHE A C 1
ATOM 5770 O O . PHE A 1 712 ? -14.764 57.316 42.925 1.00 69.88 712 PHE A O 1
ATOM 5777 N N . ILE A 1 713 ? -15.908 58.503 41.384 1.00 73.00 713 ILE A N 1
ATOM 5778 C CA . ILE A 1 713 ? -16.166 59.662 42.260 1.00 73.00 713 ILE A CA 1
ATOM 5779 C C . ILE A 1 713 ? -17.153 59.276 43.371 1.00 73.00 713 ILE A C 1
ATOM 5781 O O . ILE A 1 713 ? -16.882 59.547 44.541 1.00 73.00 713 ILE A O 1
ATOM 5785 N N . GLN A 1 714 ? -18.258 58.600 43.037 1.00 73.38 714 GLN A N 1
ATOM 5786 C CA . GLN A 1 714 ? -19.265 58.169 44.018 1.00 73.38 714 GLN A CA 1
ATOM 5787 C C . GLN A 1 714 ? -18.694 57.204 45.066 1.00 73.38 714 GLN A C 1
ATOM 5789 O O . GLN A 1 714 ? -19.085 57.245 46.232 1.00 73.38 714 GLN A O 1
ATOM 5794 N N . LYS A 1 715 ? -17.730 56.363 44.678 1.00 70.50 715 LYS A N 1
ATOM 5795 C CA . LYS A 1 715 ? -17.042 55.416 45.570 1.00 70.50 715 LYS A CA 1
ATOM 5796 C C . LYS A 1 715 ? -15.858 56.026 46.339 1.00 70.50 715 LYS A C 1
ATOM 5798 O O . LYS A 1 715 ? -15.122 55.300 47.005 1.00 70.50 715 LYS A O 1
ATOM 5803 N N . GLY A 1 716 ? -15.653 57.345 46.276 1.00 62.56 716 GLY A N 1
ATOM 5804 C CA . GLY A 1 716 ? -14.631 58.038 47.069 1.00 62.56 716 GLY A CA 1
ATOM 5805 C C . GLY A 1 716 ? -13.191 57.698 46.674 1.00 62.56 716 GLY A C 1
ATOM 5806 O O . GLY A 1 716 ? -12.285 57.782 47.504 1.00 62.56 716 GLY A O 1
ATOM 5807 N N . GLY A 1 717 ? -12.960 57.298 45.421 1.00 61.03 717 GLY A N 1
ATOM 5808 C CA . GLY A 1 717 ? -11.607 57.124 44.899 1.00 61.03 717 GLY A CA 1
ATOM 5809 C C . GLY A 1 717 ? -11.027 55.708 44.950 1.00 61.03 717 GLY A C 1
ATOM 5810 O O . GLY A 1 717 ? -9.884 55.519 44.535 1.00 61.03 717 GLY A O 1
ATOM 5811 N N . LYS A 1 718 ? -11.763 54.705 45.451 1.00 61.16 718 LYS A N 1
ATOM 5812 C CA . LYS A 1 718 ? -11.295 53.307 45.527 1.00 61.16 718 LYS A CA 1
ATOM 5813 C C . LYS A 1 718 ? -12.437 52.333 45.219 1.00 61.16 718 LYS A C 1
ATOM 5815 O O . LYS A 1 718 ? -13.446 52.358 45.911 1.00 61.16 718 LYS A O 1
ATOM 5820 N N . ALA A 1 719 ? -12.255 51.456 44.232 1.00 65.12 719 ALA A N 1
ATOM 5821 C CA . ALA A 1 719 ? -13.171 50.348 43.937 1.00 65.12 719 ALA A CA 1
ATOM 5822 C C . ALA A 1 719 ? -12.375 49.058 43.690 1.00 65.12 719 ALA A C 1
ATOM 5824 O O . ALA A 1 719 ? -11.249 49.116 43.186 1.00 65.12 719 ALA A O 1
ATOM 5825 N N . GLN A 1 720 ? -12.935 47.909 44.078 1.00 62.50 720 GLN A N 1
ATOM 5826 C CA . GLN A 1 720 ? -12.301 46.603 43.865 1.00 62.50 720 GLN A CA 1
ATOM 5827 C C . GLN A 1 720 ? -12.594 46.049 42.462 1.00 62.50 720 GLN A C 1
ATOM 5829 O O . GLN A 1 720 ? -13.602 46.383 41.844 1.00 62.50 720 GLN A O 1
ATOM 5834 N N . SER A 1 721 ? -11.724 45.159 41.973 1.00 56.50 721 SER A N 1
ATOM 5835 C CA . SER A 1 721 ? -11.776 44.568 40.626 1.00 56.50 721 SER A CA 1
ATOM 5836 C C . SER A 1 721 ? -13.138 43.976 40.269 1.00 56.50 721 SER A C 1
ATOM 5838 O O . SER A 1 721 ? -13.654 44.213 39.178 1.00 56.50 721 SER A O 1
ATOM 5840 N N . ASN A 1 722 ? -13.748 43.261 41.214 1.00 57.72 722 ASN A N 1
ATOM 5841 C CA . ASN A 1 722 ? -15.029 42.596 41.003 1.00 57.72 722 ASN A CA 1
ATOM 5842 C C . ASN A 1 722 ? -16.181 43.604 40.886 1.00 57.72 722 ASN A C 1
ATOM 5844 O O . ASN A 1 722 ? -17.056 43.413 40.053 1.00 57.72 722 ASN A O 1
ATOM 5848 N N . GLU A 1 723 ? -16.142 44.713 41.635 1.00 64.06 723 GLU A N 1
ATOM 5849 C CA . GLU A 1 723 ? -17.163 45.769 41.556 1.00 64.06 723 GLU A CA 1
ATOM 5850 C C . GLU A 1 723 ? -17.102 46.515 40.214 1.00 64.06 723 GLU A C 1
ATOM 5852 O O . GLU A 1 723 ? -18.134 46.893 39.663 1.00 64.06 723 GLU A O 1
ATOM 5857 N N . ILE A 1 724 ? -15.894 46.713 39.672 1.00 64.94 724 ILE A N 1
ATOM 5858 C CA . ILE A 1 724 ? -15.685 47.365 38.372 1.00 64.94 724 ILE A CA 1
ATOM 5859 C C . ILE A 1 724 ? -16.212 46.469 37.247 1.00 64.94 724 ILE A C 1
ATOM 5861 O O . ILE A 1 724 ? -16.930 46.943 36.370 1.00 64.94 724 ILE A O 1
ATOM 5865 N N . ILE A 1 725 ? -15.898 45.170 37.286 1.00 61.69 725 ILE A N 1
ATOM 5866 C CA . ILE A 1 725 ? -16.377 44.200 36.292 1.00 61.69 725 ILE A CA 1
ATOM 5867 C C . ILE A 1 725 ? -17.899 44.062 36.370 1.00 61.69 725 ILE A C 1
ATOM 5869 O O . ILE A 1 725 ? -18.557 44.058 35.336 1.00 61.69 725 ILE A O 1
ATOM 5873 N N . GLU A 1 726 ? -18.475 44.021 37.572 1.00 63.59 726 GLU A N 1
ATOM 5874 C CA . GLU A 1 726 ? -19.924 43.924 37.756 1.00 63.59 726 GLU A CA 1
ATOM 5875 C C . GLU A 1 726 ? -20.650 45.185 37.251 1.00 63.59 726 GLU A C 1
ATOM 5877 O O . GLU A 1 726 ? -21.688 45.074 36.597 1.00 63.59 726 GLU A O 1
ATOM 5882 N N . HIS A 1 727 ? -20.078 46.378 37.455 1.00 68.00 727 HIS A N 1
ATOM 5883 C CA . HIS A 1 727 ? -20.621 47.630 36.919 1.00 68.00 727 HIS A CA 1
ATOM 5884 C C . HIS A 1 727 ? -20.542 47.687 35.384 1.00 68.00 727 HIS A C 1
ATOM 5886 O O . HIS A 1 727 ? -21.533 48.004 34.734 1.00 68.00 727 HIS A O 1
ATOM 5892 N N . ILE A 1 728 ? -19.408 47.285 34.800 1.00 63.47 728 ILE A N 1
ATOM 5893 C CA . ILE A 1 728 ? -19.185 47.261 33.345 1.00 63.47 728 ILE A CA 1
ATOM 5894 C C . ILE A 1 728 ? -20.026 46.174 32.655 1.00 63.47 728 ILE A C 1
ATOM 5896 O O . ILE A 1 728 ? -20.546 46.391 31.563 1.00 63.47 728 ILE A O 1
ATOM 5900 N N . SER A 1 729 ? -20.216 45.017 33.298 1.00 56.06 729 SER A N 1
ATOM 5901 C CA . SER A 1 729 ? -20.994 43.889 32.757 1.00 56.06 729 SER A CA 1
ATOM 5902 C C . SER A 1 729 ? -22.489 44.183 32.586 1.00 56.06 729 SER A C 1
ATOM 5904 O O . SER A 1 729 ? -23.179 43.451 31.877 1.00 56.06 729 SER A O 1
ATOM 5906 N N . LYS A 1 730 ? -22.999 45.256 33.209 1.00 56.97 730 LYS A N 1
ATOM 5907 C CA . LYS A 1 730 ? -24.376 45.725 32.999 1.00 56.97 730 LYS A CA 1
ATOM 5908 C C . LYS A 1 730 ? -24.564 46.436 31.657 1.00 56.97 730 LYS A C 1
ATOM 5910 O O . LYS A 1 730 ? -25.684 46.450 31.157 1.00 56.97 730 LYS A O 1
ATOM 5915 N N . GLU A 1 731 ? -23.498 46.983 31.072 1.00 52.19 731 GLU A N 1
ATOM 5916 C CA . GLU A 1 731 ? -23.549 47.733 29.808 1.00 52.19 731 GLU A CA 1
ATOM 5917 C C . GLU A 1 731 ? -22.834 47.025 28.648 1.00 52.19 731 GLU A C 1
ATOM 5919 O O . GLU A 1 731 ? -23.221 47.182 27.491 1.00 52.19 731 GLU A O 1
ATOM 5924 N N . LEU A 1 732 ? -21.822 46.204 28.939 1.00 55.41 732 LEU A N 1
ATOM 5925 C CA . LEU A 1 732 ? -21.023 45.477 27.952 1.00 55.41 732 LEU A CA 1
ATOM 5926 C C . LEU A 1 732 ? -21.263 43.965 28.054 1.00 55.41 732 LEU A C 1
ATOM 5928 O O . LEU A 1 732 ? -21.290 43.394 29.143 1.00 55.41 732 LEU A O 1
ATOM 5932 N N . CYS A 1 733 ? -21.419 43.296 26.904 1.00 40.69 733 CYS A N 1
ATOM 5933 C CA . CYS A 1 733 ? -21.601 41.843 26.858 1.00 40.69 733 CYS A CA 1
ATOM 5934 C C . CYS A 1 733 ? -20.419 41.111 27.539 1.00 40.69 733 CYS A C 1
ATOM 5936 O O . CYS A 1 733 ? -19.268 41.488 27.316 1.00 40.69 733 CYS A O 1
ATOM 5938 N N . PRO A 1 734 ? -20.670 40.030 28.305 1.00 40.59 734 PRO A N 1
ATOM 5939 C CA . PRO A 1 734 ? -19.713 39.454 29.262 1.00 40.59 734 PRO A CA 1
ATOM 5940 C C . PRO A 1 734 ? -18.450 38.776 28.685 1.00 40.59 734 PRO A C 1
ATOM 5942 O O . PRO A 1 734 ? -17.750 38.093 29.425 1.00 40.59 734 PRO A O 1
ATOM 5945 N N . PHE A 1 735 ? -18.129 38.934 27.395 1.00 40.78 735 PHE A N 1
ATOM 5946 C CA . PHE A 1 735 ? -17.072 38.158 26.729 1.00 40.78 735 PHE A CA 1
ATOM 5947 C C . PHE A 1 735 ? -15.906 38.955 26.114 1.00 40.78 735 PHE A C 1
ATOM 5949 O O . PHE A 1 735 ? -14.993 38.327 25.583 1.00 40.78 735 PHE A O 1
ATOM 5956 N N . ASP A 1 736 ? -15.841 40.287 26.247 1.00 52.75 736 ASP A N 1
ATOM 5957 C CA . ASP A 1 736 ? -14.740 41.086 25.670 1.00 52.75 736 ASP A CA 1
ATOM 5958 C C . ASP A 1 736 ? -13.790 41.700 26.719 1.00 52.75 736 ASP A C 1
ATOM 5960 O O . ASP A 1 736 ? -13.722 42.915 26.919 1.00 52.75 736 ASP A O 1
ATOM 5964 N N . ASN A 1 737 ? -12.948 40.862 27.336 1.00 51.59 737 ASN A N 1
ATOM 5965 C CA . ASN A 1 737 ? -11.880 41.299 28.258 1.00 51.59 737 ASN A CA 1
ATOM 5966 C C . ASN A 1 737 ? -10.885 42.301 27.624 1.00 51.59 737 ASN A C 1
ATOM 5968 O O . ASN A 1 737 ? -10.218 43.062 28.329 1.00 51.59 737 ASN A O 1
ATOM 5972 N N . MET A 1 738 ? -10.779 42.323 26.290 1.00 50.78 738 MET A N 1
ATOM 5973 C CA . MET A 1 738 ? -9.868 43.203 25.549 1.00 50.78 738 MET A CA 1
ATOM 5974 C C . MET A 1 738 ? -10.377 44.657 25.478 1.00 50.78 738 MET A C 1
ATOM 5976 O O . MET A 1 738 ? -9.570 45.584 25.530 1.00 50.78 738 MET A O 1
ATOM 5980 N N . LEU A 1 739 ? -11.700 44.865 25.439 1.00 57.94 739 LEU A N 1
ATOM 5981 C CA . LEU A 1 739 ? -12.327 46.195 25.453 1.00 57.94 739 LEU A CA 1
ATOM 5982 C C . LEU A 1 739 ? -12.219 46.849 26.836 1.00 57.94 739 LEU A C 1
ATOM 5984 O O . LEU A 1 739 ? -11.878 48.026 26.930 1.00 57.94 739 LEU A O 1
ATOM 5988 N N . VAL A 1 740 ? -12.403 46.071 27.909 1.00 60.72 740 VAL A N 1
ATOM 5989 C CA . VAL A 1 740 ? -12.269 46.547 29.298 1.00 60.72 740 VAL A CA 1
ATOM 5990 C C . VAL A 1 740 ? -10.855 47.067 29.578 1.00 60.72 740 VAL A C 1
ATOM 5992 O O . VAL A 1 740 ? -10.690 48.139 30.166 1.00 60.72 740 VAL A O 1
ATOM 5995 N N . LYS A 1 741 ? -9.819 46.360 29.099 1.00 61.03 741 LYS A N 1
ATOM 5996 C CA . LYS A 1 741 ? -8.420 46.802 29.237 1.00 61.03 741 LYS A CA 1
ATOM 5997 C C . LYS A 1 741 ? -8.162 48.125 28.505 1.00 61.03 741 LYS A C 1
ATOM 5999 O O . LYS A 1 741 ? -7.508 48.999 29.071 1.00 61.03 741 LYS A O 1
ATOM 6004 N N . GLU A 1 742 ? -8.702 48.320 27.301 1.00 60.56 742 GLU A N 1
ATOM 6005 C CA . GLU A 1 742 ? -8.527 49.570 26.544 1.00 60.56 742 GLU A CA 1
ATOM 6006 C C . GLU A 1 742 ? -9.288 50.749 27.196 1.00 60.56 742 GLU A C 1
ATOM 6008 O O . GLU A 1 742 ? -8.739 51.849 27.281 1.00 60.56 742 GLU A O 1
ATOM 6013 N N . VAL A 1 743 ? -10.496 50.519 27.741 1.00 63.91 743 VAL A N 1
ATOM 6014 C CA . VAL A 1 743 ? -11.298 51.518 28.488 1.00 63.91 743 VAL A CA 1
ATOM 6015 C C . VAL A 1 743 ? -10.548 52.012 29.729 1.00 63.91 743 VAL A C 1
ATOM 6017 O O . VAL A 1 743 ? -10.372 53.218 29.918 1.00 63.91 743 VAL A O 1
ATOM 6020 N N . LEU A 1 744 ? -10.040 51.089 30.555 1.00 65.19 744 LEU A N 1
ATOM 6021 C CA . LEU A 1 744 ? -9.269 51.422 31.759 1.00 65.19 744 LEU A CA 1
ATOM 6022 C C . LEU A 1 744 ? -7.975 52.170 31.413 1.00 65.19 744 LEU A C 1
ATOM 6024 O O . LEU A 1 744 ? -7.574 53.105 32.109 1.00 65.19 744 LEU A O 1
ATOM 6028 N N . HIS A 1 745 ? -7.338 51.802 30.302 1.00 65.38 745 HIS A N 1
ATOM 6029 C CA . HIS A 1 745 ? -6.122 52.457 29.839 1.00 65.38 745 HIS A CA 1
ATOM 6030 C C . HIS A 1 745 ? -6.381 53.878 29.298 1.00 65.38 745 HIS A C 1
ATOM 6032 O O . HIS A 1 745 ? -5.522 54.749 29.439 1.00 65.38 745 HIS A O 1
ATOM 6038 N N . GLN A 1 746 ? -7.559 54.144 28.721 1.00 64.19 746 GLN A N 1
ATOM 6039 C CA . GLN A 1 746 ? -7.996 55.492 28.329 1.00 64.19 746 GLN A CA 1
ATOM 6040 C C . GLN A 1 746 ? -8.362 56.360 29.544 1.00 64.19 746 GLN A C 1
ATOM 6042 O O . GLN A 1 746 ? -7.949 57.520 29.604 1.00 64.19 746 GLN A O 1
ATOM 6047 N N . LEU A 1 747 ? -9.037 55.793 30.554 1.00 65.12 747 LEU A N 1
ATOM 6048 C CA . LEU A 1 747 ? -9.282 56.446 31.851 1.00 65.12 747 LEU A CA 1
ATOM 6049 C C . LEU A 1 747 ? -7.977 56.897 32.515 1.00 65.12 747 LEU A C 1
ATOM 6051 O O . LEU A 1 747 ? -7.850 58.055 32.906 1.00 65.12 747 LEU A O 1
ATOM 6055 N N . ALA A 1 748 ? -6.977 56.013 32.564 1.00 64.31 748 ALA A N 1
ATOM 6056 C CA . ALA A 1 748 ? -5.664 56.320 33.131 1.00 64.31 748 ALA A CA 1
ATOM 6057 C C . ALA A 1 748 ? -4.878 57.378 32.329 1.00 64.31 748 ALA A C 1
ATOM 6059 O O . ALA A 1 748 ? -4.009 58.052 32.880 1.00 64.31 748 ALA A O 1
ATOM 6060 N N . LYS A 1 749 ? -5.170 57.541 31.031 1.00 61.78 749 LYS A N 1
ATOM 6061 C CA . LYS A 1 749 ? -4.516 58.530 30.156 1.00 61.78 749 LYS A CA 1
ATOM 6062 C C . LYS A 1 749 ? -5.134 59.926 30.218 1.00 61.78 749 LYS A C 1
ATOM 6064 O O . LYS A 1 749 ? -4.487 60.874 29.761 1.00 61.78 749 LYS A O 1
ATOM 6069 N N . ARG A 1 750 ? -6.343 60.098 30.769 1.00 62.59 750 ARG A N 1
ATOM 6070 C CA . ARG A 1 750 ? -6.920 61.436 30.968 1.00 62.59 750 ARG A CA 1
ATOM 6071 C C . ARG A 1 750 ? -6.060 62.215 31.974 1.00 62.59 750 ARG A C 1
ATOM 6073 O O . ARG A 1 750 ? -5.854 61.807 33.112 1.00 62.59 750 ARG A O 1
ATOM 6080 N N . LYS A 1 751 ? -5.517 63.339 31.501 1.00 47.62 751 LYS A N 1
ATOM 6081 C CA . LYS A 1 751 ? -4.380 64.127 32.023 1.00 47.62 751 LYS A CA 1
ATOM 6082 C C . LYS A 1 751 ? -4.548 64.810 33.402 1.00 47.62 751 LYS A C 1
ATOM 6084 O O . LYS A 1 751 ? -3.908 65.828 33.633 1.00 47.62 751 LYS A O 1
ATOM 6089 N N . ASN A 1 752 ? -5.320 64.256 34.339 1.00 52.44 752 ASN A N 1
ATOM 6090 C CA . ASN A 1 752 ? -5.504 64.857 35.672 1.00 52.44 752 ASN A CA 1
ATOM 6091 C C . ASN A 1 752 ? -4.844 64.093 36.833 1.00 52.44 752 ASN A C 1
ATOM 6093 O O . ASN A 1 752 ? -4.983 64.517 37.974 1.00 52.44 752 ASN A O 1
ATOM 6097 N N . GLY A 1 753 ? -4.116 62.995 36.587 1.00 52.59 753 GLY A N 1
ATOM 6098 C CA . GLY A 1 753 ? -3.241 62.371 37.598 1.00 52.59 753 GLY A CA 1
ATOM 6099 C C . GLY A 1 753 ? -3.925 61.839 38.872 1.00 52.59 753 GLY A C 1
ATOM 6100 O O . GLY A 1 753 ? -3.233 61.482 39.818 1.00 52.59 753 GLY A O 1
ATOM 6101 N N . LEU A 1 754 ? -5.260 61.775 38.912 1.00 53.50 754 LEU A N 1
ATOM 6102 C CA . LEU A 1 754 ? -6.045 61.360 40.084 1.00 53.50 754 LEU A CA 1
ATOM 6103 C C . LEU A 1 754 ? -6.159 59.834 40.245 1.00 53.50 754 LEU A C 1
ATOM 6105 O O . LEU A 1 754 ? -6.514 59.363 41.321 1.00 53.50 754 LEU A O 1
ATOM 6109 N N . TRP A 1 755 ? -5.836 59.059 39.205 1.00 58.59 755 TRP A N 1
ATOM 6110 C CA . TRP A 1 755 ? -6.073 57.613 39.157 1.00 58.59 755 TRP A CA 1
ATOM 6111 C C . TRP A 1 755 ? -4.811 56.863 38.719 1.00 58.59 755 TRP A C 1
ATOM 6113 O O . TRP A 1 755 ? -4.211 57.197 37.699 1.00 58.59 755 TRP A O 1
ATOM 6123 N N . VAL A 1 756 ? -4.410 55.835 39.476 1.00 57.62 756 VAL A N 1
ATOM 6124 C CA . VAL A 1 756 ? -3.239 54.991 39.180 1.00 57.62 756 VAL A CA 1
ATOM 6125 C C . VAL A 1 756 ? -3.662 53.523 39.200 1.00 57.62 756 VAL A C 1
ATOM 6127 O O . VAL A 1 756 ? -4.035 52.996 40.248 1.00 57.62 756 VAL A O 1
ATOM 6130 N N . LEU A 1 757 ? -3.584 52.855 38.046 1.00 56.84 757 LEU A N 1
ATOM 6131 C CA . LEU A 1 757 ? -3.775 51.406 37.931 1.00 56.84 757 LEU A CA 1
ATOM 6132 C C . LEU A 1 757 ? -2.541 50.691 38.498 1.00 56.84 757 LEU A C 1
ATOM 6134 O O . LEU A 1 757 ? -1.423 50.923 38.038 1.00 56.84 757 LEU A O 1
ATOM 6138 N N . ARG A 1 758 ? -2.723 49.822 39.498 1.00 54.97 758 ARG A N 1
ATOM 6139 C CA . ARG A 1 758 ? -1.643 48.954 39.992 1.00 54.97 758 ARG A CA 1
ATOM 6140 C C . ARG A 1 758 ? -1.475 47.753 39.053 1.00 54.97 758 ARG A C 1
ATOM 6142 O O . ARG A 1 758 ? -2.458 47.178 38.598 1.00 54.97 758 ARG A O 1
ATOM 6149 N N . ASN A 1 759 ? -0.223 47.386 38.773 1.00 46.12 759 ASN A N 1
ATOM 6150 C CA . ASN A 1 759 ? 0.193 46.437 37.723 1.00 46.12 759 ASN A CA 1
ATOM 6151 C C . ASN A 1 759 ? -0.309 44.985 37.863 1.00 46.12 759 ASN A C 1
ATOM 6153 O O . ASN A 1 759 ? -0.037 44.176 36.981 1.00 46.12 759 ASN A O 1
ATOM 6157 N N . GLU A 1 760 ? -1.047 44.643 38.916 1.00 46.22 760 GLU A N 1
ATOM 6158 C CA . GLU A 1 760 ? -1.594 43.293 39.128 1.00 46.22 760 GLU A CA 1
ATOM 6159 C C . GLU A 1 760 ? -2.643 42.898 38.061 1.00 46.22 760 GLU A C 1
ATOM 6161 O O . GLU A 1 760 ? -2.912 41.721 37.866 1.00 46.22 760 GLU A O 1
ATOM 6166 N N . PHE A 1 761 ? -3.159 43.860 37.287 1.00 48.16 761 PHE A N 1
ATOM 6167 C CA . PHE A 1 761 ? -4.199 43.673 36.262 1.00 48.16 761 PHE A CA 1
ATOM 6168 C C . PHE A 1 761 ? -3.726 43.247 34.857 1.00 48.16 761 PHE A C 1
ATOM 6170 O O . PHE A 1 761 ? -4.545 43.112 33.945 1.00 48.16 761 PHE A O 1
ATOM 6177 N N . ILE A 1 762 ? -2.420 43.098 34.613 1.00 42.44 762 ILE A N 1
ATOM 6178 C CA . ILE A 1 762 ? -1.932 42.757 33.260 1.00 42.44 762 ILE A CA 1
ATOM 6179 C C . ILE A 1 762 ? -1.921 41.237 33.028 1.00 42.44 762 ILE A C 1
ATOM 6181 O O . ILE A 1 762 ? -2.045 40.808 31.879 1.00 42.44 762 ILE A O 1
ATOM 6185 N N . THR A 1 763 ? -1.821 40.434 34.090 1.00 34.91 763 THR A N 1
ATOM 6186 C CA . THR A 1 763 ? -1.560 38.984 34.011 1.00 34.91 763 THR A CA 1
ATOM 6187 C C . THR A 1 763 ? -2.754 38.063 34.260 1.00 34.91 763 THR A C 1
ATOM 6189 O O . THR A 1 763 ? -2.611 36.863 34.043 1.00 34.91 763 THR A O 1
ATOM 6192 N N . GLU A 1 764 ? -3.917 38.599 34.617 1.00 32.19 764 GLU A N 1
ATOM 6193 C CA . GLU A 1 764 ? -5.217 37.910 34.515 1.00 32.19 764 GLU A CA 1
ATOM 6194 C C . GLU A 1 764 ? -6.073 38.582 33.425 1.00 32.19 764 GLU A C 1
ATOM 6196 O O . GLU A 1 764 ? -6.930 37.889 32.837 1.00 32.19 764 GLU A O 1
#

Nearest PDB structures (foldseek):
  7oop-assembly1_b  TM=8.891E-01  e=2.824E-49  Homo sapiens
  7opc-assembly1_b  TM=9.003E-01  e=7.691E-48  Homo sapiens
  7oob-assembly1_b  TM=8.594E-01  e=4.598E-49  Homo sapiens
  8b3f-assembly1_b  TM=8.425E-01  e=7.289E-50  Homo sapiens
  6g7e-assembly1_B  TM=4.665E-01  e=2.892E-36  Thermochaetoides thermophila DSM 1495